Protein 8TGN (pdb70)

B-factor: mean 83.69, std 22.97, range [29.92, 167.82]

Structure (mmCIF, N/CA/C/O backbone):
data_8TGN
#
_entry.id   8TGN
#
_cell.length_a   1.00
_cell.length_b   1.00
_cell.length_c   1.00
_cell.angle_alpha   90.00
_cell.angle_beta   90.00
_cell.angle_gamma   90.00
#
_symmetry.space_group_name_H-M   'P 1'
#
loop_
_entity.id
_entity.type
_entity.pdbx_description
1 polymer 'Chromaffin granule amine transporter'
2 non-polymer SEROTONIN
3 non-polymer reserpine
#
loop_
_atom_site.group_PDB
_atom_site.id
_atom_site.type_symbol
_atom_site.label_atom_id
_atom_site.label_alt_id
_atom_site.label_comp_id
_atom_site.label_asym_id
_atom_site.label_entity_id
_atom_site.label_seq_id
_atom_site.pdbx_PDB_ins_code
_atom_site.Cartn_x
_atom_site.Cartn_y
_atom_site.Cartn_z
_atom_site.occupancy
_atom_site.B_iso_or_equiv
_atom_site.auth_seq_id
_atom_site.auth_comp_id
_atom_site.auth_asym_id
_atom_site.auth_atom_id
_atom_site.pdbx_PDB_model_num
ATOM 1 N N . SER A 1 19 ? 125.761 161.250 173.347 1.00 77.93 19 SER A N 1
ATOM 2 C CA . SER A 1 19 ? 126.621 160.302 174.047 1.00 81.57 19 SER A CA 1
ATOM 3 C C . SER A 1 19 ? 127.372 159.420 173.059 1.00 78.81 19 SER A C 1
ATOM 4 O O . SER A 1 19 ? 128.375 158.795 173.404 1.00 76.76 19 SER A O 1
ATOM 7 N N . ARG A 1 20 ? 126.870 159.375 171.825 1.00 70.61 20 ARG A N 1
ATOM 8 C CA . ARG A 1 20 ? 127.531 158.630 170.760 1.00 72.96 20 ARG A CA 1
ATOM 9 C C . ARG A 1 20 ? 128.926 159.166 170.458 1.00 74.99 20 ARG A C 1
ATOM 10 O O . ARG A 1 20 ? 129.815 158.382 170.112 1.00 78.33 20 ARG A O 1
ATOM 18 N N . GLN A 1 21 ? 129.138 160.475 170.585 1.00 72.12 21 GLN A N 1
ATOM 19 C CA . GLN A 1 21 ? 130.462 161.056 170.418 1.00 67.03 21 GLN A CA 1
ATOM 20 C C . GLN A 1 21 ? 131.373 160.822 171.613 1.00 70.25 21 GLN A C 1
ATOM 21 O O . GLN A 1 21 ? 132.592 160.734 171.434 1.00 79.28 21 GLN A O 1
ATOM 27 N N . LEU A 1 22 ? 130.819 160.717 172.821 1.00 75.65 22 LEU A N 1
ATOM 28 C CA . LEU A 1 22 ? 131.634 160.548 174.018 1.00 83.12 22 LEU A CA 1
ATOM 29 C C . LEU A 1 22 ? 132.302 159.182 174.107 1.00 84.82 22 LEU A C 1
ATOM 30 O O . LEU A 1 22 ? 133.207 159.006 174.929 1.00 85.41 22 LEU A O 1
ATOM 35 N N . VAL A 1 23 ? 131.879 158.215 173.293 1.00 62.98 23 VAL A N 1
ATOM 36 C CA . VAL A 1 23 ? 132.569 156.934 173.241 1.00 51.10 23 VAL A CA 1
ATOM 37 C C . VAL A 1 23 ? 133.836 157.017 172.399 1.00 48.25 23 VAL A C 1
ATOM 38 O O . VAL A 1 23 ? 134.784 156.259 172.637 1.00 60.55 23 VAL A O 1
ATOM 42 N N . LEU A 1 24 ? 133.890 157.937 171.441 1.00 41.82 24 LEU A N 1
ATOM 43 C CA . LEU A 1 24 ? 135.084 158.127 170.633 1.00 55.50 24 LEU A CA 1
ATOM 44 C C . LEU A 1 24 ? 136.202 158.839 171.378 1.00 60.55 24 LEU A C 1
ATOM 45 O O . LEU A 1 24 ? 137.375 158.521 171.154 1.00 70.75 24 LEU A O 1
ATOM 50 N N . VAL A 1 25 ? 135.872 159.795 172.246 1.00 55.46 25 VAL A N 1
ATOM 51 C CA . VAL A 1 25 ? 136.907 160.487 173.004 1.00 51.41 25 VAL A CA 1
ATOM 52 C C . VAL A 1 25 ? 137.569 159.550 174.006 1.00 58.28 25 VAL A C 1
ATOM 53 O O . VAL A 1 25 ? 138.755 159.706 174.314 1.00 67.60 25 VAL A O 1
ATOM 57 N N . VAL A 1 26 ? 136.824 158.576 174.532 1.00 65.66 26 VAL A N 1
ATOM 58 C CA . VAL A 1 26 ? 137.388 157.639 175.499 1.00 65.69 26 VAL A CA 1
ATOM 59 C C . VAL A 1 26 ? 138.420 156.737 174.834 1.00 69.31 26 VAL A C 1
ATOM 60 O O . VAL A 1 26 ? 139.537 156.566 175.336 1.00 67.10 26 VAL A O 1
ATOM 64 N N . VAL A 1 27 ? 138.060 156.145 173.694 1.00 58.96 27 VAL A N 1
ATOM 65 C CA . VAL A 1 27 ? 138.973 155.240 173.003 1.00 51.95 27 VAL A CA 1
ATOM 66 C C . VAL A 1 27 ? 140.119 156.022 172.379 1.00 51.39 27 VAL A C 1
ATOM 67 O O . VAL A 1 27 ? 141.223 155.495 172.191 1.00 66.14 27 VAL A O 1
ATOM 71 N N . PHE A 1 28 ? 139.877 157.293 172.059 1.00 48.22 28 PHE A N 1
ATOM 72 C CA . PHE A 1 28 ? 140.944 158.170 171.591 1.00 47.25 28 PHE A CA 1
ATOM 73 C C . PHE A 1 28 ? 142.036 158.324 172.639 1.00 58.21 28 PHE A C 1
ATOM 74 O O . PHE A 1 28 ? 143.219 158.448 172.301 1.00 66.70 28 PHE A O 1
ATOM 82 N N . VAL A 1 29 ? 141.663 158.316 173.918 1.00 66.44 29 VAL A N 1
ATOM 83 C CA . VAL A 1 29 ? 142.660 158.506 174.963 1.00 64.32 29 VAL A CA 1
ATOM 84 C C . VAL A 1 29 ? 143.139 157.164 175.502 1.00 62.46 29 VAL A C 1
ATOM 85 O O . VAL A 1 29 ? 144.244 157.062 176.048 1.00 68.98 29 VAL A O 1
ATOM 89 N N . ALA A 1 30 ? 142.322 156.118 175.365 1.00 60.92 30 ALA A N 1
ATOM 90 C CA . ALA A 1 30 ? 142.743 154.788 175.792 1.00 57.63 30 ALA A CA 1
ATOM 91 C C . ALA A 1 30 ? 143.882 154.269 174.924 1.00 53.47 30 ALA A C 1
ATOM 92 O O . ALA A 1 30 ? 144.883 153.753 175.433 1.00 55.26 30 ALA A O 1
ATOM 94 N N . LEU A 1 31 ? 143.748 154.401 173.602 1.00 54.00 31 LEU A N 1
ATOM 95 C CA . LEU A 1 31 ? 144.836 154.013 172.711 1.00 53.55 31 LEU A CA 1
ATOM 96 C C . LEU A 1 31 ? 146.010 154.973 172.814 1.00 53.95 31 LEU A C 1
ATOM 97 O O . LEU A 1 31 ? 147.142 154.604 172.480 1.00 61.09 31 LEU A O 1
ATOM 102 N N . LEU A 1 32 ? 145.760 156.206 173.254 1.00 56.76 32 LEU A N 1
ATOM 103 C CA . LEU A 1 32 ? 146.837 157.176 173.400 1.00 63.16 32 LEU A CA 1
ATOM 104 C C . LEU A 1 32 ? 147.817 156.751 174.486 1.00 70.90 32 LEU A C 1
ATOM 105 O O . LEU A 1 32 ? 149.034 156.738 174.271 1.00 77.19 32 LEU A O 1
ATOM 110 N N . LEU A 1 33 ? 147.301 156.398 175.663 1.00 65.61 33 LEU A N 1
ATOM 111 C CA . LEU A 1 33 ? 148.175 156.109 176.794 1.00 62.90 33 LEU A CA 1
ATOM 112 C C . LEU A 1 33 ? 148.792 154.719 176.692 1.00 65.11 33 LEU A C 1
ATOM 113 O O . LEU A 1 33 ? 149.970 154.536 177.019 1.00 67.21 33 LEU A O 1
ATOM 118 N N . ASP A 1 34 ? 148.012 153.726 176.259 1.00 67.13 34 ASP A N 1
ATOM 119 C CA . ASP A 1 34 ? 148.523 152.359 176.197 1.00 68.79 34 ASP A CA 1
ATOM 120 C C . ASP A 1 34 ? 149.606 152.224 175.138 1.00 67.22 34 ASP A C 1
ATOM 121 O O . ASP A 1 34 ? 150.621 151.552 175.350 1.00 78.21 34 ASP A O 1
ATOM 126 N N . ASN A 1 35 ? 149.407 152.856 173.986 1.00 56.16 35 ASN A N 1
ATOM 127 C CA . ASN A 1 35 ? 150.437 152.873 172.961 1.00 53.31 35 ASN A CA 1
ATOM 128 C C . ASN A 1 35 ? 151.581 153.810 173.307 1.00 59.64 35 ASN A C 1
ATOM 129 O O . ASN A 1 35 ? 152.661 153.695 172.717 1.00 71.43 35 ASN A O 1
ATOM 134 N N . MET A 1 36 ? 151.370 154.733 174.245 1.00 66.40 36 MET A N 1
ATOM 135 C CA . MET A 1 36 ? 152.468 155.560 174.723 1.00 68.43 36 MET A CA 1
ATOM 136 C C . MET A 1 36 ? 153.513 154.717 175.439 1.00 80.34 36 MET A C 1
ATOM 137 O O . MET A 1 36 ? 154.717 154.901 175.230 1.00 84.06 36 MET A O 1
ATOM 142 N N . LEU A 1 37 ? 153.070 153.774 176.274 1.00 75.79 37 LEU A N 1
ATOM 143 C CA . LEU A 1 37 ? 154.008 152.950 177.029 1.00 67.35 37 LEU A CA 1
ATOM 144 C C . LEU A 1 37 ? 154.707 151.943 176.123 1.00 67.85 37 LEU A C 1
ATOM 145 O O . LEU A 1 37 ? 155.802 151.473 176.446 1.00 73.39 37 LEU A O 1
ATOM 150 N N . PHE A 1 38 ? 154.094 151.607 174.988 1.00 71.38 38 PHE A N 1
ATOM 151 C CA . PHE A 1 38 ? 154.731 150.714 174.026 1.00 73.29 38 PHE A CA 1
ATOM 152 C C . PHE A 1 38 ? 156.004 151.329 173.456 1.00 77.09 38 PHE A C 1
ATOM 153 O O . PHE A 1 38 ? 157.022 150.645 173.301 1.00 83.22 38 PHE A O 1
ATOM 161 N N . THR A 1 39 ? 155.969 152.621 173.140 1.00 72.55 39 THR A N 1
ATOM 162 C CA . THR A 1 39 ? 157.103 153.257 172.486 1.00 69.48 39 THR A CA 1
ATOM 163 C C . THR A 1 39 ? 158.012 154.010 173.447 1.00 73.38 39 THR A C 1
ATOM 164 O O . THR A 1 39 ? 159.189 154.215 173.127 1.00 82.61 39 THR A O 1
ATOM 168 N N . VAL A 1 40 ? 157.506 154.426 174.611 1.00 83.11 40 VAL A N 1
ATOM 169 C CA . VAL A 1 40 ? 158.360 155.129 175.564 1.00 92.01 40 VAL A CA 1
ATOM 170 C C . VAL A 1 40 ? 159.412 154.189 176.134 1.00 89.28 40 VAL A C 1
ATOM 171 O O . VAL A 1 40 ? 160.548 154.601 176.397 1.00 87.07 40 VAL A O 1
ATOM 175 N N . VAL A 1 41 ? 159.062 152.915 176.330 1.00 88.80 41 VAL A N 1
ATOM 176 C CA . VAL A 1 41 ? 159.985 151.951 176.916 1.00 86.27 41 VAL A CA 1
ATOM 177 C C . VAL A 1 41 ? 161.113 151.569 175.974 1.00 87.70 41 VAL A C 1
ATOM 178 O O . VAL A 1 41 ? 162.143 151.060 176.440 1.00 96.19 41 VAL A O 1
ATOM 182 N N . VAL A 1 42 ? 160.956 151.801 174.674 1.00 85.50 42 VAL A N 1
ATOM 183 C CA . VAL A 1 42 ? 161.921 151.398 173.648 1.00 88.34 42 VAL A CA 1
ATOM 184 C C . VAL A 1 42 ? 163.314 151.984 173.875 1.00 90.98 42 VAL A C 1
ATOM 185 O O . VAL A 1 42 ? 164.292 151.224 173.854 1.00 95.03 42 VAL A O 1
ATOM 189 N N . PRO A 1 43 ? 163.483 153.290 174.087 1.00 93.20 43 PRO A N 1
ATOM 190 C CA . PRO A 1 43 ? 164.827 153.817 174.368 1.00 96.78 43 PRO A CA 1
ATOM 191 C C . PRO A 1 43 ? 165.206 153.888 175.840 1.00 96.63 43 PRO A C 1
ATOM 192 O O . PRO A 1 43 ? 166.139 154.626 176.172 1.00 96.55 43 PRO A O 1
ATOM 196 N N . ILE A 1 44 ? 164.531 153.163 176.732 1.00 100.87 44 ILE A N 1
ATOM 197 C CA . ILE A 1 44 ? 164.809 153.301 178.157 1.00 99.37 44 ILE A CA 1
ATOM 198 C C . ILE A 1 44 ? 165.250 151.978 178.777 1.00 101.20 44 ILE A C 1
ATOM 199 O O . ILE A 1 44 ? 165.947 151.970 179.797 1.00 102.96 44 ILE A O 1
ATOM 204 N N . VAL A 1 45 ? 164.858 150.855 178.181 1.00 102.65 45 VAL A N 1
ATOM 205 C CA . VAL A 1 45 ? 165.209 149.552 178.752 1.00 103.35 45 VAL A CA 1
ATOM 206 C C . VAL A 1 45 ? 166.632 149.086 178.435 1.00 104.70 45 VAL A C 1
ATOM 207 O O . VAL A 1 45 ? 167.328 148.674 179.375 1.00 105.83 45 VAL A O 1
ATOM 211 N N . PRO A 1 46 ? 167.133 149.095 177.185 1.00 111.12 46 PRO A N 1
ATOM 212 C CA . PRO A 1 46 ? 168.469 148.506 176.985 1.00 111.27 46 PRO A CA 1
ATOM 213 C C . PRO A 1 46 ? 169.584 149.374 177.536 1.00 113.65 46 PRO A C 1
ATOM 214 O O . PRO A 1 46 ? 170.606 148.850 177.996 1.00 113.77 46 PRO A O 1
ATOM 218 N N . THR A 1 47 ? 169.413 150.696 177.503 1.00 119.61 47 THR A N 1
ATOM 219 C CA . THR A 1 47 ? 170.374 151.582 178.144 1.00 119.73 47 THR A CA 1
ATOM 220 C C . THR A 1 47 ? 170.372 151.403 179.656 1.00 118.16 47 THR A C 1
ATOM 221 O O . THR A 1 47 ? 171.434 151.457 180.285 1.00 120.63 47 THR A O 1
ATOM 225 N N . PHE A 1 48 ? 169.195 151.190 180.249 1.00 111.15 48 PHE A N 1
ATOM 226 C CA . PHE A 1 48 ? 169.114 150.934 181.683 1.00 114.13 48 PHE A CA 1
ATOM 227 C C . PHE A 1 48 ? 169.792 149.617 182.044 1.00 116.84 48 PHE A C 1
ATOM 228 O O . PHE A 1 48 ? 170.490 149.523 183.059 1.00 116.22 48 PHE A O 1
ATOM 236 N N . LEU A 1 49 ? 169.590 148.582 181.228 1.00 119.66 49 LEU A N 1
ATOM 237 C CA . LEU A 1 49 ? 170.096 147.262 181.588 1.00 120.42 49 LEU A CA 1
ATOM 238 C C . LEU A 1 49 ? 171.608 147.182 181.426 1.00 122.17 49 LEU A C 1
ATOM 239 O O . LEU A 1 49 ? 172.263 146.341 182.054 1.00 124.46 49 LEU A O 1
ATOM 244 N N . TYR A 1 50 ? 172.182 148.044 180.585 1.00 131.49 50 TYR A N 1
ATOM 245 C CA . TYR A 1 50 ? 173.629 148.033 180.404 1.00 132.48 50 TYR A CA 1
ATOM 246 C C . TYR A 1 50 ? 174.355 148.499 181.660 1.00 132.67 50 TYR A C 1
ATOM 247 O O . TYR A 1 50 ? 175.460 148.022 181.948 1.00 133.24 50 TYR A O 1
ATOM 256 N N . ASP A 1 51 ? 173.753 149.416 182.417 1.00 123.02 51 ASP A N 1
ATOM 257 C CA . ASP A 1 51 ? 174.370 150.007 183.606 1.00 123.53 51 ASP A CA 1
ATOM 258 C C . ASP A 1 51 ? 175.665 150.736 183.258 1.00 124.64 51 ASP A C 1
ATOM 259 O O . ASP A 1 51 ? 175.843 151.903 183.607 1.00 124.84 51 ASP A O 1
ATOM 264 N N . GLU A 1 79 ? 175.072 137.930 171.462 1.00 144.66 134 GLU A N 1
ATOM 265 C CA . GLU A 1 79 ? 174.084 137.118 172.163 1.00 144.95 134 GLU A CA 1
ATOM 266 C C . GLU A 1 79 ? 173.267 137.965 173.132 1.00 144.47 134 GLU A C 1
ATOM 267 O O . GLU A 1 79 ? 172.102 137.672 173.399 1.00 144.22 134 GLU A O 1
ATOM 273 N N . GLU A 1 80 ? 173.890 139.022 173.659 1.00 141.22 135 GLU A N 1
ATOM 274 C CA . GLU A 1 80 ? 173.194 139.899 174.595 1.00 142.32 135 GLU A CA 1
ATOM 275 C C . GLU A 1 80 ? 172.088 140.690 173.909 1.00 141.19 135 GLU A C 1
ATOM 276 O O . GLU A 1 80 ? 171.107 141.072 174.558 1.00 140.44 135 GLU A O 1
ATOM 282 N N . ILE A 1 81 ? 172.228 140.950 172.608 1.00 143.45 136 ILE A N 1
ATOM 283 C CA . ILE A 1 81 ? 171.197 141.681 171.876 1.00 144.40 136 ILE A CA 1
ATOM 284 C C . ILE A 1 81 ? 169.924 140.850 171.771 1.00 145.12 136 ILE A C 1
ATOM 285 O O . ILE A 1 81 ? 168.810 141.389 171.800 1.00 144.57 136 ILE A O 1
ATOM 290 N N . THR A 1 82 ? 170.068 139.529 171.631 1.00 139.34 137 THR A N 1
ATOM 291 C CA . THR A 1 82 ? 168.903 138.661 171.481 1.00 137.15 137 THR A CA 1
ATOM 292 C C . THR A 1 82 ? 168.051 138.642 172.744 1.00 135.53 137 THR A C 1
ATOM 293 O O . THR A 1 82 ? 166.817 138.648 172.668 1.00 136.86 137 THR A O 1
ATOM 297 N N . ARG A 1 83 ? 168.690 138.612 173.916 1.00 125.46 138 ARG A N 1
ATOM 298 C CA . ARG A 1 83 ? 167.934 138.634 175.164 1.00 124.37 138 ARG A CA 1
ATOM 299 C C . ARG A 1 83 ? 167.234 139.973 175.361 1.00 124.40 138 ARG A C 1
ATOM 300 O O . ARG A 1 83 ? 166.186 140.045 176.012 1.00 124.68 138 ARG A O 1
ATOM 308 N N . VAL A 1 84 ? 167.801 141.047 174.807 1.00 123.01 139 VAL A N 1
ATOM 309 C CA . VAL A 1 84 ? 167.137 142.347 174.855 1.00 123.28 139 VAL A CA 1
ATOM 310 C C . VAL A 1 84 ? 165.915 142.354 173.947 1.00 121.64 139 VAL A C 1
ATOM 311 O O . VAL A 1 84 ? 164.862 142.897 174.301 1.00 122.56 139 VAL A O 1
ATOM 315 N N . GLY A 1 85 ? 166.035 141.753 172.762 1.00 109.26 140 GLY A N 1
ATOM 316 C CA . GLY A 1 85 ? 164.921 141.749 171.828 1.00 108.89 140 GLY A CA 1
ATOM 317 C C . GLY A 1 85 ? 163.762 140.891 172.297 1.00 106.77 140 GLY A C 1
ATOM 318 O O . GLY A 1 85 ? 162.612 141.125 171.919 1.00 112.44 140 GLY A O 1
ATOM 319 N N . VAL A 1 86 ? 164.047 139.888 173.128 1.00 97.91 141 VAL A N 1
ATOM 320 C CA . VAL A 1 86 ? 162.985 139.030 173.648 1.00 101.71 141 VAL A CA 1
ATOM 321 C C . VAL A 1 86 ? 162.141 139.790 174.666 1.00 103.56 141 VAL A C 1
ATOM 322 O O . VAL A 1 86 ? 160.982 139.439 174.924 1.00 106.66 141 VAL A O 1
ATOM 326 N N . LEU A 1 87 ? 162.709 140.846 175.257 1.00 96.34 142 LEU A N 1
ATOM 327 C CA . LEU A 1 87 ? 161.941 141.749 176.109 1.00 98.38 142 LEU A CA 1
ATOM 328 C C . LEU A 1 87 ? 160.780 142.376 175.348 1.00 98.28 142 LEU A C 1
ATOM 329 O O . LEU A 1 87 ? 159.643 142.402 175.831 1.00 99.79 142 LEU A O 1
ATOM 334 N N . PHE A 1 88 ? 161.056 142.880 174.144 1.00 96.58 143 PHE A N 1
ATOM 335 C CA . PHE A 1 88 ? 160.057 143.640 173.402 1.00 95.31 143 PHE A CA 1
ATOM 336 C C . PHE A 1 88 ? 158.909 142.752 172.943 1.00 91.49 143 PHE A C 1
ATOM 337 O O . PHE A 1 88 ? 157.745 143.170 172.960 1.00 97.85 143 PHE A O 1
ATOM 345 N N . ALA A 1 89 ? 159.213 141.520 172.538 1.00 67.37 144 ALA A N 1
ATOM 346 C CA . ALA A 1 89 ? 158.197 140.648 171.968 1.00 72.54 144 ALA A CA 1
ATOM 347 C C . ALA A 1 89 ? 157.401 139.901 173.024 1.00 74.82 144 ALA A C 1
ATOM 348 O O . ALA A 1 89 ? 156.532 139.100 172.664 1.00 75.30 144 ALA A O 1
ATOM 350 N N . SER A 1 90 ? 157.683 140.130 174.309 1.00 85.19 145 SER A N 1
ATOM 351 C CA . SER A 1 90 ? 156.899 139.494 175.363 1.00 91.30 145 SER A CA 1
ATOM 352 C C . SER A 1 90 ? 155.448 139.962 175.336 1.00 87.77 145 SER A C 1
ATOM 353 O O . SER A 1 90 ? 154.531 139.175 175.597 1.00 86.74 145 SER A O 1
ATOM 356 N N . LYS A 1 91 ? 155.217 141.242 175.032 1.00 74.64 146 LYS A N 1
ATOM 357 C CA . LYS A 1 91 ? 153.849 141.712 174.836 1.00 67.44 146 LYS A CA 1
ATOM 358 C C . LYS A 1 91 ? 153.205 141.038 173.636 1.00 66.68 146 LYS A C 1
ATOM 359 O O . LYS A 1 91 ? 152.041 140.625 173.688 1.00 76.47 146 LYS A O 1
ATOM 365 N N . ALA A 1 92 ? 153.948 140.934 172.536 1.00 68.74 147 ALA A N 1
ATOM 366 C CA . ALA A 1 92 ? 153.355 140.487 171.283 1.00 76.69 147 ALA A CA 1
ATOM 367 C C . ALA A 1 92 ? 152.994 139.007 171.327 1.00 79.89 147 ALA A C 1
ATOM 368 O O . ALA A 1 92 ? 151.986 138.592 170.744 1.00 78.25 147 ALA A O 1
ATOM 370 N N . VAL A 1 93 ? 153.803 138.191 172.003 1.00 69.29 148 VAL A N 1
ATOM 371 C CA . VAL A 1 93 ? 153.501 136.765 172.083 1.00 66.36 148 VAL A CA 1
ATOM 372 C C . VAL A 1 93 ? 152.287 136.527 172.973 1.00 71.14 148 VAL A C 1
ATOM 373 O O . VAL A 1 93 ? 151.362 135.791 172.610 1.00 74.34 148 VAL A O 1
ATOM 377 N N . MET A 1 94 ? 152.271 137.151 174.153 1.00 77.12 149 MET A N 1
ATOM 378 C CA . MET A 1 94 ? 151.208 136.897 175.121 1.00 75.51 149 MET A CA 1
ATOM 379 C C . MET A 1 94 ? 149.873 137.460 174.655 1.00 71.85 149 MET A C 1
ATOM 380 O O . MET A 1 94 ? 148.825 136.846 174.882 1.00 76.99 149 MET A O 1
ATOM 385 N N . GLN A 1 95 ? 149.889 138.626 174.009 1.00 60.63 150 GLN A N 1
ATOM 386 C CA . GLN A 1 95 ? 148.646 139.236 173.552 1.00 58.21 150 GLN A CA 1
ATOM 387 C C . GLN A 1 95 ? 147.993 138.413 172.452 1.00 67.78 150 GLN A C 1
ATOM 388 O O . GLN A 1 95 ? 146.767 138.449 172.294 1.00 75.07 150 GLN A O 1
ATOM 394 N N . LEU A 1 96 ? 148.788 137.661 171.689 1.00 65.61 151 LEU A N 1
ATOM 395 C CA . LEU A 1 96 ? 148.221 136.796 170.661 1.00 66.80 151 LEU A CA 1
ATOM 396 C C . LEU A 1 96 ? 147.408 135.664 171.277 1.00 67.25 151 LEU A C 1
ATOM 397 O O . LEU A 1 96 ? 146.352 135.296 170.752 1.00 67.24 151 LEU A O 1
ATOM 402 N N . LEU A 1 97 ? 147.882 135.100 172.389 1.00 65.03 152 LEU A N 1
ATOM 403 C CA . LEU A 1 97 ? 147.188 133.969 172.996 1.00 66.72 152 LEU A CA 1
ATOM 404 C C . LEU A 1 97 ? 145.929 134.412 173.733 1.00 73.29 152 LEU A C 1
ATOM 405 O O . LEU A 1 97 ? 144.898 133.733 173.673 1.00 74.96 152 LEU A O 1
ATOM 410 N N . VAL A 1 98 ? 145.990 135.547 174.433 1.00 63.57 153 VAL A N 1
ATOM 411 C CA . VAL A 1 98 ? 144.842 136.015 175.199 1.00 54.04 153 VAL A CA 1
ATOM 412 C C . VAL A 1 98 ? 143.728 136.520 174.295 1.00 50.04 153 VAL A C 1
ATOM 413 O O . VAL A 1 98 ? 142.568 136.570 174.719 1.00 61.79 153 VAL A O 1
ATOM 417 N N . ASN A 1 99 ? 144.057 136.901 173.061 1.00 45.69 154 ASN A N 1
ATOM 418 C CA . ASN A 1 99 ? 143.067 137.467 172.145 1.00 53.04 154 ASN A CA 1
ATOM 419 C C . ASN A 1 99 ? 141.912 136.527 171.824 1.00 59.71 154 ASN A C 1
ATOM 420 O O . ASN A 1 99 ? 140.756 136.984 171.848 1.00 79.53 154 ASN A O 1
ATOM 425 N N . PRO A 1 100 ? 142.127 135.247 171.492 1.00 51.07 155 PRO A N 1
ATOM 426 C CA . PRO A 1 100 ? 140.972 134.355 171.285 1.00 57.85 155 PRO A CA 1
ATOM 427 C C . PRO A 1 100 ? 140.117 134.153 172.524 1.00 65.63 155 PRO A C 1
ATOM 428 O O . PRO A 1 100 ? 138.937 133.803 172.396 1.00 70.14 155 PRO A O 1
ATOM 432 N N . PHE A 1 101 ? 140.671 134.346 173.721 1.00 74.03 156 PHE A N 1
ATOM 433 C CA . PHE A 1 101 ? 139.869 134.315 174.937 1.00 75.67 156 PHE A CA 1
ATOM 434 C C . PHE A 1 101 ? 139.341 135.687 175.331 1.00 70.47 156 PHE A C 1
ATOM 435 O O . PHE A 1 101 ? 138.530 135.776 176.257 1.00 71.78 156 PHE A O 1
ATOM 443 N N . VAL A 1 102 ? 139.779 136.748 174.658 1.00 54.76 157 VAL A N 1
ATOM 444 C CA . VAL A 1 102 ? 139.290 138.088 174.959 1.00 55.20 157 VAL A CA 1
ATOM 445 C C . VAL A 1 102 ? 138.121 138.483 174.061 1.00 60.84 157 VAL A C 1
ATOM 446 O O . VAL A 1 102 ? 137.186 139.142 174.526 1.00 63.41 157 VAL A O 1
ATOM 450 N N . GLY A 1 103 ? 138.158 138.093 172.788 1.00 68.28 158 GLY A N 1
ATOM 451 C CA . GLY A 1 103 ? 137.129 138.425 171.831 1.00 70.98 158 GLY A CA 1
ATOM 452 C C . GLY A 1 103 ? 135.747 137.933 172.211 1.00 74.06 158 GLY A C 1
ATOM 453 O O . GLY A 1 103 ? 134.811 138.723 172.369 1.00 81.62 158 GLY A O 1
ATOM 454 N N . PRO A 1 104 ? 135.584 136.615 172.358 1.00 70.55 159 PRO A N 1
ATOM 455 C CA . PRO A 1 104 ? 134.282 136.086 172.802 1.00 74.40 159 PRO A CA 1
ATOM 456 C C . PRO A 1 104 ? 133.883 136.518 174.202 1.00 75.72 159 PRO A C 1
ATOM 457 O O . PRO A 1 104 ? 132.691 136.457 174.529 1.00 77.59 159 PRO A O 1
ATOM 461 N N . LEU A 1 105 ? 134.829 136.941 175.044 1.00 68.00 160 LEU A N 1
ATOM 462 C CA . LEU A 1 105 ? 134.464 137.445 176.363 1.00 65.38 160 LEU A CA 1
ATOM 463 C C . LEU A 1 105 ? 133.669 138.738 176.258 1.00 72.15 160 LEU A C 1
ATOM 464 O O . LEU A 1 105 ? 132.817 139.020 177.108 1.00 80.37 160 LEU A O 1
ATOM 469 N N . THR A 1 106 ? 133.932 139.538 175.219 1.00 69.64 161 THR A N 1
ATOM 470 C CA . THR A 1 106 ? 133.227 140.806 175.055 1.00 71.65 161 THR A CA 1
ATOM 471 C C . THR A 1 106 ? 131.740 140.600 174.802 1.00 73.21 161 THR A C 1
ATOM 472 O O . THR A 1 106 ? 130.930 141.478 175.120 1.00 81.49 161 THR A O 1
ATOM 476 N N . ASN A 1 107 ? 131.364 139.458 174.227 1.00 70.07 162 ASN A N 1
ATOM 477 C CA . ASN A 1 107 ? 129.953 139.178 173.992 1.00 73.85 162 ASN A CA 1
ATOM 478 C C . ASN A 1 107 ? 129.188 139.018 175.298 1.00 76.82 162 ASN A C 1
ATOM 479 O O . ASN A 1 107 ? 128.079 139.545 175.445 1.00 86.13 162 ASN A O 1
ATOM 484 N N . ARG A 1 108 ? 129.762 138.297 176.260 1.00 71.05 163 ARG A N 1
ATOM 485 C CA . ARG A 1 108 ? 129.011 137.878 177.434 1.00 79.34 163 ARG A CA 1
ATOM 486 C C . ARG A 1 108 ? 129.023 138.888 178.574 1.00 80.10 163 ARG A C 1
ATOM 487 O O . ARG A 1 108 ? 128.249 138.727 179.524 1.00 85.61 163 ARG A O 1
ATOM 495 N N . ILE A 1 109 ? 129.867 139.917 178.519 1.00 72.79 164 ILE A N 1
ATOM 496 C CA . ILE A 1 109 ? 129.923 140.913 179.581 1.00 79.42 164 ILE A CA 1
ATOM 497 C C . ILE A 1 109 ? 129.884 142.340 179.060 1.00 83.30 164 ILE A C 1
ATOM 498 O O . ILE A 1 109 ? 129.959 143.277 179.860 1.00 84.67 164 ILE A O 1
ATOM 503 N N . GLY A 1 110 ? 129.761 142.542 177.753 1.00 79.52 165 GLY A N 1
ATOM 504 C CA . GLY A 1 110 ? 129.807 143.881 177.203 1.00 73.21 165 GLY A CA 1
ATOM 505 C C . GLY A 1 110 ? 131.229 144.363 176.992 1.00 73.54 165 GLY A C 1
ATOM 506 O O . GLY A 1 110 ? 132.203 143.621 177.112 1.00 74.89 165 GLY A O 1
ATOM 507 N N . TYR A 1 111 ? 131.343 145.651 176.670 1.00 72.14 166 TYR A N 1
ATOM 508 C CA . TYR A 1 111 ? 132.625 146.248 176.321 1.00 78.88 166 TYR A CA 1
ATOM 509 C C . TYR A 1 111 ? 133.222 147.113 177.426 1.00 82.26 166 TYR A C 1
ATOM 510 O O . TYR A 1 111 ? 134.427 147.384 177.391 1.00 83.16 166 TYR A O 1
ATOM 519 N N . HIS A 1 112 ? 132.417 147.560 178.393 1.00 77.18 167 HIS A N 1
ATOM 520 C CA . HIS A 1 112 ? 132.907 148.500 179.398 1.00 78.84 167 HIS A CA 1
ATOM 521 C C . HIS A 1 112 ? 133.913 147.839 180.334 1.00 82.09 167 HIS A C 1
ATOM 522 O O . HIS A 1 112 ? 134.973 148.410 180.630 1.00 80.32 167 HIS A O 1
ATOM 529 N N . ILE A 1 113 ? 133.577 146.643 180.825 1.00 75.76 168 ILE A N 1
ATOM 530 C CA . ILE A 1 113 ? 134.437 145.961 181.796 1.00 71.03 168 ILE A CA 1
ATOM 531 C C . ILE A 1 113 ? 135.811 145.624 181.230 1.00 69.70 168 ILE A C 1
ATOM 532 O O . ILE A 1 113 ? 136.806 145.781 181.958 1.00 78.90 168 ILE A O 1
ATOM 537 N N . PRO A 1 114 ? 135.943 145.102 180.001 1.00 70.35 169 PRO A N 1
ATOM 538 C CA . PRO A 1 114 ? 137.291 144.900 179.441 1.00 69.68 169 PRO A CA 1
ATOM 539 C C . PRO A 1 114 ? 138.116 146.170 179.348 1.00 72.37 169 PRO A C 1
ATOM 540 O O . PRO A 1 114 ? 139.327 146.128 179.593 1.00 84.19 169 PRO A O 1
ATOM 544 N N . MET A 1 115 ? 137.500 147.309 179.037 1.00 59.81 170 MET A N 1
ATOM 545 C CA . MET A 1 115 ? 138.284 148.535 178.940 1.00 66.27 170 MET A CA 1
ATOM 546 C C . MET A 1 115 ? 138.691 149.033 180.322 1.00 77.85 170 MET A C 1
ATOM 547 O O . MET A 1 115 ? 139.797 149.561 180.500 1.00 80.84 170 MET A O 1
ATOM 552 N N . PHE A 1 116 ? 137.814 148.862 181.314 1.00 92.50 171 PHE A N 1
ATOM 553 C CA . PHE A 1 116 ? 138.174 149.196 182.690 1.00 89.86 171 PHE A CA 1
ATOM 554 C C . PHE A 1 116 ? 139.320 148.316 183.185 1.00 89.12 171 PHE A C 1
ATOM 555 O O . PHE A 1 116 ? 140.253 148.796 183.848 1.00 90.28 171 PHE A O 1
ATOM 563 N N . ALA A 1 117 ? 139.274 147.023 182.853 1.00 84.13 172 ALA A N 1
ATOM 564 C CA . ALA A 1 117 ? 140.363 146.122 183.213 1.00 79.86 172 ALA A CA 1
ATOM 565 C C . ALA A 1 117 ? 141.649 146.492 182.487 1.00 81.31 172 ALA A C 1
ATOM 566 O O . ALA A 1 117 ? 142.744 146.350 183.041 1.00 87.23 172 ALA A O 1
ATOM 568 N N . GLY A 1 118 ? 141.537 146.953 181.239 1.00 77.64 173 GLY A N 1
ATOM 569 C CA . GLY A 1 118 ? 142.711 147.437 180.531 1.00 78.85 173 GLY A CA 1
ATOM 570 C C . GLY A 1 118 ? 143.323 148.651 181.199 1.00 83.46 173 GLY A C 1
ATOM 571 O O . GLY A 1 118 ? 144.547 148.778 181.277 1.00 87.41 173 GLY A O 1
ATOM 572 N N . PHE A 1 119 ? 142.473 149.554 181.698 1.00 85.28 174 PHE A N 1
ATOM 573 C CA . PHE A 1 119 ? 142.943 150.685 182.497 1.00 87.73 174 PHE A CA 1
ATOM 574 C C . PHE A 1 119 ? 143.706 150.217 183.733 1.00 91.30 174 PHE A C 1
ATOM 575 O O . PHE A 1 119 ? 144.810 150.711 184.016 1.00 91.84 174 PHE A O 1
ATOM 583 N N . VAL A 1 120 ? 143.135 149.260 184.471 1.00 79.45 175 VAL A N 1
ATOM 584 C CA . VAL A 1 120 ? 143.765 148.774 185.700 1.00 70.55 175 VAL A CA 1
ATOM 585 C C . VAL A 1 120 ? 145.106 148.115 185.391 1.00 68.68 175 VAL A C 1
ATOM 586 O O . VAL A 1 120 ? 146.116 148.360 186.066 1.00 76.38 175 VAL A O 1
ATOM 590 N N . ILE A 1 121 ? 145.135 147.286 184.349 1.00 67.93 176 ILE A N 1
ATOM 591 C CA . ILE A 1 121 ? 146.347 146.558 184.000 1.00 71.97 176 ILE A CA 1
ATOM 592 C C . ILE A 1 121 ? 147.425 147.509 183.498 1.00 71.58 176 ILE A C 1
ATOM 593 O O . ILE A 1 121 ? 148.613 147.312 183.770 1.00 79.57 176 ILE A O 1
ATOM 598 N N . MET A 1 122 ? 147.038 148.552 182.759 1.00 75.08 177 MET A N 1
ATOM 599 C CA . MET A 1 122 ? 148.020 149.527 182.297 1.00 80.85 177 MET A CA 1
ATOM 600 C C . MET A 1 122 ? 148.601 150.310 183.466 1.00 81.56 177 MET A C 1
ATOM 601 O O . MET A 1 122 ? 149.798 150.632 183.472 1.00 85.46 177 MET A O 1
ATOM 606 N N . PHE A 1 123 ? 147.767 150.572 184.467 1.00 87.53 178 PHE A N 1
ATOM 607 C CA . PHE A 1 123 ? 148.239 151.258 185.661 1.00 86.74 178 PHE A CA 1
ATOM 608 C C . PHE A 1 123 ? 149.268 150.377 186.366 1.00 88.98 178 PHE A C 1
ATOM 609 O O . PHE A 1 123 ? 150.333 150.839 186.732 1.00 89.04 178 PHE A O 1
ATOM 617 N N . LEU A 1 124 ? 148.961 149.099 186.537 1.00 81.07 179 LEU A N 1
ATOM 618 C CA . LEU A 1 124 ? 149.896 148.194 187.201 1.00 72.56 179 LEU A CA 1
ATOM 619 C C . LEU A 1 124 ? 151.183 148.035 186.402 1.00 70.45 179 LEU A C 1
ATOM 620 O O . LEU A 1 124 ? 152.276 147.999 186.979 1.00 77.22 179 LEU A O 1
ATOM 625 N N . SER A 1 125 ? 151.076 147.957 185.074 1.00 75.64 180 SER A N 1
ATOM 626 C CA . SER A 1 125 ? 152.257 147.776 184.240 1.00 80.18 180 SER A CA 1
ATOM 627 C C . SER A 1 125 ? 153.180 148.985 184.309 1.00 78.01 180 SER A C 1
ATOM 628 O O . SER A 1 125 ? 154.398 148.832 184.454 1.00 84.19 180 SER A O 1
ATOM 631 N N . THR A 1 126 ? 152.624 150.197 184.230 1.00 80.59 181 THR A N 1
ATOM 632 C CA . THR A 1 126 ? 153.481 151.378 184.279 1.00 86.02 181 THR A CA 1
ATOM 633 C C . THR A 1 126 ? 154.093 151.563 185.665 1.00 87.59 181 THR A C 1
ATOM 634 O O . THR A 1 126 ? 155.264 151.952 185.785 1.00 90.85 181 THR A O 1
ATOM 638 N N . VAL A 1 127 ? 153.328 151.269 186.725 1.00 80.45 182 VAL A N 1
ATOM 639 C CA . VAL A 1 127 ? 153.876 151.395 188.075 1.00 78.46 182 VAL A CA 1
ATOM 640 C C . VAL A 1 127 ? 154.991 150.383 188.302 1.00 76.35 182 VAL A C 1
ATOM 641 O O . VAL A 1 127 ? 156.033 150.710 188.882 1.00 76.59 182 VAL A O 1
ATOM 645 N N . MET A 1 128 ? 154.800 149.143 187.841 1.00 85.60 183 MET A N 1
ATOM 646 C CA . MET A 1 128 ? 155.841 148.133 187.996 1.00 85.80 183 MET A CA 1
ATOM 647 C C . MET A 1 128 ? 157.060 148.470 187.147 1.00 83.08 183 MET A C 1
ATOM 648 O O . MET A 1 128 ? 158.194 148.154 187.523 1.00 83.73 183 MET A O 1
ATOM 653 N N . PHE A 1 129 ? 156.846 149.111 185.995 1.00 83.82 184 PHE A N 1
ATOM 654 C CA . PHE A 1 129 ? 157.971 149.588 185.198 1.00 81.72 184 PHE A CA 1
ATOM 655 C C . PHE A 1 129 ? 158.748 150.664 185.940 1.00 82.56 184 PHE A C 1
ATOM 656 O O . PHE A 1 129 ? 159.977 150.741 185.829 1.00 85.09 184 PHE A O 1
ATOM 664 N N . ALA A 1 130 ? 158.043 151.514 186.693 1.00 95.54 185 ALA A N 1
ATOM 665 C CA . ALA A 1 130 ? 158.697 152.631 187.369 1.00 97.54 185 ALA A CA 1
ATOM 666 C C . ALA A 1 130 ? 159.680 152.168 188.441 1.00 99.24 185 ALA A C 1
ATOM 667 O O . ALA A 1 130 ? 160.713 152.814 188.650 1.00 95.66 185 ALA A O 1
ATOM 669 N N . PHE A 1 131 ? 159.387 151.065 189.124 1.00 103.70 186 PHE A N 1
ATOM 670 C CA . PHE A 1 131 ? 160.191 150.617 190.257 1.00 98.41 186 PHE A CA 1
ATOM 671 C C . PHE A 1 131 ? 161.089 149.430 189.951 1.00 100.49 186 PHE A C 1
ATOM 672 O O . PHE A 1 131 ? 162.144 149.293 190.576 1.00 103.08 186 PHE A O 1
ATOM 680 N N . SER A 1 132 ? 160.701 148.559 189.021 1.00 105.78 187 SER A N 1
ATOM 681 C CA . SER A 1 132 ? 161.493 147.369 188.739 1.00 105.67 187 SER A CA 1
ATOM 682 C C . SER A 1 132 ? 162.823 147.741 188.095 1.00 105.75 187 SER A C 1
ATOM 683 O O . SER A 1 132 ? 162.899 148.656 187.270 1.00 106.89 187 SER A O 1
ATOM 686 N N . GLY A 1 133 ? 163.877 147.025 188.480 1.00 100.93 188 GLY A N 1
ATOM 687 C CA . GLY A 1 133 ? 165.209 147.320 187.986 1.00 104.43 188 GLY A CA 1
ATOM 688 C C . GLY A 1 133 ? 166.023 146.101 187.603 1.00 104.18 188 GLY A C 1
ATOM 689 O O . GLY A 1 133 ? 167.254 146.118 187.692 1.00 102.41 188 GLY A O 1
ATOM 690 N N . THR A 1 134 ? 165.350 145.034 187.177 1.00 103.12 189 THR A N 1
ATOM 691 C CA . THR A 1 134 ? 166.020 143.823 186.730 1.00 100.39 189 THR A CA 1
ATOM 692 C C . THR A 1 134 ? 165.189 143.170 185.634 1.00 101.96 189 THR A C 1
ATOM 693 O O . THR A 1 134 ? 164.064 143.587 185.347 1.00 107.52 189 THR A O 1
ATOM 697 N N . TYR A 1 135 ? 165.761 142.132 185.021 1.00 102.47 190 TYR A N 1
ATOM 698 C CA . TYR A 1 135 ? 165.141 141.536 183.842 1.00 106.41 190 TYR A CA 1
ATOM 699 C C . TYR A 1 135 ? 163.871 140.773 184.196 1.00 107.39 190 TYR A C 1
ATOM 700 O O . TYR A 1 135 ? 162.841 140.922 183.525 1.00 108.43 190 TYR A O 1
ATOM 709 N N . THR A 1 136 ? 163.926 139.938 185.238 1.00 105.55 191 THR A N 1
ATOM 710 C CA . THR A 1 136 ? 162.765 139.128 185.595 1.00 106.33 191 THR A CA 1
ATOM 711 C C . THR A 1 136 ? 161.620 139.984 186.120 1.00 104.18 191 THR A C 1
ATOM 712 O O . THR A 1 136 ? 160.452 139.602 185.986 1.00 102.53 191 THR A O 1
ATOM 716 N N . LEU A 1 137 ? 161.928 141.134 186.711 1.00 99.98 192 LEU A N 1
ATOM 717 C CA . LEU A 1 137 ? 160.906 142.078 187.132 1.00 99.46 192 LEU A CA 1
ATOM 718 C C . LEU A 1 137 ? 160.366 142.912 185.980 1.00 98.79 192 LEU A C 1
ATOM 719 O O . LEU A 1 137 ? 159.254 143.439 186.085 1.00 100.26 192 LEU A O 1
ATOM 724 N N . LEU A 1 138 ? 161.120 143.044 184.891 1.00 92.08 193 LEU A N 1
ATOM 725 C CA . LEU A 1 138 ? 160.702 143.830 183.741 1.00 91.82 193 LEU A CA 1
ATOM 726 C C . LEU A 1 138 ? 159.956 143.001 182.705 1.00 96.37 193 LEU A C 1
ATOM 727 O O . LEU A 1 138 ? 159.225 143.566 181.886 1.00 100.64 193 LEU A O 1
ATOM 732 N N . PHE A 1 139 ? 160.117 141.679 182.723 1.00 95.24 194 PHE A N 1
ATOM 733 C CA . PHE A 1 139 ? 159.382 140.800 181.819 1.00 92.35 194 PHE A CA 1
ATOM 734 C C . PHE A 1 139 ? 157.903 140.718 182.157 1.00 86.97 194 PHE A C 1
ATOM 735 O O . PHE A 1 139 ? 157.052 140.762 181.257 1.00 92.16 194 PHE A O 1
ATOM 743 N N . VAL A 1 140 ? 157.575 140.588 183.444 1.00 84.57 195 VAL A N 1
ATOM 744 C CA . VAL A 1 140 ? 156.178 140.533 183.858 1.00 92.14 195 VAL A CA 1
ATOM 745 C C . VAL A 1 140 ? 155.489 141.855 183.570 1.00 93.75 195 VAL A C 1
ATOM 746 O O . VAL A 1 140 ? 154.307 141.883 183.214 1.00 94.74 195 VAL A O 1
ATOM 750 N N . ALA A 1 141 ? 156.217 142.967 183.704 1.00 90.31 196 ALA A N 1
ATOM 751 C CA . ALA A 1 141 ? 155.657 144.272 183.371 1.00 89.59 196 ALA A CA 1
ATOM 752 C C . ALA A 1 141 ? 155.316 144.369 181.889 1.00 89.83 196 ALA A C 1
ATOM 753 O O . ALA A 1 141 ? 154.255 144.887 181.521 1.00 92.21 196 ALA A O 1
ATOM 755 N N . ARG A 1 142 ? 156.193 143.860 181.023 1.00 80.20 197 ARG A N 1
ATOM 756 C CA . ARG A 1 142 ? 155.921 143.919 179.591 1.00 76.70 197 ARG A CA 1
ATOM 757 C C . ARG A 1 142 ? 154.767 143.002 179.206 1.00 78.82 197 ARG A C 1
ATOM 758 O O . ARG A 1 142 ? 153.936 143.360 178.362 1.00 82.67 197 ARG A O 1
ATOM 766 N N . THR A 1 143 ? 154.691 141.817 179.814 1.00 73.15 198 THR A N 1
ATOM 767 C CA . THR A 1 143 ? 153.563 140.931 179.539 1.00 69.45 198 THR A CA 1
ATOM 768 C C . THR A 1 143 ? 152.254 141.527 180.050 1.00 68.71 198 THR A C 1
ATOM 769 O O . THR A 1 143 ? 151.197 141.368 179.422 1.00 77.12 198 THR A O 1
ATOM 773 N N . LEU A 1 144 ? 152.308 142.224 181.186 1.00 63.06 199 LEU A N 1
ATOM 774 C CA . LEU A 1 144 ? 151.136 142.931 181.684 1.00 71.22 199 LEU A CA 1
ATOM 775 C C . LEU A 1 144 ? 150.711 144.030 180.720 1.00 77.68 199 LEU A C 1
ATOM 776 O O . LEU A 1 144 ? 149.515 144.216 180.466 1.00 75.06 199 LEU A O 1
ATOM 781 N N . GLN A 1 145 ? 151.681 144.767 180.169 1.00 80.98 200 GLN A N 1
ATOM 782 C CA . GLN A 1 145 ? 151.360 145.777 179.164 1.00 78.30 200 GLN A CA 1
ATOM 783 C C . GLN A 1 145 ? 150.744 145.141 177.928 1.00 79.82 200 GLN A C 1
ATOM 784 O O . GLN A 1 145 ? 149.849 145.720 177.305 1.00 82.69 200 GLN A O 1
ATOM 790 N N . GLY A 1 146 ? 151.209 143.946 177.565 1.00 79.52 201 GLY A N 1
ATOM 791 C CA . GLY A 1 146 ? 150.616 143.244 176.440 1.00 77.84 201 GLY A CA 1
ATOM 792 C C . GLY A 1 146 ? 149.165 142.873 176.674 1.00 76.98 201 GLY A C 1
ATOM 793 O O . GLY A 1 146 ? 148.313 143.078 175.801 1.00 82.35 201 GLY A O 1
ATOM 794 N N . ILE A 1 147 ? 148.863 142.332 177.856 1.00 59.00 202 ILE A N 1
ATOM 795 C CA . ILE A 1 147 ? 147.485 141.947 178.154 1.00 61.24 202 ILE A CA 1
ATOM 796 C C . ILE A 1 147 ? 146.592 143.187 178.223 1.00 67.75 202 ILE A C 1
ATOM 797 O O . ILE A 1 147 ? 145.457 143.187 177.720 1.00 69.39 202 ILE A O 1
ATOM 802 N N . GLY A 1 148 ? 147.121 144.285 178.775 1.00 64.17 203 GLY A N 1
ATOM 803 C CA . GLY A 1 148 ? 146.350 145.515 178.834 1.00 69.75 203 GLY A CA 1
ATOM 804 C C . GLY A 1 148 ? 146.087 146.105 177.463 1.00 71.31 203 GLY A C 1
ATOM 805 O O . GLY A 1 148 ? 144.987 146.592 177.184 1.00 72.89 203 GLY A O 1
ATOM 806 N N . SER A 1 149 ? 147.094 146.066 176.587 1.00 67.81 204 SER A N 1
ATOM 807 C CA . SER A 1 149 ? 146.923 146.562 175.229 1.00 67.67 204 SER A CA 1
ATOM 808 C C . SER A 1 149 ? 145.912 145.724 174.461 1.00 72.07 204 SER A C 1
ATOM 809 O O . SER A 1 149 ? 145.117 146.265 173.684 1.00 71.45 204 SER A O 1
ATOM 812 N N . SER A 1 150 ? 145.925 144.403 174.670 1.00 62.65 205 SER A N 1
ATOM 813 C CA . SER A 1 150 ? 144.947 143.538 174.013 1.00 59.05 205 SER A CA 1
ATOM 814 C C . SER A 1 150 ? 143.529 143.882 174.448 1.00 58.75 205 SER A C 1
ATOM 815 O O . SER A 1 150 ? 142.630 144.043 173.604 1.00 62.45 205 SER A O 1
ATOM 818 N N . PHE A 1 151 ? 143.324 144.019 175.768 1.00 56.93 206 PHE A N 1
ATOM 819 C CA . PHE A 1 151 ? 142.018 144.402 176.305 1.00 56.53 206 PHE A CA 1
ATOM 820 C C . PHE A 1 151 ? 141.548 145.734 175.735 1.00 55.45 206 PHE A C 1
ATOM 821 O O . PHE A 1 151 ? 140.426 145.845 175.222 1.00 60.27 206 PHE A O 1
ATOM 829 N N . SER A 1 152 ? 142.420 146.744 175.787 1.00 59.46 207 SER A N 1
ATOM 830 C CA . SER A 1 152 ? 142.047 148.087 175.359 1.00 56.86 207 SER A CA 1
ATOM 831 C C . SER A 1 152 ? 141.741 148.134 173.868 1.00 60.33 207 SER A C 1
ATOM 832 O O . SER A 1 152 ? 140.740 148.727 173.455 1.00 64.96 207 SER A O 1
ATOM 835 N N . SER A 1 153 ? 142.571 147.483 173.046 1.00 62.81 208 SER A N 1
ATOM 836 C CA . SER A 1 153 ? 142.380 147.532 171.600 1.00 59.80 208 SER A CA 1
ATOM 837 C C . SER A 1 153 ? 141.089 146.839 171.187 1.00 54.41 208 SER A C 1
ATOM 838 O O . SER A 1 153 ? 140.281 147.411 170.437 1.00 56.29 208 SER A O 1
ATOM 841 N N . VAL A 1 154 ? 140.864 145.616 171.688 1.00 56.77 209 VAL A N 1
ATOM 842 C CA . VAL A 1 154 ? 139.669 144.865 171.304 1.00 52.52 209 VAL A CA 1
ATOM 843 C C . VAL A 1 154 ? 138.410 145.579 171.780 1.00 54.15 209 VAL A C 1
ATOM 844 O O . VAL A 1 154 ? 137.465 145.783 171.004 1.00 62.47 209 VAL A O 1
ATOM 848 N N . ALA A 1 155 ? 138.396 146.013 173.048 1.00 58.69 210 ALA A N 1
ATOM 849 C CA . ALA A 1 155 ? 137.214 146.673 173.591 1.00 62.89 210 ALA A CA 1
ATOM 850 C C . ALA A 1 155 ? 136.939 148.001 172.897 1.00 64.83 210 ALA A C 1
ATOM 851 O O . ALA A 1 155 ? 135.786 148.306 172.570 1.00 66.23 210 ALA A O 1
ATOM 853 N N . GLY A 1 156 ? 137.982 148.795 172.640 1.00 64.84 211 GLY A N 1
ATOM 854 C CA . GLY A 1 156 ? 137.773 150.091 172.021 1.00 64.97 211 GLY A CA 1
ATOM 855 C C . GLY A 1 156 ? 137.274 149.988 170.594 1.00 67.00 211 GLY A C 1
ATOM 856 O O . GLY A 1 156 ? 136.329 150.685 170.206 1.00 71.01 211 GLY A O 1
ATOM 857 N N . LEU A 1 157 ? 137.892 149.113 169.792 1.00 56.14 212 LEU A N 1
ATOM 858 C CA . LEU A 1 157 ? 137.448 148.983 168.409 1.00 50.98 212 LEU A CA 1
ATOM 859 C C . LEU A 1 157 ? 136.052 148.380 168.337 1.00 45.14 212 LEU A C 1
ATOM 860 O O . LEU A 1 157 ? 135.230 148.804 167.514 1.00 58.92 212 LEU A O 1
ATOM 865 N N . GLY A 1 158 ? 135.744 147.428 169.224 1.00 44.89 213 GLY A N 1
ATOM 866 C CA . GLY A 1 158 ? 134.402 146.874 169.249 1.00 56.62 213 GLY A CA 1
ATOM 867 C C . GLY A 1 158 ? 133.347 147.890 169.644 1.00 59.63 213 GLY A C 1
ATOM 868 O O . GLY A 1 158 ? 132.266 147.934 169.053 1.00 63.01 213 GLY A O 1
ATOM 869 N N . MET A 1 159 ? 133.648 148.735 170.634 1.00 61.60 214 MET A N 1
ATOM 870 C CA . MET A 1 159 ? 132.656 149.711 171.070 1.00 60.89 214 MET A CA 1
ATOM 871 C C . MET A 1 159 ? 132.479 150.825 170.044 1.00 59.44 214 MET A C 1
ATOM 872 O O . MET A 1 159 ? 131.358 151.315 169.846 1.00 67.11 214 MET A O 1
ATOM 877 N N . LEU A 1 160 ? 133.563 151.231 169.372 1.00 49.00 215 LEU A N 1
ATOM 878 C CA . LEU A 1 160 ? 133.430 152.177 168.266 1.00 44.39 215 LEU A CA 1
ATOM 879 C C . LEU A 1 160 ? 132.593 151.593 167.138 1.00 52.95 215 LEU A C 1
ATOM 880 O O . LEU A 1 160 ? 131.770 152.296 166.539 1.00 56.26 215 LEU A O 1
ATOM 885 N N . ALA A 1 161 ? 132.792 150.311 166.825 1.00 58.04 216 ALA A N 1
ATOM 886 C CA . ALA A 1 161 ? 132.000 149.679 165.776 1.00 56.94 216 ALA A CA 1
ATOM 887 C C . ALA A 1 161 ? 130.535 149.569 166.182 1.00 53.98 216 ALA A C 1
ATOM 888 O O . ALA A 1 161 ? 129.634 149.724 165.350 1.00 64.91 216 ALA A O 1
ATOM 890 N N . SER A 1 162 ? 130.276 149.298 167.461 1.00 38.88 217 SER A N 1
ATOM 891 C CA . SER A 1 162 ? 128.901 149.091 167.900 1.00 45.27 217 SER A CA 1
ATOM 892 C C . SER A 1 162 ? 128.129 150.402 167.977 1.00 50.43 217 SER A C 1
ATOM 893 O O . SER A 1 162 ? 126.967 150.466 167.560 1.00 53.39 217 SER A O 1
ATOM 896 N N . VAL A 1 163 ? 128.749 151.459 168.505 1.00 49.20 218 VAL A N 1
ATOM 897 C CA . VAL A 1 163 ? 128.010 152.700 168.716 1.00 42.88 218 VAL A CA 1
ATOM 898 C C . VAL A 1 163 ? 127.871 153.480 167.412 1.00 49.24 218 VAL A C 1
ATOM 899 O O . VAL A 1 163 ? 126.919 154.248 167.236 1.00 52.57 218 VAL A O 1
ATOM 903 N N . TYR A 1 164 ? 128.805 153.299 166.480 1.00 58.84 219 TYR A N 1
ATOM 904 C CA . TYR A 1 164 ? 128.717 153.914 165.157 1.00 59.03 219 TYR A CA 1
ATOM 905 C C . TYR A 1 164 ? 128.149 152.881 164.189 1.00 57.24 219 TYR A C 1
ATOM 906 O O . TYR A 1 164 ? 128.811 151.888 163.874 1.00 61.27 219 TYR A O 1
ATOM 915 N N . THR A 1 165 ? 126.927 153.116 163.710 1.00 45.79 220 THR A N 1
ATOM 916 C CA . THR A 1 165 ? 126.241 152.148 162.865 1.00 43.17 220 THR A CA 1
ATOM 917 C C . THR A 1 165 ? 126.335 152.461 161.378 1.00 55.17 220 THR A C 1
ATOM 918 O O . THR A 1 165 ? 126.510 151.533 160.581 1.00 54.66 220 THR A O 1
ATOM 922 N N . ASP A 1 166 ? 126.226 153.729 160.987 1.00 77.80 221 ASP A N 1
ATOM 923 C CA . ASP A 1 166 ? 126.327 154.129 159.588 1.00 74.91 221 ASP A CA 1
ATOM 924 C C . ASP A 1 166 ? 127.728 153.822 159.075 1.00 70.12 221 ASP A C 1
ATOM 925 O O . ASP A 1 166 ? 128.720 154.127 159.747 1.00 75.46 221 ASP A O 1
ATOM 930 N N . ASP A 1 167 ? 127.800 153.213 157.889 1.00 67.81 222 ASP A N 1
ATOM 931 C CA . ASP A 1 167 ? 129.069 152.704 157.378 1.00 72.01 222 ASP A CA 1
ATOM 932 C C . ASP A 1 167 ? 130.048 153.837 157.089 1.00 80.44 222 ASP A C 1
ATOM 933 O O . ASP A 1 167 ? 131.215 153.784 157.498 1.00 89.11 222 ASP A O 1
ATOM 938 N N . HIS A 1 168 ? 129.587 154.877 156.390 1.00 77.64 223 HIS A N 1
ATOM 939 C CA . HIS A 1 168 ? 130.428 156.047 156.159 1.00 74.88 223 HIS A CA 1
ATOM 940 C C . HIS A 1 168 ? 130.767 156.743 157.470 1.00 84.20 223 HIS A C 1
ATOM 941 O O . HIS A 1 168 ? 131.904 157.183 157.675 1.00 84.32 223 HIS A O 1
ATOM 948 N N . GLU A 1 169 ? 129.787 156.857 158.370 1.00 87.49 224 GLU A N 1
ATOM 949 C CA . GLU A 1 169 ? 130.036 157.436 159.684 1.00 84.85 224 GLU A CA 1
ATOM 950 C C . GLU A 1 169 ? 130.988 156.581 160.509 1.00 83.99 224 GLU A C 1
ATOM 951 O O . GLU A 1 169 ? 131.870 157.123 161.185 1.00 84.91 224 GLU A O 1
ATOM 957 N N . ARG A 1 170 ? 130.831 155.256 160.467 1.00 71.85 225 ARG A N 1
ATOM 958 C CA . ARG A 1 170 ? 131.754 154.351 161.141 1.00 64.97 225 ARG A CA 1
ATOM 959 C C . ARG A 1 170 ? 133.156 154.393 160.550 1.00 60.61 225 ARG A C 1
ATOM 960 O O . ARG A 1 170 ? 134.119 154.081 161.258 1.00 62.24 225 ARG A O 1
ATOM 968 N N . GLY A 1 171 ? 133.299 154.791 159.288 1.00 59.15 226 GLY A N 1
ATOM 969 C CA . GLY A 1 171 ? 134.613 154.903 158.689 1.00 56.76 226 GLY A CA 1
ATOM 970 C C . GLY A 1 171 ? 135.441 156.079 159.156 1.00 57.05 226 GLY A C 1
ATOM 971 O O . GLY A 1 171 ? 136.624 156.154 158.813 1.00 63.33 226 GLY A O 1
ATOM 972 N N . ARG A 1 172 ? 134.817 156.934 159.962 1.00 67.75 227 ARG A N 1
ATOM 973 C CA . ARG A 1 172 ? 135.503 158.164 160.429 1.00 75.39 227 ARG A CA 1
ATOM 974 C C . ARG A 1 172 ? 135.957 158.047 161.883 1.00 75.46 227 ARG A C 1
ATOM 975 O O . ARG A 1 172 ? 137.000 158.606 162.214 1.00 73.31 227 ARG A O 1
ATOM 983 N N . ALA A 1 173 ? 135.197 157.369 162.719 1.00 71.09 228 ALA A N 1
ATOM 984 C CA . ALA A 1 173 ? 135.584 157.151 164.109 1.00 70.12 228 ALA A CA 1
ATOM 985 C C . ALA A 1 173 ? 136.835 156.292 164.199 1.00 64.08 228 ALA A C 1
ATOM 986 O O . ALA A 1 173 ? 137.744 156.578 164.985 1.00 69.22 228 ALA A O 1
ATOM 988 N N . MET A 1 174 ? 136.898 155.229 163.397 1.00 66.52 229 MET A N 1
ATOM 989 C CA . MET A 1 174 ? 138.088 154.391 163.383 1.00 70.64 229 MET A CA 1
ATOM 990 C C . MET A 1 174 ? 139.288 155.143 162.832 1.00 70.14 229 MET A C 1
ATOM 991 O O . MET A 1 174 ? 140.411 154.941 163.307 1.00 74.58 229 MET A O 1
ATOM 996 N N . GLY A 1 175 ? 139.071 156.021 161.852 1.00 68.09 230 GLY A N 1
ATOM 997 C CA . GLY A 1 175 ? 140.163 156.835 161.346 1.00 73.81 230 GLY A CA 1
ATOM 998 C C . GLY A 1 175 ? 140.732 157.768 162.397 1.00 80.40 230 GLY A C 1
ATOM 999 O O . GLY A 1 175 ? 141.950 157.873 162.555 1.00 81.05 230 GLY A O 1
ATOM 1000 N N . THR A 1 176 ? 139.860 158.435 163.155 1.00 78.62 231 THR A N 1
ATOM 1001 C CA . THR A 1 176 ? 140.353 159.342 164.190 1.00 74.44 231 THR A CA 1
ATOM 1002 C C . THR A 1 176 ? 140.954 158.576 165.369 1.00 78.61 231 THR A C 1
ATOM 1003 O O . THR A 1 176 ? 141.896 159.056 166.010 1.00 77.16 231 THR A O 1
ATOM 1007 N N . ALA A 1 177 ? 140.444 157.375 165.662 1.00 74.30 232 ALA A N 1
ATOM 1008 C CA . ALA A 1 177 ? 141.051 156.559 166.710 1.00 64.56 232 ALA A CA 1
ATOM 1009 C C . ALA A 1 177 ? 142.442 156.091 166.302 1.00 60.80 232 ALA A C 1
ATOM 1010 O O . ALA A 1 177 ? 143.376 156.100 167.114 1.00 65.01 232 ALA A O 1
ATOM 1012 N N . LEU A 1 178 ? 142.604 155.686 165.042 1.00 63.51 233 LEU A N 1
ATOM 1013 C CA . LEU A 1 178 ? 143.930 155.343 164.547 1.00 69.05 233 LEU A CA 1
ATOM 1014 C C . LEU A 1 178 ? 144.833 156.566 164.499 1.00 69.65 233 LEU A C 1
ATOM 1015 O O . LEU A 1 178 ? 146.049 156.441 164.665 1.00 77.17 233 LEU A O 1
ATOM 1020 N N . GLY A 1 179 ? 144.263 157.751 164.278 1.00 65.88 234 GLY A N 1
ATOM 1021 C CA . GLY A 1 179 ? 145.051 158.968 164.387 1.00 72.35 234 GLY A CA 1
ATOM 1022 C C . GLY A 1 179 ? 145.555 159.210 165.796 1.00 75.83 234 GLY A C 1
ATOM 1023 O O . GLY A 1 179 ? 146.701 159.621 165.996 1.00 77.14 234 GLY A O 1
ATOM 1024 N N . GLY A 1 180 ? 144.700 158.972 166.789 1.00 73.61 235 GLY A N 1
ATOM 1025 C CA . GLY A 1 180 ? 145.143 159.064 168.172 1.00 72.90 235 GLY A CA 1
ATOM 1026 C C . GLY A 1 180 ? 146.220 158.047 168.498 1.00 67.67 235 GLY A C 1
ATOM 1027 O O . GLY A 1 180 ? 147.174 158.345 169.219 1.00 69.59 235 GLY A O 1
ATOM 1028 N N . LEU A 1 181 ? 146.088 156.837 167.949 1.00 66.11 236 LEU A N 1
ATOM 1029 C CA . LEU A 1 181 ? 147.127 155.819 168.089 1.00 62.47 236 LEU A CA 1
ATOM 1030 C C . LEU A 1 181 ? 148.444 156.293 167.475 1.00 61.46 236 LEU A C 1
ATOM 1031 O O . LEU A 1 181 ? 149.517 156.157 168.079 1.00 65.76 236 LEU A O 1
ATOM 1036 N N . ALA A 1 182 ? 148.370 156.872 166.273 1.00 71.57 237 ALA A N 1
ATOM 1037 C CA . ALA A 1 182 ? 149.564 157.366 165.595 1.00 72.08 237 ALA A CA 1
ATOM 1038 C C . ALA A 1 182 ? 150.223 158.481 166.388 1.00 76.52 237 ALA A C 1
ATOM 1039 O O . ALA A 1 182 ? 151.450 158.526 166.502 1.00 83.14 237 ALA A O 1
ATOM 1041 N N . LEU A 1 183 ? 149.418 159.371 166.972 1.00 81.81 238 LEU A N 1
ATOM 1042 C CA . LEU A 1 183 ? 149.976 160.437 167.796 1.00 81.41 238 LEU A CA 1
ATOM 1043 C C . LEU A 1 183 ? 150.614 159.866 169.057 1.00 77.70 238 LEU A C 1
ATOM 1044 O O . LEU A 1 183 ? 151.641 160.374 169.525 1.00 78.99 238 LEU A O 1
ATOM 1049 N N . GLY A 1 184 ? 150.029 158.800 169.611 1.00 78.05 239 GLY A N 1
ATOM 1050 C CA . GLY A 1 184 ? 150.613 158.177 170.791 1.00 79.91 239 GLY A CA 1
ATOM 1051 C C . GLY A 1 184 ? 151.980 157.576 170.525 1.00 77.09 239 GLY A C 1
ATOM 1052 O O . GLY A 1 184 ? 152.943 157.846 171.250 1.00 82.08 239 GLY A O 1
ATOM 1053 N N . LEU A 1 185 ? 152.092 156.773 169.463 1.00 65.46 240 LEU A N 1
ATOM 1054 C CA . LEU A 1 185 ? 153.406 156.243 169.097 1.00 62.93 240 LEU A CA 1
ATOM 1055 C C . LEU A 1 185 ? 154.348 157.339 168.612 1.00 63.12 240 LEU A C 1
ATOM 1056 O O . LEU A 1 185 ? 155.572 157.179 168.664 1.00 72.53 240 LEU A O 1
ATOM 1061 N N . LEU A 1 186 ? 153.808 158.458 168.135 1.00 57.20 241 LEU A N 1
ATOM 1062 C CA . LEU A 1 186 ? 154.673 159.555 167.726 1.00 60.52 241 LEU A CA 1
ATOM 1063 C C . LEU A 1 186 ? 155.314 160.225 168.932 1.00 68.86 241 LEU A C 1
ATOM 1064 O O . LEU A 1 186 ? 156.514 160.520 168.925 1.00 78.04 241 LEU A O 1
ATOM 1069 N N . VAL A 1 187 ? 154.529 160.473 169.984 1.00 72.55 242 VAL A N 1
ATOM 1070 C CA . VAL A 1 187 ? 155.060 161.198 171.136 1.00 68.90 242 VAL A CA 1
ATOM 1071 C C . VAL A 1 187 ? 155.705 160.291 172.167 1.00 67.07 242 VAL A C 1
ATOM 1072 O O . VAL A 1 187 ? 156.358 160.794 173.089 1.00 75.30 242 VAL A O 1
ATOM 1076 N N . GLY A 1 188 ? 155.542 158.975 172.051 1.00 80.08 243 GLY A N 1
ATOM 1077 C CA . GLY A 1 188 ? 156.095 158.074 173.045 1.00 83.36 243 GLY A CA 1
ATOM 1078 C C . GLY A 1 188 ? 157.605 158.048 173.179 1.00 88.26 243 GLY A C 1
ATOM 1079 O O . GLY A 1 188 ? 158.128 158.064 174.297 1.00 91.83 243 GLY A O 1
ATOM 1080 N N . ALA A 1 189 ? 158.320 158.010 172.057 1.00 87.50 244 ALA A N 1
ATOM 1081 C CA . ALA A 1 189 ? 159.770 157.833 172.118 1.00 88.71 244 ALA A CA 1
ATOM 1082 C C . ALA A 1 189 ? 160.509 159.072 172.614 1.00 89.96 244 ALA A C 1
ATOM 1083 O O . ALA A 1 189 ? 161.290 158.950 173.578 1.00 95.90 244 ALA A O 1
ATOM 1085 N N . PRO A 1 190 ? 160.355 160.260 172.007 1.00 78.02 245 PRO A N 1
ATOM 1086 C CA . PRO A 1 190 ? 161.088 161.434 172.518 1.00 80.91 245 PRO A CA 1
ATOM 1087 C C . PRO A 1 190 ? 160.699 161.823 173.931 1.00 84.19 245 PRO A C 1
ATOM 1088 O O . PRO A 1 190 ? 161.539 162.351 174.671 1.00 89.28 245 PRO A O 1
ATOM 1092 N N . PHE A 1 191 ? 159.450 161.558 174.322 1.00 86.96 246 PHE A N 1
ATOM 1093 C CA . PHE A 1 191 ? 159.004 161.781 175.695 1.00 88.77 246 PHE A CA 1
ATOM 1094 C C . PHE A 1 191 ? 159.849 160.989 176.680 1.00 84.84 246 PHE A C 1
ATOM 1095 O O . PHE A 1 191 ? 160.425 161.550 177.622 1.00 84.98 246 PHE A O 1
ATOM 1103 N N . GLY A 1 192 ? 159.965 159.682 176.445 1.00 79.12 247 GLY A N 1
ATOM 1104 C CA . GLY A 1 192 ? 160.777 158.848 177.311 1.00 87.28 247 GLY A CA 1
ATOM 1105 C C . GLY A 1 192 ? 162.241 159.226 177.271 1.00 93.08 247 GLY A C 1
ATOM 1106 O O . GLY A 1 192 ? 162.920 159.200 178.298 1.00 94.72 247 GLY A O 1
ATOM 1107 N N . SER A 1 193 ? 162.736 159.617 176.092 1.00 94.47 248 SER A N 1
ATOM 1108 C CA . SER A 1 193 ? 164.143 159.990 175.963 1.00 88.62 248 SER A CA 1
ATOM 1109 C C . SER A 1 193 ? 164.476 161.221 176.802 1.00 85.31 248 SER A C 1
ATOM 1110 O O . SER A 1 193 ? 165.421 161.205 177.600 1.00 89.59 248 SER A O 1
ATOM 1113 N N . VAL A 1 194 ? 163.692 162.290 176.657 1.00 93.22 249 VAL A N 1
ATOM 1114 C CA . VAL A 1 194 ? 164.007 163.529 177.363 1.00 97.92 249 VAL A CA 1
ATOM 1115 C C . VAL A 1 194 ? 163.723 163.397 178.860 1.00 103.30 249 VAL A C 1
ATOM 1116 O O . VAL A 1 194 ? 164.470 163.931 179.691 1.00 105.38 249 VAL A O 1
ATOM 1120 N N . MET A 1 195 ? 162.648 162.686 179.234 1.00 104.08 250 MET A N 1
ATOM 1121 C CA . MET A 1 195 ? 162.406 162.416 180.652 1.00 102.51 250 MET A CA 1
ATOM 1122 C C . MET A 1 195 ? 163.516 161.581 181.282 1.00 104.06 250 MET A C 1
ATOM 1123 O O . MET A 1 195 ? 163.920 161.844 182.421 1.00 104.70 250 MET A O 1
ATOM 1128 N N . TYR A 1 196 ? 164.029 160.576 180.570 1.00 103.98 251 TYR A N 1
ATOM 1129 C CA . TYR A 1 196 ? 165.103 159.773 181.139 1.00 102.15 251 TYR A CA 1
ATOM 1130 C C . TYR A 1 196 ? 166.401 160.565 181.207 1.00 97.02 251 TYR A C 1
ATOM 1131 O O . TYR A 1 196 ? 167.213 160.362 182.116 1.00 96.82 251 TYR A O 1
ATOM 1140 N N . GLU A 1 197 ? 166.619 161.469 180.251 1.00 103.11 252 GLU A N 1
ATOM 1141 C CA . GLU A 1 197 ? 167.817 162.297 180.293 1.00 107.63 252 GLU A CA 1
ATOM 1142 C C . GLU A 1 197 ? 167.773 163.288 181.449 1.00 110.87 252 GLU A C 1
ATOM 1143 O O . GLU A 1 197 ? 168.788 163.511 182.120 1.00 112.39 252 GLU A O 1
ATOM 1149 N N . PHE A 1 198 ? 166.612 163.892 181.703 1.00 104.42 253 PHE A N 1
ATOM 1150 C CA . PHE A 1 198 ? 166.549 165.028 182.616 1.00 102.74 253 PHE A CA 1
ATOM 1151 C C . PHE A 1 198 ? 165.881 164.739 183.950 1.00 103.38 253 PHE A C 1
ATOM 1152 O O . PHE A 1 198 ? 166.447 165.085 184.988 1.00 103.49 253 PHE A O 1
ATOM 1160 N N . VAL A 1 199 ? 164.705 164.117 183.962 1.00 107.60 254 VAL A N 1
ATOM 1161 C CA . VAL A 1 199 ? 163.882 164.114 185.166 1.00 109.22 254 VAL A CA 1
ATOM 1162 C C . VAL A 1 199 ? 163.991 162.741 185.827 1.00 107.63 254 VAL A C 1
ATOM 1163 O O . VAL A 1 199 ? 163.622 162.559 186.993 1.00 104.76 254 VAL A O 1
ATOM 1167 N N . GLY A 1 200 ? 164.574 161.782 185.113 1.00 111.13 255 GLY A N 1
ATOM 1168 C CA . GLY A 1 200 ? 164.785 160.461 185.670 1.00 110.00 255 GLY A CA 1
ATOM 1169 C C . GLY A 1 200 ? 164.040 159.371 184.922 1.00 110.75 255 GLY A C 1
ATOM 1170 O O . GLY A 1 200 ? 163.383 159.598 183.902 1.00 116.74 255 GLY A O 1
ATOM 1171 N N . LYS A 1 201 ? 164.160 158.151 185.451 1.00 100.09 256 LYS A N 1
ATOM 1172 C CA . LYS A 1 201 ? 163.529 156.994 184.829 1.00 99.47 256 LYS A CA 1
ATOM 1173 C C . LYS A 1 201 ? 162.104 156.767 185.303 1.00 102.19 256 LYS A C 1
ATOM 1174 O O . LYS A 1 201 ? 161.215 156.537 184.476 1.00 108.94 256 LYS A O 1
ATOM 1180 N N . SER A 1 202 ? 161.858 156.824 186.611 1.00 97.26 257 SER A N 1
ATOM 1181 C CA . SER A 1 202 ? 160.514 156.589 187.121 1.00 103.78 257 SER A CA 1
ATOM 1182 C C . SER A 1 202 ? 159.541 157.694 186.733 1.00 104.97 257 SER A C 1
ATOM 1183 O O . SER A 1 202 ? 158.340 157.429 186.613 1.00 99.51 257 SER A O 1
ATOM 1186 N N . ALA A 1 203 ? 160.042 158.912 186.521 1.00 101.96 258 ALA A N 1
ATOM 1187 C CA . ALA A 1 203 ? 159.181 160.051 186.204 1.00 98.32 258 ALA A CA 1
ATOM 1188 C C . ALA A 1 203 ? 158.383 159.884 184.917 1.00 94.23 258 ALA A C 1
ATOM 1189 O O . ALA A 1 203 ? 157.177 160.187 184.928 1.00 99.26 258 ALA A O 1
ATOM 1191 N N . PRO A 1 204 ? 158.963 159.455 183.789 1.00 76.64 259 PRO A N 1
ATOM 1192 C CA . PRO A 1 204 ? 158.134 159.187 182.602 1.00 81.62 259 PRO A CA 1
ATOM 1193 C C . PRO A 1 204 ? 157.101 158.097 182.809 1.00 88.92 259 PRO A C 1
ATOM 1194 O O . PRO A 1 204 ? 156.079 158.097 182.112 1.00 96.80 259 PRO A O 1
ATOM 1198 N N . PHE A 1 205 ? 157.324 157.170 183.739 1.00 87.77 260 PHE A N 1
ATOM 1199 C CA . PHE A 1 205 ? 156.302 156.187 184.067 1.00 90.90 260 PHE A CA 1
ATOM 1200 C C . PHE A 1 205 ? 155.352 156.673 185.155 1.00 97.16 260 PHE A C 1
ATOM 1201 O O . PHE A 1 205 ? 154.173 156.303 185.144 1.00 98.04 260 PHE A O 1
ATOM 1209 N N . LEU A 1 206 ? 155.820 157.519 186.078 1.00 99.98 261 LEU A N 1
ATOM 1210 C CA . LEU A 1 206 ? 154.914 158.096 187.069 1.00 100.67 261 LEU A CA 1
ATOM 1211 C C . LEU A 1 206 ? 153.901 159.034 186.418 1.00 97.26 261 LEU A C 1
ATOM 1212 O O . LEU A 1 206 ? 152.722 159.044 186.793 1.00 90.71 261 LEU A O 1
ATOM 1217 N N . ILE A 1 207 ? 154.345 159.838 185.450 1.00 95.94 262 ILE A N 1
ATOM 1218 C CA . ILE A 1 207 ? 153.425 160.723 184.740 1.00 91.50 262 ILE A CA 1
ATOM 1219 C C . ILE A 1 207 ? 152.425 159.909 183.934 1.00 88.23 262 ILE A C 1
ATOM 1220 O O . ILE A 1 207 ? 151.248 160.275 183.821 1.00 97.07 262 ILE A O 1
ATOM 1225 N N . LEU A 1 208 ? 152.878 158.794 183.359 1.00 76.22 263 LEU A N 1
ATOM 1226 C CA . LEU A 1 208 ? 151.963 157.893 182.670 1.00 82.90 263 LEU A CA 1
ATOM 1227 C C . LEU A 1 208 ? 150.950 157.296 183.638 1.00 87.02 263 LEU A C 1
ATOM 1228 O O . LEU A 1 208 ? 149.779 157.121 183.288 1.00 88.67 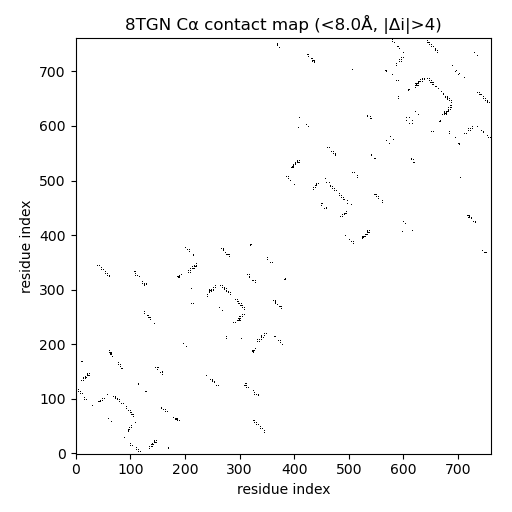263 LEU A O 1
ATOM 1233 N N . ALA A 1 209 ? 151.382 156.982 184.861 1.00 89.81 264 ALA A N 1
ATOM 1234 C CA . ALA A 1 209 ? 150.452 156.484 185.872 1.00 91.78 264 ALA A CA 1
ATOM 1235 C C . ALA A 1 209 ? 149.420 157.542 186.245 1.00 96.66 264 ALA A C 1
ATOM 1236 O O . ALA A 1 209 ? 148.239 157.230 186.431 1.00 95.57 264 ALA A O 1
ATOM 1238 N N . PHE A 1 210 ? 149.852 158.799 186.367 1.00 108.78 265 PHE A N 1
ATOM 1239 C CA . PHE A 1 210 ? 148.920 159.882 186.677 1.00 108.95 265 PHE A CA 1
ATOM 1240 C C . PHE A 1 210 ? 147.910 160.079 185.550 1.00 103.85 265 PHE A C 1
ATOM 1241 O O . PHE A 1 210 ? 146.710 160.263 185.794 1.00 98.62 265 PHE A O 1
ATOM 1249 N N . LEU A 1 211 ? 148.385 160.050 184.302 1.00 89.54 266 LEU A N 1
ATOM 1250 C CA . LEU A 1 211 ? 147.477 160.171 183.166 1.00 85.27 266 LEU A CA 1
ATOM 1251 C C . LEU A 1 211 ? 146.538 158.975 183.086 1.00 87.54 266 LEU A C 1
ATOM 1252 O O . LEU A 1 211 ? 145.376 159.115 182.691 1.00 91.07 266 LEU A O 1
ATOM 1257 N N . ALA A 1 212 ? 147.018 157.792 183.469 1.00 95.22 267 ALA A N 1
ATOM 1258 C CA . ALA A 1 212 ? 146.144 156.627 183.538 1.00 101.40 267 ALA A CA 1
ATOM 1259 C C . ALA A 1 212 ? 145.079 156.806 184.610 1.00 103.71 267 ALA A C 1
ATOM 1260 O O . ALA A 1 212 ? 143.932 156.389 184.429 1.00 104.59 267 ALA A O 1
ATOM 1262 N N . LEU A 1 213 ? 145.445 157.415 185.741 1.00 105.51 268 LEU A N 1
ATOM 1263 C CA . LEU A 1 213 ? 144.467 157.697 186.788 1.00 107.53 268 LEU A CA 1
ATOM 1264 C C . LEU A 1 213 ? 143.402 158.669 186.293 1.00 108.01 268 LEU A C 1
ATOM 1265 O O . LEU A 1 213 ? 142.205 158.495 186.565 1.00 105.35 268 LEU A O 1
ATOM 1270 N N . LEU A 1 214 ? 143.829 159.699 185.560 1.00 106.89 269 LEU A N 1
ATOM 1271 C CA . LEU A 1 214 ? 142.879 160.623 184.947 1.00 104.03 269 LEU A CA 1
ATOM 1272 C C . LEU A 1 214 ? 141.987 159.903 183.943 1.00 100.04 269 LEU A C 1
ATOM 1273 O O . LEU A 1 214 ? 140.790 160.195 183.842 1.00 100.14 269 LEU A O 1
ATOM 1278 N N . ASP A 1 215 ? 142.555 158.955 183.196 1.00 91.09 270 ASP A N 1
ATOM 1279 C CA . ASP A 1 215 ? 141.768 158.183 182.243 1.00 91.10 270 ASP A CA 1
ATOM 1280 C C . ASP A 1 215 ? 140.741 157.315 182.952 1.00 89.92 270 ASP A C 1
ATOM 1281 O O . ASP A 1 215 ? 139.617 157.149 182.470 1.00 90.70 270 ASP A O 1
ATOM 1286 N N . GLY A 1 216 ? 141.116 156.740 184.092 1.00 97.89 271 GLY A N 1
ATOM 1287 C CA . GLY A 1 216 ? 140.164 155.963 184.867 1.00 100.89 271 GLY A CA 1
ATOM 1288 C C . GLY A 1 216 ? 139.037 156.817 185.410 1.00 104.90 271 GLY A C 1
ATOM 1289 O O . GLY A 1 216 ? 137.874 156.402 185.415 1.00 106.25 271 GLY A O 1
ATOM 1290 N N . ALA A 1 217 ? 139.367 158.026 185.875 1.00 100.94 272 ALA A N 1
ATOM 1291 C CA . ALA A 1 217 ? 138.331 158.954 186.322 1.00 99.34 272 ALA A CA 1
ATOM 1292 C C . ALA A 1 217 ? 137.402 159.344 185.176 1.00 98.89 272 ALA A C 1
ATOM 1293 O O . ALA A 1 217 ? 136.177 159.388 185.348 1.00 97.02 272 ALA A O 1
ATOM 1295 N N . LEU A 1 218 ? 137.968 159.606 183.994 1.00 84.48 273 LEU A N 1
ATOM 1296 C CA . LEU A 1 218 ? 137.156 159.936 182.826 1.00 75.94 273 LEU A CA 1
ATOM 1297 C C . LEU A 1 218 ? 136.254 158.772 182.440 1.00 70.56 273 LEU A C 1
ATOM 1298 O O . LEU A 1 218 ? 135.081 158.972 182.103 1.00 78.20 273 LEU A O 1
ATOM 1303 N N . GLN A 1 219 ? 136.790 157.552 182.476 1.00 85.56 274 GLN A N 1
ATOM 1304 C CA . GLN A 1 219 ? 136.003 156.371 182.145 1.00 96.05 274 GLN A CA 1
ATOM 1305 C C . GLN A 1 219 ? 134.868 156.163 183.138 1.00 97.12 274 GLN A C 1
ATOM 1306 O O . GLN A 1 219 ? 133.744 155.837 182.742 1.00 96.48 274 GLN A O 1
ATOM 1312 N N . LEU A 1 220 ? 135.139 156.351 184.431 1.00 100.79 275 LEU A N 1
ATOM 1313 C CA . LEU A 1 220 ? 134.077 156.227 185.421 1.00 103.65 275 LEU A CA 1
ATOM 1314 C C . LEU A 1 220 ? 133.043 157.334 185.264 1.00 105.76 275 LEU A C 1
ATOM 1315 O O . LEU A 1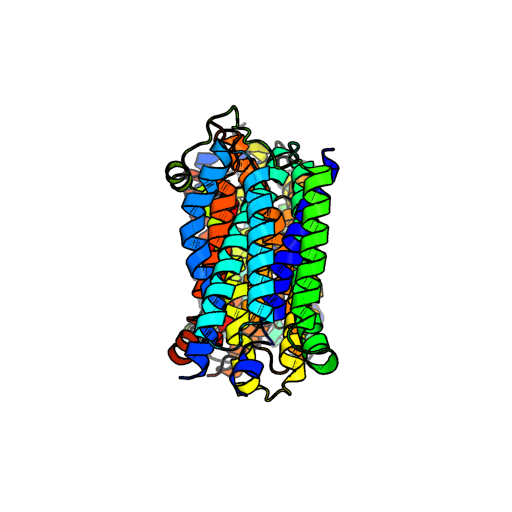 220 ? 131.871 157.140 185.605 1.00 105.49 275 LEU A O 1
ATOM 1320 N N . CYS A 1 221 ? 133.453 158.495 184.751 1.00 102.73 276 CYS A N 1
ATOM 1321 C CA . CYS A 1 221 ? 132.500 159.578 184.539 1.00 100.72 276 CYS A CA 1
ATOM 1322 C C . CYS A 1 221 ? 131.618 159.357 183.314 1.00 96.21 276 CYS A C 1
ATOM 1323 O O . CYS A 1 221 ? 130.437 159.717 183.344 1.00 90.57 276 CYS A O 1
ATOM 1326 N N . ILE A 1 222 ? 132.154 158.782 182.236 1.00 87.19 277 ILE A N 1
ATOM 1327 C CA . ILE A 1 222 ? 131.381 158.719 180.996 1.00 84.06 277 ILE A CA 1
ATOM 1328 C C . ILE A 1 222 ? 130.748 157.347 180.770 1.00 86.87 277 ILE A C 1
ATOM 1329 O O . ILE A 1 222 ? 129.569 157.257 180.410 1.00 89.37 277 ILE A O 1
ATOM 1334 N N . LEU A 1 223 ? 131.511 156.271 180.972 1.00 91.30 278 LEU A N 1
ATOM 1335 C CA . LEU A 1 223 ? 131.074 154.964 180.496 1.00 91.75 278 LEU A CA 1
ATOM 1336 C C . LEU A 1 223 ? 130.321 154.173 181.559 1.00 94.34 278 LEU A C 1
ATOM 1337 O O . LEU A 1 223 ? 129.462 153.351 181.217 1.00 87.30 278 LEU A O 1
ATOM 1342 N N . GLN A 1 224 ? 130.626 154.402 182.838 1.00 113.67 279 GLN A N 1
ATOM 1343 C CA . GLN A 1 224 ? 130.036 153.674 183.958 1.00 115.82 279 GLN A CA 1
ATOM 1344 C C . GLN A 1 224 ? 130.337 152.181 183.870 1.00 114.73 279 GLN A C 1
ATOM 1345 O O . GLN A 1 224 ? 129.421 151.376 183.660 1.00 115.91 279 GLN A O 1
ATOM 1351 N N . PRO A 1 225 ? 131.602 151.767 184.025 1.00 99.95 280 PRO A N 1
ATOM 1352 C CA . PRO A 1 225 ? 131.915 150.334 183.967 1.00 99.62 280 PRO A CA 1
ATOM 1353 C C . PRO A 1 225 ? 131.661 149.638 185.293 1.00 99.43 280 PRO A C 1
ATOM 1354 O O . PRO A 1 225 ? 132.604 149.212 185.965 1.00 100.31 280 PRO A O 1
ATOM 1358 N N . SER A 1 226 ? 130.392 149.514 185.680 1.00 106.86 281 SER A N 1
ATOM 1359 C CA . SER A 1 226 ? 130.041 148.906 186.954 1.00 109.30 281 SER A CA 1
ATOM 1360 C C . SER A 1 226 ? 129.124 147.700 186.836 1.00 109.04 281 SER A C 1
ATOM 1361 O O . SER A 1 226 ? 128.892 147.030 187.849 1.00 108.53 281 SER A O 1
ATOM 1364 N N . LYS A 1 227 ? 128.600 147.398 185.652 1.00 102.82 282 LYS A N 1
ATOM 1365 C CA . LYS A 1 227 ? 127.690 146.278 185.479 1.00 102.78 282 LYS A CA 1
ATOM 1366 C C . LYS A 1 227 ? 128.060 145.517 184.216 1.00 104.86 282 LYS A C 1
ATOM 1367 O O . LYS A 1 227 ? 128.624 146.073 183.271 1.00 104.86 282 LYS A O 1
ATOM 1373 N N . VAL A 1 228 ? 127.730 144.229 184.212 1.00 101.13 283 VAL A N 1
ATOM 1374 C CA . VAL A 1 228 ? 127.993 143.346 183.083 1.00 96.81 283 VAL A CA 1
ATOM 1375 C C . VAL A 1 228 ? 126.737 143.289 182.228 1.00 98.83 283 VAL A C 1
ATOM 1376 O O . VAL A 1 228 ? 125.720 142.718 182.641 1.00 103.27 283 VAL A O 1
ATOM 1380 N N . SER A 1 229 ? 126.803 143.881 181.037 1.00 93.72 284 SER A N 1
ATOM 1381 C CA . SER A 1 229 ? 125.664 143.926 180.133 1.00 95.57 284 SER A CA 1
ATOM 1382 C C . SER A 1 229 ? 125.893 142.968 178.977 1.00 94.73 284 SER A C 1
ATOM 1383 O O . SER A 1 229 ? 126.783 143.211 178.148 1.00 92.05 284 SER A O 1
ATOM 1386 N N . PRO A 1 230 ? 125.133 141.881 178.878 1.00 89.35 285 PRO A N 1
ATOM 1387 C CA . PRO A 1 230 ? 125.325 140.947 177.765 1.00 85.66 285 PRO A CA 1
ATOM 1388 C C . PRO A 1 230 ? 124.653 141.449 176.498 1.00 90.18 285 PRO A C 1
ATOM 1389 O O . PRO A 1 230 ? 123.565 142.030 176.535 1.00 92.65 285 PRO A O 1
ATOM 1393 N N . GLU A 1 231 ? 125.318 141.224 175.368 1.00 87.28 286 GLU A N 1
ATOM 1394 C CA . GLU A 1 231 ? 124.734 141.568 174.080 1.00 87.85 286 GLU A CA 1
ATOM 1395 C C . GLU A 1 231 ? 123.508 140.704 173.819 1.00 88.79 286 GLU A C 1
ATOM 1396 O O . GLU A 1 231 ? 123.528 139.492 174.059 1.00 87.10 286 GLU A O 1
ATOM 1402 N N . SER A 1 232 ? 122.432 141.334 173.343 1.00 100.35 287 SER A N 1
ATOM 1403 C CA . SER A 1 232 ? 121.206 140.594 173.064 1.00 102.28 287 SER A CA 1
ATOM 1404 C C . SER A 1 232 ? 121.412 139.592 171.936 1.00 102.39 287 SER A C 1
ATOM 1405 O O . SER A 1 232 ? 120.923 138.458 172.005 1.00 105.69 287 SER A O 1
ATOM 1408 N N . ALA A 1 233 ? 122.135 139.989 170.895 1.00 87.72 288 ALA A N 1
ATOM 1409 C CA . ALA A 1 233 ? 122.407 139.096 169.779 1.00 87.71 288 ALA A CA 1
ATOM 1410 C C . ALA A 1 233 ? 123.570 138.175 170.122 1.00 90.49 288 ALA A C 1
ATOM 1411 O O . ALA A 1 233 ? 124.612 138.630 170.604 1.00 92.55 288 ALA A O 1
ATOM 1413 N N . LYS A 1 234 ? 123.391 136.882 169.871 1.00 81.08 289 LYS A N 1
ATOM 1414 C CA . LYS A 1 234 ? 124.448 135.904 170.102 1.00 83.75 289 LYS A CA 1
ATOM 1415 C C . LYS A 1 234 ? 125.442 135.988 168.952 1.00 82.24 289 LYS A C 1
ATOM 1416 O O . LYS A 1 234 ? 125.128 135.604 167.821 1.00 83.40 289 LYS A O 1
ATOM 1422 N N . GLY A 1 235 ? 126.639 136.495 169.237 1.00 57.79 290 GLY A N 1
ATOM 1423 C CA . GLY A 1 235 ? 127.633 136.665 168.200 1.00 51.44 290 GLY A CA 1
ATOM 1424 C C . GLY A 1 235 ? 128.125 135.343 167.649 1.00 49.58 290 GLY A C 1
ATOM 1425 O O . GLY A 1 235 ? 128.071 134.300 168.300 1.00 57.28 290 GLY A O 1
ATOM 1426 N N . THR A 1 236 ? 128.605 135.394 166.413 1.00 51.32 291 THR A N 1
ATOM 1427 C CA . THR A 1 236 ? 129.039 134.180 165.744 1.00 65.04 291 THR A CA 1
ATOM 1428 C C . THR A 1 236 ? 130.322 133.653 166.386 1.00 69.79 291 THR A C 1
ATOM 1429 O O . THR A 1 236 ? 131.129 134.436 166.898 1.00 68.89 291 THR A O 1
ATOM 1433 N N . PRO A 1 237 ? 130.513 132.335 166.416 1.00 58.86 292 PRO A N 1
ATOM 1434 C CA . PRO A 1 237 ? 131.781 131.786 166.908 1.00 47.13 292 PRO A CA 1
ATOM 1435 C C . PRO A 1 237 ? 132.943 132.211 166.024 1.00 48.16 292 PRO A C 1
ATOM 1436 O O . PRO A 1 237 ? 132.779 132.491 164.835 1.00 60.22 292 PRO A O 1
ATOM 1440 N N . LEU A 1 238 ? 134.128 132.280 166.632 1.00 50.27 293 LEU A N 1
ATOM 1441 C CA . LEU A 1 238 ? 135.312 132.722 165.903 1.00 55.80 293 LEU A CA 1
ATOM 1442 C C . LEU A 1 238 ? 135.701 131.751 164.796 1.00 61.63 293 LEU A C 1
ATOM 1443 O O . LEU A 1 238 ? 136.063 132.182 163.695 1.00 66.24 293 LEU A O 1
ATOM 1448 N N . PHE A 1 239 ? 135.627 130.448 165.057 1.00 70.70 294 PHE A N 1
ATOM 1449 C CA . PHE A 1 239 ? 136.163 129.457 164.124 1.00 71.40 294 PHE A CA 1
ATOM 1450 C C . PHE A 1 239 ? 135.236 129.177 162.949 1.00 72.13 294 PHE A C 1
ATOM 1451 O O . PHE A 1 239 ? 135.627 128.438 162.040 1.00 75.83 294 PHE A O 1
ATOM 1459 N N . MET A 1 240 ? 134.022 129.730 162.941 1.00 59.62 295 MET A N 1
ATOM 1460 C CA . MET A 1 240 ? 133.299 129.871 161.683 1.00 59.39 295 MET A CA 1
ATOM 1461 C C . MET A 1 240 ? 133.844 131.048 160.885 1.00 58.68 295 MET A C 1
ATOM 1462 O O . MET A 1 240 ? 133.908 131.000 159.652 1.00 64.12 295 MET A O 1
ATOM 1467 N N . LEU A 1 241 ? 134.261 132.111 161.580 1.00 54.17 296 LEU A N 1
ATOM 1468 C CA . LEU A 1 241 ? 134.754 133.309 160.909 1.00 48.93 296 LEU A CA 1
ATOM 1469 C C . LEU A 1 241 ? 136.079 133.074 160.203 1.00 45.49 296 LEU A C 1
ATOM 1470 O O . LEU A 1 241 ? 136.440 133.851 159.313 1.00 57.77 296 LEU A O 1
ATOM 1475 N N . LEU A 1 242 ? 136.814 132.032 160.575 1.00 53.50 297 LEU A N 1
ATOM 1476 C CA . LEU A 1 242 ? 137.993 131.650 159.814 1.00 64.63 297 LEU A CA 1
ATOM 1477 C C . LEU A 1 242 ? 137.643 130.839 158.575 1.00 67.05 297 LEU A C 1
ATOM 1478 O O . LEU A 1 242 ? 138.538 130.531 157.782 1.00 68.17 297 LEU A O 1
ATOM 1483 N N . LYS A 1 243 ? 136.371 130.487 158.394 1.00 67.27 298 LYS A N 1
ATOM 1484 C CA . LYS A 1 243 ? 135.896 129.844 157.178 1.00 67.65 298 LYS A CA 1
ATOM 1485 C C . LYS A 1 243 ? 135.343 130.838 156.167 1.00 69.54 298 LYS A C 1
ATOM 1486 O O . LYS A 1 243 ? 134.831 130.420 155.124 1.00 71.72 298 LYS A O 1
ATOM 1492 N N . ASP A 1 244 ? 135.423 132.138 156.455 1.00 63.94 299 ASP A N 1
ATOM 1493 C CA . ASP A 1 244 ? 135.039 133.167 155.502 1.00 59.07 299 ASP A CA 1
ATOM 1494 C C . ASP A 1 244 ? 136.263 133.586 154.710 1.00 54.68 299 ASP A C 1
ATOM 1495 O O . ASP A 1 244 ? 137.251 134.033 155.312 1.00 58.36 299 ASP A O 1
ATOM 1500 N N . PRO A 1 245 ? 136.267 133.439 153.386 1.00 52.37 300 PRO A N 1
ATOM 1501 C CA . PRO A 1 245 ? 137.387 133.974 152.599 1.00 63.07 300 PRO A CA 1
ATOM 1502 C C . PRO A 1 245 ? 137.543 135.479 152.714 1.00 64.41 300 PRO A C 1
ATOM 1503 O O . PRO A 1 245 ? 138.674 135.975 152.678 1.00 65.06 300 PRO A O 1
ATOM 1507 N N . TYR A 1 246 ? 136.443 136.220 152.867 1.00 64.38 301 TYR A N 1
ATOM 1508 C CA . TYR A 1 246 ? 136.519 137.678 152.894 1.00 64.90 301 TYR A CA 1
ATOM 1509 C C . TYR A 1 246 ? 137.233 138.170 154.147 1.00 67.72 301 TYR A C 1
ATOM 1510 O O . TYR A 1 246 ? 138.130 139.023 154.077 1.00 68.87 301 TYR A O 1
ATOM 1519 N N . ILE A 1 247 ? 136.835 137.646 155.309 1.00 54.75 302 ILE A N 1
ATOM 1520 C CA . ILE A 1 247 ? 137.455 138.047 156.566 1.00 44.56 302 ILE A CA 1
ATOM 1521 C C . ILE A 1 247 ? 138.913 137.622 156.592 1.00 47.44 302 ILE A C 1
ATOM 1522 O O . ILE A 1 247 ? 139.776 138.344 157.102 1.00 57.00 302 ILE A O 1
ATOM 1527 N N . LEU A 1 248 ? 139.210 136.446 156.037 1.00 51.57 303 LEU A N 1
ATOM 1528 C CA . LEU A 1 248 ? 140.591 135.982 155.979 1.00 59.15 303 LEU A CA 1
ATOM 1529 C C . LEU A 1 248 ? 141.436 136.878 155.086 1.00 61.41 303 LEU A C 1
ATOM 1530 O O . LEU A 1 248 ? 142.583 137.183 155.419 1.00 64.32 303 LEU A O 1
ATOM 1535 N N . VAL A 1 249 ? 140.881 137.331 153.958 1.00 56.73 304 VAL A N 1
ATOM 1536 C CA . VAL A 1 249 ? 141.629 138.221 153.071 1.00 52.76 304 VAL A CA 1
ATOM 1537 C C . VAL A 1 249 ? 141.875 139.572 153.735 1.00 60.31 304 VAL A C 1
ATOM 1538 O O . VAL A 1 249 ? 142.973 140.135 153.636 1.00 60.79 304 VAL A O 1
ATOM 1542 N N . ALA A 1 250 ? 140.861 140.117 154.413 1.00 62.62 305 ALA A N 1
ATOM 1543 C CA . ALA A 1 250 ? 141.032 141.405 155.087 1.00 57.24 305 ALA A CA 1
ATOM 1544 C C . ALA A 1 250 ? 142.047 141.307 156.221 1.00 57.37 305 ALA A C 1
ATOM 1545 O O . ALA A 1 250 ? 142.928 142.171 156.368 1.00 68.83 305 ALA A O 1
ATOM 1547 N N . ALA A 1 251 ? 141.939 140.252 157.033 1.00 46.35 306 ALA A N 1
ATOM 1548 C CA . ALA A 1 251 ? 142.889 140.040 158.115 1.00 51.25 306 ALA A CA 1
ATOM 1549 C C . ALA A 1 251 ? 144.288 139.799 157.572 1.00 57.87 306 ALA A C 1
ATOM 1550 O O . ALA A 1 251 ? 145.272 140.238 158.170 1.00 69.80 306 ALA A O 1
ATOM 1552 N N . GLY A 1 252 ? 144.395 139.118 156.431 1.00 51.31 307 GLY A N 1
ATOM 1553 C CA . GLY A 1 252 ? 145.695 138.925 155.819 1.00 58.32 307 GLY A CA 1
ATOM 1554 C C . GLY A 1 252 ? 146.297 140.220 155.319 1.00 61.39 307 GLY A C 1
ATOM 1555 O O . GLY A 1 252 ? 147.507 140.422 155.405 1.00 71.93 307 GLY A O 1
ATOM 1556 N N . SER A 1 253 ? 145.461 141.114 154.788 1.00 50.14 308 SER A N 1
ATOM 1557 C CA . SER A 1 253 ? 145.962 142.405 154.324 1.00 55.01 308 SER A CA 1
ATOM 1558 C C . SER A 1 253 ? 146.502 143.222 155.488 1.00 55.16 308 SER A C 1
ATOM 1559 O O . SER A 1 253 ? 147.611 143.776 155.418 1.00 59.89 308 SER A O 1
ATOM 1562 N N . ILE A 1 254 ? 145.736 143.277 156.582 1.00 52.35 309 ILE A N 1
ATOM 1563 C CA . ILE A 1 254 ? 146.189 143.982 157.780 1.00 49.92 309 ILE A CA 1
ATOM 1564 C C . ILE A 1 254 ? 147.450 143.332 158.335 1.00 55.93 309 ILE A C 1
ATOM 1565 O O . ILE A 1 254 ? 148.406 144.021 158.719 1.00 65.06 309 ILE A O 1
ATOM 1570 N N . CYS A 1 255 ? 147.482 141.997 158.358 1.00 61.53 310 CYS A N 1
ATOM 1571 C CA . CYS A 1 255 ? 148.617 141.269 158.908 1.00 59.58 310 CYS A CA 1
ATOM 1572 C C . CYS A 1 255 ? 149.877 141.497 158.089 1.00 59.34 310 CYS A C 1
ATOM 1573 O O . CYS A 1 255 ? 150.955 141.687 158.652 1.00 66.49 310 CYS A O 1
ATOM 1576 N N . PHE A 1 256 ? 149.763 141.511 156.761 1.00 58.40 311 PHE A N 1
ATOM 1577 C CA . PHE A 1 256 ? 150.952 141.683 155.935 1.00 62.90 311 PHE A CA 1
ATOM 1578 C C . PHE A 1 256 ? 151.455 143.119 155.975 1.00 69.23 311 PHE A C 1
ATOM 1579 O O . PHE A 1 256 ? 152.670 143.348 156.018 1.00 72.71 311 PHE A O 1
ATOM 1587 N N . ALA A 1 257 ? 150.547 144.103 155.979 1.00 71.80 312 ALA A N 1
ATOM 1588 C CA . ALA A 1 257 ? 150.983 145.493 156.096 1.00 72.70 312 ALA A CA 1
ATOM 1589 C C . ALA A 1 257 ? 151.663 145.747 157.439 1.00 70.82 312 ALA A C 1
ATOM 1590 O O . ALA A 1 257 ? 152.738 146.365 157.509 1.00 72.41 312 ALA A O 1
ATOM 1592 N N . ASN A 1 258 ? 151.068 145.250 158.523 1.00 69.55 313 ASN A N 1
ATOM 1593 C CA . ASN A 1 258 ? 151.677 145.486 159.821 1.00 68.36 313 ASN A CA 1
ATOM 1594 C C . ASN A 1 258 ? 152.894 144.599 160.042 1.00 71.52 313 ASN A C 1
ATOM 1595 O O . ASN A 1 258 ? 153.768 144.949 160.835 1.00 79.17 313 ASN A O 1
ATOM 1600 N N . MET A 1 259 ? 153.001 143.477 159.332 1.00 73.05 314 MET A N 1
ATOM 1601 C CA . MET A 1 259 ? 154.251 142.730 159.349 1.00 73.99 314 MET A CA 1
ATOM 1602 C C . MET A 1 259 ? 155.346 143.509 158.642 1.00 78.48 314 MET A C 1
ATOM 1603 O O . MET A 1 259 ? 156.502 143.499 159.076 1.00 80.11 314 MET A O 1
ATOM 1608 N N . GLY A 1 260 ? 154.992 144.201 157.557 1.00 75.15 315 GLY A N 1
ATOM 1609 C CA . GLY A 1 260 ? 155.957 145.052 156.885 1.00 73.20 315 GLY A CA 1
ATOM 1610 C C . GLY A 1 260 ? 156.459 146.177 157.768 1.00 73.26 315 GLY A C 1
ATOM 1611 O O . GLY A 1 260 ? 157.651 146.490 157.769 1.00 73.84 315 GLY A O 1
ATOM 1612 N N . VAL A 1 261 ? 155.560 146.806 158.528 1.00 64.54 316 VAL A N 1
ATOM 1613 C CA . VAL A 1 261 ? 156.027 147.852 159.441 1.00 65.28 316 VAL A CA 1
ATOM 1614 C C . VAL A 1 261 ? 156.800 147.251 160.611 1.00 65.55 316 VAL A C 1
ATOM 1615 O O . VAL A 1 261 ? 157.808 147.812 161.055 1.00 67.09 316 VAL A O 1
ATOM 1619 N N . ALA A 1 262 ? 156.345 146.110 161.135 1.00 62.00 317 ALA A N 1
ATOM 1620 C CA . ALA A 1 262 ? 156.919 145.575 162.362 1.00 60.77 317 ALA A CA 1
ATOM 1621 C C . ALA A 1 262 ? 158.282 144.941 162.121 1.00 64.63 317 ALA A C 1
ATOM 1622 O O . ALA A 1 262 ? 159.117 144.906 163.028 1.00 76.20 317 ALA A O 1
ATOM 1624 N N . ILE A 1 263 ? 158.517 144.402 160.926 1.00 60.10 318 ILE A N 1
ATOM 1625 C CA . ILE A 1 263 ? 159.825 143.830 160.626 1.00 59.11 318 ILE A CA 1
ATOM 1626 C C . ILE A 1 263 ? 160.866 144.931 160.487 1.00 57.39 318 ILE A C 1
ATOM 1627 O O . ILE A 1 263 ? 162.046 144.736 160.798 1.00 67.90 318 ILE A O 1
ATOM 1632 N N . LEU A 1 264 ? 160.443 146.108 160.024 1.00 54.35 319 LEU A N 1
ATOM 1633 C CA . LEU A 1 264 ? 161.392 147.171 159.711 1.00 58.32 319 LEU A CA 1
ATOM 1634 C C . LEU A 1 264 ? 162.009 147.764 160.972 1.00 60.99 319 LEU A C 1
ATOM 1635 O O . LEU A 1 264 ? 163.191 148.125 160.977 1.00 68.99 319 LEU A O 1
ATOM 1640 N N . GLU A 1 265 ? 161.222 147.891 162.045 1.00 67.34 320 GLU A N 1
ATOM 1641 C CA . GLU A 1 265 ? 161.686 148.625 163.222 1.00 65.79 320 GLU A CA 1
ATOM 1642 C C . GLU A 1 265 ? 162.849 147.944 163.933 1.00 66.13 320 GLU A C 1
ATOM 1643 O O . GLU A 1 265 ? 163.859 148.615 164.207 1.00 73.69 320 GLU A O 1
ATOM 1649 N N . PRO A 1 266 ? 162.779 146.655 164.286 1.00 54.50 321 PRO A N 1
ATOM 1650 C CA . PRO A 1 266 ? 163.964 146.011 164.877 1.00 60.13 321 PRO A CA 1
ATOM 1651 C C . PRO A 1 266 ? 165.146 145.913 163.931 1.00 59.53 321 PRO A C 1
ATOM 1652 O O . PRO A 1 266 ? 166.294 145.998 164.381 1.00 67.66 321 PRO A O 1
ATOM 1656 N N . THR A 1 267 ? 164.912 145.732 162.634 1.00 50.38 322 THR A N 1
ATOM 1657 C CA . THR A 1 267 ? 165.986 145.438 161.695 1.00 61.92 322 THR A CA 1
ATOM 1658 C C . THR A 1 267 ? 166.643 146.678 161.100 1.00 66.85 322 THR A C 1
ATOM 1659 O O . THR A 1 267 ? 167.812 146.607 160.707 1.00 65.87 322 THR A O 1
ATOM 1663 N N . LEU A 1 268 ? 165.923 147.810 161.017 1.00 66.01 323 LEU A N 1
ATOM 1664 C CA . LEU A 1 268 ? 166.482 149.018 160.408 1.00 59.71 323 LEU A CA 1
ATOM 1665 C C . LEU A 1 268 ? 167.698 149.583 161.134 1.00 59.74 323 LEU A C 1
ATOM 1666 O O . LEU A 1 268 ? 168.706 149.863 160.459 1.00 65.17 323 LEU A O 1
ATOM 1671 N N . PRO A 1 269 ? 167.676 149.818 162.455 1.00 56.59 324 PRO A N 1
ATOM 1672 C CA . PRO A 1 269 ? 168.837 150.447 163.110 1.00 61.73 324 PRO A CA 1
ATOM 1673 C C . PRO A 1 269 ? 170.124 149.643 163.035 1.00 71.97 324 PRO A C 1
ATOM 1674 O O . PRO A 1 269 ? 171.195 150.253 162.954 1.00 71.07 324 PRO A O 1
ATOM 1678 N N . ILE A 1 270 ? 170.062 148.315 163.045 1.00 67.91 325 ILE A N 1
ATOM 1679 C CA . ILE A 1 270 ? 171.267 147.506 162.896 1.00 65.15 325 ILE A CA 1
ATOM 1680 C C . ILE A 1 270 ? 171.889 147.694 161.521 1.00 70.57 325 ILE A C 1
ATOM 1681 O O . ILE A 1 270 ? 173.108 147.854 161.396 1.00 73.39 325 ILE A O 1
ATOM 1686 N N . TRP A 1 271 ? 171.057 147.699 160.476 1.00 66.57 326 TRP A N 1
ATOM 1687 C CA . TRP A 1 271 ? 171.556 147.972 159.133 1.00 71.33 326 TRP A CA 1
ATOM 1688 C C . TRP A 1 271 ? 172.113 149.384 159.029 1.00 68.26 326 TRP A C 1
ATOM 1689 O O . TRP A 1 271 ? 173.080 149.623 158.296 1.00 69.64 326 TRP A O 1
ATOM 1700 N N . MET A 1 272 ? 171.522 150.330 159.762 1.00 65.24 327 MET A N 1
ATOM 1701 C CA . MET A 1 272 ? 172.019 151.702 159.742 1.00 64.03 327 MET A CA 1
ATOM 1702 C C . MET A 1 272 ? 173.434 151.785 160.301 1.00 69.25 327 MET A C 1
ATOM 1703 O O . MET A 1 272 ? 174.327 152.370 159.676 1.00 79.32 327 MET A O 1
ATOM 1708 N N . MET A 1 273 ? 173.665 151.177 161.467 1.00 66.06 328 MET A N 1
ATOM 1709 C CA . MET A 1 273 ? 175.003 151.200 162.050 1.00 73.71 328 MET A CA 1
ATOM 1710 C C . MET A 1 273 ? 175.984 150.380 161.223 1.00 77.00 328 MET A C 1
ATOM 1711 O O . MET A 1 273 ? 177.182 150.685 161.189 1.00 82.28 328 MET A O 1
ATOM 1716 N N . GLN A 1 274 ? 175.502 149.334 160.550 1.00 75.45 329 GLN A N 1
ATOM 1717 C CA . GLN A 1 274 ? 176.404 148.524 159.739 1.00 74.17 329 GLN A CA 1
ATOM 1718 C C . GLN A 1 274 ? 176.821 149.251 158.465 1.00 79.18 329 GLN A C 1
ATOM 1719 O O . GLN A 1 274 ? 177.961 149.105 158.010 1.00 83.55 329 GLN A O 1
ATOM 1725 N N . THR A 1 275 ? 175.922 150.039 157.874 1.00 72.16 330 THR A N 1
ATOM 1726 C CA . THR A 1 275 ? 176.172 150.607 156.555 1.00 69.66 330 THR A CA 1
ATOM 1727 C C . THR A 1 275 ? 176.524 152.088 156.570 1.00 69.17 330 THR A C 1
ATOM 1728 O O . THR A 1 275 ? 177.580 152.466 156.055 1.00 69.61 330 THR A O 1
ATOM 1732 N N . MET A 1 276 ? 175.675 152.944 157.136 1.00 77.44 331 MET A N 1
ATOM 1733 C CA . MET A 1 276 ? 175.862 154.381 156.986 1.00 79.75 331 MET A CA 1
ATOM 1734 C C . MET A 1 276 ? 176.713 155.003 158.083 1.00 78.97 331 MET A C 1
ATOM 1735 O O . MET A 1 276 ? 177.218 156.114 157.890 1.00 78.63 331 MET A O 1
ATOM 1740 N N . CYS A 1 277 ? 176.904 154.311 159.207 1.00 77.58 332 CYS A N 1
ATOM 1741 C CA . CYS A 1 277 ? 177.670 154.826 160.341 1.00 75.44 332 CYS A CA 1
ATOM 1742 C C . CYS A 1 277 ? 177.050 156.120 160.871 1.00 74.78 332 CYS A C 1
ATOM 1743 O O . CYS A 1 277 ? 177.664 157.188 160.870 1.00 81.57 332 CYS A O 1
ATOM 1746 N N . SER A 1 278 ? 175.824 156.004 161.316 1.00 70.60 333 SER A N 1
ATOM 1747 C CA . SER A 1 278 ? 175.144 157.209 161.752 1.00 78.06 333 SER A CA 1
ATOM 1748 C C . SER A 1 278 ? 175.284 157.399 163.258 1.00 84.72 333 SER A C 1
ATOM 1749 O O . SER A 1 278 ? 175.430 156.426 164.004 1.00 83.88 333 SER A O 1
ATOM 1752 N N . PRO A 1 279 ? 175.259 158.649 163.721 1.00 90.88 334 PRO A N 1
ATOM 1753 C CA . PRO A 1 279 ? 175.210 158.902 165.164 1.00 84.95 334 PRO A CA 1
ATOM 1754 C C . PRO A 1 279 ? 173.934 158.344 165.779 1.00 82.47 334 PRO A C 1
ATOM 1755 O O . PRO A 1 279 ? 172.901 158.204 165.121 1.00 85.52 334 PRO A O 1
ATOM 1759 N N . LYS A 1 280 ? 174.030 158.013 167.068 1.00 83.71 335 LYS A N 1
ATOM 1760 C CA . LYS A 1 280 ? 172.960 157.282 167.738 1.00 85.33 335 LYS A CA 1
ATOM 1761 C C . LYS A 1 280 ? 171.692 158.120 167.864 1.00 88.97 335 LYS A C 1
ATOM 1762 O O . LYS A 1 280 ? 170.584 157.574 167.923 1.00 94.58 335 LYS A O 1
ATOM 1768 N N . TRP A 1 281 ? 171.828 159.447 167.892 1.00 92.53 336 TRP A N 1
ATOM 1769 C CA . TRP A 1 281 ? 170.662 160.292 168.129 1.00 95.03 336 TRP A CA 1
ATOM 1770 C C . TRP A 1 281 ? 169.715 160.306 166.935 1.00 93.66 336 TRP A C 1
ATOM 1771 O O . TRP A 1 281 ? 168.530 160.617 167.093 1.00 97.08 336 TRP A O 1
ATOM 1782 N N . GLN A 1 282 ? 170.207 159.974 165.741 1.00 78.14 337 GLN A N 1
ATOM 1783 C CA . GLN A 1 282 ? 169.360 159.971 164.555 1.00 75.84 337 GLN A CA 1
ATOM 1784 C C . GLN A 1 282 ? 168.576 158.676 164.381 1.00 81.26 337 GLN A C 1
ATOM 1785 O O . GLN A 1 282 ? 167.728 158.604 163.482 1.00 84.90 337 GLN A O 1
ATOM 1791 N N . LEU A 1 283 ? 168.824 157.670 165.222 1.00 80.00 338 LEU A N 1
ATOM 1792 C CA . LEU A 1 283 ? 168.191 156.366 165.044 1.00 77.80 338 LEU A CA 1
ATOM 1793 C C . LEU A 1 283 ? 166.684 156.448 165.253 1.00 78.28 338 LEU A C 1
ATOM 1794 O O . LEU A 1 283 ? 165.903 155.958 164.430 1.00 79.41 338 LEU A O 1
ATOM 1799 N N . GLY A 1 284 ? 166.254 157.069 166.351 1.00 78.85 339 GLY A N 1
ATOM 1800 C CA . GLY A 1 284 ? 164.828 157.235 166.577 1.00 80.86 339 GLY A CA 1
ATOM 1801 C C . GLY A 1 284 ? 164.203 158.250 165.640 1.00 82.50 339 GLY A C 1
ATOM 1802 O O . GLY A 1 284 ? 163.023 158.147 165.295 1.00 81.00 339 GLY A O 1
ATOM 1803 N N . LEU A 1 285 ? 164.984 159.247 165.215 1.00 90.80 340 LEU A N 1
ATOM 1804 C CA . LEU A 1 285 ? 164.483 160.252 164.285 1.00 91.99 340 LEU A CA 1
ATOM 1805 C C . LEU A 1 285 ? 164.262 159.691 162.888 1.00 94.67 340 LEU A C 1
ATOM 1806 O O . LEU A 1 285 ? 163.463 160.251 162.129 1.00 94.57 340 LEU A O 1
ATOM 1811 N N . ALA A 1 286 ? 164.958 158.610 162.531 1.00 89.88 341 ALA A N 1
ATOM 1812 C CA . ALA A 1 286 ? 164.788 158.027 161.204 1.00 85.47 341 ALA A CA 1
ATOM 1813 C C . ALA A 1 286 ? 163.387 157.457 161.008 1.00 80.16 341 ALA A C 1
ATOM 1814 O O . ALA A 1 286 ? 162.894 157.383 159.877 1.00 85.29 341 ALA A O 1
ATOM 1816 N N . PHE A 1 287 ? 162.733 157.043 162.088 1.00 66.68 342 PHE A N 1
ATOM 1817 C CA . PHE A 1 287 ? 161.413 156.435 162.003 1.00 72.44 342 PHE A CA 1
ATOM 1818 C C . PHE A 1 287 ? 160.282 157.412 162.305 1.00 80.23 342 PHE A C 1
ATOM 1819 O O . PHE A 1 287 ? 159.112 157.018 162.252 1.00 85.69 342 PHE A O 1
ATOM 1827 N N . LEU A 1 288 ? 160.604 158.665 162.627 1.00 75.11 343 LEU A N 1
ATOM 1828 C CA . LEU A 1 288 ? 159.579 159.671 162.908 1.00 75.85 343 LEU A CA 1
ATOM 1829 C C . LEU A 1 288 ? 158.649 159.954 161.730 1.00 75.11 343 LEU A C 1
ATOM 1830 O O . LEU A 1 288 ? 157.429 160.091 161.957 1.00 78.58 343 LEU A O 1
ATOM 1835 N N . PRO A 1 289 ? 159.139 160.115 160.484 1.00 62.93 344 PRO A N 1
ATOM 1836 C CA . PRO A 1 289 ? 158.217 160.350 159.357 1.00 61.01 344 PRO A CA 1
ATOM 1837 C C . PRO A 1 289 ? 157.185 159.260 159.151 1.00 57.39 344 PRO A C 1
ATOM 1838 O O . PRO A 1 289 ? 156.085 159.559 158.677 1.00 68.56 344 PRO A O 1
ATOM 1842 N N . ALA A 1 290 ? 157.499 158.013 159.507 1.00 60.30 345 ALA A N 1
ATOM 1843 C CA . ALA A 1 290 ? 156.512 156.944 159.410 1.00 72.39 345 ALA A CA 1
ATOM 1844 C C . ALA A 1 290 ? 155.324 157.213 160.323 1.00 73.55 345 ALA A C 1
ATOM 1845 O O . ALA A 1 290 ? 154.168 157.115 159.899 1.00 79.97 345 ALA A O 1
ATOM 1847 N N . SER A 1 291 ? 155.592 157.610 161.569 1.00 62.73 346 SER A N 1
ATOM 1848 C CA . SER A 1 291 ? 154.513 157.917 162.504 1.00 68.61 346 SER A CA 1
ATOM 1849 C C . SER A 1 291 ? 153.726 159.150 162.069 1.00 72.55 346 SER A C 1
ATOM 1850 O O . SER A 1 291 ? 152.487 159.157 162.136 1.00 71.24 346 SER A O 1
ATOM 1853 N N . VAL A 1 292 ? 154.432 160.200 161.627 1.00 60.41 347 VAL A N 1
ATOM 1854 C CA . VAL A 1 292 ? 153.762 161.434 161.205 1.00 54.37 347 VAL A CA 1
ATOM 1855 C C . VAL A 1 292 ? 152.849 161.168 160.013 1.00 56.06 347 VAL A C 1
ATOM 1856 O O . VAL A 1 292 ? 151.670 161.558 160.002 1.00 58.23 347 VAL A O 1
ATOM 1860 N N . SER A 1 293 ? 153.381 160.486 158.996 1.00 59.72 348 SER A N 1
ATOM 1861 C CA . SER A 1 293 ? 152.594 160.168 157.815 1.00 59.45 348 SER A CA 1
ATOM 1862 C C . SER A 1 293 ? 151.467 159.207 158.150 1.00 53.88 348 SER A C 1
ATOM 1863 O O . SER A 1 293 ? 150.405 159.263 157.531 1.00 64.22 348 SER A O 1
ATOM 1866 N N . TYR A 1 294 ? 151.668 158.327 159.133 1.00 47.98 349 TYR A N 1
ATOM 1867 C CA . TYR A 1 294 ? 150.603 157.408 159.513 1.00 58.88 349 TYR A CA 1
ATOM 1868 C C . TYR A 1 294 ? 149.437 158.160 160.139 1.00 67.43 349 TYR A C 1
ATOM 1869 O O . TYR A 1 294 ? 148.274 157.890 159.824 1.00 75.94 349 TYR A O 1
ATOM 1878 N N . LEU A 1 295 ? 149.736 159.139 160.999 1.00 59.03 350 LEU A N 1
ATOM 1879 C CA . LEU A 1 295 ? 148.683 159.970 161.586 1.00 60.20 350 LEU A CA 1
ATOM 1880 C C . LEU A 1 295 ? 147.934 160.763 160.517 1.00 59.95 350 LEU A C 1
ATOM 1881 O O . LEU A 1 295 ? 146.690 160.754 160.466 1.00 52.20 350 LEU A O 1
ATOM 1886 N N . ILE A 1 296 ? 148.684 161.447 159.645 1.00 66.64 351 ILE A N 1
ATOM 1887 C CA . ILE A 1 296 ? 148.069 162.287 158.616 1.00 56.09 351 ILE A CA 1
ATOM 1888 C C . ILE A 1 296 ? 147.243 161.438 157.659 1.00 42.64 351 ILE A C 1
ATOM 1889 O O . ILE A 1 296 ? 146.100 161.776 157.322 1.00 54.17 351 ILE A O 1
ATOM 1894 N N . GLY A 1 297 ? 147.801 160.307 157.233 1.00 47.44 352 GLY A N 1
ATOM 1895 C CA . GLY A 1 297 ? 147.099 159.440 156.314 1.00 58.01 352 GLY A CA 1
ATOM 1896 C C . GLY A 1 297 ? 145.879 158.792 156.927 1.00 61.05 352 GLY A C 1
ATOM 1897 O O . GLY A 1 297 ? 144.862 158.630 156.256 1.00 71.55 352 GLY A O 1
ATOM 1898 N N . THR A 1 298 ? 145.954 158.408 158.204 1.00 62.44 353 THR A N 1
ATOM 1899 C CA . THR A 1 298 ? 144.802 157.759 158.814 1.00 66.74 353 THR A CA 1
ATOM 1900 C C . THR A 1 298 ? 143.644 158.738 158.956 1.00 71.30 353 THR A C 1
ATOM 1901 O O . THR A 1 298 ? 142.500 158.390 158.648 1.00 74.31 353 THR A O 1
ATOM 1905 N N . ASN A 1 299 ? 143.934 159.999 159.308 1.00 73.07 354 ASN A N 1
ATOM 1906 C CA . ASN A 1 299 ? 142.871 161.007 159.334 1.00 71.21 354 ASN A CA 1
ATOM 1907 C C . ASN A 1 299 ? 142.296 161.252 157.937 1.00 67.04 354 ASN A C 1
ATOM 1908 O O . ASN A 1 299 ? 141.075 161.151 157.723 1.00 61.66 354 ASN A O 1
ATOM 1913 N N . LEU A 1 300 ? 143.173 161.534 156.966 1.00 64.91 355 LEU A N 1
ATOM 1914 C CA . LEU A 1 300 ? 142.726 161.925 155.631 1.00 57.25 355 LEU A CA 1
ATOM 1915 C C . LEU A 1 300 ? 141.980 160.794 154.933 1.00 64.88 355 LEU A C 1
ATOM 1916 O O . LEU A 1 300 ? 140.916 161.005 154.341 1.00 74.32 355 LEU A O 1
ATOM 1921 N N . PHE A 1 301 ? 142.503 159.573 155.013 1.00 63.29 356 PHE A N 1
ATOM 1922 C CA . PHE A 1 301 ? 141.857 158.468 154.330 1.00 54.71 356 PHE A CA 1
ATOM 1923 C C . PHE A 1 301 ? 140.704 157.874 155.122 1.00 56.16 356 PHE A C 1
ATOM 1924 O O . PHE A 1 301 ? 139.829 157.265 154.510 1.00 65.14 356 PHE A O 1
ATOM 1932 N N . GLY A 1 302 ? 140.631 158.082 156.440 1.00 61.92 357 GLY A N 1
ATOM 1933 C CA . GLY A 1 302 ? 139.378 157.831 157.121 1.00 64.07 357 GLY A CA 1
ATOM 1934 C C . GLY A 1 302 ? 138.284 158.746 156.620 1.00 66.78 357 GLY A C 1
ATOM 1935 O O . GLY A 1 302 ? 137.124 158.339 156.519 1.00 68.74 357 GLY A O 1
ATOM 1936 N N . VAL A 1 303 ? 138.638 159.948 156.187 1.00 72.27 358 VAL A N 1
ATOM 1937 C CA . VAL A 1 303 ? 137.626 160.816 155.591 1.00 64.81 358 VAL A CA 1
ATOM 1938 C C . VAL A 1 303 ? 137.193 160.294 154.218 1.00 58.33 358 VAL A C 1
ATOM 1939 O O . VAL A 1 303 ? 136.000 160.097 153.979 1.00 58.04 358 VAL A O 1
ATOM 1943 N N . LEU A 1 304 ? 138.144 160.046 153.320 1.00 64.87 359 LEU A N 1
ATOM 1944 C CA . LEU A 1 304 ? 137.782 159.647 151.949 1.00 64.66 359 LEU A CA 1
ATOM 1945 C C . LEU A 1 304 ? 137.698 158.158 151.555 1.00 70.35 359 LEU A C 1
ATOM 1946 O O . LEU A 1 304 ? 137.351 157.863 150.415 1.00 70.87 359 LEU A O 1
ATOM 1951 N N . ALA A 1 305 ? 138.015 157.225 152.450 1.00 76.27 360 ALA A N 1
ATOM 1952 C CA . ALA A 1 305 ? 138.010 155.811 152.054 1.00 65.22 360 ALA A CA 1
ATOM 1953 C C . ALA A 1 305 ? 136.631 155.408 151.579 1.00 62.97 360 ALA A C 1
ATOM 1954 O O . ALA A 1 305 ? 136.484 154.455 150.818 1.00 73.76 360 ALA A O 1
ATOM 1956 N N . ASN A 1 306 ? 135.617 156.130 152.035 1.00 68.98 361 ASN A N 1
ATOM 1957 C CA . ASN A 1 306 ? 134.245 155.810 151.652 1.00 76.59 361 ASN A CA 1
ATOM 1958 C C . ASN A 1 306 ? 133.912 156.375 150.278 1.00 75.77 361 ASN A C 1
ATOM 1959 O O . ASN A 1 306 ? 133.220 155.728 149.483 1.00 71.98 361 ASN A O 1
ATOM 1964 N N . LYS A 1 307 ? 134.394 157.582 149.981 1.00 79.40 362 LYS A N 1
ATOM 1965 C CA . LYS A 1 307 ? 134.160 158.170 148.667 1.00 74.26 362 LYS A CA 1
ATOM 1966 C C . LYS A 1 307 ? 134.995 157.478 147.597 1.00 77.37 362 LYS A C 1
ATOM 1967 O O . LYS A 1 307 ? 134.492 157.153 146.516 1.00 78.09 362 LYS A O 1
ATOM 1973 N N . MET A 1 308 ? 136.276 157.240 147.882 1.00 84.92 363 MET A N 1
ATOM 1974 C CA . MET A 1 308 ? 137.171 156.655 146.890 1.00 83.05 363 MET A CA 1
ATOM 1975 C C . MET A 1 308 ? 136.956 155.158 146.700 1.00 84.53 363 MET A C 1
ATOM 1976 O O . MET A 1 308 ? 137.186 154.651 145.596 1.00 83.45 363 MET A O 1
ATOM 1981 N N . GLY A 1 309 ? 136.501 154.446 147.728 1.00 87.49 364 GLY A N 1
ATOM 1982 C CA . GLY A 1 309 ? 136.330 153.008 147.641 1.00 80.84 364 GLY A CA 1
ATOM 1983 C C . GLY A 1 309 ? 137.272 152.270 148.568 1.00 82.21 364 GLY A C 1
ATOM 1984 O O . GLY A 1 309 ? 138.487 152.489 148.521 1.00 88.68 364 GLY A O 1
ATOM 1985 N N . ARG A 1 310 ? 136.726 151.404 149.425 1.00 68.26 365 ARG A N 1
ATOM 1986 C CA . ARG A 1 310 ? 137.554 150.712 150.409 1.00 75.44 365 ARG A CA 1
ATOM 1987 C C . ARG A 1 310 ? 138.530 149.751 149.742 1.00 77.80 365 ARG A C 1
ATOM 1988 O O . ARG A 1 310 ? 139.707 149.688 150.119 1.00 78.08 365 ARG A O 1
ATOM 1996 N N . TRP A 1 311 ? 138.059 148.988 148.753 1.00 67.65 366 TRP A N 1
ATOM 1997 C CA . TRP A 1 311 ? 138.924 148.001 148.117 1.00 62.16 366 TRP A CA 1
ATOM 1998 C C . TRP A 1 311 ? 140.041 148.673 147.329 1.00 64.20 366 TRP A C 1
ATOM 1999 O O . TRP A 1 311 ? 141.186 148.209 147.347 1.00 75.90 366 TRP A O 1
ATOM 2010 N N . LEU A 1 312 ? 139.739 149.786 146.656 1.00 69.35 367 LEU A N 1
ATOM 2011 C CA . LEU A 1 312 ? 140.772 150.493 145.910 1.00 75.90 367 LEU A CA 1
ATOM 2012 C C . LEU A 1 312 ? 141.775 151.134 146.851 1.00 71.81 367 LEU A C 1
ATOM 2013 O O . LEU A 1 312 ? 142.977 151.160 146.563 1.00 81.36 367 LEU A O 1
ATOM 2018 N N . CYS A 1 313 ? 141.300 151.652 147.986 1.00 62.90 368 CYS A N 1
ATOM 2019 C CA . CYS A 1 313 ? 142.202 152.233 148.973 1.00 70.28 368 CYS A CA 1
ATOM 2020 C C . CYS A 1 313 ? 143.140 151.177 149.541 1.00 75.43 368 CYS A C 1
ATOM 2021 O O . CYS A 1 313 ? 144.350 151.401 149.649 1.00 72.58 368 CYS A O 1
ATOM 2024 N N . SER A 1 314 ? 142.600 150.001 149.877 1.00 76.17 369 SER A N 1
ATOM 2025 C CA . SER A 1 314 ? 143.437 148.921 150.394 1.00 70.34 369 SER A CA 1
ATOM 2026 C C . SER A 1 314 ? 144.427 148.430 149.344 1.00 61.78 369 SER A C 1
ATOM 2027 O O . SER A 1 314 ? 145.595 148.172 149.657 1.00 64.72 369 SER A O 1
ATOM 2030 N N . LEU A 1 315 ? 143.976 148.299 148.094 1.00 58.20 370 LEU A N 1
ATOM 2031 C CA . LEU A 1 315 ? 144.844 147.825 147.022 1.00 59.53 370 LEU A CA 1
ATOM 2032 C C . LEU A 1 315 ? 145.985 148.802 146.769 1.00 64.25 370 LEU A C 1
ATOM 2033 O O . LEU A 1 315 ? 147.155 148.403 146.681 1.00 79.33 370 LEU A O 1
ATOM 2038 N N . ILE A 1 316 ? 145.663 150.095 146.670 1.00 52.42 371 ILE A N 1
ATOM 2039 C CA . ILE A 1 316 ? 146.687 151.102 146.425 1.00 54.16 371 ILE A CA 1
ATOM 2040 C C . ILE A 1 316 ? 147.631 151.196 147.610 1.00 55.02 371 ILE A C 1
ATOM 2041 O O . ILE A 1 316 ? 148.841 151.372 147.439 1.00 64.20 371 ILE A O 1
ATOM 2046 N N . GLY A 1 317 ? 147.101 151.051 148.828 1.00 54.65 372 GLY A N 1
ATOM 2047 C CA . GLY A 1 317 ? 147.952 151.101 150.003 1.00 64.20 372 GLY A CA 1
ATOM 2048 C C . GLY A 1 317 ? 148.925 149.942 150.072 1.00 63.88 372 GLY A C 1
ATOM 2049 O O . GLY A 1 317 ? 150.099 150.129 150.392 1.00 59.41 372 GLY A O 1
ATOM 2050 N N . MET A 1 318 ? 148.453 148.729 149.767 1.00 61.69 373 MET A N 1
ATOM 2051 C CA . MET A 1 318 ? 149.344 147.573 149.749 1.00 55.53 373 MET A CA 1
ATOM 2052 C C . MET A 1 318 ? 150.388 147.702 148.649 1.00 60.58 373 MET A C 1
ATOM 2053 O O . MET A 1 318 ? 151.554 147.332 148.840 1.00 71.76 373 MET A O 1
ATOM 2058 N N . LEU A 1 319 ? 149.994 148.236 147.492 1.00 50.63 374 LEU A N 1
ATOM 2059 C CA . LEU A 1 319 ? 150.959 148.440 146.419 1.00 50.25 374 LEU A CA 1
ATOM 2060 C C . LEU A 1 319 ? 152.028 149.451 146.818 1.00 57.55 374 LEU A C 1
ATOM 2061 O O . LEU A 1 319 ? 153.223 149.229 146.584 1.00 66.99 374 LEU A O 1
ATOM 2066 N N . VAL A 1 320 ? 151.625 150.553 147.452 1.00 50.72 375 VAL A N 1
ATOM 2067 C CA . VAL A 1 320 ? 152.601 151.577 147.801 1.00 51.52 375 VAL A CA 1
ATOM 2068 C C . VAL A 1 320 ? 153.473 151.125 148.967 1.00 54.09 375 VAL A C 1
ATOM 2069 O O . VAL A 1 320 ? 154.652 151.481 149.034 1.00 62.67 375 VAL A O 1
ATOM 2073 N N . VAL A 1 321 ? 152.931 150.329 149.898 1.00 57.36 376 VAL A N 1
ATOM 2074 C CA . VAL A 1 321 ? 153.778 149.824 150.980 1.00 63.62 376 VAL A CA 1
ATOM 2075 C C . VAL A 1 321 ? 154.784 148.819 150.441 1.00 57.90 376 VAL A C 1
ATOM 2076 O O . VAL A 1 321 ? 155.945 148.797 150.870 1.00 64.18 376 VAL A O 1
ATOM 2080 N N . GLY A 1 322 ? 154.365 147.981 149.487 1.00 48.12 377 GLY A N 1
ATOM 2081 C CA . GLY A 1 322 ? 155.310 147.074 148.853 1.00 52.52 377 GLY A CA 1
ATOM 2082 C C . GLY A 1 322 ? 156.409 147.809 148.111 1.00 47.86 377 GLY A C 1
ATOM 2083 O O . GLY A 1 322 ? 157.591 147.481 148.242 1.00 53.87 377 GLY A O 1
ATOM 2084 N N . THR A 1 323 ? 156.035 148.841 147.351 1.00 43.37 378 THR A N 1
ATOM 2085 C CA . THR A 1 323 ? 157.032 149.631 146.632 1.00 49.74 378 THR A CA 1
ATOM 2086 C C . THR A 1 323 ? 157.964 150.362 147.592 1.00 56.21 378 THR A C 1
ATOM 2087 O O . THR A 1 323 ? 159.180 150.418 147.366 1.00 66.26 378 THR A O 1
ATOM 2091 N N . SER A 1 324 ? 157.412 150.921 148.671 1.00 56.23 379 SER A N 1
ATOM 2092 C CA . SER A 1 324 ? 158.215 151.658 149.638 1.00 54.91 379 SER A CA 1
ATOM 2093 C C . SER A 1 324 ? 159.206 150.748 150.348 1.00 56.29 379 SER A C 1
ATOM 2094 O O . SER A 1 324 ? 160.369 151.119 150.540 1.00 60.11 379 SER A O 1
ATOM 2097 N N . LEU A 1 325 ? 158.771 149.549 150.741 1.00 51.08 380 LEU A N 1
ATOM 2098 C CA . LEU A 1 325 ? 159.709 148.584 151.303 1.00 50.12 380 LEU A CA 1
ATOM 2099 C C . LEU A 1 325 ? 160.726 148.143 150.261 1.00 51.13 380 LEU A C 1
ATOM 2100 O O . LEU A 1 325 ? 161.857 147.778 150.601 1.00 59.63 380 LEU A O 1
ATOM 2105 N N . LEU A 1 326 ? 160.334 148.156 148.985 1.00 47.15 381 LEU A N 1
ATOM 2106 C CA . LEU A 1 326 ? 161.273 147.834 147.918 1.00 45.27 381 LEU A CA 1
ATOM 2107 C C . LEU A 1 326 ? 162.398 148.861 147.852 1.00 49.77 381 LEU A C 1
ATOM 2108 O O . LEU A 1 326 ? 163.567 148.500 147.674 1.00 56.19 381 LEU A O 1
ATOM 2113 N N . CYS A 1 327 ? 162.065 150.149 147.990 1.00 56.69 382 CYS A N 1
ATOM 2114 C CA . CYS A 1 327 ? 163.101 151.179 147.886 1.00 53.39 382 CYS A CA 1
ATOM 2115 C C . CYS A 1 327 ? 163.754 151.504 149.224 1.00 55.97 382 CYS A C 1
ATOM 2116 O O . CYS A 1 327 ? 164.707 152.289 149.250 1.00 59.72 382 CYS A O 1
ATOM 2119 N N . VAL A 1 328 ? 163.243 150.949 150.329 1.00 61.06 383 VAL A N 1
ATOM 2120 C CA . VAL A 1 328 ? 163.852 151.196 151.642 1.00 58.77 383 VAL A CA 1
ATOM 2121 C C . VAL A 1 328 ? 165.307 150.747 151.723 1.00 50.57 383 VAL A C 1
ATOM 2122 O O . VAL A 1 328 ? 166.146 151.535 152.191 1.00 57.13 383 VAL A O 1
ATOM 2126 N N . PRO A 1 329 ? 165.685 149.526 151.300 1.00 29.92 384 PRO A N 1
ATOM 2127 C CA . PRO A 1 329 ? 167.100 149.142 151.406 1.00 36.06 384 PRO A CA 1
ATOM 2128 C C . PRO A 1 329 ? 168.004 149.714 150.323 1.00 41.80 384 PRO A C 1
ATOM 2129 O O . PRO A 1 329 ? 169.161 149.298 150.211 1.00 52.97 384 PRO A O 1
ATOM 2133 N N . LEU A 1 330 ? 167.509 150.654 149.519 1.00 49.54 385 LEU A N 1
ATOM 2134 C CA . LEU A 1 330 ? 168.340 151.334 148.536 1.00 52.07 385 LEU A CA 1
ATOM 2135 C C . LEU A 1 330 ? 168.886 152.666 149.029 1.00 54.41 385 LEU A C 1
ATOM 2136 O O . LEU A 1 330 ? 169.651 153.309 148.303 1.00 57.83 385 LEU A O 1
ATOM 2141 N N . ALA A 1 331 ? 168.521 153.094 150.234 1.00 51.78 386 ALA A N 1
ATOM 2142 C CA . ALA A 1 331 ? 168.982 154.376 150.744 1.00 42.24 386 ALA A CA 1
ATOM 2143 C C . ALA A 1 331 ? 170.469 154.329 151.066 1.00 49.74 386 ALA A C 1
ATOM 2144 O O . ALA A 1 331 ? 170.950 153.400 151.720 1.00 63.03 386 ALA A O 1
ATOM 2146 N N . HIS A 1 332 ? 171.202 155.343 150.606 1.00 61.10 387 HIS A N 1
ATOM 2147 C CA . HIS A 1 332 ? 172.626 155.448 150.886 1.00 67.14 387 HIS A CA 1
ATOM 2148 C C . HIS A 1 332 ? 172.946 156.445 151.988 1.00 62.61 387 HIS A C 1
ATOM 2149 O O . HIS A 1 332 ? 174.123 156.616 152.323 1.00 62.46 387 HIS A O 1
ATOM 2156 N N . ASN A 1 333 ? 171.939 157.108 152.547 1.00 65.68 388 ASN A N 1
ATOM 2157 C CA . ASN A 1 333 ? 172.115 157.983 153.695 1.00 67.69 388 ASN A CA 1
ATOM 2158 C C . ASN A 1 333 ? 170.771 158.127 154.395 1.00 69.21 388 ASN A C 1
ATOM 2159 O O . ASN A 1 333 ? 169.765 157.551 153.975 1.00 74.11 388 ASN A O 1
ATOM 2164 N N . ILE A 1 334 ? 170.768 158.902 155.480 1.00 59.29 389 ILE A N 1
ATOM 2165 C CA . ILE A 1 334 ? 169.544 159.095 156.254 1.00 58.84 389 ILE A CA 1
ATOM 2166 C C . ILE A 1 334 ? 168.515 159.866 155.442 1.00 60.81 389 ILE A C 1
ATOM 2167 O O . ILE A 1 334 ? 167.307 159.623 155.552 1.00 64.39 389 ILE A O 1
ATOM 2172 N N . PHE A 1 335 ? 168.974 160.808 154.616 1.00 71.07 390 PHE A N 1
ATOM 2173 C CA . PHE A 1 335 ? 168.068 161.673 153.869 1.00 71.09 390 PHE A CA 1
ATOM 2174 C C . PHE A 1 335 ? 167.256 160.917 152.827 1.00 66.56 390 PHE A C 1
ATOM 2175 O O . PHE A 1 335 ? 166.217 161.419 152.386 1.00 76.57 390 PHE A O 1
ATOM 2183 N N . GLY A 1 336 ? 167.708 159.739 152.406 1.00 65.10 391 GLY A N 1
ATOM 2184 C CA . GLY A 1 336 ? 166.937 158.961 151.459 1.00 69.94 391 GLY A CA 1
ATOM 2185 C C . GLY A 1 336 ? 165.781 158.198 152.066 1.00 64.77 391 GLY A C 1
ATOM 2186 O O . GLY A 1 336 ? 164.969 157.647 151.315 1.00 71.63 391 GLY A O 1
ATOM 2187 N N . LEU A 1 337 ? 165.692 158.139 153.391 1.00 55.54 392 LEU A N 1
ATOM 2188 C CA . LEU A 1 337 ? 164.700 157.314 154.064 1.00 57.71 392 LEU A CA 1
ATOM 2189 C C . LEU A 1 337 ? 163.447 158.073 154.478 1.00 62.05 392 LEU A C 1
ATOM 2190 O O . LEU A 1 337 ? 162.476 157.438 154.896 1.00 66.21 392 LEU A O 1
ATOM 2195 N N . ILE A 1 338 ? 163.435 159.405 154.384 1.00 61.90 393 ILE A N 1
ATOM 2196 C CA . ILE A 1 338 ? 162.221 160.140 154.733 1.00 56.47 393 ILE A CA 1
ATOM 2197 C C . ILE A 1 338 ? 161.123 159.871 153.715 1.00 48.59 393 ILE A C 1
ATOM 2198 O O . ILE A 1 338 ? 159.938 159.800 154.063 1.00 54.15 393 ILE A O 1
ATOM 2203 N N . GLY A 1 339 ? 161.491 159.724 152.447 1.00 53.73 394 GLY A N 1
ATOM 2204 C CA . GLY A 1 339 ? 160.536 159.458 151.399 1.00 62.78 394 GLY A CA 1
ATOM 2205 C C . GLY A 1 339 ? 159.850 158.110 151.525 1.00 63.41 394 GLY A C 1
ATOM 2206 O O . GLY A 1 339 ? 158.629 158.031 151.696 1.00 65.80 394 GLY A O 1
ATOM 2207 N N . PRO A 1 340 ? 160.621 157.020 151.402 1.00 50.19 395 PRO A N 1
ATOM 2208 C CA . PRO A 1 340 ? 160.013 155.681 151.510 1.00 53.33 395 PRO A CA 1
ATOM 2209 C C . PRO A 1 340 ? 159.367 155.397 152.853 1.00 56.42 395 PRO A C 1
ATOM 2210 O O . PRO A 1 340 ? 158.351 154.698 152.897 1.00 63.03 395 PRO A O 1
ATOM 2214 N N . ASN A 1 341 ? 159.917 155.912 153.952 1.00 56.40 396 ASN A N 1
ATOM 2215 C CA . ASN A 1 341 ? 159.289 155.683 155.250 1.00 54.64 396 ASN A CA 1
ATOM 2216 C C . ASN A 1 341 ? 157.953 156.404 155.348 1.00 55.14 396 ASN A C 1
ATOM 2217 O O . ASN A 1 341 ? 156.980 155.855 155.880 1.00 63.77 396 ASN A O 1
ATOM 2222 N N . ALA A 1 342 ? 157.889 157.638 154.847 1.00 51.42 397 ALA A N 1
ATOM 2223 C CA . ALA A 1 342 ? 156.625 158.365 154.830 1.00 49.94 397 ALA A CA 1
ATOM 2224 C C . ALA A 1 342 ? 155.618 157.679 153.923 1.00 58.61 397 ALA A C 1
ATOM 2225 O O . ALA A 1 342 ? 154.424 157.625 154.236 1.00 67.06 397 ALA A O 1
ATOM 2227 N N . GLY A 1 343 ? 156.082 157.146 152.793 1.00 61.27 398 GLY A N 1
ATOM 2228 C CA . GLY A 1 343 ? 155.195 156.388 151.927 1.00 65.01 398 GLY A CA 1
ATOM 2229 C C . GLY A 1 343 ? 154.688 155.120 152.584 1.00 66.65 398 GLY A C 1
ATOM 2230 O O . GLY A 1 343 ? 153.526 154.751 152.422 1.00 63.95 398 GLY A O 1
ATOM 2231 N N . LEU A 1 344 ? 155.554 154.439 153.336 1.00 68.30 399 LEU A N 1
ATOM 2232 C CA . LEU A 1 344 ? 155.152 153.249 154.079 1.00 61.56 399 LEU A CA 1
ATOM 2233 C C . LEU A 1 344 ? 154.105 153.590 155.130 1.00 56.24 399 LEU A C 1
ATOM 2234 O O . LEU A 1 344 ? 153.113 152.869 155.296 1.00 63.48 399 LEU A O 1
ATOM 2239 N N . GLY A 1 345 ? 154.314 154.690 155.852 1.00 54.76 400 GLY A N 1
ATOM 2240 C CA . GLY A 1 345 ? 153.337 155.113 156.841 1.00 58.82 400 GLY A CA 1
ATOM 2241 C C . GLY A 1 345 ? 152.008 155.496 156.220 1.00 60.96 400 GLY A C 1
ATOM 2242 O O . GLY A 1 345 ? 150.948 155.139 156.736 1.00 70.48 400 GLY A O 1
ATOM 2243 N N . LEU A 1 346 ? 152.049 156.221 155.101 1.00 47.08 401 LEU A N 1
ATOM 2244 C CA . LEU A 1 346 ? 150.822 156.582 154.401 1.00 49.50 401 LEU A CA 1
ATOM 2245 C C . LEU A 1 346 ? 150.114 155.346 153.864 1.00 64.51 401 LEU A C 1
ATOM 2246 O O . LEU A 1 346 ? 148.882 155.261 153.906 1.00 69.87 401 LEU A O 1
ATOM 2251 N N . ALA A 1 347 ? 150.881 154.373 153.368 1.00 64.33 402 ALA A N 1
ATOM 2252 C CA . ALA A 1 347 ? 150.313 153.123 152.876 1.00 55.83 402 ALA A CA 1
ATOM 2253 C C . ALA A 1 347 ? 149.613 152.364 153.987 1.00 57.95 402 ALA A C 1
ATOM 2254 O O . ALA A 1 347 ? 148.500 151.857 153.810 1.00 56.72 402 ALA A O 1
ATOM 2256 N N . ILE A 1 348 ? 150.269 152.256 155.139 1.00 65.71 403 ILE A N 1
ATOM 2257 C CA . ILE A 1 348 ? 149.697 151.500 156.242 1.00 62.74 403 ILE A CA 1
ATOM 2258 C C . ILE A 1 348 ? 148.490 152.224 156.810 1.00 60.77 403 ILE A C 1
ATOM 2259 O O . ILE A 1 348 ? 147.508 151.592 157.205 1.00 66.26 403 ILE A O 1
ATOM 2264 N N . GLY A 1 349 ? 148.534 153.557 156.849 1.00 54.60 404 GLY A N 1
ATOM 2265 C CA . GLY A 1 349 ? 147.359 154.312 157.250 1.00 57.14 404 GLY A CA 1
ATOM 2266 C C . GLY A 1 349 ? 146.200 154.120 156.293 1.00 60.07 404 GLY A C 1
ATOM 2267 O O . GLY A 1 349 ? 145.050 153.982 156.714 1.00 69.26 404 GLY A O 1
ATOM 2268 N N . MET A 1 350 ? 146.496 154.088 154.991 1.00 57.29 405 MET A N 1
ATOM 2269 C CA . MET A 1 350 ? 145.467 153.850 153.984 1.00 60.69 405 MET A CA 1
ATOM 2270 C C . MET A 1 350 ? 144.834 152.477 154.159 1.00 63.83 405 MET A C 1
ATOM 2271 O O . MET A 1 350 ? 143.605 152.344 154.203 1.00 65.95 405 MET A O 1
ATOM 2276 N N . VAL A 1 351 ? 145.672 151.446 154.284 1.00 65.90 406 VAL A N 1
ATOM 2277 C CA . VAL A 1 351 ? 145.176 150.078 154.412 1.00 59.48 406 VAL A CA 1
ATOM 2278 C C . VAL A 1 351 ? 144.414 149.910 155.718 1.00 61.18 406 VAL A C 1
ATOM 2279 O O . VAL A 1 351 ? 143.382 149.235 155.769 1.00 68.04 406 VAL A O 1
ATOM 2283 N N . ASP A 1 352 ? 144.902 150.535 156.790 1.00 66.72 407 ASP A N 1
ATOM 2284 C CA . ASP A 1 352 ? 144.239 150.427 158.082 1.00 68.13 407 ASP A CA 1
ATOM 2285 C C . ASP A 1 352 ? 142.882 151.113 158.061 1.00 66.94 407 ASP A C 1
ATOM 2286 O O . ASP A 1 352 ? 141.881 150.532 158.485 1.00 68.77 407 ASP A O 1
ATOM 2291 N N . SER A 1 353 ? 142.819 152.343 157.544 1.00 60.89 408 SER A N 1
ATOM 2292 C CA . SER A 1 353 ? 141.549 153.060 157.507 1.00 53.94 408 SER A CA 1
ATOM 2293 C C . SER A 1 353 ? 140.570 152.407 156.541 1.00 52.87 408 SER A C 1
ATOM 2294 O O . SER A 1 353 ? 139.351 152.532 156.706 1.00 59.03 408 SER A O 1
ATOM 2297 N N . SER A 1 354 ? 141.079 151.706 155.524 1.00 61.39 409 SER A N 1
ATOM 2298 C CA . SER A 1 354 ? 140.187 151.050 154.575 1.00 73.36 409 SER A CA 1
ATOM 2299 C C . SER A 1 354 ? 139.657 149.730 155.122 1.00 76.84 409 SER A C 1
ATOM 2300 O O . SER A 1 354 ? 138.462 149.439 154.999 1.00 75.71 409 SER A O 1
ATOM 2303 N N . MET A 1 355 ? 140.526 148.920 155.733 1.00 75.04 410 MET A N 1
ATOM 2304 C CA . MET A 1 355 ? 140.142 147.583 156.164 1.00 67.70 410 MET A CA 1
ATOM 2305 C C . MET A 1 355 ? 139.588 147.546 157.579 1.00 69.59 410 MET A C 1
ATOM 2306 O O . MET A 1 355 ? 138.960 146.549 157.953 1.00 73.00 410 MET A O 1
ATOM 2311 N N . MET A 1 356 ? 139.815 148.587 158.377 1.00 78.55 411 MET A N 1
ATOM 2312 C CA . MET A 1 356 ? 139.303 148.609 159.743 1.00 75.22 411 MET A CA 1
ATOM 2313 C C . MET A 1 356 ? 137.780 148.629 159.773 1.00 75.28 411 MET A C 1
ATOM 2314 O O . MET A 1 356 ? 137.190 147.842 160.534 1.00 81.98 411 MET A O 1
ATOM 2319 N N . PRO A 1 357 ? 137.084 149.480 159.004 1.00 57.63 412 PRO A N 1
ATOM 2320 C CA . PRO A 1 357 ? 135.620 149.373 158.944 1.00 61.88 412 PRO A CA 1
ATOM 2321 C C . PRO A 1 357 ? 135.119 148.314 157.981 1.00 76.99 412 PRO A C 1
ATOM 2322 O O . PRO A 1 357 ? 133.937 147.953 158.055 1.00 78.50 412 PRO A O 1
ATOM 2326 N N . ILE A 1 358 ? 135.962 147.816 157.070 1.00 80.44 413 ILE A N 1
ATOM 2327 C CA . ILE A 1 358 ? 135.489 146.810 156.123 1.00 70.81 413 ILE A CA 1
ATOM 2328 C C . ILE A 1 358 ? 135.190 145.502 156.839 1.00 66.76 413 ILE A C 1
ATOM 2329 O O . ILE A 1 358 ? 134.337 144.728 156.394 1.00 68.15 413 ILE A O 1
ATOM 2334 N N . MET A 1 359 ? 135.862 145.236 157.961 1.00 75.13 414 MET A N 1
ATOM 2335 C CA . MET A 1 359 ? 135.556 144.039 158.735 1.00 75.59 414 MET A CA 1
ATOM 2336 C C . MET A 1 359 ? 134.167 144.134 159.352 1.00 75.01 414 MET A C 1
ATOM 2337 O O . MET A 1 359 ? 133.394 143.168 159.326 1.00 83.81 414 MET A O 1
ATOM 2342 N N . GLY A 1 360 ? 133.828 145.300 159.901 1.00 53.65 415 GLY A N 1
ATOM 2343 C CA . GLY A 1 360 ? 132.478 145.501 160.397 1.00 60.93 415 GLY A CA 1
ATOM 2344 C C . GLY A 1 360 ? 131.449 145.463 159.286 1.00 61.90 415 GLY A C 1
ATOM 2345 O O . GLY A 1 360 ? 130.337 144.963 159.473 1.00 68.75 415 GLY A O 1
ATOM 2346 N N . HIS A 1 361 ? 131.813 145.975 158.109 1.00 61.05 416 HIS A N 1
ATOM 2347 C CA . HIS A 1 361 ? 130.914 145.919 156.961 1.00 70.50 416 HIS A CA 1
ATOM 2348 C C . HIS A 1 361 ? 130.641 144.477 156.549 1.00 77.37 416 HIS A C 1
ATOM 2349 O O . HIS A 1 361 ? 129.498 144.105 156.265 1.00 73.29 416 HIS A O 1
ATOM 2356 N N . LEU A 1 362 ? 131.686 143.647 156.525 1.00 75.92 417 LEU A N 1
ATOM 2357 C CA . LEU A 1 362 ? 131.513 142.237 156.195 1.00 61.55 417 LEU A CA 1
ATOM 2358 C C . LEU A 1 362 ? 130.678 141.521 157.246 1.00 57.59 417 LEU A C 1
ATOM 2359 O O . LEU A 1 362 ? 129.797 140.720 156.910 1.00 68.88 417 LEU A O 1
ATOM 2364 N N . VAL A 1 363 ? 130.934 141.800 158.525 1.00 52.37 418 VAL A N 1
ATOM 2365 C CA . VAL A 1 363 ? 130.213 141.102 159.585 1.00 60.67 418 VAL A CA 1
ATOM 2366 C C . VAL A 1 363 ? 128.759 141.553 159.630 1.00 65.08 418 VAL A C 1
ATOM 2367 O O . VAL A 1 363 ? 127.886 140.827 160.120 1.00 71.10 418 VAL A O 1
ATOM 2371 N N . ASP A 1 364 ? 128.472 142.758 159.129 1.00 63.88 419 ASP A N 1
ATOM 2372 C CA . ASP A 1 364 ? 127.083 143.191 159.026 1.00 65.49 419 ASP A CA 1
ATOM 2373 C C . ASP A 1 364 ? 126.411 142.639 157.775 1.00 66.21 419 ASP A C 1
ATOM 2374 O O . ASP A 1 364 ? 125.207 142.357 157.794 1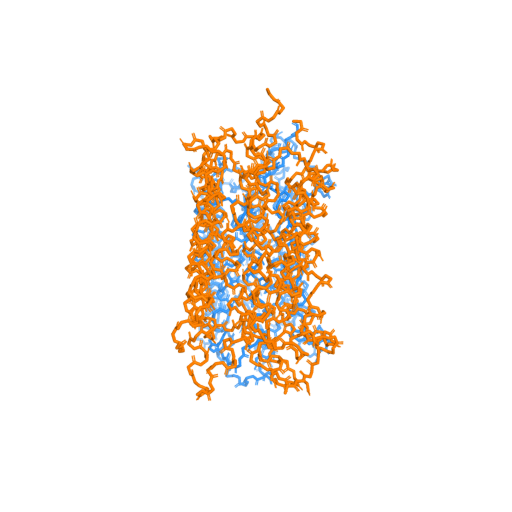.00 70.27 419 ASP A O 1
ATOM 2379 N N . LEU A 1 365 ? 127.164 142.480 156.685 1.00 69.15 420 LEU A N 1
ATOM 2380 C CA . LEU A 1 365 ? 126.571 142.023 155.433 1.00 72.63 420 LEU A CA 1
ATOM 2381 C C . LEU A 1 365 ? 126.301 140.525 155.452 1.00 68.17 420 LEU A C 1
ATOM 2382 O O . LEU A 1 365 ? 125.316 140.061 154.866 1.00 70.99 420 LEU A O 1
ATOM 2387 N N . ARG A 1 366 ? 127.159 139.750 156.112 1.00 70.36 421 ARG A N 1
ATOM 2388 C CA . ARG A 1 366 ? 127.049 138.297 156.104 1.00 69.92 421 ARG A CA 1
ATOM 2389 C C . ARG A 1 366 ? 126.639 137.712 157.446 1.00 70.56 421 ARG A C 1
ATOM 2390 O O . ARG A 1 366 ? 125.639 136.993 157.527 1.00 68.59 421 ARG A O 1
ATOM 2398 N N . HIS A 1 367 ? 127.384 137.999 158.504 1.00 55.85 422 HIS A N 1
ATOM 2399 C CA . HIS A 1 367 ? 127.175 137.387 159.806 1.00 49.93 422 HIS A CA 1
ATOM 2400 C C . HIS A 1 367 ? 126.280 138.263 160.674 1.00 58.50 422 HIS A C 1
ATOM 2401 O O . HIS A 1 367 ? 125.679 139.239 160.216 1.00 62.21 422 HIS A O 1
ATOM 2408 N N . THR A 1 368 ? 126.185 137.889 161.946 1.00 62.34 423 THR A N 1
ATOM 2409 C CA . THR A 1 368 ? 125.337 138.599 162.888 1.00 64.12 423 THR A CA 1
ATOM 2410 C C . THR A 1 368 ? 125.991 139.922 163.283 1.00 63.03 423 THR A C 1
ATOM 2411 O O . THR A 1 368 ? 127.175 140.160 163.031 1.00 62.37 423 THR A O 1
ATOM 2415 N N . SER A 1 369 ? 125.201 140.793 163.910 1.00 63.94 424 SER A N 1
ATOM 2416 C CA . SER A 1 369 ? 125.663 142.126 164.298 1.00 63.37 424 SER A CA 1
ATOM 2417 C C . SER A 1 369 ? 126.331 142.095 165.675 1.00 61.54 424 SER A C 1
ATOM 2418 O O . SER A 1 369 ? 125.909 142.749 166.628 1.00 64.94 424 SER A O 1
ATOM 2421 N N . VAL A 1 370 ? 127.401 141.310 165.761 1.00 47.17 425 VAL A N 1
ATOM 2422 C CA . VAL A 1 370 ? 128.270 141.258 166.930 1.00 34.08 425 VAL A CA 1
ATOM 2423 C C . VAL A 1 370 ? 129.696 141.405 166.429 1.00 41.25 425 VAL A C 1
ATOM 2424 O O . VAL A 1 370 ? 130.097 140.716 165.485 1.00 50.09 425 VAL A O 1
ATOM 2428 N N . TYR A 1 371 ? 130.462 142.294 167.054 1.00 46.97 426 TYR A N 1
ATOM 2429 C CA . TYR A 1 371 ? 131.712 142.748 166.464 1.00 50.88 426 TYR A CA 1
ATOM 2430 C C . TYR A 1 371 ? 132.943 142.413 167.296 1.00 58.73 426 TYR A C 1
ATOM 2431 O O . TYR A 1 371 ? 134.035 142.865 166.950 1.00 61.57 426 TYR A O 1
ATOM 2440 N N . GLY A 1 372 ? 132.804 141.651 168.380 1.00 73.08 427 GLY A N 1
ATOM 2441 C CA . GLY A 1 372 ? 133.969 141.349 169.199 1.00 73.26 427 GLY A CA 1
ATOM 2442 C C . GLY A 1 372 ? 134.983 140.472 168.487 1.00 76.34 427 GLY A C 1
ATOM 2443 O O . GLY A 1 372 ? 136.187 140.750 168.500 1.00 74.22 427 GLY A O 1
ATOM 2444 N N . SER A 1 373 ? 134.503 139.418 167.824 1.00 76.51 428 SER A N 1
ATOM 2445 C CA . SER A 1 373 ? 135.399 138.397 167.290 1.00 75.27 428 SER A CA 1
ATOM 2446 C C . SER A 1 373 ? 136.207 138.913 166.105 1.00 76.11 428 SER A C 1
ATOM 2447 O O . SER A 1 373 ? 137.397 138.600 165.976 1.00 80.84 428 SER A O 1
ATOM 2450 N N . VAL A 1 374 ? 135.578 139.693 165.224 1.00 67.84 429 VAL A N 1
ATOM 2451 C CA . VAL A 1 374 ? 136.258 140.145 164.013 1.00 65.86 429 VAL A CA 1
ATOM 2452 C C . VAL A 1 374 ? 137.382 141.112 164.362 1.00 65.89 429 VAL A C 1
ATOM 2453 O O . VAL A 1 374 ? 138.503 141.007 163.848 1.00 76.94 429 VAL A O 1
ATOM 2457 N N . TYR A 1 375 ? 137.109 142.060 165.254 1.00 54.17 430 TYR A N 1
ATOM 2458 C CA . TYR A 1 375 ? 138.170 142.969 165.657 1.00 54.48 430 TYR A CA 1
ATOM 2459 C C . TYR A 1 375 ? 139.184 142.287 166.561 1.00 61.60 430 TYR A C 1
ATOM 2460 O O . TYR A 1 375 ? 140.342 142.718 166.606 1.00 65.34 430 TYR A O 1
ATOM 2469 N N . ALA A 1 376 ? 138.792 141.211 167.250 1.00 66.31 431 ALA A N 1
ATOM 2470 C CA . ALA A 1 376 ? 139.784 140.385 167.929 1.00 65.75 431 ALA A CA 1
ATOM 2471 C C . ALA A 1 376 ? 140.746 139.759 166.928 1.00 57.66 431 ALA A C 1
ATOM 2472 O O . ALA A 1 376 ? 141.958 139.722 167.160 1.00 57.80 431 ALA A O 1
ATOM 2474 N N . ILE A 1 377 ? 140.220 139.271 165.803 1.00 59.94 432 ILE A N 1
ATOM 2475 C CA . ILE A 1 377 ? 141.068 138.724 164.744 1.00 56.95 432 ILE A CA 1
ATOM 2476 C C . ILE A 1 377 ? 141.968 139.807 164.165 1.00 55.49 432 ILE A C 1
ATOM 2477 O O . ILE A 1 377 ? 143.132 139.556 163.825 1.00 67.06 432 ILE A O 1
ATOM 2482 N N . ALA A 1 378 ? 141.437 141.022 164.020 1.00 53.48 433 ALA A N 1
ATOM 2483 C CA . ALA A 1 378 ? 142.245 142.126 163.508 1.00 55.33 433 ALA A CA 1
ATOM 2484 C C . ALA A 1 378 ? 143.397 142.456 164.451 1.00 55.77 433 ALA A C 1
ATOM 2485 O O . ALA A 1 378 ? 144.544 142.627 164.012 1.00 63.11 433 ALA A O 1
ATOM 2487 N N . ASP A 1 379 ? 143.115 142.528 165.754 1.00 61.13 434 ASP A N 1
ATOM 2488 C CA . ASP A 1 379 ? 144.179 142.745 166.729 1.00 66.03 434 ASP A CA 1
ATOM 2489 C C . ASP A 1 379 ? 145.151 141.573 166.761 1.00 70.99 434 ASP A C 1
ATOM 2490 O O . ASP A 1 379 ? 146.340 141.761 167.034 1.00 70.42 434 ASP A O 1
ATOM 2495 N N . VAL A 1 380 ? 144.666 140.360 166.483 1.00 66.40 435 VAL A N 1
ATOM 2496 C CA . VAL A 1 380 ? 145.551 139.204 166.377 1.00 58.48 435 VAL A CA 1
ATOM 2497 C C . VAL A 1 380 ? 146.511 139.373 165.211 1.00 52.73 435 VAL A C 1
ATOM 2498 O O . VAL A 1 380 ? 147.689 139.025 165.309 1.00 63.68 435 VAL A O 1
ATOM 2502 N N . ALA A 1 381 ? 146.017 139.885 164.084 1.00 53.69 436 ALA A N 1
ATOM 2503 C CA . ALA A 1 381 ? 146.887 140.145 162.939 1.00 58.05 436 ALA A CA 1
ATOM 2504 C C . ALA A 1 381 ? 147.931 141.205 163.274 1.00 55.49 436 ALA A C 1
ATOM 2505 O O . ALA A 1 381 ? 149.120 141.054 162.945 1.00 61.26 436 ALA A O 1
ATOM 2507 N N . PHE A 1 382 ? 147.489 142.284 163.935 1.00 57.09 437 PHE A N 1
ATOM 2508 C CA . PHE A 1 382 ? 148.391 143.327 164.428 1.00 61.83 437 PHE A CA 1
ATOM 2509 C C . PHE A 1 382 ? 149.492 142.743 165.306 1.00 66.93 437 PHE A C 1
ATOM 2510 O O . PHE A 1 382 ? 150.686 142.992 165.094 1.00 64.84 437 PHE A O 1
ATOM 2518 N N . CYS A 1 383 ? 149.101 141.927 166.281 1.00 76.75 438 CYS A N 1
ATOM 2519 C CA . CYS A 1 383 ? 150.059 141.415 167.247 1.00 73.58 438 CYS A CA 1
ATOM 2520 C C . CYS A 1 383 ? 150.945 140.339 166.638 1.00 75.56 438 CYS A C 1
ATOM 2521 O O . CYS A 1 383 ? 152.097 140.183 167.044 1.00 81.09 438 CYS A O 1
ATOM 2524 N N . MET A 1 384 ? 150.430 139.579 165.670 1.00 67.36 439 MET A N 1
ATOM 2525 C CA . MET A 1 384 ? 151.256 138.584 164.996 1.00 65.58 439 MET A CA 1
ATOM 2526 C C . MET A 1 384 ? 152.354 139.255 164.190 1.00 61.22 439 MET A C 1
ATOM 2527 O O . MET A 1 384 ? 153.511 138.807 164.203 1.00 57.37 439 MET A O 1
ATOM 2532 N N . GLY A 1 385 ? 152.010 140.336 163.484 1.00 67.80 440 GLY A N 1
ATOM 2533 C CA . GLY A 1 385 ? 153.038 141.126 162.830 1.00 65.06 440 GLY A CA 1
ATOM 2534 C C . GLY A 1 385 ? 154.027 141.715 163.817 1.00 56.42 440 GLY A C 1
ATOM 2535 O O . GLY A 1 385 ? 155.237 141.691 163.588 1.00 56.82 440 GLY A O 1
ATOM 2536 N N . PHE A 1 386 ? 153.526 142.228 164.942 1.00 73.50 441 PHE A N 1
ATOM 2537 C CA . PHE A 1 386 ? 154.403 142.821 165.943 1.00 80.84 441 PHE A CA 1
ATOM 2538 C C . PHE A 1 386 ? 155.260 141.783 166.660 1.00 81.02 441 PHE A C 1
ATOM 2539 O O . PHE A 1 386 ? 156.278 142.146 167.256 1.00 80.02 441 PHE A O 1
ATOM 2547 N N . ALA A 1 387 ? 154.861 140.512 166.631 1.00 76.73 442 ALA A N 1
ATOM 2548 C CA . ALA A 1 387 ? 155.550 139.444 167.343 1.00 75.36 442 ALA A CA 1
ATOM 2549 C C . ALA A 1 387 ? 156.591 138.731 166.503 1.00 76.94 442 ALA A C 1
ATOM 2550 O O . ALA A 1 387 ? 157.676 138.430 167.011 1.00 73.97 442 ALA A O 1
ATOM 2552 N N . ILE A 1 388 ? 156.286 138.441 165.234 1.00 72.82 443 ILE A N 1
ATOM 2553 C CA . ILE A 1 388 ? 157.267 137.794 164.365 1.00 64.77 443 ILE A CA 1
ATOM 2554 C C . ILE A 1 388 ? 158.492 138.662 164.118 1.00 62.74 443 ILE A C 1
ATOM 2555 O O . ILE A 1 388 ? 159.592 138.130 163.925 1.00 66.42 443 ILE A O 1
ATOM 2560 N N . GLY A 1 389 ? 158.342 139.981 164.169 1.00 65.20 444 GLY A N 1
ATOM 2561 C CA . GLY A 1 389 ? 159.391 140.904 163.805 1.00 63.89 444 GLY A CA 1
ATOM 2562 C C . GLY A 1 389 ? 160.597 140.972 164.725 1.00 66.05 444 GLY A C 1
ATOM 2563 O O . GLY A 1 389 ? 161.707 140.607 164.332 1.00 72.13 444 GLY A O 1
ATOM 2564 N N . PRO A 1 390 ? 160.419 141.459 165.959 1.00 80.87 445 PRO A N 1
ATOM 2565 C CA . PRO A 1 390 ? 161.598 141.853 166.749 1.00 80.61 445 PRO A CA 1
ATOM 2566 C C . PRO A 1 390 ? 162.393 140.684 167.300 1.00 77.59 445 PRO A C 1
ATOM 2567 O O . PRO A 1 390 ? 163.599 140.829 167.528 1.00 74.02 445 PRO A O 1
ATOM 2571 N N . SER A 1 391 ? 161.763 139.534 167.530 1.00 80.23 446 SER A N 1
ATOM 2572 C CA . SER A 1 391 ? 162.507 138.387 168.036 1.00 76.58 446 SER A CA 1
ATOM 2573 C C . SER A 1 391 ? 163.335 137.730 166.940 1.00 75.54 446 SER A C 1
ATOM 2574 O O . SER A 1 391 ? 164.434 137.230 167.204 1.00 74.99 446 SER A O 1
ATOM 2577 N N . THR A 1 392 ? 162.828 137.724 165.708 1.00 72.72 447 THR A N 1
ATOM 2578 C CA . THR A 1 392 ? 163.468 137.031 164.600 1.00 72.06 447 THR A CA 1
ATOM 2579 C C . THR A 1 392 ? 164.185 137.960 163.630 1.00 69.47 447 THR A C 1
ATOM 2580 O O . THR A 1 392 ? 164.706 137.483 162.617 1.00 74.97 447 THR A O 1
ATOM 2584 N N . GLY A 1 393 ? 164.220 139.266 163.905 1.00 72.43 448 GLY A N 1
ATOM 2585 C CA . GLY A 1 393 ? 164.807 140.197 162.953 1.00 76.75 448 GLY A CA 1
ATOM 2586 C C . GLY A 1 393 ? 166.299 139.996 162.772 1.00 77.52 448 GLY A C 1
ATOM 2587 O O . GLY A 1 393 ? 166.795 139.920 161.644 1.00 82.71 448 GLY A O 1
ATOM 2588 N N . GLY A 1 394 ? 167.032 139.890 163.882 1.00 80.08 449 GLY A N 1
ATOM 2589 C CA . GLY A 1 394 ? 168.464 139.656 163.791 1.00 82.30 449 GLY A CA 1
ATOM 2590 C C . GLY A 1 394 ? 168.794 138.307 163.184 1.00 83.45 449 GLY A C 1
ATOM 2591 O O . GLY A 1 394 ? 169.754 138.178 162.420 1.00 84.23 449 GLY A O 1
ATOM 2592 N N . ALA A 1 395 ? 167.991 137.289 163.504 1.00 77.97 450 ALA A N 1
ATOM 2593 C CA . ALA A 1 395 ? 168.200 135.961 162.935 1.00 76.63 450 ALA A CA 1
ATOM 2594 C C . ALA A 1 395 ? 168.006 135.971 161.424 1.00 71.03 450 ALA A C 1
ATOM 2595 O O . ALA A 1 395 ? 168.831 135.432 160.678 1.00 73.74 450 ALA A O 1
ATOM 2597 N N . ILE A 1 396 ? 166.929 136.601 160.950 1.00 59.28 451 ILE A N 1
ATOM 2598 C CA . ILE A 1 396 ? 166.679 136.653 159.513 1.00 57.70 451 ILE A CA 1
ATOM 2599 C C . ILE A 1 396 ? 167.729 137.504 158.812 1.00 58.59 451 ILE A C 1
ATOM 2600 O O . ILE A 1 396 ? 168.129 137.206 157.679 1.00 68.77 451 ILE A O 1
ATOM 2605 N N . VAL A 1 397 ? 168.188 138.578 159.461 1.00 70.98 452 VAL A N 1
ATOM 2606 C CA . VAL A 1 397 ? 169.212 139.426 158.857 1.00 76.59 452 VAL A CA 1
ATOM 2607 C C . VAL A 1 397 ? 170.527 138.669 158.721 1.00 81.64 452 VAL A C 1
ATOM 2608 O O . VAL A 1 397 ? 171.191 138.734 157.680 1.00 84.60 452 VAL A O 1
ATOM 2612 N N . LYS A 1 398 ? 170.924 137.939 159.766 1.00 83.40 453 LYS A N 1
ATOM 2613 C CA . LYS A 1 398 ? 172.139 137.137 159.683 1.00 81.24 453 LYS A CA 1
ATOM 2614 C C . LYS A 1 398 ? 171.982 135.948 158.746 1.00 83.27 453 LYS A C 1
ATOM 2615 O O . LYS A 1 398 ? 172.986 135.444 158.232 1.00 82.00 453 LYS A O 1
ATOM 2621 N N . ALA A 1 399 ? 170.750 135.488 158.513 1.00 73.21 454 ALA A N 1
ATOM 2622 C CA . ALA A 1 399 ? 170.535 134.350 157.626 1.00 66.21 454 ALA A CA 1
ATOM 2623 C C . ALA A 1 399 ? 170.572 134.761 156.159 1.00 72.21 454 ALA A C 1
ATOM 2624 O O . ALA A 1 399 ? 171.409 134.272 155.393 1.00 78.36 454 ALA A O 1
ATOM 2626 N N . ILE A 1 400 ? 169.679 135.661 155.750 1.00 64.76 455 ILE A N 1
ATOM 2627 C CA . ILE A 1 400 ? 169.530 135.983 154.335 1.00 57.16 455 ILE A CA 1
ATOM 2628 C C . ILE A 1 400 ? 169.982 137.409 154.050 1.00 55.72 455 ILE A C 1
ATOM 2629 O O . ILE A 1 400 ? 170.509 137.699 152.970 1.00 53.74 455 ILE A O 1
ATOM 2634 N N . GLY A 1 401 ? 169.794 138.298 155.004 1.00 70.67 456 GLY A N 1
ATOM 2635 C CA . GLY A 1 401 ? 170.150 139.683 154.780 1.00 71.00 456 GLY A CA 1
ATOM 2636 C C . GLY A 1 401 ? 168.933 140.593 154.814 1.00 78.81 456 GLY A C 1
ATOM 2637 O O . GLY A 1 401 ? 167.811 140.196 154.469 1.00 81.59 456 GLY A O 1
ATOM 2638 N N . PHE A 1 402 ? 169.159 141.833 155.246 1.00 64.92 457 PHE A N 1
ATOM 2639 C CA . PHE A 1 402 ? 168.079 142.814 155.344 1.00 59.55 457 PHE A CA 1
ATOM 2640 C C . PHE A 1 402 ? 167.430 143.151 154.006 1.00 57.69 457 PHE A C 1
ATOM 2641 O O . PHE A 1 402 ? 166.186 143.185 153.946 1.00 62.34 457 PHE A O 1
ATOM 2649 N N . PRO A 1 403 ? 168.177 143.463 152.932 1.00 49.20 458 PRO A N 1
ATOM 2650 C CA . PRO A 1 403 ? 167.517 143.761 151.648 1.00 59.38 458 PRO A CA 1
ATOM 2651 C C . PRO A 1 403 ? 166.675 142.624 151.102 1.00 56.66 458 PRO A C 1
ATOM 2652 O O . PRO A 1 403 ? 165.617 142.873 150.512 1.00 61.05 458 PRO A O 1
ATOM 2656 N N . TRP A 1 404 ? 167.093 141.376 151.305 1.00 42.56 459 TRP A N 1
ATOM 2657 C CA . TRP A 1 404 ? 166.289 140.263 150.818 1.00 51.92 459 TRP A CA 1
ATOM 2658 C C . TRP A 1 404 ? 165.021 140.099 151.645 1.00 57.39 459 TRP A C 1
ATOM 2659 O O . TRP A 1 404 ? 163.974 139.719 151.113 1.00 60.22 459 TRP A O 1
ATOM 2670 N N . LEU A 1 405 ? 165.089 140.401 152.943 1.00 58.52 460 LEU A N 1
ATOM 2671 C CA . LEU A 1 405 ? 163.887 140.389 153.772 1.00 58.28 460 LEU A CA 1
ATOM 2672 C C . LEU A 1 405 ? 162.905 141.462 153.322 1.00 54.94 460 LEU A C 1
ATOM 2673 O O . LEU A 1 405 ? 161.691 141.221 153.238 1.00 52.90 460 LEU A O 1
ATOM 2678 N N . MET A 1 406 ? 163.420 142.659 153.027 1.00 63.14 461 MET A N 1
ATOM 2679 C CA . MET A 1 406 ? 162.569 143.727 152.513 1.00 61.66 461 MET A CA 1
ATOM 2680 C C . MET A 1 406 ? 161.953 143.345 151.175 1.00 68.05 461 MET A C 1
ATOM 2681 O O . MET A 1 406 ? 160.769 143.606 150.933 1.00 68.78 461 MET A O 1
ATOM 2686 N N . VAL A 1 407 ? 162.740 142.714 150.302 1.00 60.05 462 VAL A N 1
ATOM 2687 C CA . VAL A 1 407 ? 162.235 142.291 149.000 1.00 51.14 462 VAL A CA 1
ATOM 2688 C C . VAL A 1 407 ? 161.151 141.236 149.163 1.00 53.27 462 VAL A C 1
ATOM 2689 O O . VAL A 1 407 ? 160.135 141.262 148.461 1.00 58.48 462 VAL A O 1
ATOM 2693 N N . ILE A 1 408 ? 161.347 140.297 150.093 1.00 52.92 463 ILE A N 1
ATOM 2694 C CA . ILE A 1 408 ? 160.368 139.234 150.313 1.00 53.93 463 ILE A CA 1
ATOM 2695 C C . ILE A 1 408 ? 159.054 139.814 150.817 1.00 52.38 463 ILE A C 1
ATOM 2696 O O . ILE A 1 408 ? 157.974 139.475 150.318 1.00 55.73 463 ILE A O 1
ATOM 2701 N N . THR A 1 409 ? 159.130 140.716 151.800 1.00 50.25 464 THR A N 1
ATOM 2702 C CA . THR A 1 409 ? 157.914 141.320 152.340 1.00 50.78 464 THR A CA 1
ATOM 2703 C C . THR A 1 409 ? 157.210 142.179 151.294 1.00 54.12 464 THR A C 1
ATOM 2704 O O . THR A 1 409 ? 155.977 142.148 151.176 1.00 60.14 464 THR A O 1
ATOM 2708 N N . GLY A 1 410 ? 157.979 142.938 150.508 1.00 54.33 465 GLY A N 1
ATOM 2709 C CA . GLY A 1 410 ? 157.377 143.773 149.483 1.00 55.29 465 GLY A CA 1
ATOM 2710 C C . GLY A 1 410 ? 156.707 142.970 148.385 1.00 55.27 465 GLY A C 1
ATOM 2711 O O . GLY A 1 410 ? 155.604 143.304 147.942 1.00 55.50 465 GLY A O 1
ATOM 2712 N N . VAL A 1 411 ? 157.361 141.898 147.931 1.00 48.30 466 VAL A N 1
ATOM 2713 C CA . VAL A 1 411 ? 156.765 141.057 146.901 1.00 40.20 466 VAL A CA 1
ATOM 2714 C C . VAL A 1 411 ? 155.536 140.340 147.440 1.00 37.21 466 VAL A C 1
ATOM 2715 O O . VAL A 1 411 ? 154.554 140.150 146.715 1.00 55.22 466 VAL A O 1
ATOM 2719 N N . ILE A 1 412 ? 155.561 139.938 148.715 1.00 35.27 467 ILE A N 1
ATOM 2720 C CA . ILE A 1 412 ? 154.389 139.303 149.315 1.00 39.16 467 ILE A CA 1
ATOM 2721 C C . ILE A 1 412 ? 153.221 140.277 149.352 1.00 42.53 467 ILE A C 1
ATOM 2722 O O . ILE A 1 412 ? 152.083 139.920 149.021 1.00 51.38 467 ILE A O 1
ATOM 2727 N N . ASN A 1 413 ? 153.494 141.531 149.722 1.00 48.74 468 ASN A N 1
ATOM 2728 C CA . ASN A 1 413 ? 152.454 142.556 149.729 1.00 48.60 468 ASN A CA 1
ATOM 2729 C C . ASN A 1 413 ? 151.903 142.797 148.327 1.00 51.43 468 ASN A C 1
ATOM 2730 O O . ASN A 1 413 ? 150.686 142.916 148.139 1.00 56.09 468 ASN A O 1
ATOM 2735 N N . ILE A 1 414 ? 152.786 142.854 147.327 1.00 51.24 469 ILE A N 1
ATOM 2736 C CA . ILE A 1 414 ? 152.351 143.146 145.961 1.00 42.80 469 ILE A CA 1
ATOM 2737 C C . ILE A 1 414 ? 151.486 142.016 145.414 1.00 41.14 469 ILE A C 1
ATOM 2738 O O . ILE A 1 414 ? 150.419 142.255 144.838 1.00 58.53 469 ILE A O 1
ATOM 2743 N N . VAL A 1 415 ? 151.927 140.766 145.583 1.00 33.23 470 VAL A N 1
ATOM 2744 C CA . VAL A 1 415 ? 151.127 139.655 145.077 1.00 36.16 470 VAL A CA 1
ATOM 2745 C C . VAL A 1 415 ? 149.876 139.420 145.911 1.00 33.97 470 VAL A C 1
ATOM 2746 O O . VAL A 1 415 ? 148.926 138.799 145.424 1.00 44.79 470 VAL A O 1
ATOM 2750 N N . TYR A 1 416 ? 149.839 139.891 147.157 1.00 43.95 471 TYR A N 1
ATOM 2751 C CA . TYR A 1 416 ? 148.618 139.778 147.938 1.00 49.64 471 TYR A CA 1
ATOM 2752 C C . TYR A 1 416 ? 147.641 140.907 147.644 1.00 54.74 471 TYR A C 1
ATOM 2753 O O . TYR A 1 416 ? 146.448 140.772 147.937 1.00 57.39 471 TYR A O 1
ATOM 2762 N N . ALA A 1 417 ? 148.128 142.010 147.072 1.00 59.24 472 ALA A N 1
ATOM 2763 C CA . ALA A 1 417 ? 147.331 143.161 146.654 1.00 51.00 472 ALA A CA 1
ATOM 2764 C C . ALA A 1 417 ? 146.095 142.829 145.818 1.00 47.33 472 ALA A C 1
ATOM 2765 O O . ALA A 1 417 ? 144.995 143.260 146.185 1.00 59.13 472 ALA A O 1
ATOM 2767 N N . PRO A 1 418 ? 146.195 142.063 144.703 1.00 47.34 473 PRO A N 1
ATOM 2768 C CA . PRO A 1 418 ? 144.996 141.863 143.873 1.00 56.00 473 PRO A CA 1
ATOM 2769 C C . PRO A 1 418 ? 143.949 140.963 144.507 1.00 52.86 473 PRO A C 1
ATOM 2770 O O . PRO A 1 418 ? 142.829 140.865 143.995 1.00 58.87 473 PRO A O 1
ATOM 2774 N N . LEU A 1 419 ? 144.285 140.300 145.616 1.00 40.46 474 LEU A N 1
ATOM 2775 C CA . LEU A 1 419 ? 143.282 139.543 146.354 1.00 49.60 474 LEU A CA 1
ATOM 2776 C C . LEU A 1 419 ? 142.292 140.452 147.074 1.00 60.70 474 LEU A C 1
ATOM 2777 O O . LEU A 1 419 ? 141.224 139.984 147.480 1.00 61.21 474 LEU A O 1
ATOM 2782 N N . CYS A 1 420 ? 142.623 141.735 147.240 1.00 71.25 475 CYS A N 1
ATOM 2783 C CA . CYS A 1 420 ? 141.715 142.709 147.829 1.00 68.29 475 CYS A CA 1
ATOM 2784 C C . CYS A 1 420 ? 140.568 143.088 146.903 1.00 63.79 475 CYS A C 1
ATOM 2785 O O . CYS A 1 420 ? 139.607 143.715 147.361 1.00 69.77 475 CYS A O 1
ATOM 2788 N N . TYR A 1 421 ? 140.641 142.726 145.620 1.00 49.33 476 TYR A N 1
ATOM 2789 C CA . TYR A 1 421 ? 139.515 142.920 144.715 1.00 57.87 476 TYR A CA 1
ATOM 2790 C C . TYR A 1 421 ? 138.342 142.017 145.071 1.00 65.44 476 TYR A C 1
ATOM 2791 O O . TYR A 1 421 ? 137.206 142.306 144.680 1.00 75.58 476 TYR A O 1
ATOM 2800 N N . TYR A 1 422 ? 138.594 140.937 145.813 1.00 59.59 477 TYR A N 1
ATOM 2801 C CA . TYR A 1 422 ? 137.539 140.053 146.289 1.00 61.38 477 TYR A CA 1
ATOM 2802 C C . TYR A 1 422 ? 136.554 140.770 147.207 1.00 67.32 477 TYR A C 1
ATOM 2803 O O . TYR A 1 422 ? 135.397 140.349 147.305 1.00 71.67 477 TYR A O 1
ATOM 2812 N N . LEU A 1 423 ? 136.986 141.837 147.878 1.00 58.48 478 LEU A N 1
ATOM 2813 C CA . LEU A 1 423 ? 136.169 142.579 148.827 1.00 54.96 478 LEU A CA 1
ATOM 2814 C C . LEU A 1 423 ? 135.333 143.672 148.173 1.00 62.18 478 LEU A C 1
ATOM 2815 O O . LEU A 1 423 ? 134.816 144.541 148.882 1.00 67.65 478 LEU A O 1
ATOM 2820 N N . ARG A 1 424 ? 135.199 143.656 146.846 1.00 64.23 479 ARG A N 1
ATOM 2821 C CA . ARG A 1 424 ? 134.477 144.723 146.159 1.00 56.85 479 ARG A CA 1
ATOM 2822 C C . ARG A 1 424 ? 132.995 144.711 146.507 1.00 60.92 479 ARG A C 1
ATOM 2823 O O . ARG A 1 424 ? 132.419 145.752 146.842 1.00 70.03 479 ARG A O 1
ATOM 2831 N N . SER A 1 425 ? 132.361 143.545 146.431 1.00 54.07 480 SER A N 1
ATOM 2832 C CA . SER A 1 425 ? 130.932 143.411 146.719 1.00 56.45 480 SER A CA 1
ATOM 2833 C C . SER A 1 425 ? 130.655 141.982 147.148 1.00 52.79 480 SER A C 1
ATOM 2834 O O . SER A 1 425 ? 130.136 141.169 146.373 1.00 59.40 480 SER A O 1
ATOM 2837 N N . PRO A 1 426 ? 131.006 141.632 148.380 1.00 52.18 481 PRO A N 1
ATOM 2838 C CA . PRO A 1 426 ? 130.729 140.285 148.879 1.00 50.98 481 PRO A CA 1
ATOM 2839 C C . PRO A 1 426 ? 129.236 140.054 149.005 1.00 52.93 481 PRO A C 1
ATOM 2840 O O . PRO A 1 426 ? 128.508 140.913 149.524 1.00 56.45 481 PRO A O 1
ATOM 2844 N N . PRO A 1 427 ? 128.742 138.913 148.529 1.00 62.06 482 PRO A N 1
ATOM 2845 C CA . PRO A 1 427 ? 127.299 138.650 148.592 1.00 63.57 482 PRO A CA 1
ATOM 2846 C C . PRO A 1 427 ? 126.817 138.508 150.026 1.00 63.00 482 PRO A C 1
ATOM 2847 O O . PRO A 1 427 ? 127.543 138.050 150.910 1.00 68.89 482 PRO A O 1
ATOM 2851 N N . ALA A 1 428 ? 125.571 138.913 150.248 1.00 76.13 483 ALA A N 1
ATOM 2852 C CA . ALA A 1 428 ? 124.966 138.832 151.566 1.00 85.56 483 ALA A CA 1
ATOM 2853 C C . ALA A 1 428 ? 124.432 137.425 151.821 1.00 87.98 483 ALA A C 1
ATOM 2854 O O . ALA A 1 428 ? 124.443 136.553 150.949 1.00 84.13 483 ALA A O 1
ATOM 2856 N N . LYS A 1 429 ? 123.959 137.202 153.042 1.00 112.39 484 LYS A N 1
ATOM 2857 C CA . LYS A 1 429 ? 123.379 135.925 153.420 1.00 109.91 484 LYS A CA 1
ATOM 2858 C C . LYS A 1 429 ? 121.958 135.806 152.874 1.00 112.36 484 LYS A C 1
ATOM 2859 O O . LYS A 1 429 ? 121.326 136.795 152.492 1.00 114.12 484 LYS A O 1
ATOM 2865 N N . SER B 1 19 ? 164.595 165.444 98.148 1.00 143.36 19 SER B N 1
ATOM 2866 C CA . SER B 1 19 ? 165.419 166.150 99.118 1.00 143.01 19 SER B CA 1
ATOM 2867 C C . SER B 1 19 ? 165.358 165.407 100.443 1.00 141.61 19 SER B C 1
ATOM 2868 O O . SER B 1 19 ? 164.592 164.453 100.606 1.00 140.44 19 SER B O 1
ATOM 2871 N N . ARG B 1 20 ? 166.184 165.858 101.391 1.00 137.92 20 ARG B N 1
ATOM 2872 C CA . ARG B 1 20 ? 166.206 165.225 102.705 1.00 137.70 20 ARG B CA 1
ATOM 2873 C C . ARG B 1 20 ? 164.895 165.435 103.451 1.00 136.98 20 ARG B C 1
ATOM 2874 O O . ARG B 1 20 ? 164.487 164.576 104.241 1.00 139.76 20 ARG B O 1
ATOM 2882 N N . GLN B 1 21 ? 164.224 166.564 103.220 1.00 120.33 21 GLN B N 1
ATOM 2883 C CA . GLN B 1 21 ? 162.926 166.785 103.845 1.00 123.05 21 GLN B CA 1
ATOM 2884 C C . GLN B 1 21 ? 161.846 165.913 103.220 1.00 119.96 21 GLN B C 1
ATOM 2885 O O . GLN B 1 21 ? 160.879 165.546 103.900 1.00 120.97 21 GLN B O 1
ATOM 2891 N N . LEU B 1 22 ? 161.991 165.581 101.934 1.00 113.62 22 LEU B N 1
ATOM 2892 C CA . LEU B 1 22 ? 160.966 164.812 101.234 1.00 118.36 22 LEU B CA 1
ATOM 2893 C C . LEU B 1 22 ? 160.817 163.417 101.827 1.00 118.95 22 LEU B C 1
ATOM 2894 O O . LEU B 1 22 ? 159.693 162.940 102.042 1.00 123.28 22 LEU B O 1
ATOM 2899 N N . VAL B 1 23 ? 161.941 162.755 102.112 1.00 103.57 23 VAL B N 1
ATOM 2900 C CA . VAL B 1 23 ? 161.892 161.430 102.720 1.00 103.72 23 VAL B CA 1
ATOM 2901 C C . VAL B 1 23 ? 161.289 161.512 104.115 1.00 102.19 23 VAL B C 1
ATOM 2902 O O . VAL B 1 23 ? 160.564 160.608 104.550 1.00 107.94 23 VAL B O 1
ATOM 2906 N N . LEU B 1 24 ? 161.556 162.610 104.825 1.00 102.17 24 LEU B N 1
ATOM 2907 C CA . LEU B 1 24 ? 160.969 162.804 106.145 1.00 107.33 24 LEU B CA 1
ATOM 2908 C C . LEU B 1 24 ? 159.454 162.920 106.064 1.00 104.91 24 LEU B C 1
ATOM 2909 O O . LEU B 1 24 ? 158.734 162.297 106.854 1.00 112.93 24 LEU B O 1
ATOM 2914 N N . VAL B 1 25 ? 158.951 163.693 105.099 1.00 92.36 25 VAL B N 1
ATOM 2915 C CA . VAL B 1 25 ? 157.505 163.866 104.992 1.00 99.61 25 VAL B CA 1
ATOM 2916 C C . VAL B 1 25 ? 156.834 162.568 104.553 1.00 98.30 25 VAL B C 1
ATOM 2917 O O . VAL B 1 25 ? 155.744 162.230 105.035 1.00 101.74 25 VAL B O 1
ATOM 2921 N N . VAL B 1 26 ? 157.479 161.795 103.671 1.00 91.81 26 VAL B N 1
ATOM 2922 C CA . VAL B 1 26 ? 156.846 160.550 103.237 1.00 94.86 26 VAL B CA 1
ATOM 2923 C C . VAL B 1 26 ? 156.849 159.527 104.368 1.00 103.80 26 VAL B C 1
ATOM 2924 O O . VAL B 1 26 ? 155.882 158.778 104.539 1.00 105.29 26 VAL B O 1
ATOM 2928 N N . VAL B 1 27 ? 157.923 159.483 105.165 1.00 106.56 27 VAL B N 1
ATOM 2929 C CA . VAL B 1 27 ? 157.970 158.549 106.290 1.00 97.75 27 VAL B CA 1
ATOM 2930 C C . VAL B 1 27 ? 156.938 158.926 107.345 1.00 97.11 27 VAL B C 1
ATOM 2931 O O . VAL B 1 27 ? 156.272 158.054 107.928 1.00 100.55 27 VAL B O 1
ATOM 2935 N N . PHE B 1 28 ? 156.802 160.230 107.614 1.00 104.21 28 PHE B N 1
ATOM 2936 C CA . PHE B 1 28 ? 155.764 160.737 108.507 1.00 105.64 28 PHE B CA 1
ATOM 2937 C C . PHE B 1 28 ? 154.378 160.313 108.037 1.00 104.45 28 PHE B C 1
ATOM 2938 O O . PHE B 1 28 ? 153.574 159.791 108.821 1.00 104.10 28 PHE B O 1
ATOM 2946 N N . VAL B 1 29 ? 154.096 160.500 106.745 1.00 100.31 29 VAL B N 1
ATOM 2947 C CA . VAL B 1 29 ? 152.778 160.166 106.217 1.00 102.28 29 VAL B CA 1
ATOM 2948 C C . VAL B 1 29 ? 152.544 158.661 106.262 1.00 103.66 29 VAL B C 1
ATOM 2949 O O . VAL B 1 29 ? 151.430 158.204 106.540 1.00 107.38 29 VAL B O 1
ATOM 2953 N N . ALA B 1 30 ? 153.585 157.869 105.992 1.00 96.94 30 ALA B N 1
ATOM 2954 C CA . ALA B 1 30 ? 153.437 156.418 105.989 1.00 96.26 30 ALA B CA 1
ATOM 2955 C C . ALA B 1 30 ? 153.126 155.891 107.384 1.00 95.06 30 ALA B C 1
ATOM 2956 O O . ALA B 1 30 ? 152.217 155.069 107.559 1.00 97.56 30 ALA B O 1
ATOM 2958 N N . LEU B 1 31 ? 153.859 156.366 108.395 1.00 79.38 31 LEU B N 1
ATOM 2959 C CA . LEU B 1 31 ? 153.599 155.899 109.753 1.00 74.92 31 LEU B CA 1
ATOM 2960 C C . LEU B 1 31 ? 152.242 156.389 110.244 1.00 80.14 31 LEU B C 1
ATOM 2961 O O . LEU B 1 31 ? 151.516 155.654 110.934 1.00 89.21 31 LEU B O 1
ATOM 2966 N N . LEU B 1 32 ? 151.880 157.624 109.872 1.00 79.71 32 LEU B N 1
ATOM 2967 C CA . LEU B 1 32 ? 150.564 158.170 110.183 1.00 83.95 32 LEU B CA 1
ATOM 2968 C C . LEU B 1 32 ? 149.453 157.297 109.620 1.00 87.94 32 LEU B C 1
ATOM 2969 O O . LEU B 1 32 ? 148.532 156.904 110.343 1.00 88.48 32 LEU B O 1
ATOM 2974 N N . LEU B 1 33 ? 149.539 156.956 108.335 1.00 98.86 33 LEU B N 1
ATOM 2975 C CA . LEU B 1 33 ? 148.473 156.181 107.714 1.00 100.74 33 LEU B CA 1
ATOM 2976 C C . LEU B 1 33 ? 148.449 154.751 108.237 1.00 98.06 33 LEU B C 1
ATOM 2977 O O . LEU B 1 33 ? 147.377 154.147 108.335 1.00 99.83 33 LEU B O 1
ATOM 2982 N N . ASP B 1 34 ? 149.614 154.188 108.570 1.00 92.92 34 ASP B N 1
ATOM 2983 C CA . ASP B 1 34 ? 149.643 152.827 109.099 1.00 91.86 34 ASP B CA 1
ATOM 2984 C C . ASP B 1 34 ? 148.943 152.748 110.450 1.00 92.17 34 ASP B C 1
ATOM 2985 O O . ASP B 1 34 ? 148.069 151.892 110.665 1.00 100.47 34 ASP B O 1
ATOM 2990 N N . ASN B 1 35 ? 149.293 153.652 111.369 1.00 79.16 35 ASN B N 1
ATOM 2991 C CA . ASN B 1 35 ? 148.601 153.648 112.652 1.00 84.05 35 ASN B CA 1
ATOM 2992 C C . ASN B 1 35 ? 147.141 154.059 112.502 1.00 88.60 35 ASN B C 1
ATOM 2993 O O . ASN B 1 35 ? 146.285 153.591 113.265 1.00 98.98 35 ASN B O 1
ATOM 2998 N N . MET B 1 36 ? 146.830 154.897 111.510 1.00 86.15 36 MET B N 1
ATOM 2999 C CA . MET B 1 36 ? 145.441 155.264 111.264 1.00 94.24 36 MET B CA 1
ATOM 3000 C C . MET B 1 36 ? 144.625 154.063 110.810 1.00 98.23 36 MET B C 1
ATOM 3001 O O . MET B 1 36 ? 143.479 153.897 111.229 1.00 99.14 36 MET B O 1
ATOM 3006 N N . LEU B 1 37 ? 145.194 153.222 109.945 1.00 89.00 37 LEU B N 1
ATOM 3007 C CA . LEU B 1 37 ? 144.501 152.010 109.523 1.00 83.40 37 LEU B CA 1
ATOM 3008 C C . LEU B 1 37 ? 144.303 151.063 110.696 1.00 88.67 37 LEU B C 1
ATOM 3009 O O . LEU B 1 37 ? 143.217 150.485 110.865 1.00 98.05 37 LEU B O 1
ATOM 3014 N N . PHE B 1 38 ? 145.347 150.912 111.525 1.00 87.70 38 PHE B N 1
ATOM 3015 C CA . PHE B 1 38 ? 145.272 150.074 112.723 1.00 88.97 38 PHE B CA 1
ATOM 3016 C C . PHE B 1 38 ? 144.139 150.525 113.643 1.00 94.55 38 PHE B C 1
ATOM 3017 O O . PHE B 1 38 ? 143.400 149.697 114.188 1.00 100.81 38 PHE B O 1
ATOM 3025 N N . THR B 1 39 ? 143.992 151.833 113.835 1.00 91.51 39 THR B N 1
ATOM 3026 C CA . THR B 1 39 ? 142.988 152.296 114.785 1.00 92.24 39 THR B CA 1
ATOM 3027 C C . THR B 1 39 ? 141.609 152.391 114.138 1.00 92.66 39 THR B C 1
ATOM 3028 O O . THR B 1 39 ? 140.586 152.277 114.824 1.00 98.95 39 THR B O 1
ATOM 3032 N N . VAL B 1 40 ? 141.556 152.581 112.817 1.00 85.00 40 VAL B N 1
ATOM 3033 C CA . VAL B 1 40 ? 140.277 152.748 112.137 1.00 88.98 40 VAL B CA 1
ATOM 3034 C C . VAL B 1 40 ? 139.594 151.402 111.947 1.00 90.59 40 VAL B C 1
ATOM 3035 O O . VAL B 1 40 ? 138.360 151.315 111.924 1.00 89.72 40 VAL B O 1
ATOM 3039 N N . VAL B 1 41 ? 140.375 150.324 111.844 1.00 101.13 41 VAL B N 1
ATOM 3040 C CA . VAL B 1 41 ? 139.778 148.997 111.776 1.00 100.71 41 VAL B CA 1
ATOM 3041 C C . VAL B 1 41 ? 139.055 148.603 113.059 1.00 98.32 41 VAL B C 1
ATOM 3042 O O . VAL B 1 41 ? 138.191 147.722 113.024 1.00 103.61 41 VAL B O 1
ATOM 3046 N N . VAL B 1 42 ? 139.378 149.234 114.184 1.00 91.64 42 VAL B N 1
ATOM 3047 C CA . VAL B 1 42 ? 138.886 148.824 115.500 1.00 96.12 42 VAL B CA 1
ATOM 3048 C C . VAL B 1 42 ? 137.375 149.010 115.628 1.00 95.48 42 VAL B C 1
ATOM 3049 O O . VAL B 1 42 ? 136.662 148.010 115.794 1.00 100.77 42 VAL B O 1
ATOM 3053 N N . PRO B 1 43 ? 136.826 150.226 115.562 1.00 87.92 43 PRO B N 1
ATOM 3054 C CA . PRO B 1 43 ? 135.396 150.399 115.835 1.00 89.94 43 PRO B CA 1
ATOM 3055 C C . PRO B 1 43 ? 134.489 150.153 114.641 1.00 93.65 43 PRO B C 1
ATOM 3056 O O . PRO B 1 43 ? 133.285 150.401 114.745 1.00 97.72 43 PRO B O 1
ATOM 3060 N N . ILE B 1 44 ? 135.025 149.675 113.521 1.00 107.83 44 ILE B N 1
ATOM 3061 C CA . ILE B 1 44 ? 134.235 149.368 112.341 1.00 109.42 44 ILE B CA 1
ATOM 3062 C C . ILE B 1 44 ? 133.859 147.893 112.283 1.00 106.08 44 ILE B C 1
ATOM 3063 O O . ILE B 1 44 ? 132.742 147.554 111.885 1.00 105.05 44 ILE B O 1
ATOM 3068 N N . VAL B 1 45 ? 134.781 147.005 112.674 1.00 100.61 45 VAL B N 1
ATOM 3069 C CA . VAL B 1 45 ? 134.543 145.567 112.526 1.00 98.13 45 VAL B CA 1
ATOM 3070 C C . VAL B 1 45 ? 133.383 145.071 113.381 1.00 99.62 45 VAL B C 1
ATOM 3071 O O . VAL B 1 45 ? 132.514 144.361 112.848 1.00 105.91 45 VAL B O 1
ATOM 3075 N N . PRO B 1 46 ? 133.313 145.364 114.686 1.00 96.58 46 PRO B N 1
ATOM 3076 C CA . PRO B 1 46 ? 132.126 144.941 115.453 1.00 96.03 46 PRO B CA 1
ATOM 3077 C C . PRO B 1 46 ? 130.835 145.582 114.972 1.00 102.38 46 PRO B C 1
ATOM 3078 O O . PRO B 1 46 ? 129.798 144.909 114.895 1.00 108.81 46 PRO B O 1
ATOM 3082 N N . THR B 1 47 ? 130.874 146.864 114.609 1.00 112.35 47 THR B N 1
ATOM 3083 C CA . THR B 1 47 ? 129.664 147.519 114.125 1.00 114.41 47 THR B CA 1
ATOM 3084 C C . THR B 1 47 ? 129.268 146.993 112.750 1.00 118.87 47 THR B C 1
ATOM 3085 O O . THR B 1 47 ? 128.075 146.848 112.452 1.00 118.57 47 THR B O 1
ATOM 3089 N N . PHE B 1 48 ? 130.256 146.701 111.900 1.00 118.69 48 PHE B N 1
ATOM 3090 C CA . PHE B 1 48 ? 129.964 146.106 110.599 1.00 115.19 48 PHE B CA 1
ATOM 3091 C C . PHE B 1 48 ? 129.358 144.720 110.763 1.00 113.39 48 PHE B C 1
ATOM 3092 O O . PHE B 1 48 ? 128.443 144.338 110.026 1.00 115.93 48 PHE B O 1
ATOM 3100 N N . LEU B 1 49 ? 129.866 143.948 111.727 1.00 105.78 49 LEU B N 1
ATOM 3101 C CA . LEU B 1 49 ? 129.284 142.642 112.018 1.00 104.48 49 LEU B CA 1
ATOM 3102 C C . LEU B 1 49 ? 127.856 142.780 112.526 1.00 106.43 49 LEU B C 1
ATOM 3103 O O . LEU B 1 49 ? 126.989 141.961 112.199 1.00 109.55 49 LEU B O 1
ATOM 3108 N N . TYR B 1 50 ? 127.593 143.809 113.333 1.00 112.28 50 TYR B N 1
ATOM 3109 C CA . TYR B 1 50 ? 126.234 144.039 113.811 1.00 112.72 50 TYR B CA 1
ATOM 3110 C C . TYR B 1 50 ? 125.302 144.425 112.671 1.00 116.48 50 TYR B C 1
ATOM 3111 O O . TYR B 1 50 ? 124.121 144.058 112.675 1.00 120.84 50 TYR B O 1
ATOM 3120 N N . ASP B 1 51 ? 125.811 145.175 111.690 1.00 127.74 51 ASP B N 1
ATOM 3121 C CA . ASP B 1 51 ? 124.950 145.689 110.628 1.00 130.19 51 ASP B CA 1
ATOM 3122 C C . ASP B 1 51 ? 124.430 144.573 109.727 1.00 128.96 51 ASP B C 1
ATOM 3123 O O . ASP B 1 51 ? 123.272 144.606 109.296 1.00 128.93 51 ASP B O 1
ATOM 3128 N N . MET B 1 52 ? 125.272 143.583 109.421 1.00 122.18 52 MET B N 1
ATOM 3129 C CA . MET B 1 52 ? 124.887 142.553 108.459 1.00 121.41 52 MET B CA 1
ATOM 3130 C C . MET B 1 52 ? 123.779 141.660 109.003 1.00 121.96 52 MET B C 1
ATOM 3131 O O . MET B 1 52 ? 122.863 141.272 108.268 1.00 123.54 52 MET B O 1
ATOM 3136 N N . GLU B 1 53 ? 123.952 141.288 110.267 1.00 125.11 53 GLU B N 1
ATOM 3137 C CA . GLU B 1 53 ? 122.993 140.346 110.876 1.00 124.65 53 GLU B CA 1
ATOM 3138 C C . GLU B 1 53 ? 121.709 141.110 111.187 1.00 127.62 53 GLU B C 1
ATOM 3139 O O . GLU B 1 53 ? 121.174 140.935 112.293 1.00 128.83 53 GLU B O 1
ATOM 3145 N N . PHE B 1 54 ? 121.242 141.925 110.239 1.00 148.92 54 PHE B N 1
ATOM 3146 C CA . PHE B 1 54 ? 119.980 142.689 110.425 1.00 150.47 54 PHE B CA 1
ATOM 3147 C C . PHE B 1 54 ? 119.338 142.970 109.062 1.00 147.93 54 PHE B C 1
ATOM 3148 O O . PHE B 1 54 ? 120.057 142.861 108.052 1.00 147.64 54 PHE B O 1
ATOM 3156 N N . PHE B 1 76 ? 124.741 138.267 120.334 1.00 123.19 131 PHE B N 1
ATOM 3157 C CA . PHE B 1 76 ? 125.015 136.872 119.912 1.00 120.71 131 PHE B CA 1
ATOM 3158 C C . PHE B 1 76 ? 126.501 136.843 119.644 1.00 119.11 131 PHE B C 1
ATOM 3159 O O . PHE B 1 76 ? 127.036 135.798 119.252 1.00 118.12 131 PHE B O 1
ATOM 3167 N N . LEU B 1 77 ? 127.143 137.981 119.861 1.00 118.02 132 LEU B N 1
ATOM 3168 C CA . LEU B 1 77 ? 128.550 138.112 119.507 1.00 118.90 132 LEU B CA 1
ATOM 3169 C C . LEU B 1 77 ? 129.463 137.244 120.364 1.00 119.22 132 LEU B C 1
ATOM 3170 O O . LEU B 1 77 ? 130.678 137.234 120.130 1.00 115.82 132 LEU B O 1
ATOM 3175 N N . GLU B 1 78 ? 128.915 136.526 121.347 1.00 121.93 133 GLU B N 1
ATOM 3176 C CA . GLU B 1 78 ? 129.738 135.650 122.174 1.00 119.50 133 GLU B CA 1
ATOM 3177 C C . GLU B 1 78 ? 130.328 134.505 121.358 1.00 119.19 133 GLU B C 1
ATOM 3178 O O . GLU B 1 78 ? 131.422 134.015 121.664 1.00 117.09 133 GLU B O 1
ATOM 3184 N N . GLU B 1 79 ? 129.620 134.064 120.318 1.00 116.71 134 GLU B N 1
ATOM 3185 C CA . GLU B 1 79 ? 130.146 133.035 119.429 1.00 112.68 134 GLU B CA 1
ATOM 3186 C C . GLU B 1 79 ? 131.150 133.584 118.421 1.00 114.14 134 GLU B C 1
ATOM 3187 O O . GLU B 1 79 ? 132.059 132.853 118.013 1.00 116.28 134 GLU B O 1
ATOM 3193 N N . GLU B 1 80 ? 131.011 134.846 118.017 1.00 103.95 135 GLU B N 1
ATOM 3194 C CA . GLU B 1 80 ? 131.872 135.446 117.007 1.00 101.07 135 GLU B CA 1
ATOM 3195 C C . GLU B 1 80 ? 133.096 136.141 117.589 1.00 98.59 135 GLU B C 1
ATOM 3196 O O . GLU B 1 80 ? 133.984 136.532 116.821 1.00 102.91 135 GLU B O 1
ATOM 3202 N N . ILE B 1 81 ? 133.162 136.309 118.913 1.00 93.64 136 ILE B N 1
ATOM 3203 C CA . ILE B 1 81 ? 134.242 137.092 119.514 1.00 97.50 136 ILE B CA 1
ATOM 3204 C C . ILE B 1 81 ? 135.592 136.410 119.332 1.00 101.78 136 ILE B C 1
ATOM 3205 O O . ILE B 1 81 ? 136.620 137.082 119.187 1.00 102.53 136 ILE B O 1
ATOM 3210 N N . THR B 1 82 ? 135.623 135.076 119.364 1.00 92.36 137 THR B N 1
ATOM 3211 C CA . THR B 1 82 ? 136.895 134.377 119.190 1.00 90.22 137 THR B CA 1
ATOM 3212 C C . THR B 1 82 ? 137.462 134.582 117.784 1.00 90.92 137 THR B C 1
ATOM 3213 O O . THR B 1 82 ? 138.663 134.843 117.617 1.00 86.22 137 THR B O 1
ATOM 3217 N N . ARG B 1 83 ? 136.607 134.532 116.762 1.00 101.59 138 ARG B N 1
ATOM 3218 C CA . ARG B 1 83 ? 137.096 134.788 115.415 1.00 100.44 138 ARG B CA 1
ATOM 3219 C C . ARG B 1 83 ? 137.408 136.264 115.223 1.00 103.35 138 ARG B C 1
ATOM 3220 O O . ARG B 1 83 ? 138.280 136.614 114.422 1.00 103.28 138 ARG B O 1
ATOM 3228 N N . VAL B 1 84 ? 136.717 137.145 115.952 1.00 102.27 139 VAL B N 1
ATOM 3229 C CA . VAL B 1 84 ? 137.069 138.564 115.921 1.00 97.82 139 VAL B CA 1
ATOM 3230 C C . VAL B 1 84 ? 138.470 138.776 116.481 1.00 93.76 139 VAL B C 1
ATOM 3231 O O . VAL B 1 84 ? 139.268 139.547 115.931 1.00 98.76 139 VAL B O 1
ATOM 3235 N N . GLY B 1 85 ? 138.788 138.090 117.578 1.00 89.32 140 GLY B N 1
ATOM 3236 C CA . GLY B 1 85 ? 140.128 138.173 118.133 1.00 96.08 140 GLY B CA 1
ATOM 3237 C C . GLY B 1 85 ? 141.184 137.627 117.191 1.00 99.06 140 GLY B C 1
ATOM 3238 O O . GLY B 1 85 ? 142.274 138.194 117.071 1.00 103.66 140 GLY B O 1
ATOM 3239 N N . VAL B 1 86 ? 140.873 136.524 116.505 1.00 100.77 141 VAL B N 1
ATOM 3240 C CA . VAL B 1 86 ? 141.815 135.978 115.527 1.00 102.62 141 VAL B CA 1
ATOM 3241 C C . VAL B 1 86 ? 142.013 136.952 114.367 1.00 105.17 141 VAL B C 1
ATOM 3242 O O . VAL B 1 86 ? 143.138 137.150 113.885 1.00 105.06 141 VAL B O 1
ATOM 3246 N N . LEU B 1 87 ? 140.926 137.576 113.906 1.00 92.73 142 LEU B N 1
ATOM 3247 C CA . LEU B 1 87 ? 141.013 138.535 112.809 1.00 77.42 142 LEU B CA 1
ATOM 3248 C C . LEU B 1 87 ? 141.816 139.763 113.214 1.00 77.27 142 LEU B C 1
ATOM 3249 O O . LEU B 1 87 ? 142.480 140.384 112.377 1.00 71.43 142 LEU B O 1
ATOM 3254 N N . PHE B 1 88 ? 141.754 140.139 114.492 1.00 89.14 143 PHE B N 1
ATOM 3255 C CA . PHE B 1 88 ? 142.551 141.268 114.960 1.00 87.93 143 PHE B CA 1
ATOM 3256 C C . PHE B 1 88 ? 144.014 140.881 115.140 1.00 93.08 143 PHE B C 1
ATOM 3257 O O . PHE B 1 88 ? 144.909 141.708 114.929 1.00 102.68 143 PHE B O 1
ATOM 3265 N N . ALA B 1 89 ? 144.280 139.634 115.532 1.00 85.71 144 ALA B N 1
ATOM 3266 C CA . ALA B 1 89 ? 145.654 139.194 115.749 1.00 84.68 144 ALA B CA 1
ATOM 3267 C C . ALA B 1 89 ? 146.352 138.736 114.473 1.00 80.32 144 ALA B C 1
ATOM 3268 O O . ALA B 1 89 ? 147.556 138.442 114.522 1.00 85.63 144 ALA B O 1
ATOM 3270 N N . SER B 1 90 ? 145.624 138.634 113.357 1.00 79.47 145 SER B N 1
ATOM 3271 C CA . SER B 1 90 ? 146.218 138.139 112.116 1.00 81.05 145 SER B CA 1
ATOM 3272 C C . SER B 1 90 ? 147.325 139.058 111.613 1.00 75.68 145 SER B C 1
ATOM 3273 O O . SER B 1 90 ? 148.362 138.588 111.126 1.00 87.70 145 SER B O 1
ATOM 3276 N N . LYS B 1 91 ? 147.122 140.374 111.713 1.00 60.77 146 LYS B N 1
ATOM 3277 C CA . LYS B 1 91 ? 148.164 141.304 111.290 1.00 64.73 146 LYS B CA 1
ATOM 3278 C C . LYS B 1 91 ? 149.410 141.162 112.147 1.00 76.02 146 LYS B C 1
ATOM 3279 O O . LYS B 1 91 ? 150.531 141.178 111.625 1.00 88.84 146 LYS B O 1
ATOM 3285 N N . ALA B 1 92 ? 149.232 141.000 113.459 1.00 80.31 147 ALA B N 1
ATOM 3286 C CA . ALA B 1 92 ? 150.374 140.857 114.354 1.00 90.45 147 ALA B CA 1
ATOM 3287 C C . ALA B 1 92 ? 151.150 139.577 114.064 1.00 86.81 147 ALA B C 1
ATOM 3288 O O . ALA B 1 92 ? 152.385 139.590 114.013 1.00 78.32 147 ALA B O 1
ATOM 3290 N N . VAL B 1 93 ? 150.444 138.463 113.853 1.00 84.73 148 VAL B N 1
ATOM 3291 C CA . VAL B 1 93 ? 151.137 137.197 113.613 1.00 77.92 148 VAL B CA 1
ATOM 3292 C C . VAL B 1 93 ? 151.856 137.228 112.270 1.00 68.99 148 VAL B C 1
ATOM 3293 O O . VAL B 1 93 ? 152.999 136.763 112.150 1.00 79.28 148 VAL B O 1
ATOM 3297 N N . MET B 1 94 ? 151.200 137.771 111.239 1.00 63.55 149 MET B N 1
ATOM 3298 C CA . MET B 1 94 ? 151.835 137.850 109.928 1.00 71.90 149 MET B CA 1
ATOM 3299 C C . MET B 1 94 ? 153.055 138.761 109.964 1.00 74.19 149 MET B C 1
ATOM 3300 O O . MET B 1 94 ? 154.100 138.431 109.387 1.00 81.69 149 MET B O 1
ATOM 3305 N N . GLN B 1 95 ? 152.958 139.884 110.685 1.00 66.30 150 GLN B N 1
ATOM 3306 C CA . GLN B 1 95 ? 154.116 140.741 110.901 1.00 64.08 150 GLN B CA 1
ATOM 3307 C C . GLN B 1 95 ? 155.218 139.983 111.618 1.00 79.02 150 GLN B C 1
ATOM 3308 O O . GLN B 1 95 ? 156.398 140.147 111.301 1.00 84.54 150 GLN B O 1
ATOM 3314 N N . LEU B 1 96 ? 154.838 139.130 112.575 1.00 85.20 151 LEU B N 1
ATOM 3315 C CA . LEU B 1 96 ? 155.795 138.318 113.319 1.00 80.14 151 LEU B CA 1
ATOM 3316 C C . LEU B 1 96 ? 156.601 137.411 112.399 1.00 75.97 151 LEU B C 1
ATOM 3317 O O . LEU B 1 96 ? 157.835 137.389 112.460 1.00 69.51 151 LEU B O 1
ATOM 3322 N N . LEU B 1 97 ? 155.924 136.663 111.527 1.00 77.70 152 LEU B N 1
ATOM 3323 C CA . LEU B 1 97 ? 156.676 135.808 110.608 1.00 66.62 152 LEU B CA 1
ATOM 3324 C C . LEU B 1 97 ? 157.408 136.614 109.538 1.00 67.54 152 LEU B C 1
ATOM 3325 O O . LEU B 1 97 ? 158.310 136.087 108.876 1.00 78.71 152 LEU B O 1
ATOM 3330 N N . VAL B 1 98 ? 157.045 137.886 109.340 1.00 81.70 153 VAL B N 1
ATOM 3331 C CA . VAL B 1 98 ? 157.636 138.628 108.224 1.00 89.58 153 VAL B CA 1
ATOM 3332 C C . VAL B 1 98 ? 158.740 139.618 108.621 1.00 87.87 153 VAL B C 1
ATOM 3333 O O . VAL B 1 98 ? 159.440 140.119 107.727 1.00 88.47 153 VAL B O 1
ATOM 3337 N N . ASN B 1 99 ? 158.960 139.883 109.920 1.00 68.28 154 ASN B N 1
ATOM 3338 C CA . ASN B 1 99 ? 160.065 140.778 110.296 1.00 67.88 154 ASN B CA 1
ATOM 3339 C C . ASN B 1 99 ? 161.447 140.308 109.847 1.00 72.73 154 ASN B C 1
ATOM 3340 O O . ASN B 1 99 ? 162.164 141.108 109.225 1.00 76.28 154 ASN B O 1
ATOM 3345 N N . PRO B 1 100 ? 161.893 139.076 110.138 1.00 78.90 155 PRO B N 1
ATOM 3346 C CA . PRO B 1 100 ? 163.280 138.704 109.797 1.00 78.32 155 PRO B CA 1
ATOM 3347 C C . PRO B 1 100 ? 163.588 138.685 108.308 1.00 81.18 155 PRO B C 1
ATOM 3348 O O . PRO B 1 100 ? 164.718 139.005 107.920 1.00 82.49 155 PRO B O 1
ATOM 3352 N N . PHE B 1 101 ? 162.622 138.321 107.461 1.00 96.15 156 PHE B N 1
ATOM 3353 C CA . PHE B 1 101 ? 162.896 138.154 106.034 1.00 97.18 156 PHE B CA 1
ATOM 3354 C C . PHE B 1 101 ? 163.217 139.472 105.343 1.00 97.44 156 PHE B C 1
ATOM 3355 O O . PHE B 1 101 ? 163.889 139.462 104.306 1.00 96.58 156 PHE B O 1
ATOM 3363 N N . VAL B 1 102 ? 162.760 140.602 105.887 1.00 104.26 157 VAL B N 1
ATOM 3364 C CA . VAL B 1 102 ? 162.982 141.886 105.226 1.00 108.41 157 VAL B CA 1
ATOM 3365 C C . VAL B 1 102 ? 164.450 142.289 105.296 1.00 102.42 157 VAL B C 1
ATOM 3366 O O . VAL B 1 102 ? 164.918 143.108 104.495 1.00 101.30 157 VAL B O 1
ATOM 3370 N N . GLY B 1 103 ? 165.188 141.744 106.263 1.00 105.01 158 GLY B N 1
ATOM 3371 C CA . GLY B 1 103 ? 166.574 142.082 106.492 1.00 111.06 158 GLY B CA 1
ATOM 3372 C C . GLY B 1 103 ? 167.488 141.872 105.301 1.00 114.68 158 GLY B C 1
ATOM 3373 O O . GLY B 1 103 ? 168.057 142.828 104.762 1.00 117.04 158 GLY B O 1
ATOM 3374 N N . PRO B 1 104 ? 167.661 140.615 104.866 1.00 122.76 159 PRO B N 1
ATOM 3375 C CA . PRO B 1 104 ? 168.467 140.368 103.661 1.00 123.42 159 PRO B CA 1
ATOM 3376 C C . PRO B 1 104 ? 167.824 140.946 102.410 1.00 123.31 159 PRO B C 1
ATOM 3377 O O . PRO B 1 104 ? 168.520 141.303 101.454 1.00 123.41 159 PRO B O 1
ATOM 3381 N N . LEU B 1 105 ? 166.492 141.047 102.413 1.00 119.63 160 LEU B N 1
ATOM 3382 C CA . LEU B 1 105 ? 165.792 141.644 101.280 1.00 118.37 160 LEU B CA 1
ATOM 3383 C C . LEU B 1 105 ? 166.128 143.124 101.148 1.00 118.72 160 LEU B C 1
ATOM 3384 O O . LEU B 1 105 ? 166.225 143.649 100.033 1.00 119.43 160 LEU B O 1
ATOM 3389 N N . THR B 1 106 ? 166.295 143.815 102.278 1.00 113.64 161 THR B N 1
ATOM 3390 C CA . THR B 1 106 ? 166.711 145.213 102.238 1.00 114.39 161 THR B CA 1
ATOM 3391 C C . THR B 1 106 ? 168.100 145.359 101.633 1.00 112.39 161 THR B C 1
ATOM 3392 O O . THR B 1 106 ? 168.341 146.261 100.822 1.00 113.46 161 THR B O 1
ATOM 3396 N N . ASN B 1 107 ? 169.029 144.482 102.016 1.00 120.98 162 ASN B N 1
ATOM 3397 C CA . ASN B 1 107 ? 170.389 144.577 101.499 1.00 123.92 162 ASN B CA 1
ATOM 3398 C C . ASN B 1 107 ? 170.449 144.222 100.019 1.00 126.43 162 ASN B C 1
ATOM 3399 O O . ASN B 1 107 ? 171.191 144.848 99.254 1.00 125.84 162 ASN B O 1
ATOM 3404 N N . ARG B 1 108 ? 169.676 143.220 99.597 1.00 141.70 163 ARG B N 1
ATOM 3405 C CA . ARG B 1 108 ? 169.793 142.725 98.228 1.00 142.37 163 ARG B CA 1
ATOM 3406 C C . ARG B 1 108 ? 169.236 143.723 97.218 1.00 140.57 163 ARG B C 1
ATOM 3407 O O . ARG B 1 108 ? 169.840 143.953 96.164 1.00 139.64 163 ARG B O 1
ATOM 3415 N N . ILE B 1 109 ? 168.086 144.329 97.519 1.00 134.70 164 ILE B N 1
ATOM 3416 C CA . ILE B 1 109 ? 167.377 145.150 96.548 1.00 133.99 164 ILE B CA 1
ATOM 3417 C C . ILE B 1 109 ? 167.171 146.579 97.035 1.00 133.70 164 ILE B C 1
ATOM 3418 O O . ILE B 1 109 ? 166.259 147.261 96.568 1.00 133.20 164 ILE B O 1
ATOM 3423 N N . GLY B 1 110 ? 167.998 147.050 97.964 1.00 134.79 165 GLY B N 1
ATOM 3424 C CA . GLY B 1 110 ? 167.913 148.424 98.410 1.00 136.34 165 GLY B CA 1
ATOM 3425 C C . GLY B 1 110 ? 166.743 148.674 99.342 1.00 137.05 165 GLY B C 1
ATOM 3426 O O . GLY B 1 110 ? 166.120 147.761 99.887 1.00 137.06 165 GLY B O 1
ATOM 3427 N N . TYR B 1 111 ? 166.442 149.959 99.525 1.00 134.75 166 TYR B N 1
ATOM 3428 C CA . TYR B 1 111 ? 165.410 150.386 100.462 1.00 135.03 166 TYR B CA 1
ATOM 3429 C C . TYR B 1 111 ? 164.177 150.966 99.784 1.00 135.13 166 TYR B C 1
ATOM 3430 O O . TYR B 1 111 ? 163.080 150.878 100.346 1.00 132.23 166 TYR B O 1
ATOM 3439 N N . HIS B 1 112 ? 164.332 151.564 98.600 1.00 145.81 167 HIS B N 1
ATOM 3440 C CA . HIS B 1 112 ? 163.199 152.189 97.922 1.00 144.16 167 HIS B CA 1
ATOM 3441 C C . HIS B 1 112 ? 162.168 151.152 97.493 1.00 143.15 167 HIS B C 1
ATOM 3442 O O . HIS B 1 112 ? 160.961 151.344 97.683 1.00 142.55 167 HIS B O 1
ATOM 3449 N N . ILE B 1 113 ? 162.632 150.049 96.894 1.00 134.85 168 ILE B N 1
ATOM 3450 C CA . ILE B 1 113 ? 161.710 149.019 96.407 1.00 135.33 168 ILE B CA 1
ATOM 3451 C C . ILE B 1 113 ? 160.906 148.375 97.529 1.00 133.01 168 ILE B C 1
ATOM 3452 O O . ILE B 1 113 ? 159.683 148.223 97.372 1.00 134.59 168 ILE B O 1
ATOM 3457 N N . PRO B 1 114 ? 161.504 147.946 98.649 1.00 129.54 169 PRO B N 1
ATOM 3458 C CA . PRO B 1 114 ? 160.668 147.503 99.782 1.00 129.90 169 PRO B CA 1
ATOM 3459 C C . PRO B 1 114 ? 159.765 148.598 100.319 1.00 130.48 169 PRO B C 1
ATOM 3460 O O . PRO B 1 114 ? 158.670 148.305 100.815 1.00 131.04 169 PRO B O 1
ATOM 3464 N N . MET B 1 115 ? 160.197 149.857 100.237 1.00 115.75 170 MET B N 1
ATOM 3465 C CA . MET B 1 115 ? 159.318 150.963 100.602 1.00 117.11 170 MET B CA 1
ATOM 3466 C C . MET B 1 115 ? 158.141 151.063 99.635 1.00 115.24 170 MET B C 1
ATOM 3467 O O . MET B 1 115 ? 156.995 151.265 100.054 1.00 103.94 170 MET B O 1
ATOM 3472 N N . PHE B 1 116 ? 158.406 150.914 98.335 1.00 137.83 171 PHE B N 1
ATOM 3473 C CA . PHE B 1 116 ? 157.350 151.046 97.335 1.00 136.35 171 PHE B CA 1
ATOM 3474 C C . PHE B 1 116 ? 156.356 149.893 97.424 1.00 134.80 171 PHE B C 1
ATOM 3475 O O . PHE B 1 116 ? 155.143 150.097 97.299 1.00 132.73 171 PHE B O 1
ATOM 3483 N N . ALA B 1 117 ? 156.856 148.667 97.612 1.00 143.97 172 ALA B N 1
ATOM 3484 C CA . ALA B 1 117 ? 155.972 147.507 97.700 1.00 143.57 172 ALA B CA 1
ATOM 3485 C C . ALA B 1 117 ? 155.066 147.595 98.922 1.00 143.08 172 ALA B C 1
ATOM 3486 O O . ALA B 1 117 ? 153.927 147.105 98.900 1.00 143.62 172 ALA B O 1
ATOM 3488 N N . GLY B 1 118 ? 155.562 148.224 99.993 1.00 130.74 173 GLY B N 1
ATOM 3489 C CA . GLY B 1 118 ? 154.725 148.486 101.151 1.00 128.76 173 GLY B CA 1
ATOM 3490 C C . GLY B 1 118 ? 153.511 149.320 100.797 1.00 131.28 173 GLY B C 1
ATOM 3491 O O . GLY B 1 118 ? 152.398 149.013 101.227 1.00 131.34 173 GLY B O 1
ATOM 3492 N N . PHE B 1 119 ? 153.717 150.363 99.973 1.00 120.98 174 PHE B N 1
ATOM 3493 C CA . PHE B 1 119 ? 152.623 151.128 99.370 1.00 117.56 174 PHE B CA 1
ATOM 3494 C C . PHE B 1 119 ? 151.597 150.244 98.683 1.00 113.70 174 PHE B C 1
ATOM 3495 O O . PHE B 1 119 ? 150.391 150.436 98.874 1.00 110.50 174 PHE B O 1
ATOM 3503 N N . VAL B 1 120 ? 152.054 149.330 97.825 1.00 122.31 175 VAL B N 1
ATOM 3504 C CA . VAL B 1 120 ? 151.130 148.501 97.058 1.00 124.76 175 VAL B CA 1
ATOM 3505 C C . VAL B 1 120 ? 150.293 147.647 97.994 1.00 124.55 175 VAL B C 1
ATOM 3506 O O . VAL B 1 120 ? 149.069 147.541 97.835 1.00 123.18 175 VAL B O 1
ATOM 3510 N N . ILE B 1 121 ? 150.929 147.083 99.026 1.00 126.67 176 ILE B N 1
ATOM 3511 C CA . ILE B 1 121 ? 150.195 146.224 99.949 1.00 126.82 176 ILE B CA 1
ATOM 3512 C C . ILE B 1 121 ? 149.183 147.028 100.763 1.00 126.69 176 ILE B C 1
ATOM 3513 O O . ILE B 1 121 ? 148.041 146.590 100.947 1.00 128.81 176 ILE B O 1
ATOM 3518 N N . MET B 1 122 ? 149.556 148.222 101.245 1.00 114.74 177 MET B N 1
ATOM 3519 C CA . MET B 1 122 ? 148.589 148.939 102.081 1.00 118.08 177 MET B CA 1
ATOM 3520 C C . MET B 1 122 ? 147.486 149.577 101.241 1.00 118.84 177 MET B C 1
ATOM 3521 O O . MET B 1 122 ? 146.350 149.712 101.707 1.00 114.01 177 MET B O 1
ATOM 3526 N N . PHE B 1 123 ? 147.792 149.973 100.003 1.00 110.98 178 PHE B N 1
ATOM 3527 C CA . PHE B 1 123 ? 146.761 150.502 99.117 1.00 102.46 178 PHE B CA 1
ATOM 3528 C C . PHE B 1 123 ? 145.764 149.388 98.794 1.00 104.70 178 PHE B C 1
ATOM 3529 O O . PHE B 1 123 ? 144.544 149.609 98.801 1.00 103.97 178 PHE B O 1
ATOM 3537 N N . LEU B 1 124 ? 146.270 148.179 98.522 1.00 120.53 179 LEU B N 1
ATOM 3538 C CA . LEU B 1 124 ? 145.385 147.044 98.281 1.00 123.11 179 LEU B CA 1
ATOM 3539 C C . LEU B 1 124 ? 144.559 146.720 99.517 1.00 122.30 179 LEU B C 1
ATOM 3540 O O . LEU B 1 124 ? 143.367 146.418 99.408 1.00 126.77 179 LEU B O 1
ATOM 3545 N N . SER B 1 125 ? 145.171 146.798 100.701 1.00 118.31 180 SER B N 1
ATOM 3546 C CA . SER B 1 125 ? 144.441 146.547 101.939 1.00 120.26 180 SER B CA 1
ATOM 3547 C C . SER B 1 125 ? 143.353 147.590 102.167 1.00 122.55 180 SER B C 1
ATOM 3548 O O . SER B 1 125 ? 142.260 147.263 102.642 1.00 123.47 180 SER B O 1
ATOM 3551 N N . THR B 1 126 ? 143.638 148.852 101.841 1.00 110.97 181 THR B N 1
ATOM 3552 C CA . THR B 1 126 ? 142.645 149.907 102.004 1.00 108.49 181 THR B CA 1
ATOM 3553 C C . THR B 1 126 ? 141.468 149.711 101.059 1.00 103.82 181 THR B C 1
ATOM 3554 O O . THR B 1 126 ? 140.307 149.792 101.479 1.00 104.34 181 THR B O 1
ATOM 3558 N N . VAL B 1 127 ? 141.743 149.450 99.778 1.00 100.49 182 VAL B N 1
ATOM 3559 C CA . VAL B 1 127 ? 140.650 149.242 98.829 1.00 102.90 182 VAL B CA 1
ATOM 3560 C C . VAL B 1 127 ? 139.899 147.952 99.141 1.00 106.91 182 VAL B C 1
ATOM 3561 O O . VAL B 1 127 ? 138.700 147.836 98.864 1.00 107.35 182 VAL B O 1
ATOM 3565 N N . MET B 1 128 ? 140.583 146.968 99.730 1.00 113.96 183 MET B N 1
ATOM 3566 C CA . MET B 1 128 ? 139.917 145.723 100.096 1.00 113.81 183 MET B CA 1
ATOM 3567 C C . MET B 1 128 ? 139.045 145.916 101.327 1.00 111.23 183 MET B C 1
ATOM 3568 O O . MET B 1 128 ? 138.012 145.255 101.477 1.00 111.35 183 MET B O 1
ATOM 3573 N N . PHE B 1 129 ? 139.452 146.816 102.222 1.00 114.02 184 PHE B N 1
ATOM 3574 C CA . PHE B 1 129 ? 138.674 147.072 103.428 1.00 115.31 184 PHE B CA 1
ATOM 3575 C C . PHE B 1 129 ? 137.356 147.759 103.096 1.00 115.89 184 PHE B C 1
ATOM 3576 O O . PHE B 1 129 ? 136.305 147.402 103.643 1.00 117.11 184 PHE B O 1
ATOM 3584 N N . ALA B 1 130 ? 137.395 148.753 102.206 1.00 109.13 185 ALA B N 1
ATOM 3585 C CA . ALA B 1 130 ? 136.184 149.485 101.854 1.00 108.14 185 ALA B CA 1
ATOM 3586 C C . ALA B 1 130 ? 135.199 148.603 101.099 1.00 105.27 185 ALA B C 1
ATOM 3587 O O . ALA B 1 130 ? 133.988 148.665 101.338 1.00 105.39 185 ALA B O 1
ATOM 3589 N N . PHE B 1 131 ? 135.697 147.775 100.186 1.00 111.21 186 PHE B N 1
ATOM 3590 C CA . PHE B 1 131 ? 134.851 146.917 99.371 1.00 116.05 186 PHE B CA 1
ATOM 3591 C C . PHE B 1 131 ? 134.610 145.551 99.999 1.00 117.15 186 PHE B C 1
ATOM 3592 O O . PHE B 1 131 ? 133.968 144.701 99.374 1.00 117.64 186 PHE B O 1
ATOM 3600 N N . SER B 1 132 ? 135.109 145.319 101.210 1.00 116.57 187 SER B N 1
ATOM 3601 C CA . SER B 1 132 ? 134.920 144.032 101.863 1.00 113.84 187 SER B CA 1
ATOM 3602 C C . SER B 1 132 ? 133.461 143.832 102.248 1.00 111.34 187 SER B C 1
ATOM 3603 O O . SER B 1 132 ? 132.843 144.694 102.877 1.00 113.55 187 SER B O 1
ATOM 3606 N N . GLY B 1 133 ? 132.915 142.685 101.864 1.00 103.67 188 GLY B N 1
ATOM 3607 C CA . GLY B 1 133 ? 131.558 142.330 102.223 1.00 107.19 188 GLY B CA 1
ATOM 3608 C C . GLY B 1 133 ? 131.505 140.975 102.892 1.00 106.10 188 GLY B C 1
ATOM 3609 O O . GLY B 1 133 ? 130.465 140.564 103.417 1.00 106.56 188 GLY B O 1
ATOM 3610 N N . THR B 1 134 ? 132.632 140.273 102.877 1.00 102.79 189 THR B N 1
ATOM 3611 C CA . THR B 1 134 ? 132.749 138.939 103.439 1.00 103.84 189 THR B CA 1
ATOM 3612 C C . THR B 1 134 ? 133.858 138.902 104.480 1.00 99.32 189 THR B C 1
ATOM 3613 O O . THR B 1 134 ? 134.838 139.646 104.404 1.00 100.36 189 THR B O 1
ATOM 3617 N N . TYR B 1 135 ? 133.681 138.020 105.465 1.00 90.15 190 TYR B N 1
ATOM 3618 C CA . TYR B 1 135 ? 134.691 137.850 106.503 1.00 87.75 190 TYR B CA 1
ATOM 3619 C C . TYR B 1 135 ? 135.990 137.318 105.909 1.00 88.72 190 TYR B C 1
ATOM 3620 O O . TYR B 1 135 ? 137.079 137.650 106.393 1.00 95.25 190 TYR B O 1
ATOM 3629 N N . THR B 1 136 ? 135.895 136.471 104.882 1.00 93.00 191 THR B N 1
ATOM 3630 C CA . THR B 1 136 ? 137.094 135.872 104.301 1.00 98.22 191 THR B CA 1
ATOM 3631 C C . THR B 1 136 ? 137.981 136.926 103.650 1.00 99.65 191 THR B C 1
ATOM 3632 O O . THR B 1 136 ? 139.211 136.864 103.755 1.00 96.93 191 THR B O 1
ATOM 3636 N N . LEU B 1 137 ? 137.372 137.900 102.973 1.00 106.85 192 LEU B N 1
ATOM 3637 C CA . LEU B 1 137 ? 138.143 138.982 102.372 1.00 102.06 192 LEU B CA 1
ATOM 3638 C C . LEU B 1 137 ? 138.827 139.828 103.437 1.00 100.34 192 LEU B C 1
ATOM 3639 O O . LEU B 1 137 ? 139.962 140.279 103.247 1.00 94.89 192 LEU B O 1
ATOM 3644 N N . LEU B 1 138 ? 138.147 140.060 104.564 1.00 108.54 193 LEU B N 1
ATOM 3645 C CA . LEU B 1 138 ? 138.703 140.905 105.617 1.00 104.63 193 LEU B CA 1
ATOM 3646 C C . LEU B 1 138 ? 139.938 140.280 106.249 1.00 99.40 193 LEU B C 1
ATOM 3647 O O . LEU B 1 138 ? 140.871 140.992 106.633 1.00 107.37 193 LEU B O 1
ATOM 3652 N N . PHE B 1 139 ? 139.955 138.954 106.394 1.00 91.95 194 PHE B N 1
ATOM 3653 C CA . PHE B 1 139 ? 141.139 138.292 106.934 1.00 102.02 194 PHE B CA 1
ATOM 3654 C C . PHE B 1 139 ? 142.330 138.456 105.998 1.00 106.45 194 PHE B C 1
ATOM 3655 O O . PHE B 1 139 ? 143.459 138.701 106.447 1.00 104.77 194 PHE B O 1
ATOM 3663 N N . VAL B 1 140 ? 142.091 138.339 104.689 1.00 115.61 195 VAL B N 1
ATOM 3664 C CA . VAL B 1 140 ? 143.146 138.577 103.710 1.00 116.18 195 VAL B CA 1
ATOM 3665 C C . VAL B 1 140 ? 143.615 140.024 103.777 1.00 109.32 195 VAL B C 1
ATOM 3666 O O . VAL B 1 140 ? 144.812 140.305 103.677 1.00 101.13 195 VAL B O 1
ATOM 3670 N N . ALA B 1 141 ? 142.679 140.960 103.958 1.00 105.69 196 ALA B N 1
ATOM 3671 C CA . ALA B 1 141 ? 143.041 142.370 104.066 1.00 103.43 196 ALA B CA 1
ATOM 3672 C C . ALA B 1 141 ? 143.881 142.634 105.309 1.00 105.13 196 ALA B C 1
ATOM 3673 O O . ALA B 1 141 ? 144.825 143.426 105.268 1.00 100.95 196 ALA B O 1
ATOM 3675 N N . ARG B 1 142 ? 143.550 141.980 106.425 1.00 104.13 197 ARG B N 1
ATOM 3676 C CA . ARG B 1 142 ? 144.367 142.095 107.631 1.00 102.10 197 ARG B CA 1
ATOM 3677 C C . ARG B 1 142 ? 145.762 141.522 107.409 1.00 104.45 197 ARG B C 1
ATOM 3678 O O . ARG B 1 142 ? 146.756 142.071 107.905 1.00 109.14 197 ARG B O 1
ATOM 3686 N N . THR B 1 143 ? 145.854 140.406 106.680 1.00 105.79 198 THR B N 1
ATOM 3687 C CA . THR B 1 143 ? 147.160 139.831 106.372 1.00 106.25 198 THR B CA 1
ATOM 3688 C C . THR B 1 143 ? 147.998 140.777 105.515 1.00 109.12 198 THR B C 1
ATOM 3689 O O . THR B 1 143 ? 149.195 140.974 105.776 1.00 107.63 198 THR B O 1
ATOM 3693 N N . LEU B 1 144 ? 147.385 141.381 104.491 1.00 106.81 199 LEU B N 1
ATOM 3694 C CA . LEU B 1 144 ? 148.105 142.376 103.700 1.00 103.37 199 LEU B CA 1
ATOM 3695 C C . LEU B 1 144 ? 148.447 143.599 104.536 1.00 101.06 199 LEU B C 1
ATOM 3696 O O . LEU B 1 144 ? 149.472 144.243 104.304 1.00 106.14 199 LEU B O 1
ATOM 3701 N N . GLN B 1 145 ? 147.598 143.944 105.505 1.00 96.95 200 GLN B N 1
ATOM 3702 C CA . GLN B 1 145 ? 147.911 145.068 106.378 1.00 103.34 200 GLN B CA 1
ATOM 3703 C C . GLN B 1 145 ? 149.154 144.778 107.203 1.00 104.74 200 GLN B C 1
ATOM 3704 O O . GLN B 1 145 ? 150.017 145.646 107.361 1.00 107.52 200 GLN B O 1
ATOM 3710 N N . GLY B 1 146 ? 149.274 143.550 107.706 1.00 103.77 201 GLY B N 1
ATOM 3711 C CA . GLY B 1 146 ? 150.481 143.169 108.426 1.00 103.35 201 GLY B CA 1
ATOM 3712 C C . GLY B 1 146 ? 151.716 143.192 107.547 1.00 103.24 201 GLY B C 1
ATOM 3713 O O . GLY B 1 146 ? 152.771 143.701 107.948 1.00 106.35 201 GLY B O 1
ATOM 3714 N N . ILE B 1 147 ? 151.592 142.652 106.329 1.00 93.53 202 ILE B N 1
ATOM 3715 C CA . ILE B 1 147 ? 152.717 142.619 105.393 1.00 93.27 202 ILE B CA 1
ATOM 3716 C C . ILE B 1 147 ? 153.164 144.032 105.046 1.00 94.82 202 ILE B C 1
ATOM 3717 O O . ILE B 1 147 ? 154.355 144.367 105.121 1.00 98.64 202 ILE B O 1
ATOM 3722 N N . GLY B 1 148 ? 152.206 144.885 104.685 1.00 95.39 203 GLY B N 1
ATOM 3723 C CA . GLY B 1 148 ? 152.530 146.247 104.318 1.00 99.03 203 GLY B CA 1
ATOM 3724 C C . GLY B 1 148 ? 153.065 147.051 105.483 1.00 98.19 203 GLY B C 1
ATOM 3725 O O . GLY B 1 148 ? 153.958 147.878 105.310 1.00 103.63 203 GLY B O 1
ATOM 3726 N N . SER B 1 149 ? 152.541 146.811 106.686 1.00 84.37 204 SER B N 1
ATOM 3727 C CA . SER B 1 149 ? 153.012 147.543 107.853 1.00 85.08 204 SER B CA 1
ATOM 3728 C C . SER B 1 149 ? 154.454 147.188 108.173 1.00 82.68 204 SER B C 1
ATOM 3729 O O . SER B 1 149 ? 155.279 148.075 108.415 1.00 87.59 204 SER B O 1
ATOM 3732 N N . SER B 1 150 ? 154.783 145.892 108.150 1.00 82.86 205 SER B N 1
ATOM 3733 C CA . SER B 1 150 ? 156.155 145.478 108.427 1.00 90.63 205 SER B CA 1
ATOM 3734 C C . SER B 1 150 ? 157.112 145.998 107.361 1.00 89.51 205 SER B C 1
ATOM 3735 O O . SER B 1 150 ? 158.180 146.546 107.680 1.00 91.82 205 SER B O 1
ATOM 3738 N N . PHE B 1 151 ? 156.724 145.862 106.087 1.00 102.57 206 PHE B N 1
ATOM 3739 C CA . PHE B 1 151 ? 157.568 146.318 104.988 1.00 107.16 206 PHE B CA 1
ATOM 3740 C C . PHE B 1 151 ? 157.785 147.824 105.049 1.00 107.93 206 PHE B C 1
ATOM 3741 O O . PHE B 1 151 ? 158.923 148.302 104.957 1.00 107.94 206 PHE B O 1
ATOM 3749 N N . SER B 1 152 ? 156.702 148.585 105.232 1.00 115.67 207 SER B N 1
ATOM 3750 C CA . SER B 1 152 ? 156.786 150.039 105.275 1.00 117.00 207 SER B CA 1
ATOM 3751 C C . SER B 1 152 ? 157.612 150.509 106.462 1.00 114.53 207 SER B C 1
ATOM 3752 O O . SER B 1 152 ? 158.463 151.391 106.316 1.00 113.59 207 SER B O 1
ATOM 3755 N N . SER B 1 153 ? 157.404 149.903 107.637 1.00 100.04 208 SER B N 1
ATOM 3756 C CA . SER B 1 153 ? 158.136 150.310 108.832 1.00 94.40 208 SER B CA 1
ATOM 3757 C C . SER B 1 153 ? 159.632 150.073 108.675 1.00 97.58 208 SER B C 1
ATOM 3758 O O . SER B 1 153 ? 160.436 151.003 108.838 1.00 102.23 208 SER B O 1
ATOM 3761 N N . VAL B 1 154 ? 160.022 148.847 108.301 1.00 89.91 209 VAL B N 1
ATOM 3762 C CA . VAL B 1 154 ? 161.444 148.521 108.203 1.00 87.58 209 VAL B CA 1
ATOM 3763 C C . VAL B 1 154 ? 162.106 149.316 107.081 1.00 95.00 209 VAL B C 1
ATOM 3764 O O . VAL B 1 154 ? 163.170 149.921 107.274 1.00 97.35 209 VAL B O 1
ATOM 3768 N N . ALA B 1 155 ? 161.475 149.351 105.901 1.00 106.11 210 ALA B N 1
ATOM 3769 C CA . ALA B 1 155 ? 162.077 150.030 104.758 1.00 105.26 210 ALA B CA 1
ATOM 3770 C C . ALA B 1 155 ? 162.161 151.534 104.976 1.00 100.05 210 ALA B C 1
ATOM 3771 O O . ALA B 1 155 ? 163.185 152.150 104.666 1.00 99.11 210 ALA B O 1
ATOM 3773 N N . GLY B 1 156 ? 161.100 152.148 105.504 1.00 105.59 211 GLY B N 1
ATOM 3774 C CA . GLY B 1 156 ? 161.127 153.580 105.733 1.00 109.13 211 GLY B CA 1
ATOM 3775 C C . GLY B 1 156 ? 162.119 153.982 106.804 1.00 108.98 211 GLY B C 1
ATOM 3776 O O . GLY B 1 156 ? 162.813 154.993 106.663 1.00 110.31 211 GLY B O 1
ATOM 3777 N N . LEU B 1 157 ? 162.202 153.204 107.889 1.00 106.14 212 LEU B N 1
ATOM 3778 C CA . LEU B 1 157 ? 163.181 153.513 108.923 1.00 104.53 212 LEU B CA 1
ATOM 3779 C C . LEU B 1 157 ? 164.601 153.361 108.392 1.00 109.83 212 LEU B C 1
ATOM 3780 O O . LEU B 1 157 ? 165.474 154.187 108.687 1.00 111.51 212 LEU B O 1
ATOM 3785 N N . GLY B 1 158 ? 164.846 152.330 107.578 1.00 121.50 213 GLY B N 1
ATOM 3786 C CA . GLY B 1 158 ? 166.164 152.173 106.988 1.00 122.54 213 GLY B CA 1
ATOM 3787 C C . GLY B 1 158 ? 166.509 153.282 106.011 1.00 123.50 213 GLY B C 1
ATOM 3788 O O . GLY B 1 158 ? 167.647 153.752 105.968 1.00 123.70 213 GLY B O 1
ATOM 3789 N N . MET B 1 159 ? 165.530 153.714 105.213 1.00 130.68 214 MET B N 1
ATOM 3790 C CA . MET B 1 159 ? 165.758 154.820 104.288 1.00 132.16 214 MET B CA 1
ATOM 3791 C C . MET B 1 159 ? 166.038 156.115 105.037 1.00 129.52 214 MET B C 1
ATOM 3792 O O . MET B 1 159 ? 166.895 156.906 104.626 1.00 131.20 214 MET B O 1
ATOM 3797 N N . LEU B 1 160 ? 165.316 156.351 106.134 1.00 114.14 215 LEU B N 1
ATOM 3798 C CA . LEU B 1 160 ? 165.567 157.531 106.953 1.00 110.59 215 LEU B CA 1
ATOM 3799 C C . LEU B 1 160 ? 166.956 157.475 107.571 1.00 112.39 215 LEU B C 1
ATOM 3800 O O . LEU B 1 160 ? 167.633 158.503 107.691 1.00 115.71 215 LEU B O 1
ATOM 3805 N N . ALA B 1 161 ? 167.390 156.286 107.992 1.00 119.86 216 ALA B N 1
ATOM 3806 C CA . ALA B 1 161 ? 168.748 156.139 108.505 1.00 123.28 216 ALA B CA 1
ATOM 3807 C C . ALA B 1 161 ? 169.780 156.411 107.417 1.00 124.68 216 ALA B C 1
ATOM 3808 O O . ALA B 1 161 ? 170.813 157.041 107.671 1.00 126.10 216 ALA B O 1
ATOM 3810 N N . SER B 1 162 ? 169.515 155.941 106.197 1.00 133.43 217 SER B N 1
ATOM 3811 C CA . SER B 1 162 ? 170.478 156.106 105.112 1.00 136.19 217 SER B CA 1
ATOM 3812 C C . SER B 1 162 ? 170.580 157.559 104.664 1.00 132.10 217 SER B C 1
ATOM 3813 O O . SER B 1 162 ? 171.674 158.036 104.337 1.00 131.51 217 SER B O 1
ATOM 3816 N N . VAL B 1 163 ? 169.455 158.277 104.632 1.00 123.25 218 VAL B N 1
ATOM 3817 C CA . VAL B 1 163 ? 169.458 159.631 104.083 1.00 124.20 218 VAL B CA 1
ATOM 3818 C C . VAL B 1 163 ? 170.211 160.586 105.001 1.00 123.77 218 VAL B C 1
ATOM 3819 O O . VAL B 1 163 ? 170.962 161.452 104.536 1.00 126.06 218 VAL B O 1
ATOM 3823 N N . TYR B 1 164 ? 170.027 160.451 106.309 1.00 137.32 219 TYR B N 1
ATOM 3824 C CA . TYR B 1 164 ? 170.644 161.352 107.276 1.00 140.91 219 TYR B CA 1
ATOM 3825 C C . TYR B 1 164 ? 171.927 160.716 107.799 1.00 143.91 219 TYR B C 1
ATOM 3826 O O . TYR B 1 164 ? 171.885 159.703 108.503 1.00 142.68 219 TYR B O 1
ATOM 3835 N N . THR B 1 165 ? 173.067 161.314 107.453 1.00 159.96 220 THR B N 1
ATOM 3836 C CA . THR B 1 165 ? 174.368 160.850 107.919 1.00 159.93 220 THR B CA 1
ATOM 3837 C C . THR B 1 165 ? 175.100 161.906 108.737 1.00 159.16 220 THR B C 1
ATOM 3838 O O . THR B 1 165 ? 176.317 161.794 108.927 1.00 157.70 220 THR B O 1
ATOM 3842 N N . ASP B 1 166 ? 174.394 162.929 109.225 1.00 166.48 221 ASP B N 1
ATOM 3843 C CA . ASP B 1 166 ? 175.038 163.978 110.007 1.00 166.69 221 ASP B CA 1
ATOM 3844 C C . ASP B 1 166 ? 175.374 163.527 111.421 1.00 165.71 221 ASP B C 1
ATOM 3845 O O . ASP B 1 166 ? 176.124 164.222 112.115 1.00 165.75 221 ASP B O 1
ATOM 3850 N N . ASP B 1 167 ? 174.821 162.397 111.866 1.00 158.42 222 ASP B N 1
ATOM 3851 C CA . ASP B 1 167 ? 175.034 161.755 113.164 1.00 158.69 222 ASP B CA 1
ATOM 3852 C C . ASP B 1 167 ? 174.314 162.477 114.302 1.00 159.59 222 ASP B C 1
ATOM 3853 O O . ASP B 1 167 ? 174.380 162.003 115.443 1.00 160.01 222 ASP B O 1
ATOM 3858 N N . HIS B 1 168 ? 173.639 163.589 114.044 1.00 157.22 223 HIS B N 1
ATOM 3859 C CA . HIS B 1 168 ? 172.925 164.307 115.094 1.00 157.91 223 HIS B CA 1
ATOM 3860 C C . HIS B 1 168 ? 171.472 164.582 114.742 1.00 155.74 223 HIS B C 1
ATOM 3861 O O . HIS B 1 168 ? 170.611 164.519 115.623 1.00 157.62 223 HIS B O 1
ATOM 3868 N N . GLU B 1 169 ? 171.175 164.883 113.478 1.00 141.90 224 GLU B N 1
ATOM 3869 C CA . GLU B 1 169 ? 169.802 165.130 113.057 1.00 145.06 224 GLU B CA 1
ATOM 3870 C C . GLU B 1 169 ? 169.001 163.848 112.875 1.00 146.11 224 GLU B C 1
ATOM 3871 O O . GLU B 1 169 ? 167.779 163.920 112.686 1.00 143.81 224 GLU B O 1
ATOM 3877 N N . ARG B 1 170 ? 169.662 162.687 112.918 1.00 145.04 225 ARG B N 1
ATOM 3878 C CA . ARG B 1 170 ? 168.952 161.418 112.804 1.00 144.51 225 ARG B CA 1
ATOM 3879 C C . ARG B 1 170 ? 167.975 161.233 113.956 1.00 143.24 225 ARG B C 1
ATOM 3880 O O . ARG B 1 170 ? 166.844 160.780 113.752 1.00 142.18 225 ARG B O 1
ATOM 3888 N N . GLY B 1 171 ? 168.398 161.582 115.173 1.00 138.54 226 GLY B N 1
ATOM 3889 C CA . GLY B 1 171 ? 167.502 161.487 116.314 1.00 139.09 226 GLY B CA 1
ATOM 3890 C C . GLY B 1 171 ? 166.308 162.413 116.197 1.00 138.11 226 GLY B C 1
ATOM 3891 O O . GLY B 1 171 ? 165.191 162.049 116.568 1.00 138.20 226 GLY B O 1
ATOM 3892 N N . ARG B 1 172 ? 166.524 163.618 115.665 1.00 137.97 227 ARG B N 1
ATOM 3893 C CA . ARG B 1 172 ? 165.414 164.541 115.449 1.00 139.21 227 ARG B CA 1
ATOM 3894 C C . ARG B 1 172 ? 164.435 163.995 114.417 1.00 137.66 227 ARG B C 1
ATOM 3895 O O . ARG B 1 172 ? 163.214 164.106 114.586 1.00 135.22 227 ARG B O 1
ATOM 3903 N N . ALA B 1 173 ? 164.954 163.404 113.340 1.00 129.48 228 ALA B N 1
ATOM 3904 C CA . ALA B 1 173 ? 164.082 162.832 112.318 1.00 130.62 228 ALA B CA 1
ATOM 3905 C C . ALA B 1 173 ? 163.283 161.654 112.869 1.00 130.04 228 ALA B C 1
ATOM 3906 O O . ALA B 1 173 ? 162.080 161.519 112.598 1.00 131.78 228 ALA B O 1
ATOM 3908 N N . MET B 1 174 ? 163.937 160.791 113.652 1.00 131.50 229 MET B N 1
ATOM 3909 C CA . MET B 1 174 ? 163.232 159.681 114.285 1.00 131.27 229 MET B CA 1
ATOM 3910 C C . MET B 1 174 ? 162.178 160.187 115.259 1.00 129.14 229 MET B C 1
ATOM 3911 O O . MET B 1 174 ? 161.086 159.614 115.355 1.00 129.00 229 MET B O 1
ATOM 3916 N N . GLY B 1 175 ? 162.490 161.254 115.997 1.00 125.56 230 GLY B N 1
ATOM 3917 C CA . GLY B 1 175 ? 161.514 161.820 116.910 1.00 127.89 230 GLY B CA 1
ATOM 3918 C C . GLY B 1 175 ? 160.311 162.387 116.185 1.00 127.49 230 GLY B C 1
ATOM 3919 O O . GLY B 1 175 ? 159.177 162.249 116.646 1.00 130.86 230 GLY B O 1
ATOM 3920 N N . THR B 1 176 ? 160.542 163.021 115.034 1.00 124.76 231 THR B N 1
ATOM 3921 C CA . THR B 1 176 ? 159.429 163.514 114.229 1.00 127.70 231 THR B CA 1
ATOM 3922 C C . THR B 1 176 ? 158.569 162.366 113.712 1.00 126.92 231 THR B C 1
ATOM 3923 O O . THR B 1 176 ? 157.335 162.453 113.724 1.00 123.96 231 THR B O 1
ATOM 3927 N N . ALA B 1 177 ? 159.204 161.280 113.263 1.00 128.03 232 ALA B N 1
ATOM 3928 C CA . ALA B 1 177 ? 158.448 160.125 112.780 1.00 123.02 232 ALA B CA 1
ATOM 3929 C C . ALA B 1 177 ? 157.616 159.498 113.895 1.00 122.60 232 ALA B C 1
ATOM 3930 O O . ALA B 1 177 ? 156.444 159.155 113.698 1.00 120.78 232 ALA B O 1
ATOM 3932 N N . LEU B 1 178 ? 158.203 159.352 115.084 1.00 131.62 233 LEU B N 1
ATOM 3933 C CA . LEU B 1 178 ? 157.464 158.773 116.203 1.00 132.32 233 LEU B CA 1
ATOM 3934 C C . LEU B 1 178 ? 156.359 159.703 116.693 1.00 129.49 233 LEU B C 1
ATOM 3935 O O . LEU B 1 178 ? 155.299 159.232 117.128 1.00 125.76 233 LEU B O 1
ATOM 3940 N N . GLY B 1 179 ? 156.580 161.017 116.633 1.00 128.69 234 GLY B N 1
ATOM 3941 C CA . GLY B 1 179 ? 155.503 161.949 116.913 1.00 126.74 234 GLY B CA 1
ATOM 3942 C C . GLY B 1 179 ? 154.368 161.826 115.917 1.00 128.52 234 GLY B C 1
ATOM 3943 O O . GLY B 1 179 ? 153.196 161.936 116.281 1.00 131.89 234 GLY B O 1
ATOM 3944 N N . GLY B 1 180 ? 154.702 161.594 114.646 1.00 122.76 235 GLY B N 1
ATOM 3945 C CA . GLY B 1 180 ? 153.667 161.321 113.661 1.00 125.85 235 GLY B CA 1
ATOM 3946 C C . GLY B 1 180 ? 152.913 160.039 113.957 1.00 126.45 235 GLY B C 1
ATOM 3947 O O . GLY B 1 180 ? 151.700 159.958 113.750 1.00 126.27 235 GLY B O 1
ATOM 3948 N N . LEU B 1 181 ? 153.628 159.023 114.445 1.00 109.70 236 LEU B N 1
ATOM 3949 C CA . LEU B 1 181 ? 152.998 157.780 114.886 1.00 107.52 236 LEU B CA 1
ATOM 3950 C C . LEU B 1 181 ? 151.989 158.032 116.001 1.00 107.71 236 LEU B C 1
ATOM 3951 O O . LEU B 1 181 ? 150.843 157.564 115.945 1.00 105.68 236 LEU B O 1
ATOM 3956 N N . ALA B 1 182 ? 152.407 158.785 117.019 1.00 107.64 237 ALA B N 1
ATOM 3957 C CA . ALA B 1 182 ? 151.519 159.100 118.135 1.00 107.26 237 ALA B CA 1
ATOM 3958 C C . ALA B 1 182 ? 150.325 159.935 117.681 1.00 102.60 237 ALA B C 1
ATOM 3959 O O . ALA B 1 182 ? 149.195 159.717 118.134 1.00 98.63 237 ALA B O 1
ATOM 3961 N N . LEU B 1 183 ? 150.559 160.899 116.787 1.00 109.57 238 LEU B N 1
ATOM 3962 C CA . LEU B 1 183 ? 149.474 161.736 116.289 1.00 111.84 238 LEU B CA 1
ATOM 3963 C C . LEU B 1 183 ? 148.470 160.920 115.487 1.00 110.91 238 LEU B C 1
ATOM 3964 O O . LEU B 1 183 ? 147.257 161.135 115.597 1.00 112.24 238 LEU B O 1
ATOM 3969 N N . GLY B 1 184 ? 148.954 159.987 114.664 1.00 107.49 239 GLY B N 1
ATOM 3970 C CA . GLY B 1 184 ? 148.046 159.106 113.951 1.00 109.90 239 GLY B CA 1
ATOM 3971 C C . GLY B 1 184 ? 147.243 158.229 114.889 1.00 106.60 239 GLY B C 1
ATOM 3972 O O . GLY B 1 184 ? 146.056 157.977 114.656 1.00 100.55 239 GLY B O 1
ATOM 3973 N N . LEU B 1 185 ? 147.884 157.753 115.960 1.00 90.48 240 LEU B N 1
ATOM 3974 C CA . LEU B 1 185 ? 147.175 157.013 116.998 1.00 87.13 240 LEU B CA 1
ATOM 3975 C C . LEU B 1 185 ? 146.066 157.856 117.612 1.00 84.85 240 LEU B C 1
ATOM 3976 O O . LEU B 1 185 ? 144.954 157.371 117.849 1.00 85.82 240 LEU B O 1
ATOM 3981 N N . LEU B 1 186 ? 146.359 159.130 117.870 1.00 90.46 241 LEU B N 1
ATOM 3982 C CA . LEU B 1 186 ? 145.362 160.026 118.447 1.00 95.17 241 LEU B CA 1
ATOM 3983 C C . LEU B 1 186 ? 144.204 160.260 117.485 1.00 89.60 241 LEU B C 1
ATOM 3984 O O . LEU B 1 186 ? 143.037 160.280 117.891 1.00 86.42 241 LEU B O 1
ATOM 3989 N N . VAL B 1 187 ? 144.510 160.434 116.198 1.00 90.46 242 VAL B N 1
ATOM 3990 C CA . VAL B 1 187 ? 143.501 160.895 115.248 1.00 91.53 242 VAL B CA 1
ATOM 3991 C C . VAL B 1 187 ? 142.639 159.773 114.680 1.00 89.98 242 VAL B C 1
ATOM 3992 O O . VAL B 1 187 ? 141.459 160.009 114.394 1.00 87.57 242 VAL B O 1
ATOM 3996 N N . GLY B 1 188 ? 143.181 158.564 114.514 1.00 101.48 243 GLY B N 1
ATOM 3997 C CA . GLY B 1 188 ? 142.476 157.498 113.821 1.00 102.35 243 GLY B CA 1
ATOM 3998 C C . GLY B 1 188 ? 141.143 157.058 114.398 1.00 95.44 243 GLY B C 1
ATOM 3999 O O . GLY B 1 188 ? 140.178 156.864 113.652 1.00 96.35 243 GLY B O 1
ATOM 4000 N N . ALA B 1 189 ? 141.080 156.886 115.717 1.00 83.89 244 ALA B N 1
ATOM 4001 C CA . ALA B 1 189 ? 139.850 156.413 116.351 1.00 78.17 244 ALA B CA 1
ATOM 4002 C C . ALA B 1 189 ? 138.685 157.382 116.195 1.00 89.48 244 ALA B C 1
ATOM 4003 O O . ALA B 1 189 ? 137.583 156.931 115.837 1.00 99.05 244 ALA B O 1
ATOM 4005 N N . PRO B 1 190 ? 138.830 158.689 116.458 1.00 101.20 245 PRO B N 1
ATOM 4006 C CA . PRO B 1 190 ? 137.710 159.608 116.177 1.00 104.85 245 PRO B CA 1
ATOM 4007 C C . PRO B 1 190 ? 137.344 159.693 114.703 1.00 103.04 245 PRO B C 1
ATOM 4008 O O . PRO B 1 190 ? 136.206 160.050 114.372 1.00 102.88 245 PRO B O 1
ATOM 4012 N N . PHE B 1 191 ? 138.285 159.392 113.810 1.00 92.12 246 PHE B N 1
ATOM 4013 C CA . PHE B 1 191 ? 138.034 159.363 112.376 1.00 85.05 246 PHE B CA 1
ATOM 4014 C C . PHE B 1 191 ? 136.987 158.303 112.056 1.00 82.10 246 PHE B C 1
ATOM 4015 O O . PHE B 1 191 ? 135.888 158.625 111.592 1.00 88.90 246 PHE B O 1
ATOM 4023 N N . GLY B 1 192 ? 137.320 157.039 112.318 1.00 89.73 247 GLY B N 1
ATOM 4024 C CA . GLY B 1 192 ? 136.438 155.951 111.931 1.00 89.44 247 GLY B CA 1
ATOM 4025 C C . GLY B 1 192 ? 135.133 155.929 112.703 1.00 88.49 247 GLY B C 1
ATOM 4026 O O . GLY B 1 192 ? 134.081 155.602 112.148 1.00 97.58 247 GLY B O 1
ATOM 4027 N N . SER B 1 193 ? 135.183 156.260 113.993 1.00 72.83 248 SER B N 1
ATOM 4028 C CA . SER B 1 193 ? 133.979 156.213 114.815 1.00 82.58 248 SER B CA 1
ATOM 4029 C C . SER B 1 193 ? 132.972 157.271 114.384 1.00 90.57 248 SER B C 1
ATOM 4030 O O . SER B 1 193 ? 131.787 156.976 114.194 1.00 86.93 248 SER B O 1
ATOM 4033 N N . VAL B 1 194 ? 133.427 158.515 114.225 1.00 103.85 249 VAL B N 1
ATOM 4034 C CA . VAL B 1 194 ? 132.522 159.588 113.829 1.00 102.18 249 VAL B CA 1
ATOM 4035 C C . VAL B 1 194 ? 132.086 159.429 112.381 1.00 102.82 249 VAL B C 1
ATOM 4036 O O . VAL B 1 194 ? 130.917 159.660 112.050 1.00 105.12 249 VAL B O 1
ATOM 4040 N N . MET B 1 195 ? 133.001 159.029 111.497 1.00 87.21 250 MET B N 1
ATOM 4041 C CA . MET B 1 195 ? 132.757 159.046 110.061 1.00 80.04 250 MET B CA 1
ATOM 4042 C C . MET B 1 195 ? 132.270 157.686 109.561 1.00 78.44 250 MET B C 1
ATOM 4043 O O . MET B 1 195 ? 132.541 157.287 108.428 1.00 80.27 250 MET B O 1
ATOM 4048 N N . TYR B 1 196 ? 131.549 156.953 110.406 1.00 95.33 251 TYR B N 1
ATOM 4049 C CA . TYR B 1 196 ? 130.886 155.730 109.975 1.00 101.79 251 TYR B CA 1
ATOM 4050 C C . TYR B 1 196 ? 129.382 155.917 109.821 1.00 110.43 251 TYR B C 1
ATOM 4051 O O . TYR B 1 196 ? 128.826 155.637 108.756 1.00 113.49 251 TYR B O 1
ATOM 4060 N N . GLU B 1 197 ? 128.711 156.387 110.871 1.00 116.41 252 GLU B N 1
ATOM 4061 C CA . GLU B 1 197 ? 127.271 156.602 110.838 1.00 115.61 252 GLU B CA 1
ATOM 4062 C C . GLU B 1 197 ? 126.881 157.921 110.189 1.00 114.27 252 GLU B C 1
ATOM 4063 O O . GLU B 1 197 ? 125.689 158.151 109.958 1.00 111.30 252 GLU B O 1
ATOM 4069 N N . PHE B 1 198 ? 127.845 158.788 109.889 1.00 102.32 253 PHE B N 1
ATOM 4070 C CA . PHE B 1 198 ? 127.557 160.094 109.313 1.00 98.86 253 PHE B CA 1
ATOM 4071 C C . PHE B 1 198 ? 127.668 160.118 107.796 1.00 96.79 253 PHE B C 1
ATOM 4072 O O . PHE B 1 198 ? 126.758 160.615 107.126 1.00 99.45 253 PHE B O 1
ATOM 4080 N N . VAL B 1 199 ? 128.757 159.601 107.228 1.00 88.82 254 VAL B N 1
ATOM 4081 C CA . VAL B 1 199 ? 128.939 159.652 105.781 1.00 95.44 254 VAL B CA 1
ATOM 4082 C C . VAL B 1 199 ? 129.214 158.263 105.212 1.00 91.34 254 VAL B C 1
ATOM 4083 O O . VAL B 1 199 ? 129.719 158.128 104.092 1.00 92.16 254 VAL B O 1
ATOM 4087 N N . GLY B 1 200 ? 128.848 157.223 105.955 1.00 96.68 255 GLY B N 1
ATOM 4088 C CA . GLY B 1 200 ? 128.911 155.873 105.431 1.00 99.07 255 GLY B CA 1
ATOM 4089 C C . GLY B 1 200 ? 130.045 155.040 105.995 1.00 103.84 255 GLY B C 1
ATOM 4090 O O . GLY B 1 200 ? 130.821 155.461 106.858 1.00 107.76 255 GLY B O 1
ATOM 4091 N N . LYS B 1 201 ? 130.135 153.813 105.476 1.00 109.44 256 LYS B N 1
ATOM 4092 C CA . LYS B 1 201 ? 131.091 152.827 105.967 1.00 111.06 256 LYS B CA 1
ATOM 4093 C C . LYS B 1 201 ? 132.386 152.800 105.168 1.00 108.21 256 LYS B C 1
ATOM 4094 O O . LYS B 1 201 ? 133.453 152.551 105.740 1.00 101.65 256 LYS B O 1
ATOM 4100 N N . SER B 1 202 ? 132.318 153.042 103.861 1.00 104.55 257 SER B N 1
ATOM 4101 C CA . SER B 1 202 ? 133.498 153.047 103.009 1.00 104.47 257 SER B CA 1
ATOM 4102 C C . SER B 1 202 ? 134.195 154.398 102.976 1.00 105.70 257 SER B C 1
ATOM 4103 O O . SER B 1 202 ? 135.161 154.563 102.224 1.00 109.85 257 SER B O 1
ATOM 4106 N N . ALA B 1 203 ? 133.724 155.360 103.763 1.00 110.23 258 ALA B N 1
ATOM 4107 C CA . ALA B 1 203 ? 134.302 156.702 103.735 1.00 113.31 258 ALA B CA 1
ATOM 4108 C C . ALA B 1 203 ? 135.720 156.777 104.290 1.00 115.46 258 ALA B C 1
ATOM 4109 O O . ALA B 1 203 ? 136.618 157.225 103.553 1.00 115.36 258 ALA B O 1
ATOM 4111 N N . PRO B 1 204 ? 135.997 156.412 105.552 1.00 113.62 259 PRO B N 1
ATOM 4112 C CA . PRO B 1 204 ? 137.351 156.643 106.089 1.00 110.83 259 PRO B CA 1
ATOM 4113 C C . PRO B 1 204 ? 138.423 155.788 105.443 1.00 108.67 259 PRO B C 1
ATOM 4114 O O . PRO B 1 204 ? 139.589 156.198 105.433 1.00 111.89 259 PRO B O 1
ATOM 4118 N N . PHE B 1 205 ? 138.077 154.624 104.901 1.00 108.82 260 PHE B N 1
ATOM 4119 C CA . PHE B 1 205 ? 139.030 153.845 104.123 1.00 108.36 260 PHE B CA 1
ATOM 4120 C C . PHE B 1 205 ? 139.348 154.495 102.786 1.00 109.98 260 PHE B C 1
ATOM 4121 O O . PHE B 1 205 ? 140.510 154.523 102.379 1.00 109.93 260 PHE B O 1
ATOM 4129 N N . LEU B 1 206 ? 138.340 155.047 102.107 1.00 99.18 261 LEU B N 1
ATOM 4130 C CA . LEU B 1 206 ? 138.586 155.732 100.843 1.00 94.96 261 LEU B CA 1
ATOM 4131 C C . LEU B 1 206 ? 139.389 157.009 101.050 1.00 97.15 261 LEU B C 1
ATOM 4132 O O . LEU B 1 206 ? 140.285 157.319 100.256 1.00 96.23 261 LEU B O 1
ATOM 4137 N N . ILE B 1 207 ? 139.084 157.764 102.108 1.00 101.99 262 ILE B N 1
ATOM 4138 C CA . ILE B 1 207 ? 139.844 158.980 102.391 1.00 102.39 262 ILE B CA 1
ATOM 4139 C C . ILE B 1 207 ? 141.279 158.636 102.763 1.00 97.62 262 ILE B C 1
ATOM 4140 O O . ILE B 1 207 ? 142.223 159.332 102.370 1.00 95.58 262 ILE B O 1
ATOM 4145 N N . LEU B 1 208 ? 141.463 157.561 103.532 1.00 107.04 263 LEU B N 1
ATOM 4146 C CA . LEU B 1 208 ? 142.808 157.106 103.864 1.00 107.22 263 LEU B CA 1
ATOM 4147 C C . LEU B 1 208 ? 143.566 156.676 102.616 1.00 104.47 263 LEU B C 1
ATOM 4148 O O . LEU B 1 208 ? 144.761 156.957 102.483 1.00 109.64 263 LEU B O 1
ATOM 4153 N N . ALA B 1 209 ? 142.888 156.002 101.686 1.00 100.71 264 ALA B N 1
ATOM 4154 C CA . ALA B 1 209 ? 143.532 155.613 100.436 1.00 105.35 264 ALA B CA 1
ATOM 4155 C C . ALA B 1 209 ? 143.918 156.833 99.610 1.00 106.33 264 ALA B C 1
ATOM 4156 O O . ALA B 1 209 ? 144.980 156.853 98.978 1.00 105.51 264 ALA B O 1
ATOM 4158 N N . PHE B 1 210 ? 143.058 157.854 99.590 1.00 108.26 265 PHE B N 1
ATOM 4159 C CA . PHE B 1 210 ? 143.376 159.078 98.860 1.00 109.56 265 PHE B CA 1
ATOM 4160 C C . PHE B 1 210 ? 144.575 159.785 99.478 1.00 110.01 265 PHE B C 1
ATOM 4161 O O . PHE B 1 210 ? 145.446 160.293 98.761 1.00 109.84 265 PHE B O 1
ATOM 4169 N N . LEU B 1 211 ? 144.628 159.839 100.809 1.00 103.01 266 LEU B N 1
ATOM 4170 C CA . LEU B 1 211 ? 145.772 160.440 101.484 1.00 100.56 266 LEU B CA 1
ATOM 4171 C C . LEU B 1 211 ? 147.033 159.623 101.230 1.00 99.73 266 LEU B C 1
ATOM 4172 O O . LEU B 1 211 ? 148.133 160.177 101.125 1.00 105.94 266 LEU B O 1
ATOM 4177 N N . ALA B 1 212 ? 146.892 158.300 101.129 1.00 100.37 267 ALA B N 1
ATOM 4178 C CA . ALA B 1 212 ? 148.026 157.451 100.794 1.00 105.13 267 ALA B CA 1
ATOM 4179 C C . ALA B 1 212 ? 148.525 157.746 99.388 1.00 105.48 267 ALA B C 1
ATOM 4180 O O . ALA B 1 212 ? 149.735 157.786 99.144 1.00 108.19 267 ALA B O 1
ATOM 4182 N N . LEU B 1 213 ? 147.599 157.971 98.450 1.00 109.91 268 LEU B N 1
ATOM 4183 C CA . LEU B 1 213 ? 147.983 158.290 97.077 1.00 115.61 268 LEU B CA 1
ATOM 4184 C C . LEU B 1 213 ? 148.748 159.607 97.008 1.00 117.86 268 LEU B C 1
ATOM 4185 O O . LEU B 1 213 ? 149.635 159.778 96.164 1.00 117.35 268 LEU B O 1
ATOM 4190 N N . LEU B 1 214 ? 148.420 160.548 97.896 1.00 125.73 269 LEU B N 1
ATOM 4191 C CA . LEU B 1 214 ? 149.241 161.746 98.035 1.00 124.27 269 LEU B CA 1
ATOM 4192 C C . LEU B 1 214 ? 150.624 161.399 98.570 1.00 121.67 269 LEU B C 1
ATOM 4193 O O . LEU B 1 214 ? 151.611 162.069 98.244 1.00 121.61 269 LEU B O 1
ATOM 4198 N N . ASP B 1 215 ? 150.714 160.356 99.398 1.00 106.33 270 ASP B N 1
ATOM 4199 C CA . ASP B 1 215 ? 152.000 159.960 99.960 1.00 101.47 270 ASP B CA 1
ATOM 4200 C C . ASP B 1 215 ? 152.951 159.456 98.884 1.00 105.54 270 ASP B C 1
ATOM 4201 O O . ASP B 1 215 ? 154.113 159.872 98.829 1.00 111.31 270 ASP B O 1
ATOM 4206 N N . GLY B 1 216 ? 152.482 158.556 98.023 1.00 106.89 271 GLY B N 1
ATOM 4207 C CA . GLY B 1 216 ? 153.378 157.953 97.052 1.00 109.20 271 GLY B CA 1
ATOM 4208 C C . GLY B 1 216 ? 153.783 158.911 95.951 1.00 109.80 271 GLY B C 1
ATOM 4209 O O . GLY B 1 216 ? 154.846 158.760 95.345 1.00 110.26 271 GLY B O 1
ATOM 4210 N N . ALA B 1 217 ? 152.932 159.898 95.664 1.00 125.85 272 ALA B N 1
ATOM 4211 C CA . ALA B 1 217 ? 153.309 160.933 94.709 1.00 127.35 272 ALA B CA 1
ATOM 4212 C C . ALA B 1 217 ? 154.486 161.742 95.232 1.00 128.16 272 ALA B C 1
ATOM 4213 O O . ALA B 1 217 ? 155.338 162.192 94.456 1.00 127.80 272 ALA B O 1
ATOM 4215 N N . LEU B 1 218 ? 154.544 161.942 96.549 1.00 137.81 273 LEU B N 1
ATOM 4216 C CA . LEU B 1 218 ? 155.724 162.541 97.158 1.00 137.94 273 LEU B CA 1
ATOM 4217 C C . LEU B 1 218 ? 156.932 161.624 97.015 1.00 136.92 273 LEU B C 1
ATOM 4218 O O . LEU B 1 218 ? 158.048 162.082 96.743 1.00 138.39 273 LEU B O 1
ATOM 4223 N N . GLN B 1 219 ? 156.724 160.317 97.194 1.00 130.52 274 GLN B N 1
ATOM 4224 C CA . GLN B 1 219 ? 157.838 159.377 97.203 1.00 131.14 274 GLN B CA 1
ATOM 4225 C C . GLN B 1 219 ? 158.184 158.868 95.810 1.00 130.90 274 GLN B C 1
ATOM 4226 O O . GLN B 1 219 ? 159.281 158.335 95.609 1.00 129.75 274 GLN B O 1
ATOM 4232 N N . LEU B 1 220 ? 157.269 159.002 94.846 1.00 138.12 275 LEU B N 1
ATOM 4233 C CA . LEU B 1 220 ? 157.573 158.574 93.484 1.00 139.33 275 LEU B CA 1
ATOM 4234 C C . LEU B 1 220 ? 158.677 159.429 92.874 1.00 137.31 275 LEU B C 1
ATOM 4235 O O . LEU B 1 220 ? 159.546 158.917 92.158 1.00 139.69 275 LEU B O 1
ATOM 4240 N N . CYS B 1 221 ? 158.657 160.734 93.145 1.00 132.42 276 CYS B N 1
ATOM 4241 C CA . CYS B 1 221 ? 159.714 161.641 92.699 1.00 132.15 276 CYS B CA 1
ATOM 4242 C C . CYS B 1 221 ? 160.796 161.678 93.776 1.00 134.11 276 CYS B C 1
ATOM 4243 O O . CYS B 1 221 ? 161.017 162.682 94.456 1.00 132.98 276 CYS B O 1
ATOM 4246 N N . LYS B 1 234 ? 177.174 147.363 112.464 1.00 101.13 289 LYS B N 1
ATOM 4247 C CA . LYS B 1 234 ? 175.897 146.762 112.909 1.00 105.13 289 LYS B CA 1
ATOM 4248 C C . LYS B 1 234 ? 176.175 145.369 113.466 1.00 108.40 289 LYS B C 1
ATOM 4249 O O . LYS B 1 234 ? 177.168 144.770 113.018 1.00 107.05 289 LYS B O 1
ATOM 4255 N N . GLY B 1 235 ? 175.338 144.862 114.387 1.00 98.84 290 GLY B N 1
ATOM 4256 C CA . GLY B 1 235 ? 175.528 143.478 114.864 1.00 95.70 290 GLY B CA 1
ATOM 4257 C C . GLY B 1 235 ? 174.650 143.092 116.028 1.00 86.92 290 GLY B C 1
ATOM 4258 O O . GLY B 1 235 ? 173.682 143.795 116.271 1.00 81.34 290 GLY B O 1
ATOM 4259 N N . THR B 1 236 ? 175.020 142.019 116.733 1.00 94.44 291 THR B N 1
ATOM 4260 C CA . THR B 1 236 ? 174.163 141.521 117.803 1.00 96.41 291 THR B CA 1
ATOM 4261 C C . THR B 1 236 ? 172.748 141.275 117.294 1.00 98.20 291 THR B C 1
ATOM 4262 O O . THR B 1 236 ? 171.853 142.093 117.543 1.00 103.04 291 THR B O 1
ATOM 4266 N N . PRO B 1 237 ? 172.526 140.198 116.538 1.00 95.13 292 PRO B N 1
ATOM 4267 C CA . PRO B 1 237 ? 171.182 139.921 116.016 1.00 91.72 292 PRO B CA 1
ATOM 4268 C C . PRO B 1 237 ? 170.177 139.691 117.133 1.00 95.05 292 PRO B C 1
ATOM 4269 O O . PRO B 1 237 ? 170.533 139.351 118.262 1.00 96.51 292 PRO B O 1
ATOM 4273 N N . LEU B 1 238 ? 168.900 139.888 116.790 1.00 103.39 293 LEU B N 1
ATOM 4274 C CA . LEU B 1 238 ? 167.829 139.876 117.782 1.00 104.49 293 LEU B CA 1
ATOM 4275 C C . LEU B 1 238 ? 167.676 138.514 118.457 1.00 101.93 293 LEU B C 1
ATOM 4276 O O . LEU B 1 238 ? 167.177 138.439 119.585 1.00 101.43 293 LEU B O 1
ATOM 4281 N N . PHE B 1 239 ? 168.097 137.435 117.796 1.00 88.21 294 PHE B N 1
ATOM 4282 C CA . PHE B 1 239 ? 168.053 136.119 118.421 1.00 87.66 294 PHE B CA 1
ATOM 4283 C C . PHE B 1 239 ? 169.335 135.765 119.178 1.00 90.52 294 PHE B C 1
ATOM 4284 O O . PHE B 1 239 ? 169.457 134.626 119.644 1.00 94.09 294 PHE B O 1
ATOM 4292 N N . MET B 1 240 ? 170.278 136.710 119.319 1.00 104.81 295 MET B N 1
ATOM 4293 C CA . MET B 1 240 ? 171.210 136.718 120.446 1.00 111.75 295 MET B CA 1
ATOM 4294 C C . MET B 1 240 ? 170.835 137.718 121.533 1.00 111.08 295 MET B C 1
ATOM 4295 O O . MET B 1 240 ? 171.216 137.514 122.689 1.00 109.77 295 MET B O 1
ATOM 4300 N N . LEU B 1 241 ? 170.100 138.783 121.202 1.00 98.99 296 LEU B N 1
ATOM 4301 C CA . LEU B 1 241 ? 169.753 139.778 122.212 1.00 93.06 296 LEU B CA 1
ATOM 4302 C C . LEU B 1 241 ? 168.636 139.306 123.130 1.00 91.81 296 LEU B C 1
ATOM 4303 O O . LEU B 1 241 ? 168.405 139.922 124.177 1.00 95.81 296 LEU B O 1
ATOM 4308 N N . LEU B 1 242 ? 167.938 138.241 122.761 1.00 81.28 297 LEU B N 1
ATOM 4309 C CA . LEU B 1 242 ? 166.977 137.600 123.640 1.00 81.20 297 LEU B CA 1
ATOM 4310 C C . LEU B 1 242 ? 167.612 136.505 124.480 1.00 74.36 297 LEU B C 1
ATOM 4311 O O . LEU B 1 242 ? 166.894 135.671 125.038 1.00 75.99 297 LEU B O 1
ATOM 4316 N N . LYS B 1 243 ? 168.938 136.489 124.583 1.00 78.63 298 LYS B N 1
ATOM 4317 C CA . LYS B 1 243 ? 169.657 135.425 125.266 1.00 88.51 298 LYS B CA 1
ATOM 4318 C C . LYS B 1 243 ? 169.953 135.734 126.730 1.00 91.76 298 LYS B C 1
ATOM 4319 O O . LYS B 1 243 ? 170.481 134.866 127.431 1.00 88.60 298 LYS B O 1
ATOM 4325 N N . ASP B 1 244 ? 169.627 136.934 127.215 1.00 86.69 299 ASP B N 1
ATOM 4326 C CA . ASP B 1 244 ? 169.920 137.296 128.599 1.00 75.68 299 ASP B CA 1
ATOM 4327 C C . ASP B 1 244 ? 168.643 137.631 129.355 1.00 72.15 299 ASP B C 1
ATOM 4328 O O . ASP B 1 244 ? 167.692 138.156 128.756 1.00 80.00 299 ASP B O 1
ATOM 4333 N N . PRO B 1 245 ? 168.568 137.299 130.646 1.00 69.46 300 PRO B N 1
ATOM 4334 C CA . PRO B 1 245 ? 167.320 137.516 131.401 1.00 68.25 300 PRO B CA 1
ATOM 4335 C C . PRO B 1 245 ? 166.880 138.967 131.505 1.00 74.85 300 PRO B C 1
ATOM 4336 O O . PRO B 1 245 ? 165.677 139.221 131.613 1.00 85.55 300 PRO B O 1
ATOM 4340 N N . TYR B 1 246 ? 167.813 139.925 131.495 1.00 69.68 301 TYR B N 1
ATOM 4341 C CA . TYR B 1 246 ? 167.444 141.325 131.694 1.00 76.78 301 TYR B CA 1
ATOM 4342 C C . TYR B 1 246 ? 166.603 141.848 130.533 1.00 78.05 301 TYR B C 1
ATOM 4343 O O . TYR B 1 246 ? 165.530 142.435 130.735 1.00 70.39 301 TYR B O 1
ATOM 4352 N N . ILE B 1 247 ? 167.082 141.643 129.304 1.00 75.71 302 ILE B N 1
ATOM 4353 C CA . ILE B 1 247 ? 166.359 142.120 128.131 1.00 62.02 302 ILE B CA 1
ATOM 4354 C C . ILE B 1 247 ? 165.050 141.365 127.973 1.00 61.71 302 ILE B C 1
ATOM 4355 O O . ILE B 1 247 ? 164.043 141.929 127.535 1.00 77.20 302 ILE B O 1
ATOM 4360 N N . LEU B 1 248 ? 165.041 140.079 128.327 1.00 65.50 303 LEU B N 1
ATOM 4361 C CA . LEU B 1 248 ? 163.803 139.311 128.261 1.00 75.90 303 LEU B CA 1
ATOM 4362 C C . LEU B 1 248 ? 162.783 139.822 129.269 1.00 71.74 303 LEU B C 1
ATOM 4363 O O . LEU B 1 248 ? 161.586 139.887 128.971 1.00 72.88 303 LEU B O 1
ATOM 4368 N N . VAL B 1 249 ? 163.240 140.206 130.462 1.00 56.90 304 VAL B N 1
ATOM 4369 C CA . VAL B 1 249 ? 162.335 140.767 131.462 1.00 54.49 304 VAL B CA 1
ATOM 4370 C C . VAL B 1 249 ? 161.786 142.106 130.988 1.00 66.96 304 VAL B C 1
ATOM 4371 O O . VAL B 1 249 ? 160.601 142.404 131.166 1.00 68.53 304 VAL B O 1
ATOM 4375 N N . ALA B 1 250 ? 162.637 142.931 130.374 1.00 67.71 305 ALA B N 1
ATOM 4376 C CA . ALA B 1 250 ? 162.166 144.213 129.850 1.00 60.08 305 ALA B CA 1
ATOM 4377 C C . ALA B 1 250 ? 161.166 144.024 128.711 1.00 57.36 305 ALA B C 1
ATOM 4378 O O . ALA B 1 250 ? 160.155 144.738 128.631 1.00 62.79 305 ALA B O 1
ATOM 4380 N N . ALA B 1 251 ? 161.445 143.083 127.807 1.00 50.09 306 ALA B N 1
ATOM 4381 C CA . ALA B 1 251 ? 160.536 142.817 126.699 1.00 53.38 306 ALA B CA 1
ATOM 4382 C C . ALA B 1 251 ? 159.207 142.279 127.200 1.00 62.33 306 ALA B C 1
ATOM 4383 O O . ALA B 1 251 ? 158.145 142.666 126.701 1.00 75.04 306 ALA B O 1
ATOM 4385 N N . GLY B 1 252 ? 159.246 141.388 128.192 1.00 67.02 307 GLY B N 1
ATOM 4386 C CA . GLY B 1 252 ? 158.016 140.943 128.822 1.00 68.57 307 GLY B CA 1
ATOM 4387 C C . GLY B 1 252 ? 157.294 142.072 129.526 1.00 68.08 307 GLY B C 1
ATOM 4388 O O . GLY B 1 252 ? 156.065 142.090 129.587 1.00 70.13 307 GLY B O 1
ATOM 4389 N N . SER B 1 253 ? 158.050 143.042 130.045 1.00 69.53 308 SER B N 1
ATOM 4390 C CA . SER B 1 253 ? 157.452 144.217 130.667 1.00 67.40 308 SER B CA 1
ATOM 4391 C C . SER B 1 253 ? 156.642 145.022 129.659 1.00 76.62 308 SER B C 1
ATOM 4392 O O . SER B 1 253 ? 155.473 145.350 129.900 1.00 82.81 308 SER B O 1
ATOM 4395 N N . ILE B 1 254 ? 157.245 145.326 128.508 1.00 68.80 309 ILE B N 1
ATOM 4396 C CA . ILE B 1 254 ? 156.541 146.098 127.483 1.00 56.42 309 ILE B CA 1
ATOM 4397 C C . ILE B 1 254 ? 155.377 145.298 126.914 1.00 56.02 309 ILE B C 1
ATOM 4398 O O . ILE B 1 254 ? 154.300 145.848 126.650 1.00 64.08 309 ILE B O 1
ATOM 4403 N N . CYS B 1 255 ? 155.570 143.989 126.728 1.00 58.86 310 CYS B N 1
ATOM 4404 C CA . CYS B 1 255 ? 154.506 143.144 126.199 1.00 59.99 310 CYS B CA 1
ATOM 4405 C C . CYS B 1 255 ? 153.319 143.078 127.151 1.00 65.79 310 CYS B C 1
ATOM 4406 O O . CYS B 1 255 ? 152.168 143.207 126.723 1.00 72.36 310 CYS B O 1
ATOM 4409 N N . PHE B 1 256 ? 153.577 142.906 128.448 1.00 66.64 311 PHE B N 1
ATOM 4410 C CA . PHE B 1 256 ? 152.486 142.842 129.409 1.00 70.51 311 PHE B CA 1
ATOM 4411 C C . PHE B 1 256 ? 151.816 144.197 129.584 1.00 74.77 311 PHE B C 1
ATOM 4412 O O . PHE B 1 256 ? 150.603 144.258 129.820 1.00 80.77 311 PHE B O 1
ATOM 4420 N N . ALA B 1 257 ? 152.578 145.288 129.482 1.00 72.06 312 ALA B N 1
ATOM 4421 C CA . ALA B 1 257 ? 151.972 146.612 129.562 1.00 75.39 312 ALA B CA 1
ATOM 4422 C C . ALA B 1 257 ? 151.055 146.874 128.373 1.00 76.36 312 ALA B C 1
ATOM 4423 O O . ALA B 1 257 ? 149.965 147.434 128.536 1.00 78.08 312 ALA B O 1
ATOM 4425 N N . ASN B 1 258 ? 151.477 146.477 127.170 1.00 67.79 313 ASN B N 1
ATOM 4426 C CA . ASN B 1 258 ? 150.669 146.734 125.984 1.00 54.32 313 ASN B CA 1
ATOM 4427 C C . ASN B 1 258 ? 149.545 145.720 125.817 1.00 48.90 313 ASN B C 1
ATOM 4428 O O . ASN B 1 258 ? 148.574 145.987 125.093 1.00 63.41 313 ASN B O 1
ATOM 4433 N N . MET B 1 259 ? 149.643 144.570 126.487 1.00 51.43 314 MET B N 1
ATOM 4434 C CA . MET B 1 259 ? 148.631 143.534 126.326 1.00 67.51 314 MET B CA 1
ATOM 4435 C C . MET B 1 259 ? 147.289 143.952 126.903 1.00 72.74 314 MET B C 1
ATOM 4436 O O . MET B 1 259 ? 146.256 143.415 126.496 1.00 79.58 314 MET B O 1
ATOM 4441 N N . GLY B 1 260 ? 147.276 144.903 127.840 1.00 66.44 315 GLY B N 1
ATOM 4442 C CA . GLY B 1 260 ? 146.008 145.400 128.349 1.00 65.34 315 GLY B CA 1
ATOM 4443 C C . GLY B 1 260 ? 145.171 146.067 127.276 1.00 60.98 315 GLY B C 1
ATOM 4444 O O . GLY B 1 260 ? 144.014 145.699 127.058 1.00 69.28 315 GLY B O 1
ATOM 4445 N N . VAL B 1 261 ? 145.755 147.025 126.558 1.00 59.86 316 VAL B N 1
ATOM 4446 C CA . VAL B 1 261 ? 145.026 147.646 125.461 1.00 64.08 316 VAL B CA 1
ATOM 4447 C C . VAL B 1 261 ? 144.834 146.664 124.309 1.00 68.25 316 VAL B C 1
ATOM 4448 O O . VAL B 1 261 ? 143.824 146.736 123.593 1.00 71.55 316 VAL B O 1
ATOM 4452 N N . ALA B 1 262 ? 145.772 145.725 124.124 1.00 71.90 317 ALA B N 1
ATOM 4453 C CA . ALA B 1 262 ? 145.637 144.734 123.061 1.00 67.31 317 ALA B CA 1
ATOM 4454 C C . ALA B 1 262 ? 144.421 143.844 123.285 1.00 63.80 317 ALA B C 1
ATOM 4455 O O . ALA B 1 262 ? 143.693 143.520 122.341 1.00 72.19 317 ALA B O 1
ATOM 4457 N N . ILE B 1 263 ? 144.189 143.430 124.532 1.00 60.89 318 ILE B N 1
ATOM 4458 C CA . ILE B 1 263 ? 143.020 142.625 124.849 1.00 66.36 318 ILE B CA 1
ATOM 4459 C C . ILE B 1 263 ? 141.770 143.481 124.958 1.00 72.56 318 ILE B C 1
ATOM 4460 O O . ILE B 1 263 ? 140.657 142.972 124.787 1.00 74.79 318 ILE B O 1
ATOM 4465 N N . LEU B 1 264 ? 141.925 144.776 125.246 1.00 81.06 319 LEU B N 1
ATOM 4466 C CA . LEU B 1 264 ? 140.767 145.660 125.316 1.00 81.64 319 LEU B CA 1
ATOM 4467 C C . LEU B 1 264 ? 140.185 145.932 123.936 1.00 73.75 319 LEU B C 1
ATOM 4468 O O . LEU B 1 264 ? 138.968 146.099 123.797 1.00 67.82 319 LEU B O 1
ATOM 4473 N N . GLU B 1 265 ? 141.038 146.009 122.909 1.00 78.39 320 GLU B N 1
ATOM 4474 C CA . GLU B 1 265 ? 140.584 146.408 121.579 1.00 76.86 320 GLU B CA 1
ATOM 4475 C C . GLU B 1 265 ? 139.565 145.435 120.972 1.00 70.88 320 GLU B C 1
ATOM 4476 O O . GLU B 1 265 ? 138.513 145.894 120.512 1.00 79.25 320 GLU B O 1
ATOM 4482 N N . PRO B 1 266 ? 139.806 144.115 120.928 1.00 65.69 321 PRO B N 1
ATOM 4483 C CA . PRO B 1 266 ? 138.756 143.207 120.441 1.00 67.84 321 PRO B CA 1
ATOM 4484 C C . PRO B 1 266 ? 137.492 143.191 121.281 1.00 66.18 321 PRO B C 1
ATOM 4485 O O . PRO B 1 266 ? 136.402 143.043 120.718 1.00 76.98 321 PRO B O 1
ATOM 4489 N N . THR B 1 267 ? 137.593 143.341 122.602 1.00 73.95 322 THR B N 1
ATOM 4490 C CA . THR B 1 267 ? 136.502 142.994 123.501 1.00 83.95 322 THR B CA 1
ATOM 4491 C C . THR B 1 267 ? 135.740 144.181 124.069 1.00 90.90 322 THR B C 1
ATOM 4492 O O . THR B 1 267 ? 134.566 144.017 124.419 1.00 87.50 322 THR B O 1
ATOM 4496 N N . LEU B 1 268 ? 136.369 145.355 124.191 1.00 87.52 323 LEU B N 1
ATOM 4497 C CA . LEU B 1 268 ? 135.670 146.503 124.770 1.00 81.00 323 LEU B CA 1
ATOM 4498 C C . LEU B 1 268 ? 134.487 146.963 123.929 1.00 73.80 323 LEU B C 1
ATOM 4499 O O . LEU B 1 268 ? 133.430 147.258 124.512 1.00 76.11 323 LEU B O 1
ATOM 4504 N N . PRO B 1 269 ? 134.596 147.115 122.600 1.00 64.01 324 PRO B N 1
ATOM 4505 C CA . PRO B 1 269 ? 133.406 147.488 121.816 1.00 68.72 324 PRO B CA 1
ATOM 4506 C C . PRO B 1 269 ? 132.254 146.500 121.911 1.00 73.22 324 PRO B C 1
ATOM 4507 O O . PRO B 1 269 ? 131.096 146.921 122.039 1.00 83.92 324 PRO B O 1
ATOM 4511 N N . ILE B 1 270 ? 132.533 145.197 121.863 1.00 55.42 325 ILE B N 1
ATOM 4512 C CA . ILE B 1 270 ? 131.456 144.218 121.970 1.00 61.49 325 ILE B CA 1
ATOM 4513 C C . ILE B 1 270 ? 130.845 144.260 123.363 1.00 70.08 325 ILE B C 1
ATOM 4514 O O . ILE B 1 270 ? 129.628 144.111 123.528 1.00 78.22 325 ILE B O 1
ATOM 4519 N N . TRP B 1 271 ? 131.676 144.499 124.379 1.00 73.36 326 TRP B N 1
ATOM 4520 C CA . TRP B 1 271 ? 131.176 144.718 125.732 1.00 82.58 326 TRP B CA 1
ATOM 4521 C C . TRP B 1 271 ? 130.268 145.941 125.785 1.00 80.42 326 TRP B C 1
ATOM 4522 O O . TRP B 1 271 ? 129.242 145.938 126.477 1.00 75.03 326 TRP B O 1
ATOM 4533 N N . MET B 1 272 ? 130.622 146.991 125.042 1.00 72.11 327 MET B N 1
ATOM 4534 C CA . MET B 1 272 ? 129.833 148.216 125.050 1.00 67.98 327 MET B CA 1
ATOM 4535 C C . MET B 1 272 ? 128.470 147.999 124.409 1.00 64.28 327 MET B C 1
ATOM 4536 O O . MET B 1 272 ? 127.444 148.396 124.967 1.00 73.50 327 MET B O 1
ATOM 4541 N N . MET B 1 273 ? 128.430 147.348 123.245 1.00 54.88 328 MET B N 1
ATOM 4542 C CA . MET B 1 273 ? 127.122 147.032 122.672 1.00 63.34 328 MET B CA 1
ATOM 4543 C C . MET B 1 273 ? 126.365 145.988 123.486 1.00 72.33 328 MET B C 1
ATOM 4544 O O . MET B 1 273 ? 125.139 145.885 123.361 1.00 80.17 328 MET B O 1
ATOM 4549 N N . GLN B 1 274 ? 126.999 145.359 124.439 1.00 70.02 329 GLN B N 1
ATOM 4550 C CA . GLN B 1 274 ? 126.189 144.301 125.095 1.00 73.47 329 GLN B CA 1
ATOM 4551 C C . GLN B 1 274 ? 125.654 144.808 126.424 1.00 74.28 329 GLN B C 1
ATOM 4552 O O . GLN B 1 274 ? 124.590 144.362 126.838 1.00 69.13 329 GLN B O 1
ATOM 4558 N N . THR B 1 275 ? 126.368 145.734 127.044 1.00 75.80 330 THR B N 1
ATOM 4559 C CA . THR B 1 275 ? 125.829 146.284 128.286 1.00 70.02 330 THR B CA 1
ATOM 4560 C C . THR B 1 275 ? 125.641 147.794 128.264 1.00 74.54 330 THR B C 1
ATOM 4561 O O . THR B 1 275 ? 124.637 148.295 128.780 1.00 75.46 330 THR B O 1
ATOM 4565 N N . MET B 1 276 ? 126.577 148.541 127.682 1.00 83.12 331 MET B N 1
ATOM 4566 C CA . MET B 1 276 ? 126.545 149.997 127.725 1.00 78.08 331 MET B CA 1
ATOM 4567 C C . MET B 1 276 ? 125.406 150.601 126.917 1.00 84.16 331 MET B C 1
ATOM 4568 O O . MET B 1 276 ? 124.845 151.620 127.335 1.00 85.00 331 MET B O 1
ATOM 4573 N N . CYS B 1 277 ? 125.057 150.002 125.776 1.00 82.52 332 CYS B N 1
ATOM 4574 C CA . CYS B 1 277 ? 124.024 150.532 124.881 1.00 78.56 332 CYS B CA 1
ATOM 4575 C C . CYS B 1 277 ? 124.392 151.923 124.373 1.00 78.23 332 CYS B C 1
ATOM 4576 O O . CYS B 1 277 ? 123.530 152.772 124.142 1.00 76.81 332 CYS B O 1
ATOM 4579 N N . SER B 1 278 ? 125.689 152.157 124.195 1.00 86.13 333 SER B N 1
ATOM 4580 C CA . SER B 1 278 ? 126.180 153.430 123.698 1.00 87.82 333 SER B CA 1
ATOM 4581 C C . SER B 1 278 ? 125.823 153.604 122.227 1.00 89.44 333 SER B C 1
ATOM 4582 O O . SER B 1 278 ? 125.599 152.626 121.511 1.00 90.41 333 SER B O 1
ATOM 4585 N N . PRO B 1 279 ? 125.754 154.845 121.752 1.00 77.65 334 PRO B N 1
ATOM 4586 C CA . PRO B 1 279 ? 125.501 155.066 120.327 1.00 73.81 334 PRO B CA 1
ATOM 4587 C C . PRO B 1 279 ? 126.683 154.603 119.493 1.00 73.43 334 PRO B C 1
ATOM 4588 O O . PRO B 1 279 ? 127.834 154.632 119.934 1.00 69.43 334 PRO B O 1
ATOM 4592 N N . LYS B 1 280 ? 126.383 154.179 118.264 1.00 84.45 335 LYS B N 1
ATOM 4593 C CA . LYS B 1 280 ? 127.383 153.521 117.430 1.00 86.87 335 LYS B CA 1
ATOM 4594 C C . LYS B 1 280 ? 128.511 154.454 117.005 1.00 87.63 335 LYS B C 1
ATOM 4595 O O . LYS B 1 280 ? 129.576 153.975 116.601 1.00 89.67 335 LYS B O 1
ATOM 4601 N N . TRP B 1 281 ? 128.307 155.765 117.082 1.00 83.71 336 TRP B N 1
ATOM 4602 C CA . TRP B 1 281 ? 129.343 156.739 116.773 1.00 84.85 336 TRP B CA 1
ATOM 4603 C C . TRP B 1 281 ? 130.263 157.014 117.954 1.00 85.09 336 TRP B C 1
ATOM 4604 O O . TRP B 1 281 ? 131.279 157.694 117.785 1.00 86.70 336 TRP B O 1
ATOM 4615 N N . GLN B 1 282 ? 129.934 156.503 119.139 1.00 78.99 337 GLN B N 1
ATOM 4616 C CA . GLN B 1 282 ? 130.680 156.798 120.354 1.00 79.35 337 GLN B CA 1
ATOM 4617 C C . GLN B 1 282 ? 131.756 155.766 120.667 1.00 78.33 337 GLN B C 1
ATOM 4618 O O . GLN B 1 282 ? 132.536 155.977 121.602 1.00 79.33 337 GLN B O 1
ATOM 4624 N N . LEU B 1 283 ? 131.822 154.668 119.910 1.00 73.68 338 LEU B N 1
ATOM 4625 C CA . LEU B 1 283 ? 132.722 153.572 120.261 1.00 72.90 338 LEU B CA 1
ATOM 4626 C C . LEU B 1 283 ? 134.185 153.981 120.135 1.00 77.22 338 LEU B C 1
ATOM 4627 O O . LEU B 1 283 ? 134.972 153.786 121.067 1.00 79.52 338 LEU B O 1
ATOM 4632 N N . GLY B 1 284 ? 134.570 154.553 118.994 1.00 78.52 339 GLY B N 1
ATOM 4633 C CA . GLY B 1 284 ? 135.926 155.050 118.858 1.00 78.53 339 GLY B CA 1
ATOM 4634 C C . GLY B 1 284 ? 136.221 156.253 119.726 1.00 82.58 339 GLY B C 1
ATOM 4635 O O . GLY B 1 284 ? 137.377 156.461 120.109 1.00 84.57 339 GLY B O 1
ATOM 4636 N N . LEU B 1 285 ? 135.199 157.051 120.042 1.00 83.97 340 LEU B N 1
ATOM 4637 C CA . LEU B 1 285 ? 135.375 158.167 120.965 1.00 79.60 340 LEU B CA 1
ATOM 4638 C C . LEU B 1 285 ? 135.646 157.678 122.379 1.00 78.61 340 LEU B C 1
ATOM 4639 O O . LEU B 1 285 ? 136.278 158.387 123.171 1.00 81.93 340 LEU B O 1
ATOM 4644 N N . ALA B 1 286 ? 135.181 156.473 122.711 1.00 68.38 341 ALA B N 1
ATOM 4645 C CA . ALA B 1 286 ? 135.400 155.892 124.030 1.00 64.42 341 ALA B CA 1
ATOM 4646 C C . ALA B 1 286 ? 136.850 155.499 124.288 1.00 64.72 341 ALA B C 1
ATOM 4647 O O . ALA B 1 286 ? 137.188 155.197 125.436 1.00 64.35 341 ALA B O 1
ATOM 4649 N N . PHE B 1 287 ? 137.704 155.478 123.267 1.00 71.76 342 PHE B N 1
ATOM 4650 C CA . PHE B 1 287 ? 139.124 155.203 123.436 1.00 65.63 342 PHE B CA 1
ATOM 4651 C C . PHE B 1 287 ? 139.986 156.457 123.380 1.00 68.08 342 PHE B C 1
ATOM 4652 O O . PHE B 1 287 ? 141.214 156.347 123.432 1.00 74.35 342 PHE B O 1
ATOM 4660 N N . LEU B 1 288 ? 139.376 157.635 123.253 1.00 70.36 343 LEU B N 1
ATOM 4661 C CA . LEU B 1 288 ? 140.143 158.879 123.241 1.00 72.20 343 LEU B CA 1
ATOM 4662 C C . LEU B 1 288 ? 140.968 159.133 124.499 1.00 72.16 343 LEU B C 1
ATOM 4663 O O . LEU B 1 288 ? 142.073 159.693 124.364 1.00 82.11 343 LEU B O 1
ATOM 4668 N N . PRO B 1 289 ? 140.488 158.847 125.721 1.00 49.93 344 PRO B N 1
ATOM 4669 C CA . PRO B 1 289 ? 141.373 158.977 126.891 1.00 57.18 344 PRO B CA 1
ATOM 4670 C C . PRO B 1 289 ? 142.641 158.148 126.803 1.00 60.35 344 PRO B C 1
ATOM 4671 O O . PRO B 1 289 ? 143.708 158.630 127.198 1.00 62.73 344 PRO B O 1
ATOM 4675 N N . ALA B 1 290 ? 142.566 156.942 126.231 1.00 58.17 345 ALA B N 1
ATOM 4676 C CA . ALA B 1 290 ? 143.741 156.080 126.142 1.00 60.98 345 ALA B CA 1
ATOM 4677 C C . ALA B 1 290 ? 144.819 156.665 125.237 1.00 61.71 345 ALA B C 1
ATOM 4678 O O . ALA B 1 290 ? 145.995 156.308 125.368 1.00 69.50 345 ALA B O 1
ATOM 4680 N N . SER B 1 291 ? 144.449 157.553 124.318 1.00 56.66 346 SER B N 1
ATOM 4681 C CA . SER B 1 291 ? 145.412 158.221 123.454 1.00 64.15 346 SER B CA 1
ATOM 4682 C C . SER B 1 291 ? 145.866 159.565 124.005 1.00 71.24 346 SER B C 1
ATOM 4683 O O . SER B 1 291 ? 147.069 159.860 123.994 1.00 76.64 346 SER B O 1
ATOM 4686 N N . VAL B 1 292 ? 144.928 160.383 124.491 1.00 62.44 347 VAL B N 1
ATOM 4687 C CA . VAL B 1 292 ? 145.284 161.696 125.025 1.00 57.45 347 VAL B CA 1
ATOM 4688 C C . VAL B 1 292 ? 146.158 161.550 126.265 1.00 66.08 347 VAL B C 1
ATOM 4689 O O . VAL B 1 292 ? 147.226 162.173 126.375 1.00 76.23 347 VAL B O 1
ATOM 4693 N N . SER B 1 293 ? 145.721 160.717 127.215 1.00 67.40 348 SER B N 1
ATOM 4694 C CA . SER B 1 293 ? 146.515 160.486 128.410 1.00 73.34 348 SER B CA 1
ATOM 4695 C C . SER B 1 293 ? 147.822 159.788 128.079 1.00 69.76 348 SER B C 1
ATOM 4696 O O . SER B 1 293 ? 148.824 160.011 128.763 1.00 74.46 348 SER B O 1
ATOM 4699 N N . TYR B 1 294 ? 147.840 158.960 127.031 1.00 60.18 349 TYR B N 1
ATOM 4700 C CA . TYR B 1 294 ? 149.090 158.340 126.605 1.00 65.63 349 TYR B CA 1
ATOM 4701 C C . TYR B 1 294 ? 150.096 159.388 126.154 1.00 66.81 349 TYR B C 1
ATOM 4702 O O . TYR B 1 294 ? 151.268 159.337 126.538 1.00 78.95 349 TYR B O 1
ATOM 4711 N N . LEU B 1 295 ? 149.654 160.347 125.336 1.00 53.67 350 LEU B N 1
ATOM 4712 C CA . LEU B 1 295 ? 150.564 161.385 124.856 1.00 60.59 350 LEU B CA 1
ATOM 4713 C C . LEU B 1 295 ? 151.060 162.263 126.000 1.00 63.98 350 LEU B C 1
ATOM 4714 O O . LEU B 1 295 ? 152.261 162.573 126.086 1.00 65.12 350 LEU B O 1
ATOM 4719 N N . ILE B 1 296 ? 150.150 162.655 126.899 1.00 64.05 351 ILE B N 1
ATOM 4720 C CA . ILE B 1 296 ? 150.537 163.486 128.039 1.00 61.47 351 ILE B CA 1
ATOM 4721 C C . ILE B 1 296 ? 151.523 162.742 128.930 1.00 62.25 351 ILE B C 1
ATOM 4722 O O . ILE B 1 296 ? 152.552 163.292 129.345 1.00 69.67 351 ILE B O 1
ATOM 4727 N N . GLY B 1 297 ? 151.238 161.471 129.212 1.00 70.17 352 GLY B N 1
ATOM 4728 C CA . GLY B 1 297 ? 152.112 160.697 130.069 1.00 70.23 352 GLY B CA 1
ATOM 4729 C C . GLY B 1 297 ? 153.470 160.438 129.453 1.00 73.11 352 GLY B C 1
ATOM 4730 O O . GLY B 1 297 ? 154.487 160.499 130.146 1.00 80.39 352 GLY B O 1
ATOM 4731 N N . THR B 1 298 ? 153.512 160.149 128.147 1.00 69.52 353 THR B N 1
ATOM 4732 C CA . THR B 1 298 ? 154.795 159.861 127.518 1.00 67.89 353 THR B CA 1
ATOM 4733 C C . THR B 1 298 ? 155.675 161.104 127.495 1.00 72.90 353 THR B C 1
ATOM 4734 O O . THR B 1 298 ? 156.865 161.026 127.816 1.00 74.51 353 THR B O 1
ATOM 4738 N N . ASN B 1 299 ? 155.092 162.275 127.204 1.00 83.14 354 ASN B N 1
ATOM 4739 C CA . ASN B 1 299 ? 155.888 163.503 127.239 1.00 83.74 354 ASN B CA 1
ATOM 4740 C C . ASN B 1 299 ? 156.356 163.825 128.658 1.00 83.60 354 ASN B C 1
ATOM 4741 O O . ASN B 1 299 ? 157.547 164.090 128.887 1.00 80.83 354 ASN B O 1
ATOM 4746 N N . LEU B 1 300 ? 155.436 163.772 129.630 1.00 85.26 355 LEU B N 1
ATOM 4747 C CA . LEU B 1 300 ? 155.761 164.148 131.005 1.00 80.79 355 LEU B CA 1
ATOM 4748 C C . LEU B 1 300 ? 156.809 163.221 131.607 1.00 81.62 355 LEU B C 1
ATOM 4749 O O . LEU B 1 300 ? 157.774 163.674 132.233 1.00 80.32 355 LEU B O 1
ATOM 4754 N N . PHE B 1 301 ? 156.481 161.946 131.665 1.00 78.03 356 PHE B N 1
ATOM 4755 C CA . PHE B 1 301 ? 157.367 161.066 132.451 1.00 72.47 356 PHE B CA 1
ATOM 4756 C C . PHE B 1 301 ? 158.747 161.063 131.846 1.00 73.28 356 PHE B C 1
ATOM 4757 O O . PHE B 1 301 ? 159.675 160.658 132.542 1.00 81.77 356 PHE B O 1
ATOM 4765 N N . GLY B 1 302 ? 158.896 161.517 130.620 1.00 78.52 357 GLY B N 1
ATOM 4766 C CA . GLY B 1 302 ? 160.272 161.371 130.128 1.00 82.62 357 GLY B CA 1
ATOM 4767 C C . GLY B 1 302 ? 161.299 162.172 130.914 1.00 85.17 357 GLY B C 1
ATOM 4768 O O . GLY B 1 302 ? 162.350 161.588 131.236 1.00 84.45 357 GLY B O 1
ATOM 4769 N N . VAL B 1 303 ? 161.042 163.443 131.229 1.00 89.06 358 VAL B N 1
ATOM 4770 C CA . VAL B 1 303 ? 161.959 164.209 132.120 1.00 90.03 358 VAL B CA 1
ATOM 4771 C C . VAL B 1 303 ? 161.908 163.624 133.527 1.00 84.59 358 VAL B C 1
ATOM 4772 O O . VAL B 1 303 ? 162.974 163.477 134.147 1.00 77.25 358 VAL B O 1
ATOM 4776 N N . LEU B 1 304 ? 160.709 163.292 133.996 1.00 82.01 359 LEU B N 1
ATOM 4777 C CA . LEU B 1 304 ? 160.533 162.798 135.380 1.00 79.43 359 LEU B CA 1
ATOM 4778 C C . LEU B 1 304 ? 161.270 161.479 135.536 1.00 77.28 359 LEU B C 1
ATOM 4779 O O . LEU B 1 304 ? 161.883 161.260 136.592 1.00 77.72 359 LEU B O 1
ATOM 4784 N N . ALA B 1 305 ? 161.207 160.640 134.519 1.00 81.46 360 ALA B N 1
ATOM 4785 C CA . ALA B 1 305 ? 161.778 159.293 134.634 1.00 77.47 360 ALA B CA 1
ATOM 4786 C C . ALA B 1 305 ? 163.197 159.308 135.154 1.00 80.21 360 ALA B C 1
ATOM 4787 O O . ALA B 1 305 ? 163.487 158.509 136.052 1.00 87.62 360 ALA B O 1
ATOM 4789 N N . ASN B 1 306 ? 164.063 160.159 134.623 1.00 85.34 361 ASN B N 1
ATOM 4790 C CA . ASN B 1 306 ? 165.446 159.946 135.034 1.00 88.93 361 ASN B CA 1
ATOM 4791 C C . ASN B 1 306 ? 165.692 160.409 136.464 1.00 91.81 361 ASN B C 1
ATOM 4792 O O . ASN B 1 306 ? 166.600 159.901 137.131 1.00 90.85 361 ASN B O 1
ATOM 4797 N N . LYS B 1 307 ? 164.903 161.368 136.951 1.00 91.50 362 LYS B N 1
ATOM 4798 C CA . LYS B 1 307 ? 165.111 161.871 138.304 1.00 90.33 362 LYS B CA 1
ATOM 4799 C C . LYS B 1 307 ? 164.690 160.851 139.355 1.00 91.43 362 LYS B C 1
ATOM 4800 O O . LYS B 1 307 ? 165.333 160.737 140.405 1.00 94.49 362 LYS B O 1
ATOM 4806 N N . MET B 1 308 ? 163.618 160.102 139.098 1.00 94.48 363 MET B N 1
ATOM 4807 C CA . MET B 1 308 ? 163.060 159.190 140.089 1.00 96.34 363 MET B CA 1
ATOM 4808 C C . MET B 1 308 ? 163.283 157.722 139.743 1.00 96.05 363 MET B C 1
ATOM 4809 O O . MET B 1 308 ? 162.600 156.854 140.297 1.00 97.16 363 MET B O 1
ATOM 4814 N N . GLY B 1 309 ? 164.231 157.421 138.860 1.00 93.69 364 GLY B N 1
ATOM 4815 C CA . GLY B 1 309 ? 164.553 156.044 138.537 1.00 92.74 364 GLY B CA 1
ATOM 4816 C C . GLY B 1 309 ? 163.625 155.435 137.508 1.00 93.11 364 GLY B C 1
ATOM 4817 O O . GLY B 1 309 ? 162.406 155.618 137.576 1.00 98.07 364 GLY B O 1
ATOM 4818 N N . ARG B 1 310 ? 164.190 154.707 136.544 1.00 73.98 365 ARG B N 1
ATOM 4819 C CA . ARG B 1 310 ? 163.366 154.112 135.499 1.00 77.62 365 ARG B CA 1
ATOM 4820 C C . ARG B 1 310 ? 162.602 152.897 136.011 1.00 80.21 365 ARG B C 1
ATOM 4821 O O . ARG B 1 310 ? 161.451 152.667 135.613 1.00 91.62 365 ARG B O 1
ATOM 4829 N N . TRP B 1 311 ? 163.224 152.103 136.888 1.00 71.15 366 TRP B N 1
ATOM 4830 C CA . TRP B 1 311 ? 162.569 150.899 137.390 1.00 69.35 366 TRP B CA 1
ATOM 4831 C C . TRP B 1 311 ? 161.353 151.241 138.245 1.00 74.17 366 TRP B C 1
ATOM 4832 O O . TRP B 1 311 ? 160.331 150.547 138.187 1.00 78.22 366 TRP B O 1
ATOM 4843 N N . LEU B 1 312 ? 161.439 152.314 139.034 1.00 82.96 367 LEU B N 1
ATOM 4844 C CA . LEU B 1 312 ? 160.289 152.751 139.816 1.00 79.21 367 LEU B CA 1
ATOM 4845 C C . LEU B 1 312 ? 159.164 153.216 138.907 1.00 82.85 367 LEU B C 1
ATOM 4846 O O . LEU B 1 312 ? 157.985 152.958 139.183 1.00 85.73 367 LEU B O 1
ATOM 4851 N N . CYS B 1 313 ? 159.515 153.899 137.814 1.00 93.08 368 CYS B N 1
ATOM 4852 C CA . CYS B 1 313 ? 158.525 154.322 136.830 1.00 88.75 368 CYS B CA 1
ATOM 4853 C C . CYS B 1 313 ? 157.814 153.121 136.224 1.00 88.26 368 CYS B C 1
ATOM 4854 O O . CYS B 1 313 ? 156.584 153.108 136.105 1.00 89.32 368 CYS B O 1
ATOM 4857 N N . SER B 1 314 ? 158.579 152.091 135.855 1.00 86.11 369 SER B N 1
ATOM 4858 C CA . SER B 1 314 ? 157.984 150.898 135.262 1.00 84.15 369 SER B CA 1
ATOM 4859 C C . SER B 1 314 ? 157.094 150.160 136.255 1.00 83.68 369 SER B C 1
ATOM 4860 O O . SER B 1 314 ? 156.013 149.678 135.892 1.00 84.00 369 SER B O 1
ATOM 4863 N N . LEU B 1 315 ? 157.536 150.052 137.511 1.00 85.75 370 LEU B N 1
ATOM 4864 C CA . LEU B 1 315 ? 156.744 149.357 138.523 1.00 84.96 370 LEU B CA 1
ATOM 4865 C C . LEU B 1 315 ? 155.438 150.090 138.798 1.00 88.61 370 LEU B C 1
ATOM 4866 O O . LEU B 1 315 ? 154.367 149.471 138.866 1.00 91.23 370 LEU B O 1
ATOM 4871 N N . ILE B 1 316 ? 155.507 151.416 138.952 1.00 82.35 371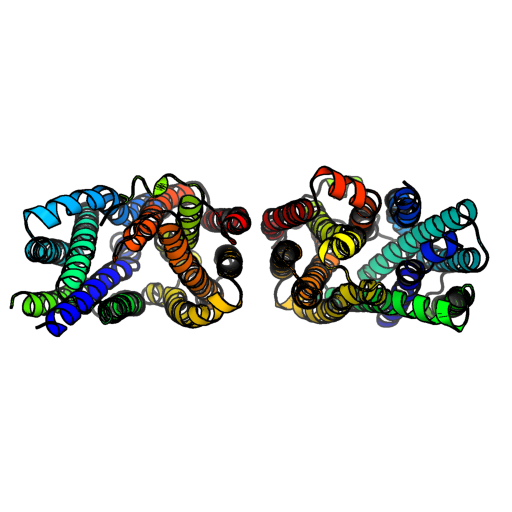 ILE B N 1
ATOM 4872 C CA . ILE B 1 316 ? 154.300 152.201 139.185 1.00 74.44 371 ILE B CA 1
ATOM 4873 C C . ILE B 1 316 ? 153.382 152.127 137.976 1.00 73.89 371 ILE B C 1
ATOM 4874 O O . ILE B 1 316 ? 152.154 152.063 138.115 1.00 83.01 371 ILE B O 1
ATOM 4879 N N . GLY B 1 317 ? 153.963 152.104 136.774 1.00 76.35 372 GLY B N 1
ATOM 4880 C CA . GLY B 1 317 ? 153.157 152.004 135.571 1.00 83.81 372 GLY B CA 1
ATOM 4881 C C . GLY B 1 317 ? 152.417 150.686 135.471 1.00 84.99 372 GLY B C 1
ATOM 4882 O O . GLY B 1 317 ? 151.240 150.653 135.116 1.00 92.49 372 GLY B O 1
ATOM 4883 N N . MET B 1 318 ? 153.093 149.582 135.797 1.00 73.23 373 MET B N 1
ATOM 4884 C CA . MET B 1 318 ? 152.414 148.288 135.808 1.00 75.33 373 MET B CA 1
ATOM 4885 C C . MET B 1 318 ? 151.337 148.222 136.878 1.00 79.76 373 MET B C 1
ATOM 4886 O O . MET B 1 318 ? 150.277 147.618 136.664 1.00 86.53 373 MET B O 1
ATOM 4891 N N . LEU B 1 319 ? 151.600 148.811 138.046 1.00 76.32 374 LEU B N 1
ATOM 4892 C CA . LEU B 1 319 ? 150.597 148.825 139.105 1.00 78.49 374 LEU B CA 1
ATOM 4893 C C . LEU B 1 319 ? 149.347 149.584 138.672 1.00 82.19 374 LEU B C 1
ATOM 4894 O O . LEU B 1 319 ? 148.219 149.115 138.882 1.00 80.98 374 LEU B O 1
ATOM 4899 N N . VAL B 1 320 ? 149.523 150.739 138.026 1.00 75.35 375 VAL B N 1
ATOM 4900 C CA . VAL B 1 320 ? 148.350 151.487 137.584 1.00 67.13 375 VAL B CA 1
ATOM 4901 C C . VAL B 1 320 ? 147.705 150.826 136.367 1.00 71.84 375 VAL B C 1
ATOM 4902 O O . VAL B 1 320 ? 146.492 150.946 136.175 1.00 81.83 375 VAL B O 1
ATOM 4906 N N . VAL B 1 321 ? 148.475 150.091 135.552 1.00 68.97 376 VAL B N 1
ATOM 4907 C CA . VAL B 1 321 ? 147.881 149.306 134.466 1.00 68.19 376 VAL B CA 1
ATOM 4908 C C . VAL B 1 321 ? 146.947 148.244 135.025 1.00 66.31 376 VAL B C 1
ATOM 4909 O O . VAL B 1 321 ? 145.813 148.075 134.557 1.00 78.73 376 VAL B O 1
ATOM 4913 N N . GLY B 1 322 ? 147.418 147.508 136.032 1.00 64.60 377 GLY B N 1
ATOM 4914 C CA . GLY B 1 322 ? 146.585 146.485 136.639 1.00 72.32 377 GLY B CA 1
ATOM 4915 C C . GLY B 1 322 ? 145.364 147.064 137.325 1.00 80.15 377 GLY B C 1
ATOM 4916 O O . GLY B 1 322 ? 144.256 146.531 137.196 1.00 87.72 377 GLY B O 1
ATOM 4917 N N . THR B 1 323 ? 145.545 148.175 138.045 1.00 75.32 378 THR B N 1
ATOM 4918 C CA . THR B 1 323 ? 144.416 148.816 138.710 1.00 71.99 378 THR B CA 1
ATOM 4919 C C . THR B 1 323 ? 143.398 149.338 137.701 1.00 70.63 378 THR B C 1
ATOM 4920 O O . THR B 1 323 ? 142.186 149.223 137.916 1.00 73.80 378 THR B O 1
ATOM 4924 N N . SER B 1 324 ? 143.872 149.907 136.590 1.00 65.32 379 SER B N 1
ATOM 4925 C CA . SER B 1 324 ? 142.970 150.405 135.562 1.00 59.97 379 SER B CA 1
ATOM 4926 C C . SER B 1 324 ? 142.195 149.272 134.910 1.00 59.44 379 SER B C 1
ATOM 4927 O O . SER B 1 324 ? 140.990 149.399 134.661 1.00 70.00 379 SER B O 1
ATOM 4930 N N . LEU B 1 325 ? 142.867 148.156 134.618 1.00 56.95 380 LEU B N 1
ATOM 4931 C CA . LEU B 1 325 ? 142.167 147.028 134.014 1.00 57.89 380 LEU B CA 1
ATOM 4932 C C . LEU B 1 325 ? 141.159 146.425 134.982 1.00 57.80 380 LEU B C 1
ATOM 4933 O O . LEU B 1 325 ? 140.101 145.941 134.564 1.00 62.19 380 LEU B O 1
ATOM 4938 N N . LEU B 1 326 ? 141.464 146.446 136.281 1.00 53.35 381 LEU B N 1
ATOM 4939 C CA . LEU B 1 326 ? 140.489 145.975 137.258 1.00 57.78 381 LEU B CA 1
ATOM 4940 C C . LEU B 1 326 ? 139.296 146.919 137.346 1.00 68.67 381 LEU B C 1
ATOM 4941 O O . LEU B 1 326 ? 138.150 146.472 137.478 1.00 72.68 381 LEU B O 1
ATOM 4946 N N . CYS B 1 327 ? 139.544 148.230 137.273 1.00 79.84 382 CYS B N 1
ATOM 4947 C CA . CYS B 1 327 ? 138.472 149.212 137.405 1.00 76.65 382 CYS B CA 1
ATOM 4948 C C . CYS B 1 327 ? 137.649 149.363 136.132 1.00 74.91 382 CYS B C 1
ATOM 4949 O O . CYS B 1 327 ? 136.563 149.950 136.182 1.00 68.63 382 CYS B O 1
ATOM 4952 N N . VAL B 1 328 ? 138.152 148.866 134.998 1.00 80.14 383 VAL B N 1
ATOM 4953 C CA . VAL B 1 328 ? 137.402 148.978 133.739 1.00 72.45 383 VAL B CA 1
ATOM 4954 C C . VAL B 1 328 ? 136.046 148.285 133.761 1.00 72.18 383 VAL B C 1
ATOM 4955 O O . VAL B 1 328 ? 135.050 148.926 133.395 1.00 76.07 383 VAL B O 1
ATOM 4959 N N . PRO B 1 329 ? 135.906 146.998 134.161 1.00 58.04 384 PRO B N 1
ATOM 4960 C CA . PRO B 1 329 ? 134.617 146.323 133.937 1.00 61.39 384 PRO B CA 1
ATOM 4961 C C . PRO B 1 329 ? 133.501 146.667 134.915 1.00 67.53 384 PRO B C 1
ATOM 4962 O O . PRO B 1 329 ? 132.500 145.946 134.961 1.00 66.48 384 PRO B O 1
ATOM 4966 N N . LEU B 1 330 ? 133.635 147.737 135.698 1.00 70.76 385 LEU B N 1
ATOM 4967 C CA . LEU B 1 330 ? 132.567 148.153 136.600 1.00 67.26 385 LEU B CA 1
ATOM 4968 C C . LEU B 1 330 ? 131.728 149.307 136.067 1.00 61.61 385 LEU B C 1
ATOM 4969 O O . LEU B 1 330 ? 130.633 149.541 136.589 1.00 67.24 385 LEU B O 1
ATOM 4974 N N . ALA B 1 331 ? 132.206 150.032 135.061 1.00 50.87 386 ALA B N 1
ATOM 4975 C CA . ALA B 1 331 ? 131.488 151.194 134.559 1.00 53.44 386 ALA B CA 1
ATOM 4976 C C . ALA B 1 331 ? 130.192 150.781 133.877 1.00 59.60 386 ALA B C 1
ATOM 4977 O O . ALA B 1 331 ? 130.170 149.863 133.054 1.00 59.90 386 ALA B O 1
ATOM 4979 N N . HIS B 1 332 ? 129.103 151.463 134.233 1.00 60.81 387 HIS B N 1
ATOM 4980 C CA . HIS B 1 332 ? 127.803 151.205 133.634 1.00 59.58 387 HIS B CA 1
ATOM 4981 C C . HIS B 1 332 ? 127.412 152.232 132.581 1.00 63.68 387 HIS B C 1
ATOM 4982 O O . HIS B 1 332 ? 126.299 152.153 132.046 1.00 65.26 387 HIS B O 1
ATOM 4989 N N . ASN B 1 333 ? 128.283 153.188 132.269 1.00 64.88 388 ASN B N 1
ATOM 4990 C CA . ASN B 1 333 ? 128.022 154.151 131.209 1.00 57.24 388 ASN B CA 1
ATOM 4991 C C . ASN B 1 333 ? 129.344 154.768 130.764 1.00 60.44 388 ASN B C 1
ATOM 4992 O O . ASN B 1 333 ? 130.354 154.678 131.466 1.00 63.80 388 ASN B O 1
ATOM 4997 N N . ILE B 1 334 ? 129.318 155.388 129.579 1.00 57.92 389 ILE B N 1
ATOM 4998 C CA . ILE B 1 334 ? 130.537 155.730 128.842 1.00 60.93 389 ILE B CA 1
ATOM 4999 C C . ILE B 1 334 ? 131.400 156.722 129.608 1.00 64.32 389 ILE B C 1
ATOM 5000 O O . ILE B 1 334 ? 132.633 156.690 129.511 1.00 71.90 389 ILE B O 1
ATOM 5005 N N . PHE B 1 335 ? 130.782 157.602 130.399 1.00 65.65 390 PHE B N 1
ATOM 5006 C CA . PHE B 1 335 ? 131.572 158.542 131.185 1.00 67.39 390 PHE B CA 1
ATOM 5007 C C . PHE B 1 335 ? 132.366 157.860 132.292 1.00 66.61 390 PHE B C 1
ATOM 5008 O O . PHE B 1 335 ? 133.336 158.443 132.787 1.00 66.94 390 PHE B O 1
ATOM 5016 N N . GLY B 1 336 ? 131.984 156.647 132.691 1.00 50.62 391 GLY B N 1
ATOM 5017 C CA . GLY B 1 336 ? 132.799 155.893 133.624 1.00 57.11 391 GLY B CA 1
ATOM 5018 C C . GLY B 1 336 ? 134.137 155.463 133.062 1.00 55.31 391 GLY B C 1
ATOM 5019 O O . GLY B 1 336 ? 135.113 155.376 133.813 1.00 54.46 391 GLY B O 1
ATOM 5020 N N . LEU B 1 337 ? 134.207 155.196 131.761 1.00 56.31 392 LEU B N 1
ATOM 5021 C CA . LEU B 1 337 ? 135.422 154.706 131.125 1.00 49.92 392 LEU B CA 1
ATOM 5022 C C . LEU B 1 337 ? 136.516 155.756 131.013 1.00 46.48 392 LEU B C 1
ATOM 5023 O O . LEU B 1 337 ? 137.666 155.392 130.754 1.00 64.85 392 LEU B O 1
ATOM 5028 N N . ILE B 1 338 ? 136.197 157.040 131.185 1.00 45.23 393 ILE B N 1
ATOM 5029 C CA . ILE B 1 338 ? 137.207 158.073 130.974 1.00 51.57 393 ILE B CA 1
ATOM 5030 C C . ILE B 1 338 ? 138.293 158.011 132.038 1.00 58.57 393 ILE B C 1
ATOM 5031 O O . ILE B 1 338 ? 139.468 158.244 131.738 1.00 65.23 393 ILE B O 1
ATOM 5036 N N . GLY B 1 339 ? 137.935 157.703 133.278 1.00 65.87 394 GLY B N 1
ATOM 5037 C CA . GLY B 1 339 ? 138.899 157.604 134.346 1.00 67.15 394 GLY B CA 1
ATOM 5038 C C . GLY B 1 339 ? 139.875 156.459 134.162 1.00 67.66 394 GLY B C 1
ATOM 5039 O O . GLY B 1 339 ? 141.088 156.666 134.034 1.00 69.39 394 GLY B O 1
ATOM 5040 N N . PRO B 1 340 ? 139.363 155.222 134.185 1.00 63.80 395 PRO B N 1
ATOM 5041 C CA . PRO B 1 340 ? 140.249 154.058 134.013 1.00 65.48 395 PRO B CA 1
ATOM 5042 C C . PRO B 1 340 ? 140.993 154.023 132.689 1.00 58.49 395 PRO B C 1
ATOM 5043 O O . PRO B 1 340 ? 142.163 153.628 132.664 1.00 62.10 395 PRO B O 1
ATOM 5047 N N . ASN B 1 341 ? 140.361 154.427 131.587 1.00 46.91 396 ASN B N 1
ATOM 5048 C CA . ASN B 1 341 ? 141.059 154.403 130.306 1.00 42.75 396 ASN B CA 1
ATOM 5049 C C . ASN B 1 341 ? 142.161 155.452 130.260 1.00 46.94 396 ASN B C 1
ATOM 5050 O O . ASN B 1 341 ? 143.243 155.199 129.716 1.00 69.34 396 ASN B O 1
ATOM 5055 N N . ALA B 1 342 ? 141.906 156.637 130.820 1.00 40.73 397 ALA B N 1
ATOM 5056 C CA . ALA B 1 342 ? 142.944 157.658 130.890 1.00 51.06 397 ALA B CA 1
ATOM 5057 C C . ALA B 1 342 ? 144.094 157.203 131.774 1.00 61.65 397 ALA B C 1
ATOM 5058 O O . ALA B 1 342 ? 145.267 157.429 131.449 1.00 70.58 397 ALA B O 1
ATOM 5060 N N . GLY B 1 343 ? 143.774 156.555 132.895 1.00 68.10 398 GLY B N 1
ATOM 5061 C CA . GLY B 1 343 ? 144.817 156.011 133.747 1.00 72.22 398 GLY B CA 1
ATOM 5062 C C . GLY B 1 343 ? 145.632 154.937 133.054 1.00 67.57 398 GLY B C 1
ATOM 5063 O O . GLY B 1 343 ? 146.853 154.889 133.192 1.00 55.66 398 GLY B O 1
ATOM 5064 N N . LEU B 1 344 ? 144.967 154.069 132.288 1.00 70.63 399 LEU B N 1
ATOM 5065 C CA . LEU B 1 344 ? 145.673 153.029 131.548 1.00 63.78 399 LEU B CA 1
ATOM 5066 C C . LEU B 1 344 ? 146.574 153.625 130.476 1.00 53.77 399 LEU B C 1
ATOM 5067 O O . LEU B 1 344 ? 147.696 153.153 130.268 1.00 65.37 399 LEU B O 1
ATOM 5072 N N . GLY B 1 345 ? 146.095 154.654 129.776 1.00 51.46 400 GLY B N 1
ATOM 5073 C CA . GLY B 1 345 ? 146.931 155.309 128.784 1.00 53.72 400 GLY B CA 1
ATOM 5074 C C . GLY B 1 345 ? 148.142 155.981 129.399 1.00 61.17 400 GLY B C 1
ATOM 5075 O O . GLY B 1 345 ? 149.259 155.862 128.883 1.00 76.45 400 GLY B O 1
ATOM 5076 N N . LEU B 1 346 ? 147.941 156.679 130.521 1.00 53.02 401 LEU B N 1
ATOM 5077 C CA . LEU B 1 346 ? 149.060 157.282 131.239 1.00 62.34 401 LEU B CA 1
ATOM 5078 C C . LEU B 1 346 ? 150.024 156.216 131.741 1.00 80.30 401 LEU B C 1
ATOM 5079 O O . LEU B 1 346 ? 151.244 156.413 131.734 1.00 75.61 401 LEU B O 1
ATOM 5084 N N . ALA B 1 347 ? 149.489 155.069 132.156 1.00 84.86 402 ALA B N 1
ATOM 5085 C CA . ALA B 1 347 ? 150.318 153.977 132.644 1.00 76.74 402 ALA B CA 1
ATOM 5086 C C . ALA B 1 347 ? 151.182 153.392 131.539 1.00 67.85 402 ALA B C 1
ATOM 5087 O O . ALA B 1 347 ? 152.375 153.143 131.741 1.00 72.80 402 ALA B O 1
ATOM 5089 N N . ILE B 1 348 ? 150.590 153.138 130.371 1.00 58.74 403 ILE B N 1
ATOM 5090 C CA . ILE B 1 348 ? 151.360 152.598 129.256 1.00 61.54 403 ILE B CA 1
ATOM 5091 C C . ILE B 1 348 ? 152.385 153.614 128.778 1.00 61.88 403 ILE B C 1
ATOM 5092 O O . ILE B 1 348 ? 153.497 153.250 128.377 1.00 79.97 403 ILE B O 1
ATOM 5097 N N . GLY B 1 349 ? 152.037 154.902 128.819 1.00 66.37 404 GLY B N 1
ATOM 5098 C CA . GLY B 1 349 ? 153.015 155.926 128.490 1.00 72.81 404 GLY B CA 1
ATOM 5099 C C . GLY B 1 349 ? 154.182 155.945 129.457 1.00 76.59 404 GLY B C 1
ATOM 5100 O O . GLY B 1 349 ? 155.340 156.059 129.043 1.00 86.73 404 GLY B O 1
ATOM 5101 N N . MET B 1 350 ? 153.895 155.811 130.754 1.00 72.48 405 MET B N 1
ATOM 5102 C CA . MET B 1 350 ? 154.951 155.737 131.760 1.00 77.67 405 MET B CA 1
ATOM 5103 C C . MET B 1 350 ? 155.832 154.515 131.543 1.00 79.69 405 MET B C 1
ATOM 5104 O O . MET B 1 350 ? 157.064 154.601 131.617 1.00 77.19 405 MET B O 1
ATOM 5109 N N . VAL B 1 351 ? 155.210 153.369 131.259 1.00 72.88 406 VAL B N 1
ATOM 5110 C CA . VAL B 1 351 ? 155.954 152.125 131.081 1.00 62.90 406 VAL B CA 1
ATOM 5111 C C . VAL B 1 351 ? 156.854 152.213 129.859 1.00 63.74 406 VAL B C 1
ATOM 5112 O O . VAL B 1 351 ? 158.017 151.799 129.896 1.00 79.81 406 VAL B O 1
ATOM 5116 N N . ASP B 1 352 ? 156.331 152.756 128.758 1.00 68.61 407 ASP B N 1
ATOM 5117 C CA . ASP B 1 352 ? 157.141 152.909 127.556 1.00 72.23 407 ASP B CA 1
ATOM 5118 C C . ASP B 1 352 ? 158.285 153.887 127.785 1.00 70.15 407 ASP B C 1
ATOM 5119 O O . ASP B 1 352 ? 159.442 153.588 127.466 1.00 84.19 407 ASP B O 1
ATOM 5124 N N . SER B 1 353 ? 157.991 155.044 128.388 1.00 72.17 408 SER B N 1
ATOM 5125 C CA . SER B 1 353 ? 159.020 156.062 128.572 1.00 81.23 408 SER B CA 1
ATOM 5126 C C . SER B 1 353 ? 160.087 155.612 129.565 1.00 84.88 408 SER B C 1
ATOM 5127 O O . SER B 1 353 ? 161.228 156.085 129.513 1.00 86.08 408 SER B O 1
ATOM 5130 N N . SER B 1 354 ? 159.742 154.699 130.475 1.00 87.99 409 SER B N 1
ATOM 5131 C CA . SER B 1 354 ? 160.726 154.172 131.409 1.00 87.28 409 SER B CA 1
ATOM 5132 C C . SER B 1 354 ? 161.506 152.983 130.858 1.00 80.50 409 SER B C 1
ATOM 5133 O O . SER B 1 354 ? 162.704 152.870 131.139 1.00 80.64 409 SER B O 1
ATOM 5136 N N . MET B 1 355 ? 160.876 152.112 130.071 1.00 78.09 410 MET B N 1
ATOM 5137 C CA . MET B 1 355 ? 161.496 150.873 129.620 1.00 81.26 410 MET B CA 1
ATOM 5138 C C . MET B 1 355 ? 162.257 151.018 128.312 1.00 80.69 410 MET B C 1
ATOM 5139 O O . MET B 1 355 ? 163.203 150.259 128.075 1.00 91.59 410 MET B O 1
ATOM 5144 N N . MET B 1 356 ? 161.861 151.951 127.443 1.00 72.06 411 MET B N 1
ATOM 5145 C CA . MET B 1 356 ? 162.607 152.181 126.208 1.00 75.68 411 MET B CA 1
ATOM 5146 C C . MET B 1 356 ? 164.040 152.637 126.470 1.00 77.94 411 MET B C 1
ATOM 5147 O O . MET B 1 356 ? 164.971 152.026 125.915 1.00 89.02 411 MET B O 1
ATOM 5152 N N . PRO B 1 357 ? 164.297 153.662 127.295 1.00 74.75 412 PRO B N 1
ATOM 5153 C CA . PRO B 1 357 ? 165.692 153.988 127.632 1.00 83.26 412 PRO B CA 1
ATOM 5154 C C . PRO B 1 357 ? 166.404 152.888 128.397 1.00 90.51 412 PRO B C 1
ATOM 5155 O O . PRO B 1 357 ? 167.623 152.746 128.260 1.00 87.44 412 PRO B O 1
ATOM 5159 N N . ILE B 1 358 ? 165.691 152.113 129.216 1.00 87.04 413 ILE B N 1
ATOM 5160 C CA . ILE B 1 358 ? 166.355 151.034 129.942 1.00 78.22 413 ILE B CA 1
ATOM 5161 C C . ILE B 1 358 ? 166.739 149.913 128.982 1.00 77.10 413 ILE B C 1
ATOM 5162 O O . ILE B 1 358 ? 167.779 149.266 129.150 1.00 78.63 413 ILE B O 1
ATOM 5167 N N . MET B 1 359 ? 165.930 149.686 127.942 1.00 64.00 414 MET B N 1
ATOM 5168 C CA . MET B 1 359 ? 166.320 148.737 126.906 1.00 55.57 414 MET B CA 1
ATOM 5169 C C . MET B 1 359 ? 167.533 149.241 126.144 1.00 55.97 414 MET B C 1
ATOM 5170 O O . MET B 1 359 ? 168.436 148.461 125.813 1.00 69.46 414 MET B O 1
ATOM 5175 N N . GLY B 1 360 ? 167.573 150.546 125.865 1.00 60.26 415 GLY B N 1
ATOM 5176 C CA . GLY B 1 360 ? 168.743 151.112 125.213 1.00 72.24 415 GLY B CA 1
ATOM 5177 C C . GLY B 1 360 ? 169.998 150.970 126.054 1.00 77.16 415 GLY B C 1
ATOM 5178 O O . GLY B 1 360 ? 171.063 150.607 125.549 1.00 82.39 415 GLY B O 1
ATOM 5179 N N . HIS B 1 361 ? 169.877 151.228 127.357 1.00 75.69 416 HIS B N 1
ATOM 5180 C CA . HIS B 1 361 ? 171.012 151.080 128.263 1.00 82.03 416 HIS B CA 1
ATOM 5181 C C . HIS B 1 361 ? 171.464 149.628 128.353 1.00 75.61 416 HIS B C 1
ATOM 5182 O O . HIS B 1 361 ? 172.668 149.347 128.353 1.00 70.53 416 HIS B O 1
ATOM 5189 N N . LEU B 1 362 ? 170.513 148.693 128.437 1.00 70.08 417 LEU B N 1
ATOM 5190 C CA . LEU B 1 362 ? 170.858 147.278 128.531 1.00 65.88 417 LEU B CA 1
ATOM 5191 C C . LEU B 1 362 ? 171.556 146.793 127.269 1.00 69.21 417 LEU B C 1
ATOM 5192 O O . LEU B 1 362 ? 172.523 146.027 127.342 1.00 76.36 417 LEU B O 1
ATOM 5197 N N . VAL B 1 363 ? 171.080 147.224 126.101 1.00 68.66 418 VAL B N 1
ATOM 5198 C CA . VAL B 1 363 ? 171.731 146.831 124.858 1.00 72.50 418 VAL B CA 1
ATOM 5199 C C . VAL B 1 363 ? 173.105 147.478 124.744 1.00 77.24 418 VAL B C 1
ATOM 5200 O O . VAL B 1 363 ? 174.053 146.867 124.236 1.00 85.92 418 VAL B O 1
ATOM 5204 N N . ASP B 1 364 ? 173.240 148.723 125.210 1.00 69.23 419 ASP B N 1
ATOM 5205 C CA . ASP B 1 364 ? 174.503 149.435 125.040 1.00 74.82 419 ASP B CA 1
ATOM 5206 C C . ASP B 1 364 ? 175.579 148.907 125.980 1.00 78.24 419 ASP B C 1
ATOM 5207 O O . ASP B 1 364 ? 176.747 148.791 125.590 1.00 78.63 419 ASP B O 1
ATOM 5212 N N . LEU B 1 365 ? 175.210 148.583 127.220 1.00 80.58 420 LEU B N 1
ATOM 5213 C CA . LEU B 1 365 ? 176.219 148.301 128.236 1.00 76.48 420 LEU B CA 1
ATOM 5214 C C . LEU B 1 365 ? 176.877 146.946 128.006 1.00 72.78 420 LEU B C 1
ATOM 5215 O O . LEU B 1 365 ? 178.076 146.783 128.260 1.00 76.12 420 LEU B O 1
ATOM 5220 N N . ARG B 1 366 ? 176.118 145.965 127.522 1.00 73.98 421 ARG B N 1
ATOM 5221 C CA . ARG B 1 366 ? 176.627 144.609 127.356 1.00 77.32 421 ARG B CA 1
ATOM 5222 C C . ARG B 1 366 ? 176.926 144.262 125.903 1.00 72.75 421 ARG B C 1
ATOM 5223 O O . ARG B 1 366 ? 177.920 143.588 125.619 1.00 75.49 421 ARG B O 1
ATOM 5231 N N . HIS B 1 367 ? 176.087 144.706 124.977 1.00 64.07 422 HIS B N 1
ATOM 5232 C CA . HIS B 1 367 ? 176.208 144.344 123.578 1.00 63.91 422 HIS B CA 1
ATOM 5233 C C . HIS B 1 367 ? 176.434 145.594 122.731 1.00 73.44 422 HIS B C 1
ATOM 5234 O O . HIS B 1 367 ? 176.629 146.698 123.246 1.00 81.16 422 HIS B O 1
ATOM 5241 N N . THR B 1 368 ? 176.420 145.421 121.414 1.00 79.11 423 THR B N 1
ATOM 5242 C CA . THR B 1 368 ? 176.541 146.526 120.473 1.00 79.66 423 THR B CA 1
ATOM 5243 C C . THR B 1 368 ? 175.198 146.764 119.798 1.00 76.12 423 THR B C 1
ATOM 5244 O O . THR B 1 368 ? 174.605 145.835 119.240 1.00 83.47 423 THR B O 1
ATOM 5248 N N . SER B 1 369 ? 174.724 148.003 119.845 1.00 75.30 424 SER B N 1
ATOM 5249 C CA . SER B 1 369 ? 173.439 148.365 119.272 1.00 82.63 424 SER B CA 1
ATOM 5250 C C . SER B 1 369 ? 173.635 149.170 117.995 1.00 86.96 424 SER B C 1
ATOM 5251 O O . SER B 1 369 ? 174.738 149.634 117.692 1.00 88.76 424 SER B O 1
ATOM 5254 N N . VAL B 1 370 ? 172.542 149.330 117.252 1.00 104.49 425 VAL B N 1
ATOM 5255 C CA . VAL B 1 370 ? 172.526 150.086 116.004 1.00 104.29 425 VAL B CA 1
ATOM 5256 C C . VAL B 1 370 ? 171.506 151.208 116.142 1.00 102.35 425 VAL B C 1
ATOM 5257 O O . VAL B 1 370 ? 170.981 151.444 117.236 1.00 105.33 425 VAL B O 1
ATOM 5261 N N . TYR B 1 371 ? 171.254 151.928 115.042 1.00 102.20 426 TYR B N 1
ATOM 5262 C CA . TYR B 1 371 ? 170.323 153.056 115.071 1.00 104.29 426 TYR B CA 1
ATOM 5263 C C . TYR B 1 371 ? 168.916 152.617 115.466 1.00 102.77 426 TYR B C 1
ATOM 5264 O O . TYR B 1 371 ? 168.173 153.380 116.094 1.00 103.45 426 TYR B O 1
ATOM 5273 N N . GLY B 1 372 ? 168.532 151.395 115.108 1.00 84.05 427 GLY B N 1
ATOM 5274 C CA . GLY B 1 372 ? 167.226 150.883 115.467 1.00 82.68 427 GLY B CA 1
ATOM 5275 C C . GLY B 1 372 ? 167.277 149.501 116.084 1.00 90.30 427 GLY B C 1
ATOM 5276 O O . GLY B 1 372 ? 166.366 148.691 115.886 1.00 93.57 427 GLY B O 1
ATOM 5277 N N . SER B 1 373 ? 168.346 149.218 116.834 1.00 81.96 428 SER B N 1
ATOM 5278 C CA . SER B 1 373 ? 168.445 147.940 117.533 1.00 75.96 428 SER B CA 1
ATOM 5279 C C . SER B 1 373 ? 167.381 147.819 118.615 1.00 67.68 428 SER B C 1
ATOM 5280 O O . SER B 1 373 ? 166.866 146.726 118.873 1.00 62.51 428 SER B O 1
ATOM 5283 N N . VAL B 1 374 ? 167.039 148.934 119.261 1.00 64.11 429 VAL B N 1
ATOM 5284 C CA . VAL B 1 374 ? 165.971 148.929 120.254 1.00 65.62 429 VAL B CA 1
ATOM 5285 C C . VAL B 1 374 ? 164.615 148.756 119.583 1.00 72.12 429 VAL B C 1
ATOM 5286 O O . VAL B 1 374 ? 163.649 148.321 120.222 1.00 77.36 429 VAL B O 1
ATOM 5290 N N . TYR B 1 375 ? 164.521 149.087 118.292 1.00 84.23 430 TYR B N 1
ATOM 5291 C CA . TYR B 1 375 ? 163.260 148.979 117.562 1.00 84.85 430 TYR B CA 1
ATOM 5292 C C . TYR B 1 375 ? 162.774 147.536 117.483 1.00 79.68 430 TYR B C 1
ATOM 5293 O O . TYR B 1 375 ? 161.580 147.260 117.648 1.00 78.46 430 TYR B O 1
ATOM 5302 N N . ALA B 1 376 ? 163.686 146.601 117.213 1.00 67.04 431 ALA B N 1
ATOM 5303 C CA . ALA B 1 376 ? 163.282 145.220 116.975 1.00 64.26 431 ALA B CA 1
ATOM 5304 C C . ALA B 1 376 ? 162.780 144.563 118.253 1.00 58.35 431 ALA B C 1
ATOM 5305 O O . ALA B 1 376 ? 161.840 143.761 118.226 1.00 61.77 431 ALA B O 1
ATOM 5307 N N . ILE B 1 377 ? 163.406 144.883 119.384 1.00 58.30 432 ILE B N 1
ATOM 5308 C CA . ILE B 1 377 ? 163.051 144.228 120.639 1.00 64.15 432 ILE B CA 1
ATOM 5309 C C . ILE B 1 377 ? 161.668 144.670 121.096 1.00 57.07 432 ILE B C 1
ATOM 5310 O O . ILE B 1 377 ? 160.847 143.853 121.528 1.00 66.82 432 ILE B O 1
ATOM 5315 N N . ALA B 1 378 ? 161.392 145.971 121.016 1.00 51.16 433 ALA B N 1
ATOM 5316 C CA . ALA B 1 378 ? 160.096 146.477 121.451 1.00 61.32 433 ALA B CA 1
ATOM 5317 C C . ALA B 1 378 ? 158.986 146.004 120.524 1.00 64.53 433 ALA B C 1
ATOM 5318 O O . ALA B 1 378 ? 157.889 145.658 120.976 1.00 67.96 433 ALA B O 1
ATOM 5320 N N . ASP B 1 379 ? 159.255 145.990 119.217 1.00 72.62 434 ASP B N 1
ATOM 5321 C CA . ASP B 1 379 ? 158.239 145.583 118.253 1.00 64.74 434 ASP B CA 1
ATOM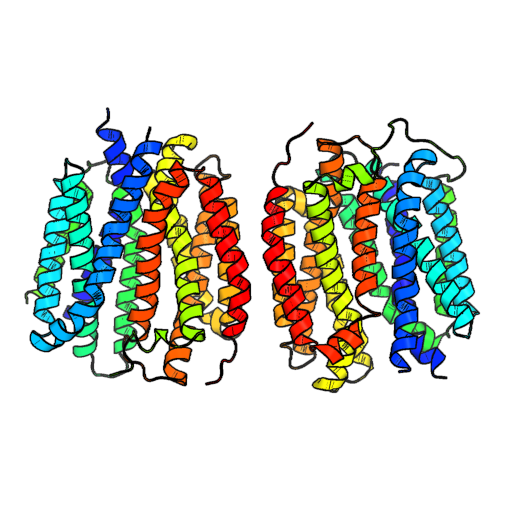 5322 C C . ASP B 1 379 ? 157.889 144.112 118.415 1.00 67.97 434 ASP B C 1
ATOM 5323 O O . ASP B 1 379 ? 156.753 143.702 118.157 1.00 71.86 434 ASP B O 1
ATOM 5328 N N . VAL B 1 380 ? 158.860 143.299 118.838 1.00 65.85 435 VAL B N 1
ATOM 5329 C CA . VAL B 1 380 ? 158.576 141.897 119.130 1.00 63.82 435 VAL B CA 1
ATOM 5330 C C . VAL B 1 380 ? 157.600 141.788 120.291 1.00 62.66 435 VAL B C 1
ATOM 5331 O O . VAL B 1 380 ? 156.731 140.909 120.311 1.00 71.65 435 VAL B O 1
ATOM 5335 N N . ALA B 1 381 ? 157.727 142.677 121.276 1.00 58.92 436 ALA B N 1
ATOM 5336 C CA . ALA B 1 381 ? 156.767 142.708 122.373 1.00 72.17 436 ALA B CA 1
ATOM 5337 C C . ALA B 1 381 ? 155.397 143.164 121.889 1.00 77.16 436 ALA B C 1
ATOM 5338 O O . ALA B 1 381 ? 154.365 142.618 122.299 1.00 77.42 436 ALA B O 1
ATOM 5340 N N . PHE B 1 382 ? 155.368 144.176 121.018 1.00 77.53 437 PHE B N 1
ATOM 5341 C CA . PHE B 1 382 ? 154.097 144.690 120.520 1.00 70.89 437 PHE B CA 1
ATOM 5342 C C . PHE B 1 382 ? 153.381 143.658 119.661 1.00 62.20 437 PHE B C 1
ATOM 5343 O O . PHE B 1 382 ? 152.175 143.437 119.821 1.00 69.11 437 PHE B O 1
ATOM 5351 N N . CYS B 1 383 ? 154.106 143.018 118.743 1.00 60.38 438 CYS B N 1
ATOM 5352 C CA . CYS B 1 383 ? 153.501 141.970 117.931 1.00 69.96 438 CYS B CA 1
ATOM 5353 C C . CYS B 1 383 ? 153.125 140.764 118.782 1.00 74.86 438 CYS B C 1
ATOM 5354 O O . CYS B 1 383 ? 152.116 140.102 118.518 1.00 85.04 438 CYS B O 1
ATOM 5357 N N . MET B 1 384 ? 153.925 140.472 119.816 1.00 76.99 439 MET B N 1
ATOM 5358 C CA . MET B 1 384 ? 153.586 139.408 120.760 1.00 76.27 439 MET B CA 1
ATOM 5359 C C . MET B 1 384 ? 152.247 139.668 121.431 1.00 81.23 439 MET B C 1
ATOM 5360 O O . MET B 1 384 ? 151.383 138.783 121.474 1.00 84.00 439 MET B O 1
ATOM 5365 N N . GLY B 1 385 ? 152.057 140.879 121.957 1.00 80.63 440 GLY B N 1
ATOM 5366 C CA . GLY B 1 385 ? 150.793 141.207 122.593 1.00 75.82 440 GLY B CA 1
ATOM 5367 C C . GLY B 1 385 ? 149.637 141.211 121.615 1.00 67.79 440 GLY B C 1
ATOM 5368 O O . GLY B 1 385 ? 148.599 140.597 121.862 1.00 73.50 440 GLY B O 1
ATOM 5369 N N . PHE B 1 386 ? 149.821 141.855 120.465 1.00 66.23 441 PHE B N 1
ATOM 5370 C CA . PHE B 1 386 ? 148.736 141.977 119.503 1.00 66.50 441 PHE B CA 1
ATOM 5371 C C . PHE B 1 386 ? 148.430 140.670 118.784 1.00 71.06 441 PHE B C 1
ATOM 5372 O O . PHE B 1 386 ? 147.417 140.598 118.081 1.00 77.00 441 PHE B O 1
ATOM 5380 N N . ALA B 1 387 ? 149.278 139.651 118.918 1.00 79.06 442 ALA B N 1
ATOM 5381 C CA . ALA B 1 387 ? 148.958 138.323 118.419 1.00 80.89 442 ALA B CA 1
ATOM 5382 C C . ALA B 1 387 ? 148.393 137.398 119.487 1.00 81.54 442 ALA B C 1
ATOM 5383 O O . ALA B 1 387 ? 147.481 136.621 119.191 1.00 82.17 442 ALA B O 1
ATOM 5385 N N . ILE B 1 388 ? 148.900 137.459 120.718 1.00 85.77 443 ILE B N 1
ATOM 5386 C CA . ILE B 1 388 ? 148.435 136.562 121.767 1.00 82.76 443 ILE B CA 1
ATOM 5387 C C . ILE B 1 388 ? 147.179 137.066 122.469 1.00 82.42 443 ILE B C 1
ATOM 5388 O O . ILE B 1 388 ? 146.243 136.277 122.670 1.00 90.89 443 ILE B O 1
ATOM 5393 N N . GLY B 1 389 ? 147.132 138.338 122.858 1.00 86.83 444 GLY B N 1
ATOM 5394 C CA . GLY B 1 389 ? 145.979 138.903 123.515 1.00 87.90 444 GLY B CA 1
ATOM 5395 C C . GLY B 1 389 ? 144.705 138.854 122.695 1.00 82.55 444 GLY B C 1
ATOM 5396 O O . GLY B 1 389 ? 143.659 138.444 123.197 1.00 85.07 444 GLY B O 1
ATOM 5397 N N . PRO B 1 390 ? 144.749 139.279 121.428 1.00 76.46 445 PRO B N 1
ATOM 5398 C CA . PRO B 1 390 ? 143.549 139.118 120.590 1.00 81.83 445 PRO B CA 1
ATOM 5399 C C . PRO B 1 390 ? 143.180 137.668 120.327 1.00 86.48 445 PRO B C 1
ATOM 5400 O O . PRO B 1 390 ? 141.994 137.321 120.376 1.00 90.20 445 PRO B O 1
ATOM 5404 N N . SER B 1 391 ? 144.161 136.808 120.045 1.00 82.42 446 SER B N 1
ATOM 5405 C CA . SER B 1 391 ? 143.855 135.408 119.767 1.00 87.79 446 SER B CA 1
ATOM 5406 C C . SER B 1 391 ? 143.343 134.685 121.007 1.00 87.48 446 SER B C 1
ATOM 5407 O O . SER B 1 391 ? 142.302 134.021 120.956 1.00 82.57 446 SER B O 1
ATOM 5410 N N . THR B 1 392 ? 144.057 134.803 122.125 1.00 86.99 447 THR B N 1
ATOM 5411 C CA . THR B 1 392 ? 143.640 134.165 123.365 1.00 81.36 447 THR B CA 1
ATOM 5412 C C . THR B 1 392 ? 142.383 134.799 123.943 1.00 80.82 447 THR B C 1
ATOM 5413 O O . THR B 1 392 ? 141.604 134.110 124.613 1.00 86.90 447 THR B O 1
ATOM 5417 N N . GLY B 1 393 ? 142.153 136.083 123.663 1.00 79.11 448 GLY B N 1
ATOM 5418 C CA . GLY B 1 393 ? 141.033 136.789 124.252 1.00 80.15 448 GLY B CA 1
ATOM 5419 C C . GLY B 1 393 ? 139.682 136.291 123.804 1.00 78.50 448 GLY B C 1
ATOM 5420 O O . GLY B 1 393 ? 138.749 136.249 124.606 1.00 83.96 448 GLY B O 1
ATOM 5421 N N . GLY B 1 394 ? 139.550 135.914 122.532 1.00 91.19 449 GLY B N 1
ATOM 5422 C CA . GLY B 1 394 ? 138.283 135.371 122.066 1.00 97.02 449 GLY B CA 1
ATOM 5423 C C . GLY B 1 394 ? 137.918 134.083 122.778 1.00 97.25 449 GLY B C 1
ATOM 5424 O O . GLY B 1 394 ? 136.783 133.905 123.229 1.00 95.85 449 GLY B O 1
ATOM 5425 N N . ALA B 1 395 ? 138.894 133.187 122.926 1.00 92.09 450 ALA B N 1
ATOM 5426 C CA . ALA B 1 395 ? 138.666 131.950 123.661 1.00 89.40 450 ALA B CA 1
ATOM 5427 C C . ALA B 1 395 ? 138.377 132.222 125.130 1.00 83.43 450 ALA B C 1
ATOM 5428 O O . ALA B 1 395 ? 137.514 131.571 125.729 1.00 89.43 450 ALA B O 1
ATOM 5430 N N . ILE B 1 396 ? 139.092 133.172 125.733 1.00 68.61 451 ILE B N 1
ATOM 5431 C CA . ILE B 1 396 ? 138.925 133.400 127.163 1.00 78.40 451 ILE B CA 1
ATOM 5432 C C . ILE B 1 396 ? 137.587 134.075 127.452 1.00 84.33 451 ILE B C 1
ATOM 5433 O O . ILE B 1 396 ? 137.006 133.886 128.526 1.00 89.47 451 ILE B O 1
ATOM 5438 N N . VAL B 1 397 ? 137.074 134.869 126.506 1.00 83.65 452 VAL B N 1
ATOM 5439 C CA . VAL B 1 397 ? 135.762 135.486 126.690 1.00 77.00 452 VAL B CA 1
ATOM 5440 C C . VAL B 1 397 ? 134.647 134.510 126.340 1.00 75.81 452 VAL B C 1
ATOM 5441 O O . VAL B 1 397 ? 133.537 134.604 126.878 1.00 79.12 452 VAL B O 1
ATOM 5445 N N . LYS B 1 398 ? 134.902 133.573 125.427 1.00 79.66 453 LYS B N 1
ATOM 5446 C CA . LYS B 1 398 ? 133.923 132.518 125.194 1.00 82.18 453 LYS B CA 1
ATOM 5447 C C . LYS B 1 398 ? 133.803 131.614 126.415 1.00 82.05 453 LYS B C 1
ATOM 5448 O O . LYS B 1 398 ? 132.694 131.273 126.843 1.00 83.44 453 LYS B O 1
ATOM 5454 N N . ALA B 1 399 ? 134.938 131.228 127.001 1.00 74.14 454 ALA B N 1
ATOM 5455 C CA . ALA B 1 399 ? 134.911 130.336 128.155 1.00 74.47 454 ALA B CA 1
ATOM 5456 C C . ALA B 1 399 ? 134.378 131.046 129.393 1.00 79.53 454 ALA B C 1
ATOM 5457 O O . ALA B 1 399 ? 133.427 130.577 130.027 1.00 86.22 454 ALA B O 1
ATOM 5459 N N . ILE B 1 400 ? 134.972 132.185 129.748 1.00 84.93 455 ILE B N 1
ATOM 5460 C CA . ILE B 1 400 ? 134.571 132.949 130.919 1.00 82.93 455 ILE B CA 1
ATOM 5461 C C . ILE B 1 400 ? 134.323 134.393 130.503 1.00 89.21 455 ILE B C 1
ATOM 5462 O O . ILE B 1 400 ? 134.591 134.792 129.370 1.00 97.51 455 ILE B O 1
ATOM 5467 N N . GLY B 1 401 ? 133.799 135.176 131.434 1.00 87.16 456 GLY B N 1
ATOM 5468 C CA . GLY B 1 401 ? 133.381 136.529 131.117 1.00 87.75 456 GLY B CA 1
ATOM 5469 C C . GLY B 1 401 ? 134.546 137.464 130.841 1.00 90.14 456 GLY B C 1
ATOM 5470 O O . GLY B 1 401 ? 135.700 137.223 131.194 1.00 95.52 456 GLY B O 1
ATOM 5471 N N . PHE B 1 402 ? 134.209 138.564 130.166 1.00 72.26 457 PHE B N 1
ATOM 5472 C CA . PHE B 1 402 ? 135.151 139.669 129.991 1.00 73.40 457 PHE B CA 1
ATOM 5473 C C . PHE B 1 402 ? 135.721 140.230 131.293 1.00 73.85 457 PHE B C 1
ATOM 5474 O O . PHE B 1 402 ? 136.917 140.581 131.299 1.00 77.76 457 PHE B O 1
ATOM 5482 N N . PRO B 1 403 ? 134.946 140.408 132.379 1.00 65.08 458 PRO B N 1
ATOM 5483 C CA . PRO B 1 403 ? 135.567 140.851 133.640 1.00 70.58 458 PRO B CA 1
ATOM 5484 C C . PRO B 1 403 ? 136.649 139.920 134.152 1.00 79.58 458 PRO B C 1
ATOM 5485 O O . PRO B 1 403 ? 137.643 140.389 134.719 1.00 86.07 458 PRO B O 1
ATOM 5489 N N . TRP B 1 404 ? 136.500 138.611 133.949 1.00 87.32 459 TRP B N 1
ATOM 5490 C CA . TRP B 1 404 ? 137.566 137.700 134.344 1.00 82.96 459 TRP B CA 1
ATOM 5491 C C . TRP B 1 404 ? 138.789 137.875 133.456 1.00 74.76 459 TRP B C 1
ATOM 5492 O O . TRP B 1 404 ? 139.920 137.714 133.921 1.00 79.79 459 TRP B O 1
ATOM 5503 N N . LEU B 1 405 ? 138.583 138.227 132.185 1.00 64.30 460 LEU B N 1
ATOM 5504 C CA . LEU B 1 405 ? 139.701 138.557 131.304 1.00 68.08 460 LEU B CA 1
ATOM 5505 C C . LEU B 1 405 ? 140.470 139.764 131.826 1.00 76.36 460 LEU B C 1
ATOM 5506 O O . LEU B 1 405 ? 141.709 139.749 131.900 1.00 83.04 460 LEU B O 1
ATOM 5511 N N . MET B 1 406 ? 139.744 140.826 132.181 1.00 78.08 461 MET B N 1
ATOM 5512 C CA . MET B 1 406 ? 140.393 142.028 132.693 1.00 74.12 461 MET B CA 1
ATOM 5513 C C . MET B 1 406 ? 141.102 141.750 134.012 1.00 72.40 461 MET B C 1
ATOM 5514 O O . MET B 1 406 ? 142.219 142.232 134.239 1.00 72.49 461 MET B O 1
ATOM 5519 N N . VAL B 1 407 ? 140.475 140.958 134.885 1.00 69.88 462 VAL B N 1
ATOM 5520 C CA . VAL B 1 407 ? 141.085 140.619 136.165 1.00 71.03 462 VAL B CA 1
ATOM 5521 C C . VAL B 1 407 ? 142.341 139.783 135.958 1.00 80.28 462 VAL B C 1
ATOM 5522 O O . VAL B 1 407 ? 143.342 139.964 136.659 1.00 83.10 462 VAL B O 1
ATOM 5526 N N . ILE B 1 408 ? 142.314 138.866 134.986 1.00 76.42 463 ILE B N 1
ATOM 5527 C CA . ILE B 1 408 ? 143.474 138.022 134.710 1.00 64.47 463 ILE B CA 1
ATOM 5528 C C . ILE B 1 408 ? 144.638 138.862 134.205 1.00 69.73 463 ILE B C 1
ATOM 5529 O O . ILE B 1 408 ? 145.780 138.703 134.653 1.00 76.08 463 ILE B O 1
ATOM 5534 N N . THR B 1 409 ? 144.364 139.773 133.265 1.00 74.48 464 THR B N 1
ATOM 5535 C CA . THR B 1 409 ? 145.429 140.624 132.737 1.00 76.93 464 THR B CA 1
ATOM 5536 C C . THR B 1 409 ? 145.990 141.547 133.814 1.00 76.84 464 THR B C 1
ATOM 5537 O O . THR B 1 409 ? 147.214 141.725 133.919 1.00 82.79 464 THR B O 1
ATOM 5541 N N . GLY B 1 410 ? 145.113 142.126 134.639 1.00 66.64 465 GLY B N 1
ATOM 5542 C CA . GLY B 1 410 ? 145.579 142.992 135.708 1.00 68.05 465 GLY B CA 1
ATOM 5543 C C . GLY B 1 410 ? 146.394 142.250 136.748 1.00 67.27 465 GLY B C 1
ATOM 5544 O O . GLY B 1 410 ? 147.410 142.757 137.230 1.00 68.91 465 GLY B O 1
ATOM 5545 N N . VAL B 1 411 ? 145.969 141.035 137.100 1.00 64.80 466 VAL B N 1
ATOM 5546 C CA . VAL B 1 411 ? 146.710 140.242 138.073 1.00 64.87 466 VAL B CA 1
ATOM 5547 C C . VAL B 1 411 ? 148.061 139.837 137.508 1.00 64.36 466 VAL B C 1
ATOM 5548 O O . VAL B 1 411 ? 149.064 139.812 138.229 1.00 72.88 466 VAL B O 1
ATOM 5552 N N . ILE B 1 412 ? 148.112 139.516 136.211 1.00 57.39 467 ILE B N 1
ATOM 5553 C CA . ILE B 1 412 ? 149.379 139.154 135.577 1.00 52.11 467 ILE B CA 1
ATOM 5554 C C . ILE B 1 412 ? 150.344 140.329 135.617 1.00 56.96 467 ILE B C 1
ATOM 5555 O O . ILE B 1 412 ? 151.525 140.173 135.954 1.00 70.18 467 ILE B O 1
ATOM 5560 N N . ASN B 1 413 ? 149.844 141.529 135.309 1.00 70.07 468 ASN B N 1
ATOM 5561 C CA . ASN B 1 413 ? 150.683 142.722 135.383 1.00 71.50 468 ASN B CA 1
ATOM 5562 C C . ASN B 1 413 ? 151.146 142.989 136.812 1.00 70.98 468 ASN B C 1
ATOM 5563 O O . ASN B 1 413 ? 152.306 143.350 137.043 1.00 75.45 468 ASN B O 1
ATOM 5568 N N . ILE B 1 414 ? 150.253 142.798 137.788 1.00 66.79 469 ILE B N 1
ATOM 5569 C CA . ILE B 1 414 ? 150.592 143.079 139.181 1.00 65.28 469 ILE B CA 1
ATOM 5570 C C . ILE B 1 414 ? 151.675 142.130 139.687 1.00 71.66 469 ILE B C 1
ATOM 5571 O O . ILE B 1 414 ? 152.637 142.561 140.333 1.00 69.25 469 ILE B O 1
ATOM 5576 N N . VAL B 1 415 ? 151.542 140.830 139.410 1.00 67.93 470 VAL B N 1
ATOM 5577 C CA . VAL B 1 415 ? 152.568 139.891 139.859 1.00 59.31 470 VAL B CA 1
ATOM 5578 C C . VAL B 1 415 ? 153.860 140.074 139.071 1.00 62.37 470 VAL B C 1
ATOM 5579 O O . VAL B 1 415 ? 154.953 139.830 139.595 1.00 77.26 470 VAL B O 1
ATOM 5583 N N . TYR B 1 416 ? 153.771 140.501 137.809 1.00 52.68 471 TYR B N 1
ATOM 5584 C CA . TYR B 1 416 ? 154.995 140.745 137.056 1.00 58.09 471 TYR B CA 1
ATOM 5585 C C . TYR B 1 416 ? 155.696 142.013 137.525 1.00 58.11 471 TYR B C 1
ATOM 5586 O O . TYR B 1 416 ? 156.896 142.179 137.281 1.00 58.55 471 TYR B O 1
ATOM 5595 N N . ALA B 1 417 ? 154.960 142.913 138.178 1.00 56.89 472 ALA B N 1
ATOM 5596 C CA . ALA B 1 417 ? 155.514 144.168 138.687 1.00 57.79 472 ALA B CA 1
ATOM 5597 C C . ALA B 1 417 ? 156.735 144.018 139.591 1.00 59.61 472 ALA B C 1
ATOM 5598 O O . ALA B 1 417 ? 157.683 144.802 139.429 1.00 69.54 472 ALA B O 1
ATOM 5600 N N . PRO B 1 418 ? 156.786 143.083 140.550 1.00 64.86 473 PRO B N 1
ATOM 5601 C CA . PRO B 1 418 ? 158.006 142.952 141.370 1.00 61.99 473 PRO B CA 1
ATOM 5602 C C . PRO B 1 418 ? 159.257 142.555 140.598 1.00 61.39 473 PRO B C 1
ATOM 5603 O O . PRO B 1 418 ? 160.363 142.735 141.121 1.00 69.26 473 PRO B O 1
ATOM 5607 N N . LEU B 1 419 ? 159.130 142.023 139.380 1.00 59.86 474 LEU B N 1
ATOM 5608 C CA . LEU B 1 419 ? 160.297 141.613 138.607 1.00 61.57 474 LEU B CA 1
ATOM 5609 C C . LEU B 1 419 ? 161.111 142.784 138.072 1.00 61.83 474 LEU B C 1
ATOM 5610 O O . LEU B 1 419 ? 162.203 142.558 137.541 1.00 60.74 474 LEU B O 1
ATOM 5615 N N . CYS B 1 420 ? 160.617 144.019 138.187 1.00 77.41 475 CYS B N 1
ATOM 5616 C CA . CYS B 1 420 ? 161.346 145.177 137.685 1.00 73.25 475 CYS B CA 1
ATOM 5617 C C . CYS B 1 420 ? 162.492 145.597 138.594 1.00 73.69 475 CYS B C 1
ATOM 5618 O O . CYS B 1 420 ? 163.268 146.478 138.211 1.00 82.29 475 CYS B O 1
ATOM 5621 N N . TYR B 1 421 ? 162.620 144.995 139.779 1.00 72.68 476 TYR B N 1
ATOM 5622 C CA . TYR B 1 421 ? 163.806 145.214 140.603 1.00 73.69 476 TYR B CA 1
ATOM 5623 C C . TYR B 1 421 ? 165.059 144.690 139.913 1.00 78.97 476 TYR B C 1
ATOM 5624 O O . TYR B 1 421 ? 166.157 145.213 140.130 1.00 87.86 476 TYR B O 1
ATOM 5633 N N . TYR B 1 422 ? 164.906 143.670 139.064 1.00 81.88 477 TYR B N 1
ATOM 5634 C CA . TYR B 1 422 ? 166.041 143.025 138.413 1.00 83.25 477 TYR B CA 1
ATOM 5635 C C . TYR B 1 422 ? 166.807 143.977 137.498 1.00 87.75 477 TYR B C 1
ATOM 5636 O O . TYR B 1 422 ? 167.991 143.752 137.225 1.00 84.28 477 TYR B O 1
ATOM 5645 N N . LEU B 1 423 ? 166.160 145.039 137.016 1.00 85.60 478 LEU B N 1
ATOM 5646 C CA . LEU B 1 423 ? 166.772 145.960 136.069 1.00 80.81 478 LEU B CA 1
ATOM 5647 C C . LEU B 1 423 ? 167.516 147.116 136.726 1.00 77.91 478 LEU B C 1
ATOM 5648 O O . LEU B 1 423 ? 168.206 147.858 136.021 1.00 80.26 478 LEU B O 1
ATOM 5653 N N . ARG B 1 424 ? 167.405 147.300 138.038 1.00 72.94 479 ARG B N 1
ATOM 5654 C CA . ARG B 1 424 ? 168.086 148.419 138.678 1.00 71.35 479 ARG B CA 1
ATOM 5655 C C . ARG B 1 424 ? 169.574 148.098 138.799 1.00 78.74 479 ARG B C 1
ATOM 5656 O O . ARG B 1 424 ? 169.959 147.110 139.434 1.00 83.88 479 ARG B O 1
ATOM 5664 N N . SER B 1 425 ? 170.403 148.921 138.149 1.00 96.22 480 SER B N 1
ATOM 5665 C CA . SER B 1 425 ? 171.859 148.814 138.084 1.00 98.60 480 SER B CA 1
ATOM 5666 C C . SER B 1 425 ? 172.345 147.413 137.714 1.00 100.14 480 SER B C 1
ATOM 5667 O O . SER B 1 425 ? 173.108 146.809 138.480 1.00 97.52 480 SER B O 1
ATOM 5670 N N . PRO B 1 426 ? 171.939 146.859 136.574 1.00 83.44 481 PRO B N 1
ATOM 5671 C CA . PRO B 1 426 ? 172.410 145.527 136.199 1.00 73.73 481 PRO B CA 1
ATOM 5672 C C . PRO B 1 426 ? 173.874 145.567 135.806 1.00 77.24 481 PRO B C 1
ATOM 5673 O O . PRO B 1 426 ? 174.372 146.603 135.339 1.00 86.52 481 PRO B O 1
ATOM 5677 N N . PRO B 1 427 ? 174.626 144.453 135.964 1.00 57.99 482 PRO B N 1
ATOM 5678 C CA . PRO B 1 427 ? 176.074 144.501 135.793 1.00 60.13 482 PRO B CA 1
ATOM 5679 C C . PRO B 1 427 ? 176.765 144.015 134.524 1.00 55.08 482 PRO B C 1
ATOM 5680 O O . PRO B 1 427 ? 177.418 144.826 133.917 1.00 53.05 482 PRO B O 1
ATOM 5684 N N . ALA B 1 428 ? 176.704 142.717 134.240 1.00 30.00 483 ALA B N 1
ATOM 5685 C CA . ALA B 1 428 ? 177.372 142.127 133.052 1.00 30.00 483 ALA B CA 1
ATOM 5686 C C . ALA B 1 428 ? 178.890 142.130 133.233 1.00 30.00 483 ALA B C 1
ATOM 5687 O O . ALA B 1 428 ? 179.575 141.979 132.203 1.00 30.00 483 ALA B O 1
#

Solvent-accessible surface area: 31491 Å² total; per-residue (Å²): 116,98,110,85,20,20,66,3,0,69,31,12,11,24,11,15,17,22,0,31,18,0,1,58,50,1,4,49,85,52,56,180,152,196,115,134,89,116,28,14,60,4,45,5,10,8,3,85,68,6,51,107,22,0,53,168,3,0,61,69,0,28,181,34,3,17,49,44,2,3,59,34,1,39,58,27,6,68,78,0,0,42,48,2,4,154,11,47,60,69,88,85,2,51,83,0,6,32,45,3,0,37,1,14,0,28,3,22,1,0,0,11,0,9,0,0,52,50,9,100,86,41,101,44,6,2,142,2,0,1,46,0,6,2,2,40,2,62,0,44,38,61,0,24,60,57,0,42,75,43,65,142,173,100,28,28,39,19,0,0,78,83,3,10,127,71,4,82,92,17,2,61,67,6,92,111,53,23,121,14,95,147,82,45,93,55,126,38,172,11,27,78,22,141,98,0,78,166,10,68,19,0,76,13,0,11,15,0,0,13,60,0,8,30,0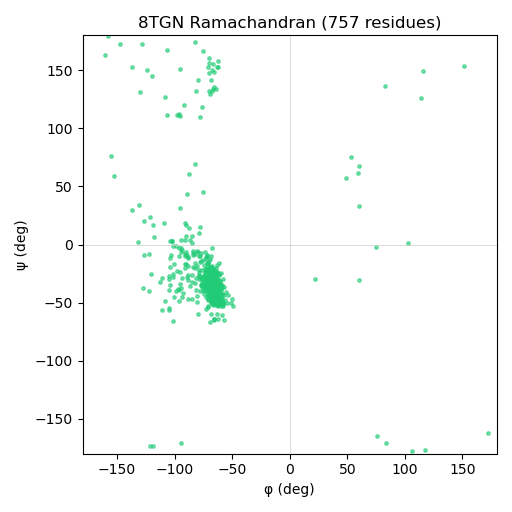,30,7,11,0,82,35,2,5,30,62,34,4,99,124,72,41,104,30,68,158,166,36,25,49,99,4,39,66,26,9,21,58,20,26,36,105,0,0,68,90,21,2,101,42,2,22,175,83,18,22,33,32,0,0,0,50,0,0,5,59,0,0,13,7,0,0,24,0,14,71,16,152,48,45,159,32,0,81,50,23,0,26,26,1,4,64,0,5,0,9,0,0,2,0,0,0,0,10,0,0,57,1,0,74,65,60,44,64,63,4,14,0,6,0,1,0,14,0,7,29,4,39,3,70,0,52,6,81,1,29,52,41,1,48,68,42,30,190,81,90,17,3,55,162,9,1,26,94,10,0,44,75,0,0,59,33,0,14,82,0,32,114,7,98,78,12,84,63,222,113,101,112,48,28,26,45,9,5,61,27,9,15,25,2,24,26,7,4,34,17,0,1,7,8,5,10,2,3,30,23,112,76,92,111,217,113,22,103,89,27,7,49,100,1,0,65,2,8,4,5,5,5,61,51,19,45,98,24,37,89,153,1,28,82,56,10,121,202,81,36,60,133,100,2,8,84,38,0,16,74,46,14,78,84,0,1,43,41,3,8,162,5,39,72,62,99,74,15,61,66,0,1,42,45,5,0,29,0,9,2,36,11,14,47,0,2,24,2,20,1,22,80,38,16,114,76,106,162,69,67,49,174,1,32,40,57,0,90,39,0,51,23,75,0,57,45,59,0,9,34,46,0,3,50,47,22,89,129,87,34,41,47,17,0,1,99,62,0,8,130,49,1,102,102,4,1,57,64,42,130,114,218,30,37,71,59,147,94,5,64,162,17,80,31,0,101,19,0,14,17,0,1,15,52,0,12,27,0,30,0,3,1,27,2,7,2,1,19,67,1,49,131,60,21,108,19,63,70,89,33,2,1,56,4,19,43,20,17,8,62,17,49,42,95,0,43,117,110,30,34,108,74,4,108,167,64,25,66,37,34,0,0,0,62,0,0,13,43,0,0,16,8,0,0,26,3,20,61,20,162,65,28,138,32,2,84,48,28,1,26,19,1,2,65,0,12,0,7,0,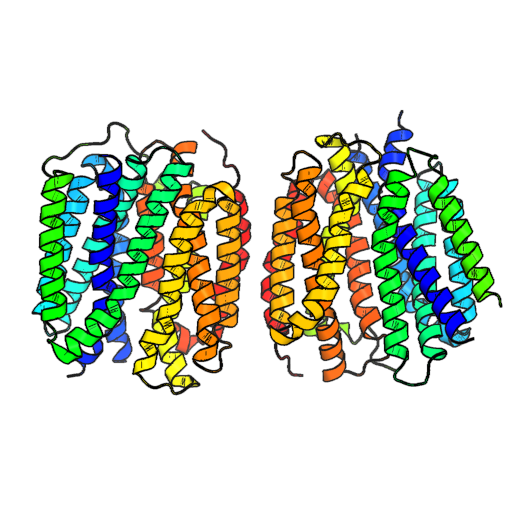18,20,0,2,55,58,18,0,15,95,1,0,94,79,65,51,94,35,46,118,25,10,37,83,38,2,7,28,34,3,56,4,59,0,33,13,77,0,3,42,75,1,1,57,36,23,97,82,66,36,12,47,148,7,0,16,70,6,0,48,71,0,0,54,28,0,13,80,0,29,127,2,93,100,16,94,89

Radius of gyration: 31.27 Å; Cα contacts (8 Å, |Δi|>4): 1172; chains: 2; bounding box: 58×37×98 Å

GO terms:
  GO:0015311 monoamine:proton antiporter activity (F, IDA)
  GO:0030667 secretory granule membrane (C, IDA)
  GO:0051610 serotonin uptake (P, IDA)
  GO:0051620 norepinephrine uptake (P, IDA)
  GO:0090494 dopamine uptake (P, IDA)
  GO:0005789 endoplasmic reticulum membrane (C, EXP)
  GO:0008504 monoamine transmembrane transporter activity (F, TAS)
  GO:0015844 monoamine transport (P, TAS)
  GO:0005515 protein binding (F, IPI)
  GO:0005789 endoplasmic reticulum membrane (C, IDA)

Nearest PDB structures (foldseek):
  8tgn-assembly1_A  TM=1.003E+00  e=4.283E-50  Homo sapiens
  8tgk-assembly1_A  TM=1.000E+00  e=1.048E-46  Homo sapiens
  8tgh-assembly1_A  TM=9.981E-01  e=3.788E-47  Homo sapiens
  8tgl-assembly1_A  TM=9.997E-01  e=2.900E-46  Homo sapiens
  8jt9-assembly1_A  TM=9.746E-01  e=2.147E-39  Homo sapiens

Organism: Homo sapiens (NCBI:txid9606)

Secondary structure (DSSP, 8-state):
-TTHHHHHHHHHHHHHHHHHHHSTTTHHHHHH--HHHHHHHHHHHHHHHHHHHHHHHHHHHHHH-SHHHHHHHHHHHHHHHHHHHH--SHHHHHHHHHHHHHHHHHHHHHHHHHHHHH--SHHHHHHHHHHHHHHHHHHHHHHHHHHHHHHHHT-SHHHHHHHHHHHHHHHHHHHHHT-TTS----SS-PPPHHHHTT-HHHHHHHHHHHHHHHHHHHHHHHHHHHHHHHT---TTHHHHTTHHHHHHHHHHHHHHHHHHHHH-HHHHHHHHHHHHHHHHHHGGG-SSGGGSHHHHHHHHHHHHHHHHHHHHHHHHHHHHTS-S--HHHHHHHHHHHHHHHHHHHHHHHHHHHHT-HHHHHHHHHHHHHHHGGGGGGGSS----/-HHHHHHHHHHHHHHHHHHHHHTTTTHHHHHHHHT--TTTTHHHHHHHHHHHHHHHHHHTTTHHHHHHHHTTHHHHHHHHHHHHHHHHHHHT--SHHHHHHHHHHHHHHHHHHHHHHHHHHHHH--SSSHHHHHHHHHHHHHHHHHHHHHHHHHHHHHTT-SSHHHHHHHHHHHHHHHHHH-----HHHHTSSHHHHHHHHHHHHHHHHHHHHHHHHHHHIIIII---TTSTTGGGHHHHHHHHHHHHHHHHHHHHS-HHHHHHHHHHHHHHHHHHGGG-SSGGGGHHHHHHHHHHHHHHHHHHHHHHHHHHHHHS---TTHHHHHHHHHHHHHHHHHHHHHHHHHHHS-HHHHHHHHHHHHHHHGGGGGGGSS---

Sequence (761 aa):
SRQLVLVVVFVALLLDNMLFTVVVPIVPTFLYDEEITRVGVLFASKAVMQLLVNPFVGPLTNRIGYHIPMFAGFVIMFLSTVMFAFSGTYTLLFVARTLQGIGSSFSSVAGLGMLASVYTDDHERGRAMGTALGGLALGLLVGAPFGSVMYEFVGKSAPFLILAFLALLDGALQLCILQPSKVSPESAKGTPLFMLLKDPYILVAAGSICFANMGVAILEPTLPIWMMQTMCSPKWQLGLAFLPASVSYLIGTNLFGVLANKMGRWLCSLIGMLVVGTSLLCVPLAHNIFGLIGPNAGLGLAIGMVDSSMMPIMGHLVDLRHTSVYGSVYAIADVAFCMGFAIGPSTGGAIVKAIGFPWLMVITGVINIVYAPLCYYLRSPPAKSRQLVLVVVFVALLLDNMLFTVVVPIVPTFLYDMEFFLEEEITRVGVLFASKAVMQLLVNPFVGPLTNRIGYHIPMFAGFVIMFLSTVMFAFSGTYTLLFVARTLQGIGSSFSSVAGLGMLASVYTDDHERGRAMGTALGGLALGLLVGAPFGSVMYEFVGKSAPFLILAFLALLDGALQLCKGTPLFMLLKDPYILVAAGSICFANMGVAILEPTLPIWMMQTMCSPKWQLGLAFLPASVSYLIGTNLFGVLANKMGRWLCSLIGMLVVGTSLLCVPLAHNIFGLIGPNAGLGLAIGMVDSSMMPIMGHLVDLRHTSVYGSVYAIADVAFCMGFAIGPSTGGAIVKAIGFPWLMVITGVINIVYAPLCYYLRSPPA

InterPro domains:
  IPR001958 Tetracycline resistance protein TetA/multidrug resistance protein MdtG-like [TIGR00880] (140-280)
  IPR011701 Major facilitator superfamily [PF07690] (137-431)
  IPR020846 Major facilitator superfamily domain [PS50850] (23-483)
  IPR036259 MFS transporter superfamily [G3DSA:1.20.1250.20] (107-289)
  IPR036259 MFS transporter superfamily [G3DSA:1.20.1250.20] (295-489)
  IPR036259 MFS transporter superfamily [SSF103473] (20-485)
  IPR050930 Major Facilitator Superfamily Vesicular Transporter [PTHR23506] (14-486)

Foldseek 3Di:
DLVLLLVLLLVLLQLLLLVLQLCVVPPVVLAVCVVLLLVLVLNLLLLVLLLVCLLVQLLVCQFFNLLQLLLVLLVLLLVLLQLQLPDRDDVSSSVSSNSSSSSNSSSQLSSLQVLLQSQPDLLSSLQSLLSSQLSNLVSNLPNHVLSVVCCVPVRNSVSSVVSSVSSVVSSVSSCVPVVSDGGDHDPDNFDRLVVVVVDPQLVLLLVLLLLLLLLVQQCLQQVVVVCCVAQVDDPVCSVVLLNLLSVLLSVLSNVLSNCCPVVDLLVLSLVLLLQLLVLLLCCVVDRY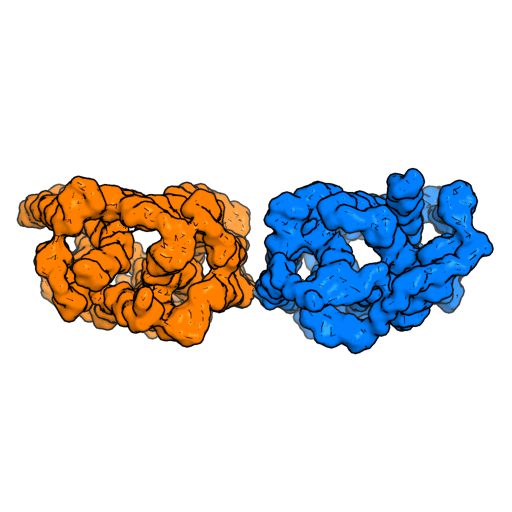SVSRSVSSSSSSNSSSSSCSSSSSLLQVVCVQANDNRRSSSSSSNVSSNSVSNNCRSSCSVVVCVVPHSNVVSNVSSVVSNVSSVVSVCSRDDHGD/DLVLLLVLLLLLLLLLLLVLQLVQLQVVVVVVVVVCPCLVVLLVLLQLQLLLLVLLVVPQVVVVVVCVPPNQLVLLVVLLVLLLVLLVLQLPPDDPVSSSVSSSSSSSSVSSNVVSSLVVLVVSDDPVPCSVVSVVSSVVSNLVSNLPNLLQNLQCPVPPHNSPVSVVSSVSSVVSVVSVVVFDDDPVNVCVDPQLVLLLVLLLLLVLLVLLCRSPVSVVCVVQAVDDSSCSSVLLNLLSVLLVVLLVPCLVVDVVVDLLVLSLVLLLLLLVLLLQQVPDRYSVSSNVSSNSSSSSSSSNCSSSLVLSVVVCVPPHDHDPCNSVVSNSNSVSVSNNCSSNVSSVVCSVDNPSVVSNVSSVVSNVSSVVSVCSPPHDD

=== Feature glossary ===
Feature key, reading from the visual/contextual features back to the raw sequence:

Rendered structure images. Structure images are PyMOL renders from six orthogonal camera directions. Cartoon representation draws helices as coils and strands as arrows; sticks shows the backbone as bonds; surface shows the solvent-excluded envelope. Rainbow coloring maps sequence position to hue (blue→red, N→C); chain coloring assigns a distinct color per polypeptide.

Contact-map, Ramachandran, and PAE plots. Three diagnostic plots accompany the record. The Cα contact map visualizes the tertiary structure as a 2D adjacency matrix (8 Å cutoff, sequence-local contacts suppressed). The Ramachandran plot shows the distribution of backbone (φ, ψ) torsions, with points in the α and β basins reflecting secondary structure content. The PAE plot shows AlphaFold's inter-residue confidence as a color matrix.

InterPro / GO / CATH / organism. The annotation block draws on four external resources. InterPro: which protein families and domains the sequence belongs to. GO: standardized terms for what the protein does, what process it participates in, and where in the cell it acts. CATH: which structural fold it has in the CATH hierarchy. Organism: the species of origin.

Nearest PDB structures. Structural nearest neighbors (via Foldseek easy-search vs the PDB). Reported per hit: target PDB id, E-value, and alignment TM-score. A TM-score above ~0.5 is the conventional threshold for 'same fold'.

Predicted aligned error. Predicted aligned error is AlphaFold's pairwise confidence. Unlike pLDDT (per-residue), PAE is per-residue-pair and captures whether two parts of the structure are correctly placed relative to each other. Units are ångströms of expected positional error.

Solvent-accessible surface area. SASA measures how much of the protein is reachable by solvent. It is computed by rolling a water-sized probe over the atomic surface and summing the exposed area (Å²). Per-residue SASA distinguishes core (buried, low SASA) from surface (exposed, high SASA) residues; total SASA is a whole-molecule size measure.

B-factor. Crystallographic B-factors measure how much each atom's electron density is smeared out, in Å². They rise in mobile loops and surface residues and fall in the buried interior. In AlphaFold models this column is repurposed to hold pLDDT instead.

pLDDT. For AlphaFold models, the B-factor field carries pLDDT — the model's own estimate of local accuracy on a 0–100 scale. Regions with pLDDT<50 should be treated as essentially unmodeled; they often correspond to intrinsically disordered segments.

Backbone torsions (φ/ψ). φ (phi) and ψ (psi) are the two rotatable backbone dihedrals per residue: φ is the C(i-1)–N–Cα–C torsion, ψ is the N–Cα–C–N(i+1) torsion, both in degrees on (−180°, 180°]. α-helical residues cluster near (−60°, −45°); β-strand residues near (−120°, +130°). A Ramachandran plot is simply a scatter of (φ, ψ) for every residue.

Radius of gyration, Cα contacts, bounding box. Radius of gyration (Rg) is the root-mean-square distance of Cα atoms from their centroid — a single number for overall size and compactness. A globular domain of N residues has Rg ≈ 2.2·N^0.38 Å; an extended or disordered chain has a much larger Rg. The Cα contact count is the number of residue pairs whose Cα atoms are within 8 Å and are more than four positions apart in sequence — a standard proxy for tertiary packing density. The bounding box is the smallest axis-aligned box enclosing all Cα atoms.

Secondary structure (3-state, P-SEA). Three-state secondary structure (P-SEA) collapses the eight DSSP classes into helix (a), strand (b), and coil (c). P-SEA assigns these from Cα geometry alone — distances and angles — without requiring backbone oxygens, so it works on any Cα trace.

Secondary structure (8-state, DSSP). Secondary structure is the local, repeating backbone conformation. DSSP classifies it into eight states by reading the hydrogen-bond network: three helix types (H, G, I), two β types (E, B), two non-regular types (T, S), and unstructured coil (-).

Foldseek 3Di. The Foldseek 3Di string encodes local tertiary geometry as a 20-letter alphabet — one character per residue — derived from the relative positions of nearby Cα atoms. Unlike the amino-acid sequence, 3Di is a direct function of the 3D structure, so two proteins with the same fold have similar 3Di strings even at low sequence identity.

mmCIF coordinates. Structure coordinates are given as an mmCIF _atom_site loop: one row per atom with element, residue name, chain id, sequence number, and x/y/z position in Å. Only the four main-chain atoms per residue are included here; side chains are omitted to keep the record compact.

Sequence. This is the polypeptide sequence — one letter per residue, N-terminus first. Length ranges from a few dozen residues for small domains to over a thousand for large multi-domain proteins.